Protein AF-A0A8J4SSL8-F1 (afdb_monomer)

Solvent-accessible surface area (backbone atoms only — not comparable to full-atom values): 56035 Å² total; per-residue (Å²): 125,59,69,69,56,49,34,50,54,35,45,64,72,68,52,74,49,101,68,38,89,44,70,61,70,74,55,53,54,52,49,61,52,57,38,53,20,64,42,91,96,33,47,30,43,43,41,56,24,47,51,52,27,51,57,40,41,17,43,75,45,37,30,37,38,39,33,21,56,48,44,41,28,31,65,93,63,59,57,52,58,45,47,57,17,78,85,80,62,37,74,47,48,65,74,83,71,41,92,63,47,64,37,59,80,45,74,38,60,44,91,72,53,44,36,61,48,52,48,48,50,52,53,48,22,55,75,36,36,62,38,39,32,36,39,36,39,67,38,6,41,47,51,62,62,22,35,67,42,44,71,62,43,60,48,35,25,47,82,78,68,68,43,51,33,40,40,30,39,40,33,27,32,15,94,63,37,99,47,73,54,25,48,49,31,51,68,66,63,54,59,75,52,62,54,95,74,40,41,35,32,35,31,58,60,39,15,40,45,52,21,29,45,54,47,52,49,51,69,28,22,79,42,95,78,22,33,28,33,43,34,52,50,43,64,66,56,66,75,36,76,83,26,33,31,49,54,61,49,70,77,74,53,69,62,58,53,58,46,73,43,84,90,42,53,84,46,34,86,48,20,34,45,76,45,39,23,34,22,68,53,43,56,54,51,51,61,48,57,75,71,47,89,71,88,57,56,40,36,31,45,35,35,41,28,29,65,33,70,62,56,60,66,63,49,49,62,60,53,73,62,34,84,47,57,60,83,72,53,63,66,77,47,73,43,84,48,104,86,52,76,45,72,42,50,53,92,66,78,51,46,81,73,41,81,68,61,62,95,91,64,89,82,62,97,86,63,80,54,55,46,71,44,75,61,75,83,83,87,88,84,84,87,85,85,87,88,87,88,88,87,87,83,91,84,89,88,87,86,86,90,92,86,90,88,91,90,89,83,91,81,89,85,91,88,84,90,74,97,70,66,59,53,41,75,64,19,61,46,54,23,63,78,66,75,47,62,67,76,78,47,70,40,90,42,96,85,51,42,31,42,52,65,36,61,68,65,62,76,95,78,84,83,85,87,90,88,86,87,82,91,80,83,86,87,80,88,83,76,85,88,80,82,92,74,91,66,95,58,97,77,84,88,79,79,80,49,72,68,58,52,52,51,51,51,53,56,50,49,38,66,73,70,41,54,70,46,74,50,78,49,75,35,57,40,54,49,48,51,52,51,40,74,77,39,29,66,66,43,23,70,74,64,78,44,69,66,70,64,61,38,58,54,52,48,20,47,45,50,26,37,72,76,41,44,76,50,25,17,32,72,57,91,94,44,76,54,64,51,94,68,48,19,38,18,43,52,40,80,28,91,93,44,80,45,50,39,43,43,71,53,48,61,68,50,51,60,67,52,46,42,47,52,52,53,51,52,47,49,26,39,59,70,72,65,65,52,74,78,39,58,52,86,41,32,34,37,43,37,65,44,22,88,78,63,36,59,78,67,87,56,80,57,66,74,69,24,35,26,28,41,26,38,26,27,71,42,78,38,82,40,71,81,53,98,86,46,70,44,79,40,41,34,25,36,40,24,44,20,34,27,54,84,80,47,50,71,74,54,54,51,53,38,53,48,45,31,36,51,33,42,51,36,60,66,53,49,67,68,75,36,69,66,80,69,76,61,65,69,81,77,55,82,76,82,76,102,79,88,91,83,86,87,91,75,89,82,85,91,88,89,88,89,80,90,84,91,86,84,84,86,91,82,88,83,83,90,86,87,90,85,86,84,86,80,87,84,86,89,77,52,71,48,78,50,90,92,84,49,75,51,72,65,79,92,79,87,86,85,88,45,52,59,84,87,82,85,83,86,91,81,88,83,88,88,86,86,85,88,54,55,58,76,91,88,90,82,92,89,86,93,81,84,90,85,89,89,84,87,84,88,84,89,80,91,83,91,84,86,88,82,82,90,91,87,90,88,92,89,80,88,86,90,82,92,79,93,79,90,84,81,89,91,86,88,87,81,88,82,90,82,64,61,80,78,90,70,102,67,83,93,72,86,70,71,39,78

Mean predicted aligned error: 22.84 Å

Organism: NCBI:txid1284355

Nearest PDB structures (foldseek):
  9dz8-assembly1_A  TM=9.781E-01  e=1.709E-32  Escherichia coli BL21(DE3)
  1c4t-assembly1_A  TM=9.657E-01  e=1.809E-32  Escherichia coli BL21(DE3)
  6kma-assembly2_D  TM=9.110E-01  e=2.299E-33  Vibrio vulnificus CMCP6
  6kma-assembly1_B  TM=9.097E-01  e=2.299E-33  Vibrio vulnificus CMCP6
  3mae-assembly1_A  TM=9.586E-01  e=2.641E-24  Listeria monocytogenes serotype 4b str. F2365

Foldseek 3Di:
DDLVLLLVLLVVVLPDDPQADAADPVVSVVSVLLSCQQPPPHWAFLQNLVVVLLLVLQLVVFEEEEEEQPQCQAAVSLHNQWTAHPPPGGIDGSSVVRPSGNYYYYYDHDPLQLLVVLVVQQVVLLVCLRHAYEYEYNWQCSCVSNVCCVQPPQLCVCPPPVGFGLYEYEHADLVQDDDPRHNRNYLVVVVVSDDPLQAWEFFAQASLLSSQVSNVSNVCSPHPNRHYYYYYDYPCRSPDPRRTHHNCSNVPNHNDQKDWDPPECPPQQQAQDEAEEEHVVSVVVVVVVVVDPDDCNNYIYMYRGIPPVNPVVVVVVVNVSRPNHDFWFDQPDWDDDPPDTDGDTDPADFDFPDQPDDPPDDDDDPDDGGDTDHDDDDDDDDDDDDDDDDDDDDDDDDDDDDDDDDDDDDDDDYDDDDDDAAEDPLLVVLCVVVVHGRVVFADPDPVRYHYNVSSVPDDDDDDDDDDDDDDDDDDDDDDDDDDDDPDPDDDDDDDDDPVRVVVVVQLVVLVVPFPKDKDKDKAFLVVVVVCLVVCQVVCCVVQVFGQDCVLLLLLLLVLLCVVQQQQLWFDDPPDTGRDPAAWEFEWEAEPVGIATFTDGRSLADDSSRRRVVVVVLNVCRHVVNDDVNRRDDHREYEYECQVVQAQDDRDGDDPRHFKYKYKHHFDFDFDDPDPPDTDGTRMIMMMMMGGCVRDDPVSSVVSVVSSSVCSNDVVVSVVSRPHDPPPCCVVPPDDDPPDDPPDDDDDDDDDDDDDDDDDDDDDDDDDDDDDDDDDDDDDWDWDDDPPGDIDIDDPDDDDDFPDDDDDDDDDDDDDDDDDGDDDDDDDDDDDDDDDDDDDDDDDDDDDDDDDDDDDDDDDDDDDDDDDDDDDDDDDDDDDDDWDFDDDPDPDRGHTYD

Sequence (897 aa):
MKNNEVHEYYQRQISEPEAVSVIPTALQRILQRRSTSLNEGEKVDWSLAETLAFATILADGKPIRISGQDAERATFAHRNLVLHDSENGAKFCPLHNLPQARASFAIYNSPLSEESVVGFEYGYNVYSPDTLVIWEAQFGDFANCAQVIFDQFVSAGRAKWSQKSSLVMLLPHANEGQGPEHTSARLERFLQLCAEDNMTVANLSSASQYFHLLRRQASLTETEDARPLVMMSPKSLIRNPRVASPATEFSEGKFEPVLEQAGLGTKPDRVERIILCSGKIAIDLEDAFEKDKADWSWLHIIRVEQLYPFPAEEIKRVLARFSKLKELGDVLLELETDKVNIEISAEESGVLEKIIRQEGETVEIGETIGTLSAGAGGGSGASASQPAASEQKQAAPAPEAPTPPPAPVAAAPESSDSSSKTASPSARKLARERGIELDQVQSKDPIGRVYQDDVKTHSTQAAAPSAPPAKAPAAAPSAPAAGGSTFTKPMERQRMSRRRATIAKRLVEAQQTAAMLTTFNEVDMTAIMDVRKRRKDKFKEKHEINLGFMSFFTKAVVGALKKFPTINAEIDGEDVVLKKYYDIGIAVSAK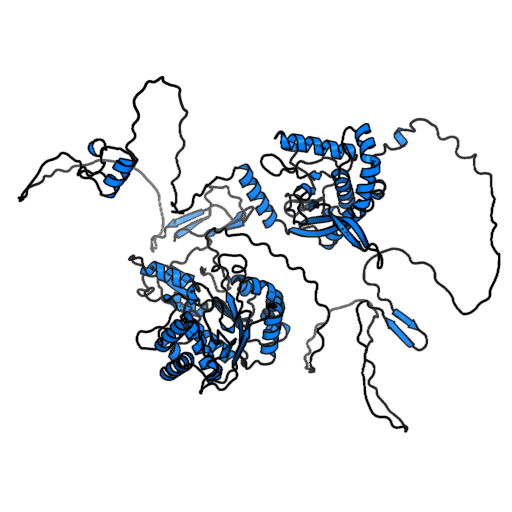EGLVVPVVRDADRLGFAEIEKSIADLASKARSNTLALSDLQGGTFTITNGGTFGSLLSTPILNTPQVGILGMHKIQLRPVAIDAERMENRPMMYIALSYDHRIIDGSEAVRFLVTVKELLEDPESLLIEGHMPFKPLHDMLGYLSPVRLVQHFVASTWIKAVFDIFELKLPILGDQVKHSFTMKSNWILFAREEKEGHIRVFFGGNFAQIHHITRHPAESIGAGITQQIRVFYRFAMSTMIIRVHSVAVRGELLGKFSISGSGFAHAMCNLDYTFNVALRIGKPAVHMNTGTFIANQAKGRFLHLV

pLDDT: mean 70.06, std 28.03, range [19.81, 98.31]

Secondary structure (DSSP, 8-state):
--HHHHHHHHHHHHS--TT-----HHHHHHHHHHHHTTSTT-EE-HHHHHHHHHHHHHHTT--EEEEETTTTT-GGG----SEE-TTT--EE-GGGG-TT--S-EEEEE--S-HHHHHHHHHHHHHH-TTSEEEEE-SSSTHHHHTHHHIIIIITTHHHHH------EEEE--GGGSSSTTTTT--HHHHHTT--TT--EEE--S-HHHHHHHHHHHHHHTTSTT---EEEE--TTGGG-GGG-EEHHHHHT----SEEEPTTSSSSGGG--EEEEE-THHHHHHHHHHTT--S--TTEEEEEESEEES--HHHHHHHHTT-TT------EEEEEE-SS-EEEEE-SSSEEEEEE-S-TT----TT---EEEEE------------------------------------------------B-HHHHHHHHHHT--GGGSPP-STT-PBPHHHHHH---------------PPP-PPPPPP-----SS----PPPPHHHHHHHHHHHHHHHHS-EEEEEEEEE-HHHHHHHHHHHHHHHHHHSS---SHHHHHHHHHHHHHH-GGGS--EETTEE---SS--EEE-EEETTEEE--EETTTTTS-HHHHHHHHHHHHHHHHHT---GGGSS--SEEEEE-GGGT-SS--PPP-TT-SEEEEE---EEEEEESSSS-EEEEEEEEEEEEEETTT--HHHHHHHHHHHHHHHH-TTGGGTTS---PPPGGGT-----S---SS----------------------------------S---EEEEETTTEEEEE-SS-------------------------------------------------------------------------------------------SSSS----B-

InterPro domains:
  IPR000089 Biotin/lipoyl attachment [PF00364] (329-371)
  IPR001078 2-oxoacid dehydrogenase acyltransferase, catalytic domain [PF00198] (491-718)
  IPR004167 Peripheral subunit-binding domain [PF02817] (423-456)
  IPR004167 Peripheral subunit-binding domain [PS51826] (422-459)
  IPR005475 Transketolase-like, pyrimidine-binding domain [PF02779] (43-239)
  IPR005475 Transketolase-like, pyrimidine-binding domain [SM00861] (44-240)
  IPR006255 Dihydrolipoamide succinyltransferase [TIGR01347] (329-720)
  IPR011053 Single hybrid motif [SSF51230] (327-390)
  IPR011603 2-oxoglutarate dehydrogenase E1 component [PTHR23152] (16-327)
  IPR023213 Chloramphenicol acetyltransferase-like domain superfamily [G3DSA:3.30.559.10] (471-724)
  IPR029061 Thiamin diphosphate-binding fold [SSF52518] (27-245)
  IPR031717 2-oxoglutarate dehydrogenase E1 component/KDG, C-terminal [PF16870] (245-328)
  IPR036625 E3-binding domain superfamily [G3DSA:4.10.320.10] (423-459)
  IPR036625 E3-binding domain superfamily [SSF47005] (416-458)
  IPR042179 Multifunctional 2-oxoglutarate metabolism enzyme, C-terminal domain superfamily [G3DSA:3.40.50.11610] (174-328)

Structure (mmCIF, N/CA/C/O backbone):
data_AF-A0A8J4SSL8-F1
#
_entry.id   AF-A0A8J4SSL8-F1
#
loop_
_atom_site.group_PDB
_atom_site.id
_atom_site.type_symbol
_atom_site.label_atom_id
_atom_site.label_alt_id
_atom_site.label_comp_id
_atom_site.label_asym_id
_atom_site.label_entity_id
_atom_site.label_seq_id
_atom_site.pdbx_PDB_ins_code
_atom_site.Cartn_x
_atom_site.Cartn_y
_atom_site.Cartn_z
_atom_site.occupancy
_atom_site.B_iso_or_equiv
_atom_site.auth_seq_id
_atom_site.auth_comp_id
_atom_site.auth_asym_id
_atom_site.auth_atom_id
_atom_site.pdbx_PDB_model_num
ATOM 1 N N . MET A 1 1 ? -2.514 5.071 36.675 1.00 55.75 1 MET A N 1
ATOM 2 C CA . MET A 1 1 ? -2.159 6.340 37.344 1.00 55.75 1 MET A CA 1
ATOM 3 C C . MET A 1 1 ? -3.392 6.870 38.046 1.00 55.75 1 MET A C 1
ATOM 5 O O . MET A 1 1 ? -4.478 6.724 37.493 1.00 55.75 1 MET A O 1
ATOM 9 N N . LYS A 1 2 ? -3.261 7.456 39.236 1.00 56.84 2 LYS A N 1
ATOM 10 C CA . LYS A 1 2 ? -4.329 8.255 39.862 1.00 56.84 2 LYS A CA 1
ATOM 11 C C . LYS A 1 2 ? -4.412 9.634 39.200 1.00 56.84 2 LYS A C 1
ATOM 13 O O . LYS A 1 2 ? -3.432 10.097 38.626 1.00 56.84 2 LYS A O 1
ATOM 18 N N . ASN A 1 3 ? -5.554 10.310 39.331 1.00 59.66 3 ASN A N 1
ATOM 19 C CA . ASN A 1 3 ? -5.808 11.613 38.698 1.00 59.66 3 ASN A CA 1
ATOM 20 C C . ASN A 1 3 ? -4.690 12.643 38.989 1.00 59.66 3 ASN A C 1
ATOM 22 O O . ASN A 1 3 ? -4.109 13.228 38.076 1.00 59.66 3 ASN A O 1
ATOM 26 N N . ASN A 1 4 ? -4.285 12.752 40.259 1.00 60.91 4 ASN A N 1
ATOM 27 C CA . ASN A 1 4 ? -3.214 13.647 40.709 1.00 60.91 4 ASN A CA 1
ATOM 28 C C . ASN A 1 4 ? -1.857 13.385 40.024 1.00 60.91 4 ASN A C 1
ATOM 30 O O . ASN A 1 4 ? -1.110 14.330 39.810 1.00 60.91 4 ASN A O 1
ATOM 34 N N . GLU A 1 5 ? -1.537 12.137 39.661 1.00 65.19 5 GLU A N 1
ATOM 35 C CA . GLU A 1 5 ? -0.272 11.786 38.987 1.00 65.19 5 GLU A CA 1
ATOM 36 C C . GLU A 1 5 ? -0.241 12.292 37.537 1.00 65.19 5 GLU A C 1
ATOM 38 O O . GLU A 1 5 ? 0.823 12.598 37.005 1.00 65.19 5 GLU A O 1
ATOM 43 N N . VAL A 1 6 ? -1.406 12.380 36.888 1.00 64.50 6 VAL A N 1
ATOM 44 C CA . VAL A 1 6 ? -1.539 12.880 35.512 1.00 64.50 6 VAL A CA 1
ATOM 45 C C . VAL A 1 6 ? -1.558 14.406 35.499 1.00 64.50 6 VAL A C 1
ATOM 47 O O . VAL A 1 6 ? -0.919 15.017 34.643 1.00 64.50 6 VAL A O 1
ATOM 50 N N . HIS A 1 7 ? -2.209 15.022 36.493 1.00 65.56 7 HIS A N 1
ATOM 51 C CA . HIS A 1 7 ? -2.031 16.445 36.785 1.00 65.56 7 HIS A CA 1
ATOM 52 C C . HIS A 1 7 ? -0.553 16.767 37.000 1.00 65.56 7 HIS A C 1
ATOM 54 O O . HIS A 1 7 ? -0.031 17.636 36.314 1.00 65.56 7 HIS A O 1
ATOM 60 N N . GLU A 1 8 ? 0.152 16.037 37.868 1.00 68.19 8 GLU A N 1
ATOM 61 C CA . GLU A 1 8 ? 1.586 16.244 38.104 1.00 68.19 8 GLU A CA 1
ATOM 62 C C . GLU A 1 8 ? 2.419 16.046 36.827 1.00 68.19 8 GLU A C 1
ATOM 64 O O . GLU A 1 8 ? 3.279 16.869 36.523 1.00 68.19 8 GLU A O 1
ATOM 69 N N . TYR A 1 9 ? 2.130 15.009 36.035 1.00 73.19 9 TYR A N 1
ATOM 70 C CA . TYR A 1 9 ? 2.781 14.773 34.746 1.00 73.19 9 TYR A CA 1
ATOM 71 C C . TYR A 1 9 ? 2.619 15.954 33.782 1.00 73.19 9 TYR A C 1
ATOM 73 O O . TYR A 1 9 ? 3.619 16.400 33.227 1.00 73.19 9 TYR A O 1
ATOM 81 N N . TYR A 1 10 ? 1.409 16.503 33.605 1.00 70.69 10 TYR A N 1
ATOM 82 C CA . TYR A 1 10 ? 1.214 17.672 32.738 1.00 70.69 10 TYR A CA 1
ATOM 83 C C . TYR A 1 10 ? 1.728 18.972 33.345 1.00 70.69 10 TYR A C 1
ATOM 85 O O . TYR A 1 10 ? 2.254 19.794 32.601 1.00 70.69 10 TYR A O 1
ATOM 93 N N . GLN A 1 11 ? 1.667 19.151 34.668 1.00 67.94 11 GLN A N 1
ATOM 94 C CA . GLN A 1 11 ? 2.338 20.274 35.323 1.00 67.94 11 GLN A CA 1
ATOM 95 C C . GLN A 1 11 ? 3.842 20.230 35.026 1.00 67.94 11 GLN A C 1
ATOM 97 O O . GLN A 1 11 ? 4.362 21.230 34.556 1.00 67.94 11 GLN A O 1
ATOM 102 N N . ARG A 1 12 ? 4.504 19.065 35.102 1.00 69.25 12 ARG A N 1
ATOM 103 C CA . ARG A 1 12 ? 5.912 18.870 34.684 1.00 69.25 12 ARG A CA 1
ATOM 104 C C . ARG A 1 12 ? 6.187 19.102 33.181 1.00 69.25 12 ARG A C 1
ATOM 106 O O . ARG A 1 12 ? 7.350 19.115 32.792 1.00 69.25 12 ARG A O 1
ATOM 113 N N . GLN A 1 13 ? 5.165 19.268 32.330 1.00 68.56 13 GLN A N 1
ATOM 114 C CA . GLN A 1 13 ? 5.325 19.719 30.932 1.00 68.56 13 GLN A CA 1
ATOM 115 C C . GLN A 1 13 ? 5.066 21.222 30.734 1.00 68.56 13 GLN A C 1
ATOM 117 O O . GLN A 1 13 ? 5.371 21.758 29.670 1.00 68.56 13 GLN A O 1
ATOM 122 N N . ILE A 1 14 ? 4.427 21.875 31.709 1.00 63.97 14 ILE A N 1
ATOM 123 C CA . ILE A 1 14 ? 3.969 23.271 31.646 1.00 63.97 14 ILE A CA 1
ATOM 124 C C . ILE A 1 14 ? 4.860 24.168 32.517 1.00 63.97 14 ILE A C 1
ATOM 126 O O . ILE A 1 14 ? 5.146 25.296 32.125 1.00 63.97 14 ILE A O 1
ATOM 130 N N . SER A 1 15 ? 5.324 23.671 33.667 1.00 59.25 15 SER A N 1
ATOM 131 C CA . SER A 1 15 ? 6.434 24.249 34.419 1.00 59.25 15 SER A CA 1
ATOM 132 C C . SER A 1 15 ? 7.725 23.984 33.652 1.00 59.25 15 SER A C 1
ATOM 134 O O . SER A 1 15 ? 8.109 22.824 33.497 1.00 59.25 15 SER A O 1
ATOM 136 N N . GLU A 1 16 ? 8.358 25.051 33.178 1.00 55.84 16 GLU A N 1
ATOM 137 C CA . GLU A 1 16 ? 9.592 25.037 32.387 1.00 55.84 16 GLU A CA 1
ATOM 138 C C . GLU A 1 16 ? 10.664 24.134 33.035 1.00 55.84 16 GLU A C 1
ATOM 140 O O . GLU A 1 16 ? 11.174 24.465 34.110 1.00 55.84 16 GLU A O 1
ATOM 145 N N . PRO A 1 17 ? 11.006 22.975 32.438 1.00 55.34 17 PRO A N 1
ATOM 146 C CA . PRO A 1 17 ? 12.155 22.202 32.884 1.00 55.34 17 PRO A CA 1
ATOM 147 C C . PRO A 1 17 ? 13.431 22.932 32.451 1.00 55.34 17 PRO A C 1
ATOM 149 O O . PRO A 1 17 ? 13.479 23.495 31.360 1.00 55.34 17 PRO A O 1
ATOM 152 N N . GLU A 1 18 ? 14.506 22.837 33.236 1.00 56.16 18 GLU A N 1
ATOM 153 C CA . GLU A 1 18 ? 15.793 23.518 32.972 1.00 56.16 18 GLU A CA 1
ATOM 154 C C . GLU A 1 18 ? 16.413 23.209 31.586 1.00 56.16 18 GLU A C 1
ATOM 156 O O . GLU A 1 18 ? 17.336 23.890 31.148 1.00 56.16 18 GLU A O 1
ATOM 161 N N . ALA A 1 19 ? 15.903 22.186 30.888 1.00 60.09 19 ALA A N 1
ATOM 162 C CA . ALA A 1 19 ? 16.322 21.762 29.555 1.00 60.09 19 ALA A CA 1
ATOM 163 C C . ALA A 1 19 ? 15.471 22.304 28.381 1.00 60.09 19 ALA A C 1
ATOM 165 O O . ALA A 1 19 ? 15.886 22.127 27.240 1.00 60.09 19 ALA A O 1
ATOM 166 N N . VAL A 1 20 ? 14.294 22.908 28.605 1.00 66.75 20 VAL A N 1
ATOM 167 C CA . VAL A 1 20 ? 13.442 23.480 27.535 1.00 66.75 20 VAL A CA 1
ATOM 168 C C . VAL A 1 20 ? 12.819 24.789 28.016 1.00 66.75 20 VAL A C 1
ATOM 170 O O . VAL A 1 20 ? 11.885 24.796 28.816 1.00 66.75 20 VAL A O 1
ATOM 173 N N . SER A 1 21 ? 13.332 25.892 27.476 1.00 66.62 21 SER A N 1
ATOM 174 C CA . SER A 1 21 ? 12.967 27.268 27.819 1.00 66.62 21 SER A CA 1
ATOM 175 C C . SER A 1 21 ? 11.850 27.847 26.950 1.00 66.62 21 SER A C 1
ATOM 177 O O . SER A 1 21 ? 11.036 28.624 27.442 1.00 66.62 21 SER A O 1
ATOM 179 N N . VAL A 1 22 ? 11.766 27.467 25.667 1.00 71.94 22 VAL A N 1
ATOM 180 C CA . VAL A 1 22 ? 10.789 28.052 24.733 1.00 71.94 22 VAL A CA 1
ATOM 181 C C . VAL A 1 22 ? 9.964 26.974 24.031 1.00 71.94 22 VAL A C 1
ATOM 183 O O . VAL A 1 22 ? 10.439 26.265 23.144 1.00 71.94 22 VAL A O 1
ATOM 186 N N . ILE A 1 23 ? 8.684 26.888 24.414 1.00 77.62 23 ILE A N 1
ATOM 187 C CA . ILE A 1 23 ? 7.674 25.996 23.823 1.00 77.62 23 ILE A CA 1
ATOM 188 C C . ILE A 1 23 ? 6.664 26.837 23.021 1.00 77.62 23 ILE A C 1
ATOM 190 O O . ILE A 1 23 ? 6.097 27.786 23.568 1.00 77.62 23 ILE A O 1
ATOM 194 N N . PRO A 1 24 ? 6.337 26.486 21.760 1.00 80.50 24 PRO A N 1
ATOM 195 C CA . PRO A 1 24 ? 5.344 27.216 20.972 1.00 80.50 24 PRO A CA 1
ATOM 196 C C . PRO A 1 24 ? 3.975 27.328 21.663 1.00 80.50 24 PRO A C 1
ATOM 198 O O . PRO A 1 24 ? 3.387 26.329 22.081 1.00 80.50 24 PRO A O 1
ATOM 201 N N . THR A 1 25 ? 3.396 28.533 21.693 1.00 81.06 25 THR A N 1
ATOM 202 C CA . THR A 1 25 ? 2.144 28.844 22.420 1.00 81.06 25 THR A CA 1
ATOM 203 C C . THR A 1 25 ? 0.947 27.977 22.010 1.00 81.06 25 THR A C 1
ATOM 205 O O . THR A 1 25 ? 0.037 27.740 22.803 1.00 81.06 25 THR A O 1
ATOM 208 N N . ALA A 1 26 ? 0.925 27.477 20.771 1.00 81.19 26 ALA A N 1
ATOM 209 C CA . ALA A 1 26 ? -0.104 26.544 20.311 1.00 81.19 26 ALA A CA 1
ATOM 210 C C . ALA A 1 26 ? -0.022 25.179 21.021 1.00 81.19 26 ALA A C 1
ATOM 212 O O . ALA A 1 26 ? -1.061 24.595 21.321 1.00 81.19 26 ALA A O 1
ATOM 213 N N . LEU A 1 27 ? 1.190 24.700 21.323 1.00 84.19 27 LEU A N 1
ATOM 214 C CA . LEU A 1 27 ? 1.420 23.462 22.064 1.00 84.19 27 LEU A CA 1
ATOM 215 C C . LEU A 1 27 ? 1.133 23.664 23.556 1.00 84.19 27 LEU A C 1
ATOM 217 O O . LEU A 1 27 ? 0.378 22.876 24.116 1.00 84.19 27 LEU A O 1
ATOM 221 N N . GLN A 1 28 ? 1.595 24.765 24.164 1.00 83.12 28 GLN A N 1
ATOM 222 C CA . GLN A 1 28 ? 1.291 25.105 25.568 1.00 83.12 28 GLN A CA 1
ATOM 223 C C . GLN A 1 28 ? -0.216 25.010 25.886 1.00 83.12 28 GLN A C 1
ATOM 225 O O . GLN A 1 28 ? -0.600 24.387 26.873 1.00 83.12 28 GLN A O 1
ATOM 230 N N . ARG A 1 29 ? -1.089 25.530 25.005 1.00 85.19 29 ARG A N 1
ATOM 231 C CA . ARG A 1 29 ? -2.558 25.426 25.150 1.00 85.19 29 ARG A CA 1
ATOM 232 C C . ARG A 1 29 ? -3.085 23.987 25.099 1.00 85.19 29 ARG A C 1
ATOM 234 O O . ARG A 1 29 ? -4.066 23.676 25.769 1.00 85.19 29 ARG A O 1
ATOM 241 N N . ILE A 1 30 ? -2.470 23.110 24.301 1.00 85.94 30 ILE A N 1
ATOM 242 C CA . ILE A 1 30 ? -2.840 21.687 24.227 1.00 85.94 30 ILE A CA 1
ATOM 243 C C . ILE A 1 30 ? -2.458 20.985 25.535 1.00 85.94 30 ILE A C 1
ATOM 245 O O . ILE A 1 30 ? -3.268 20.232 26.071 1.00 85.94 30 ILE A O 1
ATOM 249 N N . LEU A 1 31 ? -1.272 21.273 26.079 1.00 84.94 31 LEU A N 1
ATOM 250 C CA . LEU A 1 31 ? -0.812 20.700 27.349 1.00 84.94 31 LEU A CA 1
ATOM 251 C C . LEU A 1 31 ? -1.682 21.177 28.524 1.00 84.94 31 LEU A C 1
ATOM 253 O O . LEU A 1 31 ? -2.142 20.361 29.320 1.00 84.94 31 LEU A O 1
ATOM 257 N N . GLN A 1 32 ? -2.002 22.475 28.567 1.00 84.25 32 GLN A N 1
ATOM 258 C CA . GLN A 1 32 ? -2.921 23.066 29.549 1.00 84.25 32 GLN A CA 1
ATOM 259 C C . GLN A 1 32 ? -4.337 22.477 29.476 1.00 84.25 32 GLN A C 1
ATOM 261 O O . GLN A 1 32 ? -4.949 22.262 30.514 1.00 84.25 32 GLN A O 1
ATOM 266 N N . ARG A 1 33 ? -4.861 22.168 28.280 1.00 85.94 33 ARG A N 1
ATOM 267 C CA . ARG A 1 33 ? -6.149 21.462 28.147 1.00 85.94 33 ARG A CA 1
ATOM 268 C C . ARG A 1 33 ? -6.063 20.021 28.659 1.00 85.94 33 ARG A C 1
ATOM 270 O O . ARG A 1 33 ? -7.005 19.525 29.274 1.00 85.94 33 ARG A O 1
ATOM 277 N N . ARG A 1 34 ? -4.955 19.326 28.381 1.00 86.88 34 ARG A N 1
ATOM 278 C CA . ARG A 1 34 ? -4.775 17.917 28.763 1.00 86.88 34 ARG A CA 1
ATOM 279 C C . ARG A 1 34 ? -4.620 17.718 30.267 1.00 86.88 34 ARG A C 1
ATOM 281 O O . ARG A 1 34 ? -5.119 16.711 30.758 1.00 86.88 34 ARG A O 1
ATOM 288 N N . SER A 1 35 ? -4.036 18.670 31.000 1.00 83.62 35 SER A N 1
ATOM 289 C CA . SER A 1 35 ? -3.932 18.567 32.465 1.00 83.62 35 SER A CA 1
ATOM 290 C C . SER A 1 35 ? -5.303 18.431 33.141 1.00 83.62 35 SER A C 1
ATOM 292 O O . SER A 1 35 ? -5.463 17.588 34.016 1.00 83.62 35 SER A O 1
ATOM 294 N N . THR A 1 36 ? -6.323 19.171 32.691 1.00 85.25 36 THR A N 1
ATOM 295 C CA . THR A 1 36 ? -7.682 19.118 33.260 1.00 85.25 36 THR A CA 1
ATOM 296 C C . THR A 1 36 ? -8.578 18.024 32.674 1.00 85.25 36 THR A C 1
ATOM 298 O O . THR A 1 36 ? -9.677 17.822 33.178 1.00 85.25 36 THR A O 1
ATOM 301 N N . SER A 1 37 ? -8.143 17.290 31.644 1.00 85.56 37 SER A N 1
ATOM 302 C CA . SER A 1 37 ? -8.994 16.346 30.885 1.00 85.56 37 SER A CA 1
ATOM 303 C C . SER A 1 37 ? -9.388 15.058 31.641 1.00 85.56 37 SER A C 1
ATOM 305 O O . SER A 1 37 ? -10.068 14.202 31.080 1.00 85.56 37 SER A O 1
ATOM 307 N N . LEU A 1 38 ? -8.962 14.905 32.901 1.00 82.75 38 LEU A N 1
ATOM 308 C CA . LEU A 1 38 ? -9.393 13.849 33.833 1.00 82.75 38 LEU A CA 1
ATOM 309 C C . LEU A 1 38 ? -10.246 14.385 35.000 1.00 82.75 38 LEU A C 1
ATOM 311 O O . LEU A 1 38 ? -10.539 13.647 35.942 1.00 82.75 38 LEU A O 1
ATOM 315 N N . ASN A 1 39 ? -10.630 15.661 34.979 1.00 85.75 39 ASN A N 1
ATOM 316 C CA . ASN A 1 39 ? -11.555 16.219 35.962 1.00 85.75 39 ASN A CA 1
ATOM 317 C C . ASN A 1 39 ? -12.976 15.654 35.761 1.00 85.75 39 ASN A C 1
ATOM 319 O O . ASN A 1 39 ? -13.315 15.124 34.704 1.00 85.75 39 ASN A O 1
ATOM 323 N N . GLU A 1 40 ? -13.827 15.771 36.780 1.00 81.56 40 GLU A N 1
ATOM 324 C CA . GLU A 1 40 ? -15.222 15.334 36.683 1.00 81.56 40 GLU A CA 1
ATOM 325 C C . GLU A 1 40 ? -15.975 16.122 35.594 1.00 81.56 40 GLU A C 1
ATOM 327 O O . GLU A 1 40 ? -15.881 17.346 35.522 1.00 81.56 40 GLU A O 1
ATOM 332 N N . GLY A 1 41 ? -16.691 15.407 34.719 1.00 83.00 41 GLY A N 1
ATOM 333 C CA . GLY A 1 41 ? -17.378 15.970 33.549 1.00 83.00 41 GLY A CA 1
ATOM 334 C C . GLY A 1 41 ? -16.506 16.162 32.297 1.00 83.00 41 GLY A C 1
ATOM 335 O O . GLY A 1 41 ? -17.059 16.298 31.206 1.00 83.00 41 GLY A O 1
ATOM 336 N N . GLU A 1 42 ? -15.176 16.119 32.417 1.00 90.06 42 GLU A N 1
ATOM 337 C CA . GLU A 1 42 ? -14.249 16.228 31.282 1.00 90.06 42 GLU A CA 1
ATOM 338 C C . GLU A 1 42 ? -14.014 14.882 30.570 1.00 90.06 42 GLU A C 1
ATOM 340 O O . GLU A 1 42 ? -14.382 13.805 31.054 1.00 90.06 42 GLU A O 1
ATOM 345 N N . LYS A 1 43 ? -13.403 14.945 29.379 1.00 92.69 43 LYS A N 1
ATOM 346 C CA . LYS A 1 43 ? -13.116 13.777 28.532 1.00 92.69 43 LYS A CA 1
ATOM 347 C C . LYS A 1 43 ? -11.669 13.742 28.038 1.00 92.69 43 LYS A C 1
ATOM 349 O O . LYS A 1 43 ? -11.106 14.742 27.600 1.00 92.69 43 LYS A O 1
ATOM 354 N N . VAL A 1 44 ? -11.112 12.536 28.009 1.00 92.00 44 VAL A N 1
ATOM 355 C CA . VAL A 1 44 ? -9.767 12.212 27.528 1.00 92.00 44 VAL A CA 1
ATOM 356 C C . VAL A 1 44 ? -9.742 12.129 26.000 1.00 92.00 44 VAL A C 1
ATOM 358 O O . VAL A 1 44 ? -10.459 11.322 25.407 1.00 92.00 44 VAL A O 1
ATOM 361 N N . ASP A 1 45 ? -8.885 12.934 25.358 1.00 91.75 45 ASP A N 1
ATOM 362 C CA . ASP A 1 45 ? -8.635 12.854 23.910 1.00 91.75 45 ASP A CA 1
ATOM 363 C C . ASP A 1 45 ? -7.755 11.648 23.516 1.00 91.75 45 ASP A C 1
ATOM 365 O O . ASP A 1 45 ? -7.037 11.086 24.342 1.00 91.75 45 ASP A O 1
ATOM 369 N N . TRP A 1 46 ? -7.798 11.255 22.238 1.00 91.69 46 TRP A N 1
ATOM 370 C CA . TRP A 1 46 ? -7.098 10.081 21.684 1.00 91.69 46 TRP A CA 1
ATOM 371 C C . TRP A 1 46 ? -5.587 10.051 21.975 1.00 91.69 46 TRP A C 1
ATOM 373 O O . TRP A 1 46 ? -5.006 8.987 22.175 1.00 91.69 46 TRP A O 1
ATOM 383 N N . SER A 1 47 ? -4.937 11.214 22.031 1.00 90.38 47 SER A N 1
ATOM 384 C CA . SER A 1 47 ? -3.505 11.309 22.322 1.00 90.38 47 SER A CA 1
ATOM 385 C C . SER A 1 47 ? -3.219 11.300 23.821 1.00 90.38 47 SER A C 1
ATOM 387 O O . SER A 1 47 ? -2.191 10.760 24.232 1.00 90.38 47 SER A O 1
ATOM 389 N N . LEU A 1 48 ? -4.097 11.876 24.645 1.00 90.94 48 LEU A N 1
ATOM 390 C CA . LEU A 1 48 ? -4.006 11.718 26.094 1.00 90.94 48 LEU A CA 1
ATOM 391 C C . LEU A 1 48 ? -4.205 10.244 26.483 1.00 90.94 48 LEU A C 1
ATOM 393 O O . LEU A 1 48 ? -3.429 9.728 27.279 1.00 90.94 48 LEU A O 1
ATOM 397 N N . ALA A 1 49 ? -5.154 9.542 25.860 1.00 93.69 49 ALA A N 1
ATOM 398 C CA . ALA A 1 49 ? -5.335 8.098 26.015 1.00 93.69 49 ALA A CA 1
ATOM 399 C C . ALA A 1 49 ? -4.061 7.305 25.680 1.00 93.69 49 ALA A C 1
ATOM 401 O O . ALA A 1 49 ? -3.614 6.492 26.484 1.00 93.69 49 ALA A O 1
ATOM 402 N N . GLU A 1 50 ? -3.428 7.587 24.540 1.00 93.75 50 GLU A N 1
ATOM 403 C CA . GLU A 1 50 ? -2.142 6.990 24.160 1.00 93.75 50 GLU A CA 1
ATOM 404 C C . GLU A 1 50 ? -1.035 7.273 25.193 1.00 93.75 50 GLU A C 1
ATOM 406 O O . GLU A 1 50 ? -0.309 6.376 25.621 1.00 93.75 50 GLU A O 1
ATOM 411 N N . THR A 1 51 ? -0.952 8.523 25.655 1.00 93.25 51 THR A N 1
ATOM 412 C CA . THR A 1 51 ? 0.041 8.973 26.642 1.00 93.25 51 THR A CA 1
ATOM 413 C C . THR A 1 51 ? -0.141 8.251 27.978 1.00 93.25 51 THR A C 1
ATOM 415 O O . THR A 1 51 ? 0.831 7.788 28.575 1.00 93.25 51 THR A O 1
ATOM 418 N N . LEU A 1 52 ? -1.391 8.092 28.422 1.00 93.00 52 LEU A N 1
ATOM 419 C CA . LEU A 1 52 ? -1.763 7.332 29.615 1.00 93.00 52 LEU A CA 1
ATOM 420 C C . LEU A 1 52 ? -1.487 5.835 29.451 1.00 93.00 52 LEU A C 1
ATOM 422 O O . LEU A 1 52 ? -1.085 5.185 30.420 1.00 93.00 52 LEU A O 1
ATOM 426 N N . ALA A 1 53 ? -1.662 5.279 28.249 1.00 95.50 53 ALA A N 1
ATOM 427 C CA . ALA A 1 53 ? -1.333 3.887 27.971 1.00 95.50 53 ALA A CA 1
ATOM 428 C C . ALA A 1 53 ? 0.168 3.668 28.166 1.00 95.50 53 ALA A C 1
ATOM 430 O O . ALA A 1 53 ? 0.552 2.868 29.015 1.00 95.50 53 ALA A O 1
ATOM 431 N N . PHE A 1 54 ? 1.022 4.443 27.491 1.00 96.38 54 PHE A N 1
ATOM 432 C CA . PHE A 1 54 ? 2.474 4.321 27.646 1.00 96.38 54 PHE A CA 1
ATOM 433 C C . PHE A 1 54 ? 2.931 4.582 29.088 1.00 96.38 54 PHE A C 1
ATOM 435 O O . PHE A 1 54 ? 3.676 3.781 29.645 1.00 96.38 54 PHE A O 1
ATOM 442 N N . ALA A 1 55 ? 2.438 5.641 29.736 1.00 93.44 55 ALA A N 1
ATOM 443 C CA . ALA A 1 55 ? 2.801 5.967 31.115 1.00 93.44 55 ALA A CA 1
ATOM 444 C C . ALA A 1 55 ? 2.421 4.863 32.123 1.00 93.44 55 ALA A C 1
ATOM 446 O O . ALA A 1 55 ? 3.146 4.633 33.091 1.00 93.44 55 ALA A O 1
ATOM 447 N N . THR A 1 56 ? 1.311 4.150 31.897 1.00 93.50 56 THR A N 1
ATOM 448 C CA . THR A 1 56 ? 0.918 3.009 32.741 1.00 93.50 56 THR A CA 1
ATOM 449 C C . THR A 1 56 ? 1.658 1.720 32.383 1.00 93.50 56 THR A C 1
ATOM 451 O O . THR A 1 56 ? 2.051 1.002 33.292 1.00 93.50 56 THR A O 1
ATOM 454 N N . ILE A 1 57 ? 1.933 1.456 31.103 1.00 96.00 57 ILE A N 1
ATOM 455 C CA . ILE A 1 57 ? 2.745 0.314 30.637 1.00 96.00 57 ILE A CA 1
ATOM 456 C C . ILE A 1 57 ? 4.171 0.386 31.221 1.00 96.00 57 ILE A C 1
ATOM 458 O O . ILE A 1 57 ? 4.676 -0.601 31.757 1.00 96.00 57 ILE A O 1
ATOM 462 N N . LEU A 1 58 ? 4.779 1.579 31.230 1.00 95.88 58 LEU A N 1
ATOM 463 C CA . LEU A 1 58 ? 6.071 1.827 31.881 1.00 95.88 58 LEU A CA 1
ATOM 464 C C . LEU A 1 58 ? 6.010 1.621 33.403 1.00 95.88 58 LEU A C 1
ATOM 466 O O . LEU A 1 58 ? 6.983 1.154 33.995 1.00 95.88 58 LEU A O 1
ATOM 470 N N . ALA A 1 59 ? 4.886 1.948 34.049 1.00 92.88 59 ALA A N 1
ATOM 471 C CA . ALA A 1 59 ? 4.693 1.734 35.486 1.00 92.88 59 ALA A CA 1
ATOM 472 C C . ALA A 1 59 ? 4.474 0.255 35.855 1.00 92.88 59 ALA A C 1
ATOM 474 O O . ALA A 1 59 ? 4.883 -0.189 36.932 1.00 92.88 59 ALA A O 1
ATOM 475 N N . ASP A 1 60 ? 3.905 -0.526 34.938 1.00 93.56 60 ASP A N 1
ATOM 476 C CA . ASP A 1 60 ? 3.805 -1.985 35.038 1.00 93.56 60 ASP A CA 1
ATOM 477 C C . ASP A 1 60 ? 5.158 -2.689 34.793 1.00 93.56 60 ASP A C 1
ATOM 479 O O . ASP A 1 60 ? 5.280 -3.885 35.041 1.00 93.56 60 ASP A O 1
ATOM 483 N N . GLY A 1 61 ? 6.195 -1.954 34.366 1.00 95.44 61 GLY A N 1
ATOM 484 C CA . GLY A 1 61 ? 7.549 -2.477 34.150 1.00 95.44 61 GLY A CA 1
ATOM 485 C C . GLY A 1 61 ? 7.809 -3.039 32.753 1.00 95.44 61 GLY A C 1
ATOM 486 O O . GLY A 1 61 ? 8.815 -3.716 32.558 1.00 95.44 61 GLY A O 1
ATOM 487 N N . LYS A 1 62 ? 6.948 -2.746 31.773 1.00 96.50 62 LYS A N 1
ATOM 488 C CA . LYS A 1 62 ? 7.151 -3.123 30.368 1.00 96.50 62 LYS A CA 1
ATOM 489 C C . LYS A 1 62 ? 7.935 -2.031 29.623 1.00 96.50 62 LYS A C 1
ATOM 491 O O . LYS A 1 62 ? 7.478 -0.884 29.611 1.00 96.50 62 LYS A O 1
ATOM 496 N N . PRO A 1 63 ? 9.079 -2.344 28.985 1.00 97.50 63 PRO A N 1
ATOM 497 C CA . PRO A 1 63 ? 9.774 -1.393 28.122 1.00 97.50 63 PRO A CA 1
ATOM 498 C C . PRO A 1 63 ? 8.931 -1.031 26.897 1.00 97.50 63 PRO A C 1
ATOM 500 O O . PRO A 1 63 ? 8.152 -1.852 26.406 1.00 97.50 63 PRO A O 1
ATOM 503 N N . ILE A 1 64 ? 9.116 0.179 26.367 1.00 98.31 64 ILE A N 1
ATOM 504 C CA . ILE A 1 64 ? 8.457 0.628 25.132 1.00 98.31 64 ILE A CA 1
ATOM 505 C C . ILE A 1 64 ? 9.496 1.206 24.176 1.00 98.31 64 ILE A C 1
ATOM 507 O O . ILE A 1 64 ? 10.297 2.064 24.560 1.00 98.31 64 ILE A O 1
ATOM 511 N N . ARG A 1 65 ? 9.437 0.782 22.913 1.00 97.50 65 ARG A N 1
ATOM 512 C CA . ARG A 1 65 ? 10.233 1.321 21.808 1.00 97.50 65 ARG A CA 1
ATOM 513 C C . ARG A 1 65 ? 9.307 1.778 20.681 1.00 97.50 65 ARG A C 1
ATOM 515 O O . ARG A 1 65 ? 8.462 1.005 20.246 1.00 97.50 65 ARG A O 1
ATOM 522 N N . ILE A 1 66 ? 9.476 3.011 20.203 1.00 97.00 66 ILE A N 1
ATOM 523 C CA . ILE A 1 66 ? 8.667 3.610 19.130 1.00 97.00 66 ILE A CA 1
ATOM 524 C C . ILE A 1 66 ? 9.578 4.191 18.037 1.00 97.00 66 ILE A C 1
ATOM 526 O O . ILE A 1 66 ? 10.519 4.927 18.352 1.00 97.00 66 ILE A O 1
ATOM 530 N N . SER A 1 67 ? 9.296 3.921 16.760 1.00 95.38 67 SER A N 1
ATOM 531 C CA . SER A 1 67 ? 9.991 4.565 15.633 1.00 95.38 67 SER A CA 1
ATOM 532 C C . SER A 1 67 ? 9.102 4.841 14.410 1.00 95.38 67 SER A C 1
ATOM 534 O O . SER A 1 67 ? 7.994 4.325 14.291 1.00 95.38 67 SER A O 1
ATOM 536 N N . GLY A 1 68 ? 9.577 5.723 13.524 1.00 92.69 68 GLY A N 1
ATOM 537 C CA . GLY A 1 68 ? 8.873 6.202 12.321 1.00 92.69 68 GLY A CA 1
ATOM 538 C C . GLY A 1 68 ? 9.205 7.673 12.040 1.00 92.69 68 GLY A C 1
ATOM 539 O O . GLY A 1 68 ? 9.707 8.351 12.933 1.00 92.69 68 GLY A O 1
ATOM 540 N N . GLN A 1 69 ? 8.973 8.195 10.829 1.00 90.31 69 GLN A N 1
ATOM 541 C CA . GLN A 1 69 ? 9.449 9.531 10.389 1.00 90.31 69 GLN A CA 1
ATOM 542 C C . GLN A 1 69 ? 9.289 10.679 11.408 1.00 90.31 69 GLN A C 1
ATOM 544 O O . GLN A 1 69 ? 10.209 11.478 11.574 1.00 90.31 69 GLN A O 1
ATOM 549 N N . ASP A 1 70 ? 8.130 10.799 12.059 1.00 89.50 70 ASP A N 1
ATOM 550 C CA . ASP A 1 70 ? 7.823 11.882 13.010 1.00 89.50 70 ASP A CA 1
ATOM 551 C C . ASP A 1 70 ? 7.223 11.333 14.316 1.00 89.50 70 ASP A C 1
ATOM 553 O O . ASP A 1 70 ? 6.385 11.976 14.949 1.00 89.50 70 ASP A O 1
ATOM 557 N N . ALA A 1 71 ? 7.623 10.119 14.715 1.00 91.94 71 ALA A N 1
ATOM 558 C CA . ALA A 1 71 ? 7.079 9.398 15.868 1.00 91.94 71 ALA A CA 1
ATOM 559 C C . ALA A 1 71 ? 7.063 10.228 17.169 1.00 91.94 71 ALA A C 1
ATOM 561 O O . ALA A 1 71 ? 6.119 10.120 17.951 1.00 91.94 71 ALA A O 1
ATOM 562 N N . GLU A 1 72 ? 8.045 11.110 17.384 1.00 93.50 72 GLU A N 1
ATOM 563 C CA . GLU A 1 72 ? 8.112 12.023 18.537 1.00 93.50 72 GLU A CA 1
ATOM 564 C C . GLU A 1 72 ? 6.866 12.928 18.681 1.00 93.50 72 GLU A C 1
ATOM 566 O O . GLU A 1 72 ? 6.415 13.209 19.800 1.00 93.50 72 GLU A O 1
ATOM 571 N N . ARG A 1 73 ? 6.270 13.346 17.555 1.00 89.56 73 ARG A N 1
ATOM 572 C CA . ARG A 1 73 ? 5.044 14.170 17.492 1.00 89.56 73 ARG A CA 1
ATOM 573 C C . ARG A 1 73 ? 3.815 13.396 17.005 1.00 89.56 73 ARG A C 1
ATOM 575 O O . ARG A 1 73 ? 2.694 13.841 17.265 1.00 89.56 73 ARG A O 1
ATOM 582 N N . ALA A 1 74 ? 4.038 12.235 16.393 1.00 86.56 74 ALA A N 1
ATOM 583 C CA . ALA A 1 74 ? 3.086 11.367 15.706 1.00 86.56 74 ALA A CA 1
ATOM 584 C C . ALA A 1 74 ? 2.378 12.011 14.508 1.00 86.56 74 ALA A C 1
ATOM 586 O O . ALA A 1 74 ? 2.440 13.223 14.269 1.00 86.56 74 ALA A O 1
ATOM 587 N N . THR A 1 75 ? 1.631 11.184 13.780 1.00 72.62 75 THR A N 1
ATOM 588 C CA . THR A 1 75 ? 0.893 11.573 12.579 1.00 72.62 75 THR A CA 1
ATOM 589 C C . THR A 1 75 ? -0.010 12.776 12.858 1.00 72.62 75 THR A C 1
ATOM 591 O O . THR A 1 75 ? -0.784 12.805 13.816 1.00 72.62 75 THR A O 1
ATOM 594 N N . PHE A 1 76 ? 0.110 13.824 12.039 1.00 75.38 76 PHE A N 1
ATOM 595 C CA . PHE A 1 76 ? -0.588 15.110 12.217 1.00 75.38 76 PHE A CA 1
ATOM 596 C C . PHE A 1 76 ? -0.297 15.840 13.548 1.00 75.38 76 PHE A C 1
ATOM 598 O O . PHE A 1 76 ? -1.123 16.648 13.989 1.00 75.38 76 PHE A O 1
ATOM 605 N N . ALA A 1 77 ? 0.869 15.594 14.160 1.00 83.44 77 ALA A N 1
ATOM 606 C CA . ALA A 1 77 ? 1.368 16.227 15.385 1.00 83.44 77 ALA A CA 1
ATOM 607 C C . ALA A 1 77 ? 0.389 16.145 16.573 1.00 83.44 77 ALA A C 1
ATOM 609 O O . ALA A 1 77 ? 0.143 17.136 17.267 1.00 83.44 77 ALA A O 1
ATOM 610 N N . HIS A 1 78 ? -0.239 14.982 16.771 1.00 85.62 78 HIS A N 1
ATOM 611 C CA . HIS A 1 78 ? -1.254 14.795 17.812 1.00 85.62 78 HIS A CA 1
ATOM 612 C C . HIS A 1 78 ? -0.664 14.431 19.183 1.00 85.62 78 HIS A C 1
ATOM 614 O O . HIS A 1 78 ? -1.127 14.966 20.196 1.00 85.62 78 HIS A O 1
ATOM 620 N N . ARG A 1 79 ? 0.372 13.583 19.193 1.00 89.00 79 ARG A N 1
ATOM 621 C CA . ARG A 1 79 ? 1.044 13.013 20.371 1.00 89.00 79 ARG A CA 1
ATOM 622 C C . ARG A 1 79 ? 1.839 14.072 21.133 1.00 89.00 79 ARG A C 1
ATOM 624 O O . ARG A 1 79 ? 1.378 14.548 22.168 1.00 89.00 79 ARG A O 1
ATOM 631 N N . ASN A 1 80 ? 2.969 14.501 20.562 1.00 89.00 80 ASN A N 1
ATOM 632 C CA . ASN A 1 80 ? 3.951 15.417 21.167 1.00 89.00 80 ASN A CA 1
ATOM 633 C C . ASN A 1 80 ? 4.545 14.879 22.490 1.00 89.00 80 ASN A C 1
ATOM 635 O O . ASN A 1 80 ? 4.492 15.546 23.519 1.00 89.00 80 ASN A O 1
ATOM 639 N N . LEU A 1 81 ? 5.103 13.659 22.465 1.00 90.06 81 LEU A N 1
ATOM 640 C CA . LEU A 1 81 ? 5.752 13.035 23.636 1.00 90.06 81 LEU A CA 1
ATOM 641 C C . LEU A 1 81 ? 7.200 13.485 23.847 1.00 90.06 81 LEU A C 1
ATOM 643 O O . LEU A 1 81 ? 7.752 13.265 24.924 1.00 90.06 81 LEU A O 1
ATOM 647 N N . VAL A 1 82 ? 7.810 14.112 22.842 1.00 91.19 82 VAL A N 1
ATOM 648 C CA . VAL A 1 82 ? 9.076 14.830 22.993 1.00 91.19 82 VAL A CA 1
ATOM 649 C C . VAL A 1 82 ? 8.830 16.294 22.664 1.00 91.19 82 VAL A C 1
ATOM 651 O O . VAL A 1 82 ? 8.382 16.632 21.567 1.00 91.19 82 VAL A O 1
ATOM 654 N N . LEU A 1 83 ? 9.109 17.156 23.635 1.00 88.44 83 LEU A N 1
ATOM 655 C CA . LEU A 1 83 ? 9.118 18.603 23.479 1.00 88.44 83 LEU A CA 1
ATOM 656 C C . LEU A 1 83 ? 10.493 19.023 22.954 1.00 88.44 83 LEU A C 1
ATOM 658 O O . LEU A 1 83 ? 11.509 18.454 23.355 1.00 88.44 83 LEU A O 1
ATOM 662 N N . HIS A 1 84 ? 10.512 19.998 22.049 1.00 87.12 84 HIS A N 1
ATOM 663 C CA . HIS A 1 84 ? 11.725 20.567 21.462 1.00 87.12 84 HIS A CA 1
ATOM 664 C C . HIS A 1 84 ? 11.753 22.057 21.794 1.00 87.12 84 HIS A C 1
ATOM 666 O O . HIS A 1 84 ? 10.764 22.747 21.536 1.00 87.12 84 HIS A O 1
ATOM 672 N N . ASP A 1 85 ? 12.862 22.542 22.345 1.00 85.06 85 ASP A N 1
ATOM 673 C CA . ASP A 1 85 ? 13.102 23.973 22.530 1.00 85.06 85 ASP A CA 1
ATOM 674 C C . ASP A 1 85 ? 13.262 24.663 21.165 1.00 85.06 85 ASP A C 1
ATOM 676 O O . ASP A 1 85 ? 14.035 24.208 20.316 1.00 85.06 85 ASP A O 1
ATOM 680 N N . SER A 1 86 ? 12.519 25.747 20.926 1.00 81.38 86 SER A N 1
ATOM 681 C CA . SER A 1 86 ? 12.507 26.406 19.614 1.00 81.38 86 SER A CA 1
ATOM 682 C C . SER A 1 86 ? 13.704 27.320 19.323 1.00 81.38 86 SER A C 1
ATOM 684 O O . SER A 1 86 ? 13.818 27.787 18.191 1.00 81.38 86 SER A O 1
ATOM 686 N N . GLU A 1 87 ? 14.574 27.589 20.300 1.00 85.12 87 GLU A N 1
ATOM 687 C CA . GLU A 1 87 ? 15.771 28.424 20.131 1.00 85.12 87 GLU A CA 1
ATOM 688 C C . GLU A 1 87 ? 17.055 27.590 20.064 1.00 85.12 87 GLU A C 1
ATOM 690 O O . GLU A 1 87 ? 17.897 27.828 19.197 1.00 85.12 87 GLU A O 1
ATOM 695 N N . ASN A 1 88 ? 17.203 26.598 20.948 1.00 86.12 88 ASN A N 1
ATOM 696 C CA . ASN A 1 88 ? 18.427 25.796 21.074 1.00 86.12 88 ASN A CA 1
ATOM 697 C C . ASN A 1 88 ? 18.283 24.326 20.621 1.00 86.12 88 ASN A C 1
ATOM 699 O O . ASN A 1 88 ? 19.293 23.637 20.472 1.00 86.12 88 ASN A O 1
ATOM 703 N N . GLY A 1 89 ? 17.062 23.843 20.359 1.00 84.00 89 GLY A N 1
ATOM 704 C CA . GLY A 1 89 ? 16.809 22.486 19.858 1.00 84.00 89 GLY A CA 1
ATOM 705 C C . GLY A 1 89 ? 16.957 21.359 20.890 1.00 84.00 89 GLY A C 1
ATOM 706 O O . GLY A 1 89 ? 16.938 20.186 20.508 1.00 84.00 89 GLY A O 1
ATOM 707 N N . ALA A 1 90 ? 17.103 21.674 22.180 1.00 87.50 90 ALA A N 1
ATOM 708 C CA . ALA A 1 90 ? 17.120 20.681 23.248 1.00 87.50 90 ALA A CA 1
ATOM 709 C C . ALA A 1 90 ? 15.801 19.894 23.308 1.00 87.50 90 ALA A C 1
ATOM 711 O O . ALA A 1 90 ? 14.718 20.423 23.045 1.00 87.50 90 ALA A O 1
ATOM 712 N N . LYS A 1 91 ? 15.902 18.608 23.661 1.00 89.12 91 LYS A N 1
ATOM 713 C CA . LYS A 1 91 ? 14.770 17.678 23.725 1.00 89.12 91 LYS A CA 1
ATOM 714 C C . LYS A 1 91 ? 14.427 17.320 25.165 1.00 89.12 91 LYS A C 1
ATOM 716 O O . LYS A 1 91 ? 15.306 16.931 25.930 1.00 89.12 91 LYS A O 1
ATOM 721 N N . PHE A 1 92 ? 13.139 17.329 25.493 1.00 87.56 92 PHE A N 1
ATOM 722 C CA . PHE A 1 92 ? 12.615 16.839 26.768 1.00 87.56 92 PHE A CA 1
ATOM 723 C C . PHE A 1 92 ? 11.493 15.829 26.526 1.00 87.56 92 PHE A C 1
ATOM 725 O O . PHE A 1 92 ? 10.484 16.154 25.902 1.00 87.56 92 PHE A O 1
ATOM 732 N N . CYS A 1 93 ? 11.650 14.602 27.030 1.00 89.44 93 CYS A N 1
ATOM 733 C CA . CYS A 1 93 ? 10.579 13.609 27.056 1.00 89.44 93 CYS A CA 1
ATOM 734 C C . CYS A 1 93 ? 10.035 13.475 28.490 1.00 89.44 93 CYS A C 1
ATOM 736 O O . CYS A 1 93 ? 10.723 12.938 29.364 1.00 89.44 93 CYS A O 1
ATOM 738 N N . PRO A 1 94 ? 8.794 13.915 28.761 1.00 84.38 94 PRO A N 1
ATOM 739 C CA . PRO A 1 94 ? 8.203 13.829 30.095 1.00 84.38 94 PRO A CA 1
ATOM 740 C C . PRO A 1 94 ? 8.071 12.390 30.623 1.00 84.38 94 PRO A C 1
ATOM 742 O O . PRO A 1 94 ? 8.097 12.181 31.833 1.00 84.38 94 PRO A O 1
ATOM 745 N N . LEU A 1 95 ? 7.973 11.383 29.739 1.00 88.19 95 LEU A N 1
ATOM 746 C CA . LEU A 1 95 ? 7.904 9.967 30.136 1.00 88.19 95 LEU A CA 1
ATOM 747 C C . LEU A 1 95 ? 9.207 9.449 30.770 1.00 88.19 95 LEU A C 1
ATOM 749 O O . LEU A 1 95 ? 9.147 8.541 31.593 1.00 88.19 95 LEU A O 1
ATOM 753 N N . HIS A 1 96 ? 10.365 10.048 30.460 1.00 89.12 96 HIS A N 1
ATOM 754 C CA . HIS A 1 96 ? 11.641 9.723 31.122 1.00 89.12 96 HIS A CA 1
ATOM 755 C C . HIS A 1 96 ? 11.704 10.197 32.579 1.00 89.12 96 HIS A C 1
ATOM 757 O O . HIS A 1 96 ? 12.555 9.737 33.330 1.00 89.12 96 HIS A O 1
ATOM 763 N N . ASN A 1 97 ? 10.805 11.101 32.980 1.00 83.12 97 ASN A N 1
ATOM 764 C CA . ASN A 1 97 ? 10.791 11.745 34.293 1.00 83.12 97 ASN A CA 1
ATOM 765 C C . ASN A 1 97 ? 9.546 11.368 35.122 1.00 83.12 97 ASN A C 1
ATOM 767 O O . ASN A 1 97 ? 9.178 12.088 36.054 1.00 83.12 97 ASN A O 1
ATOM 771 N N . LEU A 1 98 ? 8.885 10.254 34.785 1.00 82.50 98 LEU A N 1
ATOM 772 C CA . LEU A 1 98 ? 7.767 9.680 35.538 1.00 82.50 98 LEU A CA 1
ATOM 773 C C . LEU A 1 98 ? 8.271 8.931 36.788 1.00 82.50 98 LEU A C 1
ATOM 775 O O . LEU A 1 98 ? 8.920 7.896 36.630 1.00 82.50 98 LEU A O 1
ATOM 779 N N . PRO A 1 99 ? 7.940 9.358 38.026 1.00 83.31 99 PRO A N 1
ATOM 780 C CA . PRO A 1 99 ? 8.415 8.693 39.247 1.00 83.31 99 PRO A CA 1
ATOM 781 C C . PRO A 1 99 ? 7.967 7.233 39.400 1.00 83.31 99 PRO A C 1
ATOM 783 O O . PRO A 1 99 ? 8.577 6.478 40.152 1.00 83.31 99 PRO A O 1
ATOM 786 N N . GLN A 1 100 ? 6.887 6.839 38.719 1.00 84.62 100 GLN A N 1
ATOM 787 C CA . GLN A 1 100 ? 6.364 5.474 38.722 1.00 84.62 100 GLN A CA 1
ATOM 788 C C . GLN A 1 100 ? 6.889 4.598 37.574 1.00 84.62 100 GLN A C 1
ATOM 790 O O . GLN A 1 100 ? 6.587 3.409 37.578 1.00 84.62 100 GLN A O 1
ATOM 795 N N . ALA A 1 101 ? 7.643 5.132 36.604 1.00 89.12 101 ALA A N 1
ATOM 796 C CA . ALA A 1 101 ? 8.175 4.333 35.499 1.00 89.12 101 ALA A CA 1
ATOM 797 C C . ALA A 1 101 ? 9.259 3.357 35.990 1.00 89.12 101 ALA A C 1
ATOM 799 O O . ALA A 1 101 ? 10.208 3.744 36.669 1.00 89.12 101 ALA A O 1
ATOM 800 N N . ARG A 1 102 ? 9.112 2.077 35.637 1.00 93.44 102 ARG A N 1
ATOM 801 C CA . ARG A 1 102 ? 9.996 0.970 36.048 1.00 93.44 102 ARG A CA 1
ATOM 802 C C . ARG A 1 102 ? 10.792 0.360 34.892 1.00 93.44 102 ARG A C 1
ATOM 804 O O . ARG A 1 102 ? 11.577 -0.555 35.115 1.00 93.44 102 ARG A O 1
ATOM 811 N N . ALA A 1 103 ? 10.583 0.853 33.675 1.00 95.56 103 ALA A N 1
ATOM 812 C CA . ALA A 1 103 ? 11.213 0.371 32.453 1.00 95.56 103 ALA A CA 1
ATOM 813 C C . ALA A 1 103 ? 11.595 1.532 31.524 1.00 95.56 103 ALA A C 1
ATOM 815 O O . ALA A 1 103 ? 11.184 2.676 31.729 1.00 95.56 103 ALA A O 1
ATOM 816 N N . SER A 1 104 ? 12.396 1.237 30.502 1.00 95.69 104 SER A N 1
ATOM 817 C CA . SER A 1 104 ? 12.854 2.219 29.522 1.00 95.69 104 SER A CA 1
ATOM 818 C C . SER A 1 104 ? 11.752 2.623 28.537 1.00 95.69 104 SER A C 1
ATOM 820 O O . SER A 1 104 ? 10.981 1.798 28.047 1.00 95.69 104 SER A O 1
ATOM 822 N N . PHE A 1 105 ? 11.729 3.914 28.202 1.00 97.00 105 PHE A N 1
ATOM 823 C CA . PHE A 1 105 ? 10.949 4.467 27.097 1.00 97.00 105 PHE A CA 1
ATOM 824 C C . PHE A 1 105 ? 11.904 4.988 26.024 1.00 97.00 105 PHE A C 1
ATOM 826 O O . PHE A 1 105 ? 12.746 5.842 26.308 1.00 97.00 105 PHE A O 1
ATOM 833 N N . ALA A 1 106 ? 11.784 4.500 24.795 1.00 96.75 106 ALA A N 1
ATOM 834 C CA . ALA A 1 106 ? 12.626 4.899 23.676 1.00 96.75 106 ALA A CA 1
ATOM 835 C C . ALA A 1 106 ? 11.759 5.326 22.487 1.00 96.75 106 ALA A C 1
ATOM 837 O O . ALA A 1 106 ? 10.856 4.598 22.082 1.00 96.75 106 ALA A O 1
ATOM 838 N N . ILE A 1 107 ? 12.030 6.503 21.924 1.00 95.50 107 ILE A N 1
ATOM 839 C CA . ILE A 1 107 ? 11.270 7.076 20.809 1.00 95.50 107 ILE A CA 1
ATOM 840 C C . ILE A 1 107 ? 12.234 7.753 19.833 1.00 95.50 107 ILE A C 1
ATOM 842 O O . ILE A 1 107 ? 13.098 8.518 20.261 1.00 95.50 107 ILE A O 1
ATOM 846 N N . TYR A 1 108 ? 12.121 7.436 18.541 1.00 93.75 108 TYR A N 1
ATOM 847 C CA . TYR A 1 108 ? 13.069 7.889 17.520 1.00 93.75 108 TYR A CA 1
ATOM 848 C C . TYR A 1 108 ? 12.380 8.256 16.204 1.00 93.75 108 TYR A C 1
ATOM 850 O O . TYR A 1 108 ? 11.669 7.438 15.619 1.00 93.75 108 TYR A O 1
ATOM 858 N N . ASN A 1 109 ? 12.670 9.450 15.688 1.00 93.50 109 ASN A N 1
ATOM 859 C CA . ASN A 1 109 ? 12.307 9.810 14.318 1.00 93.50 109 ASN A CA 1
ATOM 860 C C . ASN A 1 109 ? 13.202 9.072 13.297 1.00 93.50 109 ASN A C 1
ATOM 862 O O . ASN A 1 109 ? 14.420 8.999 13.476 1.00 93.50 109 ASN A O 1
ATOM 866 N N . SER A 1 110 ? 12.605 8.515 12.238 1.00 90.12 110 SER A N 1
ATOM 867 C CA . SER A 1 110 ? 13.313 7.715 11.223 1.00 90.12 110 SER A CA 1
ATOM 868 C C . SER A 1 110 ? 14.030 8.569 10.155 1.00 90.12 110 SER A C 1
ATOM 870 O O . SER A 1 110 ? 13.632 9.707 9.895 1.00 90.12 110 SER A O 1
ATOM 872 N N . PRO A 1 111 ? 15.032 8.009 9.445 1.00 82.12 111 PRO A N 1
ATOM 873 C CA . PRO A 1 111 ? 15.633 8.615 8.256 1.00 82.12 111 PRO A CA 1
ATOM 874 C C . PRO A 1 111 ? 14.884 8.249 6.951 1.00 82.12 111 PRO A C 1
ATOM 876 O O . PRO A 1 111 ? 15.506 8.122 5.901 1.00 82.12 111 PRO A O 1
ATOM 879 N N . LEU A 1 112 ? 13.561 8.045 7.003 1.00 76.44 112 LEU A N 1
ATOM 880 C CA . LEU A 1 112 ? 12.661 7.739 5.868 1.00 76.44 112 LEU A CA 1
ATOM 881 C C . LEU A 1 112 ? 12.840 6.375 5.168 1.00 76.44 112 LEU A C 1
ATOM 883 O O . LEU A 1 112 ? 12.042 6.033 4.297 1.00 76.44 112 LEU A O 1
ATOM 887 N N . SER A 1 113 ? 13.836 5.567 5.542 1.00 85.19 113 SER A N 1
ATOM 888 C CA . SER A 1 113 ? 14.029 4.210 4.999 1.00 85.19 113 SER A CA 1
ATOM 889 C C . SER A 1 113 ? 13.108 3.195 5.689 1.00 85.19 113 SER A C 1
ATOM 891 O O . SER A 1 113 ? 13.568 2.310 6.409 1.00 85.19 113 SER A O 1
ATOM 893 N N . GLU A 1 114 ? 11.793 3.357 5.535 1.00 88.50 114 GLU A N 1
ATOM 894 C CA . GLU A 1 114 ? 10.790 2.658 6.358 1.00 88.50 114 GLU A CA 1
ATOM 895 C C . GLU A 1 114 ? 10.808 1.125 6.206 1.00 88.50 114 GLU A C 1
ATOM 897 O O . GLU A 1 114 ? 10.532 0.423 7.174 1.00 88.50 114 GLU A O 1
ATOM 902 N N . GLU A 1 115 ? 11.245 0.578 5.065 1.00 92.88 115 GLU A N 1
ATOM 903 C CA . GLU A 1 115 ? 11.532 -0.863 4.931 1.00 92.88 115 GLU A CA 1
ATOM 904 C C . GLU A 1 115 ? 12.606 -1.319 5.935 1.00 92.88 115 GLU A C 1
ATOM 906 O O . GLU A 1 115 ? 12.433 -2.302 6.658 1.00 92.88 115 GLU A O 1
ATOM 911 N N . SER A 1 116 ? 13.704 -0.562 6.034 1.00 93.62 116 SER A N 1
ATOM 912 C CA . SER A 1 116 ? 14.792 -0.827 6.979 1.00 93.62 116 SER A CA 1
ATOM 913 C C . SER A 1 116 ? 14.354 -0.627 8.429 1.00 93.62 116 SER A C 1
ATOM 915 O O . SER A 1 116 ? 14.822 -1.352 9.304 1.00 93.62 116 SER A O 1
ATOM 917 N N . VAL A 1 117 ? 13.459 0.334 8.687 1.00 95.00 117 VAL A N 1
ATOM 918 C CA . VAL A 1 117 ? 12.891 0.584 10.020 1.00 95.00 117 VAL A CA 1
ATOM 919 C C . VAL A 1 117 ? 12.029 -0.600 10.447 1.00 95.00 117 VAL A C 1
ATOM 921 O O . VAL A 1 117 ? 12.334 -1.218 11.459 1.00 95.00 117 VAL A O 1
ATOM 924 N N . VAL A 1 118 ? 11.018 -0.989 9.662 1.00 96.25 118 VAL A N 1
ATOM 925 C CA . VAL A 1 118 ? 10.137 -2.124 9.996 1.00 96.25 118 VAL A CA 1
ATOM 926 C C . VAL A 1 118 ? 10.928 -3.431 10.093 1.00 96.25 118 VAL A C 1
ATOM 928 O O . VAL A 1 118 ? 10.695 -4.215 11.012 1.00 96.25 118 VAL A O 1
ATOM 931 N N . GLY A 1 119 ? 11.908 -3.653 9.209 1.00 96.25 119 GLY A N 1
ATOM 932 C CA . GLY A 1 119 ? 12.819 -4.798 9.293 1.00 96.25 119 GLY A CA 1
ATOM 933 C C . GLY A 1 119 ? 13.634 -4.821 10.591 1.00 96.25 119 GLY A C 1
ATOM 934 O O . GLY A 1 119 ? 13.767 -5.876 11.217 1.00 96.25 119 GLY A O 1
ATOM 935 N N . PHE A 1 120 ? 14.130 -3.661 11.036 1.00 96.06 120 PHE A N 1
ATOM 936 C CA . PHE A 1 120 ? 14.820 -3.525 12.318 1.00 96.06 120 PHE A CA 1
ATOM 937 C C . PHE A 1 120 ? 13.874 -3.728 13.507 1.00 96.06 120 PHE A C 1
ATOM 939 O O . PHE A 1 120 ? 14.225 -4.471 14.417 1.00 96.06 120 PHE A O 1
ATOM 946 N N . GLU A 1 121 ? 12.685 -3.119 13.513 1.00 96.75 121 GLU A N 1
ATOM 947 C CA . GLU A 1 121 ? 11.737 -3.224 14.631 1.00 96.75 121 GLU A CA 1
ATOM 948 C C . GLU A 1 121 ? 11.167 -4.640 14.787 1.00 96.75 121 GLU A C 1
ATOM 950 O O . GLU A 1 121 ? 11.081 -5.140 15.909 1.00 96.75 121 GLU A O 1
ATOM 955 N N . TYR A 1 122 ? 10.859 -5.330 13.682 1.00 97.12 122 TYR A N 1
ATOM 956 C CA . TYR A 1 122 ? 10.504 -6.753 13.707 1.00 97.12 122 TYR A CA 1
ATOM 957 C C . TYR A 1 122 ? 11.643 -7.590 14.306 1.00 97.12 122 TYR A C 1
ATOM 959 O O . TYR A 1 122 ? 11.422 -8.356 15.244 1.00 97.12 122 TYR A O 1
ATOM 967 N N . GLY A 1 123 ? 12.877 -7.401 13.823 1.00 96.50 123 GLY A N 1
ATOM 968 C CA . GLY A 1 123 ? 14.049 -8.104 14.346 1.00 96.50 123 GLY A CA 1
ATOM 969 C C . GLY A 1 123 ? 14.290 -7.827 15.833 1.00 96.50 123 GLY A C 1
ATOM 970 O O . GLY A 1 123 ? 14.452 -8.763 16.613 1.00 96.50 123 GLY A O 1
ATOM 971 N N . TYR A 1 124 ? 14.257 -6.557 16.243 1.00 96.75 124 TYR A N 1
ATOM 972 C CA . TYR A 1 124 ? 14.413 -6.131 17.635 1.00 96.75 124 TYR A CA 1
ATOM 973 C C . TYR A 1 124 ? 13.363 -6.793 18.530 1.00 96.75 124 TYR A C 1
ATOM 975 O O . TYR A 1 124 ? 13.708 -7.344 19.569 1.00 96.75 124 TYR A O 1
ATOM 983 N N . ASN A 1 125 ? 12.096 -6.791 18.118 1.00 95.75 125 ASN A N 1
ATOM 984 C CA . ASN A 1 125 ? 10.994 -7.362 18.887 1.00 95.75 125 ASN A CA 1
ATOM 985 C C . ASN A 1 125 ? 11.067 -8.896 19.014 1.00 95.75 125 ASN A C 1
ATOM 987 O O . ASN A 1 125 ? 10.718 -9.432 20.060 1.00 95.75 125 ASN A O 1
ATOM 991 N N . VAL A 1 126 ? 11.582 -9.599 17.998 1.00 95.06 126 VAL A N 1
ATOM 992 C CA . VAL A 1 126 ? 11.861 -11.047 18.076 1.00 95.06 126 VAL A CA 1
ATOM 993 C C . VAL A 1 126 ? 13.014 -11.358 19.051 1.00 95.06 126 VAL A C 1
ATOM 995 O O . VAL A 1 126 ? 13.022 -12.428 19.659 1.00 95.06 126 VAL A O 1
ATOM 998 N N . TYR A 1 127 ? 13.973 -10.440 19.236 1.00 95.31 127 TYR A N 1
ATOM 999 C CA . TYR A 1 127 ? 15.084 -10.590 20.193 1.00 95.31 127 TYR A CA 1
ATOM 1000 C C . TYR A 1 127 ? 14.803 -10.028 21.601 1.00 95.31 127 TYR A C 1
ATOM 1002 O O . TYR A 1 127 ? 15.414 -10.493 22.562 1.00 95.31 127 TYR A O 1
ATOM 1010 N N . SER A 1 128 ? 13.884 -9.070 21.736 1.00 95.56 128 SER A N 1
ATOM 1011 C CA . SER A 1 128 ? 13.401 -8.479 22.994 1.00 95.56 128 SER A CA 1
ATOM 1012 C C . SER A 1 128 ? 11.872 -8.631 23.064 1.00 95.56 128 SER A C 1
ATOM 1014 O O . SER A 1 128 ? 11.140 -7.659 22.848 1.00 95.56 128 SER A O 1
ATOM 1016 N N . PRO A 1 129 ? 11.373 -9.857 23.329 1.00 93.81 129 PRO A N 1
ATOM 1017 C CA . PRO A 1 129 ? 9.939 -10.140 23.416 1.00 93.81 129 PRO A CA 1
ATOM 1018 C C . PRO A 1 129 ? 9.289 -9.529 24.666 1.00 93.81 129 PRO A C 1
ATOM 1020 O O . PRO A 1 129 ? 8.073 -9.512 24.780 1.00 93.81 129 PRO A O 1
ATOM 1023 N N . ASP A 1 130 ? 10.070 -9.009 25.608 1.00 95.06 130 ASP A N 1
ATOM 1024 C CA . ASP A 1 130 ? 9.603 -8.217 26.743 1.00 95.06 130 ASP A CA 1
ATOM 1025 C C . ASP A 1 130 ? 9.104 -6.822 26.319 1.00 95.06 130 ASP A C 1
ATOM 1027 O O . ASP A 1 130 ? 8.062 -6.365 26.802 1.00 95.06 130 ASP A O 1
ATOM 1031 N N . THR A 1 131 ? 9.797 -6.180 25.370 1.00 97.06 131 THR A N 1
ATOM 1032 C CA . THR A 1 131 ? 9.527 -4.806 24.916 1.00 97.06 131 THR A CA 1
ATOM 1033 C C . THR A 1 131 ? 8.262 -4.715 24.055 1.00 97.06 131 THR A C 1
ATOM 1035 O O . THR A 1 131 ? 8.111 -5.428 23.060 1.00 97.06 131 THR A O 1
ATOM 1038 N N . LEU A 1 132 ? 7.392 -3.743 24.353 1.00 98.12 132 LEU A N 1
ATOM 1039 C CA . LEU A 1 132 ? 6.368 -3.285 23.411 1.00 98.12 132 LEU A CA 1
ATOM 1040 C C . LEU A 1 132 ? 7.035 -2.449 22.310 1.00 98.12 132 LEU A C 1
ATOM 1042 O O . LEU A 1 132 ? 7.413 -1.298 22.537 1.00 98.12 132 LEU A O 1
ATOM 1046 N N . VAL A 1 133 ? 7.179 -3.028 21.120 1.00 98.19 133 VAL A N 1
ATOM 1047 C CA . VAL A 1 133 ? 7.751 -2.344 19.953 1.00 98.19 133 VAL A CA 1
ATOM 1048 C C . VAL A 1 133 ? 6.637 -1.816 19.054 1.00 98.19 133 VAL A C 1
ATOM 1050 O O . VAL A 1 133 ? 5.697 -2.539 18.722 1.00 98.19 133 VAL A O 1
ATOM 1053 N N . ILE A 1 134 ? 6.748 -0.549 18.663 1.00 97.94 134 ILE A N 1
ATOM 1054 C CA . ILE A 1 134 ? 5.769 0.192 17.871 1.00 97.94 134 ILE A CA 1
ATOM 1055 C C . ILE A 1 134 ? 6.480 0.857 16.692 1.00 97.94 134 ILE A C 1
ATOM 1057 O O . ILE A 1 134 ? 7.454 1.586 16.870 1.00 97.94 134 ILE A O 1
ATOM 1061 N N . TRP A 1 135 ? 5.947 0.666 15.494 1.00 96.31 135 TRP A N 1
ATOM 1062 C CA . TRP A 1 135 ? 6.283 1.448 14.314 1.00 96.31 135 TRP A CA 1
ATOM 1063 C C . TRP A 1 135 ? 5.076 2.292 13.886 1.00 96.31 135 TRP A C 1
ATOM 1065 O O . TRP A 1 135 ? 3.942 1.807 13.893 1.00 96.31 135 TRP A O 1
ATOM 1075 N N . GLU A 1 136 ? 5.309 3.552 13.514 1.00 92.75 136 GLU A N 1
ATOM 1076 C CA . GLU A 1 136 ? 4.279 4.465 13.012 1.00 92.75 136 GLU A CA 1
ATOM 1077 C C . GLU A 1 136 ? 4.627 5.031 11.633 1.00 92.75 136 GLU A C 1
ATOM 1079 O O . GLU A 1 136 ? 5.616 5.745 11.452 1.00 92.75 136 GLU A O 1
ATOM 1084 N N . ALA A 1 137 ? 3.741 4.788 10.671 1.00 90.00 137 ALA A N 1
ATOM 1085 C CA . ALA A 1 137 ? 3.800 5.406 9.359 1.00 90.00 137 ALA A CA 1
ATOM 1086 C C . ALA A 1 137 ? 3.182 6.816 9.388 1.00 90.00 137 ALA A C 1
ATOM 1088 O O . ALA A 1 137 ? 2.002 6.986 9.679 1.00 90.00 137 ALA A O 1
ATOM 1089 N N . GLN A 1 138 ? 3.953 7.838 9.010 1.00 85.25 138 GLN A N 1
ATOM 1090 C CA . GLN A 1 138 ? 3.443 9.213 8.869 1.00 85.25 138 GLN A CA 1
ATOM 1091 C C . GLN A 1 138 ? 2.548 9.382 7.622 1.00 85.25 138 GLN A C 1
ATOM 1093 O O . GLN A 1 138 ? 1.636 10.216 7.592 1.00 85.25 138 GLN A O 1
ATOM 1098 N N . PHE A 1 139 ? 2.819 8.596 6.578 1.00 84.12 139 PHE A N 1
ATOM 1099 C CA . PHE A 1 139 ? 2.119 8.594 5.294 1.00 84.12 139 PHE A CA 1
ATOM 1100 C C . PHE A 1 139 ? 1.757 7.159 4.895 1.00 84.12 139 PHE A C 1
ATOM 1102 O O . PHE A 1 139 ? 2.350 6.198 5.376 1.00 84.12 139 PHE A O 1
ATOM 1109 N N . GLY A 1 140 ? 0.724 6.996 4.069 1.00 81.06 140 GLY A N 1
ATOM 1110 C CA . GLY A 1 140 ? 0.194 5.673 3.736 1.00 81.06 140 GLY A CA 1
ATOM 1111 C C . GLY A 1 140 ? 1.077 4.910 2.751 1.00 81.06 140 GLY A C 1
ATOM 1112 O O . GLY A 1 140 ? 1.055 3.685 2.723 1.00 81.06 140 GLY A O 1
ATOM 1113 N N . ASP A 1 141 ? 1.853 5.622 1.937 1.00 83.75 141 ASP A N 1
ATOM 1114 C CA . ASP A 1 141 ? 2.811 5.055 0.984 1.00 83.75 141 ASP A CA 1
ATOM 1115 C C . ASP A 1 141 ? 4.021 4.403 1.670 1.00 83.75 141 ASP A C 1
ATOM 1117 O O . ASP A 1 141 ? 4.597 3.463 1.125 1.00 83.75 141 ASP A O 1
ATOM 1121 N N . PHE A 1 142 ? 4.337 4.786 2.909 1.00 88.38 142 PHE A N 1
ATOM 1122 C CA . PHE A 1 142 ? 5.371 4.134 3.720 1.00 88.38 142 PHE A CA 1
ATOM 1123 C C . PHE A 1 142 ? 5.051 2.654 3.991 1.00 88.38 142 PHE A C 1
ATOM 1125 O O . PHE A 1 142 ? 5.964 1.833 4.086 1.00 88.38 142 PHE A O 1
ATOM 1132 N N . ALA A 1 143 ? 3.764 2.287 4.038 1.00 88.94 143 ALA A N 1
ATOM 1133 C CA . ALA A 1 143 ? 3.346 0.890 4.124 1.00 88.94 143 ALA A CA 1
ATOM 1134 C C . ALA A 1 143 ? 3.629 0.105 2.826 1.00 88.94 143 ALA A C 1
ATOM 1136 O O . ALA A 1 143 ? 3.903 -1.091 2.891 1.00 88.94 143 ALA A O 1
ATOM 1137 N N . ASN A 1 144 ? 3.633 0.766 1.661 1.00 87.25 144 ASN A N 1
ATOM 1138 C CA . ASN A 1 144 ? 4.064 0.143 0.406 1.00 87.25 144 ASN A CA 1
ATOM 1139 C C . ASN A 1 144 ? 5.584 -0.088 0.425 1.00 87.25 144 ASN A C 1
ATOM 1141 O O . ASN A 1 144 ? 6.047 -1.154 0.030 1.00 87.25 144 ASN A O 1
ATOM 1145 N N . CYS A 1 145 ? 6.361 0.884 0.921 1.00 88.88 145 CYS A N 1
ATOM 1146 C CA . CYS A 1 145 ? 7.816 0.756 1.049 1.00 88.88 145 CYS A CA 1
ATOM 1147 C C . CYS A 1 145 ? 8.207 -0.427 1.949 1.00 88.88 145 CYS A C 1
ATOM 1149 O O . CYS A 1 145 ? 9.074 -1.214 1.589 1.00 88.88 145 CYS A O 1
ATOM 1151 N N . ALA A 1 146 ? 7.535 -0.595 3.091 1.00 92.25 146 ALA A N 1
ATOM 1152 C CA . ALA A 1 146 ? 7.785 -1.700 4.017 1.00 92.25 146 ALA A CA 1
ATOM 1153 C C . ALA A 1 146 ? 7.090 -3.030 3.644 1.00 92.25 146 ALA A C 1
ATOM 1155 O O . ALA A 1 146 ? 7.203 -4.003 4.395 1.00 92.25 146 ALA A O 1
ATOM 1156 N N . GLN A 1 147 ? 6.392 -3.114 2.500 1.00 91.69 147 GLN A N 1
ATOM 1157 C CA . GLN A 1 147 ? 5.517 -4.248 2.170 1.00 91.69 147 GLN A CA 1
ATOM 1158 C C . GLN A 1 147 ? 6.234 -5.607 2.205 1.00 91.69 147 GLN A C 1
ATOM 1160 O O . GLN A 1 147 ? 5.668 -6.578 2.703 1.00 91.69 147 GLN A O 1
ATOM 1165 N N . VAL A 1 148 ? 7.483 -5.693 1.733 1.00 93.50 148 VAL A N 1
ATOM 1166 C CA . VAL A 1 148 ? 8.255 -6.952 1.736 1.00 93.50 148 VAL A CA 1
ATOM 1167 C C . VAL A 1 148 ? 8.420 -7.502 3.158 1.00 93.50 148 VAL A C 1
ATOM 1169 O O . VAL A 1 148 ? 8.354 -8.717 3.362 1.00 93.50 148 VAL A O 1
ATOM 1172 N N . ILE A 1 149 ? 8.560 -6.624 4.156 1.00 96.31 149 ILE A N 1
ATOM 1173 C CA . ILE A 1 149 ? 8.676 -7.021 5.560 1.00 96.31 149 ILE A CA 1
ATOM 1174 C C . ILE A 1 149 ? 7.335 -7.548 6.085 1.00 96.31 149 ILE A C 1
ATOM 1176 O O . ILE A 1 149 ? 7.309 -8.599 6.728 1.00 96.31 149 ILE A O 1
ATOM 1180 N N . PHE A 1 150 ? 6.211 -6.900 5.759 1.00 95.50 150 PHE A N 1
ATOM 1181 C CA . PHE A 1 150 ? 4.881 -7.393 6.143 1.00 95.50 150 PHE A CA 1
ATOM 1182 C C . PHE A 1 150 ? 4.561 -8.752 5.506 1.00 95.50 150 PHE A C 1
ATOM 1184 O O . PHE A 1 150 ? 4.154 -9.685 6.205 1.00 95.50 150 PHE A O 1
ATOM 1191 N N . ASP A 1 151 ? 4.791 -8.876 4.199 1.00 93.19 151 ASP A N 1
ATOM 1192 C CA . ASP A 1 151 ? 4.394 -10.026 3.383 1.00 93.19 151 ASP A CA 1
ATOM 1193 C C . ASP A 1 151 ? 5.278 -11.261 3.624 1.00 93.19 151 ASP A C 1
ATOM 1195 O O . ASP A 1 151 ? 4.793 -12.389 3.551 1.00 93.19 151 ASP A O 1
ATOM 1199 N N . GLN A 1 152 ? 6.575 -11.083 3.909 1.00 92.12 152 GLN A N 1
ATOM 1200 C CA . GLN A 1 152 ? 7.497 -12.213 4.088 1.00 92.12 152 GLN A CA 1
ATOM 1201 C C . GLN A 1 152 ? 7.863 -12.517 5.537 1.00 92.12 152 GLN A C 1
ATOM 1203 O O . GLN A 1 152 ? 8.093 -13.696 5.830 1.00 92.12 152 GLN A O 1
ATOM 1208 N N . PHE A 1 153 ? 7.888 -11.512 6.419 1.00 94.88 153 PHE A N 1
ATOM 1209 C CA . PHE A 1 153 ? 8.384 -11.646 7.792 1.00 94.88 153 PHE A CA 1
ATOM 1210 C C . PHE A 1 153 ? 7.283 -11.502 8.846 1.00 94.88 153 PHE A C 1
ATOM 1212 O O . PHE A 1 153 ? 7.065 -12.445 9.599 1.00 94.88 153 PHE A O 1
ATOM 1219 N N . VAL A 1 154 ? 6.541 -10.391 8.881 1.00 95.56 154 VAL A N 1
ATOM 1220 C CA . VAL A 1 154 ? 5.558 -10.133 9.955 1.00 95.56 154 VAL A CA 1
ATOM 1221 C C . VAL A 1 154 ? 4.374 -11.103 9.890 1.00 95.56 154 VAL A C 1
ATOM 1223 O O . VAL A 1 154 ? 4.058 -11.751 10.883 1.00 95.56 154 VAL A O 1
ATOM 1226 N N . SER A 1 155 ? 3.737 -11.248 8.724 1.00 95.12 155 SER A N 1
ATOM 1227 C CA . SER A 1 155 ? 2.556 -12.116 8.558 1.00 95.12 155 SER A CA 1
ATOM 1228 C C . SER A 1 155 ? 2.879 -13.612 8.614 1.00 95.12 155 SER A C 1
ATOM 1230 O O . SER A 1 155 ? 2.067 -14.407 9.085 1.00 95.12 155 SER A O 1
ATOM 1232 N N . ALA A 1 156 ? 4.068 -14.009 8.157 1.00 92.75 156 ALA A N 1
ATOM 1233 C CA . ALA A 1 156 ? 4.449 -15.413 8.023 1.00 92.75 156 ALA A CA 1
ATOM 1234 C C . ALA A 1 156 ? 5.426 -15.912 9.106 1.00 92.75 156 ALA A C 1
ATOM 1236 O O . ALA A 1 156 ? 5.703 -17.110 9.159 1.00 92.75 156 ALA A O 1
ATOM 1237 N N . GLY A 1 157 ? 5.960 -15.034 9.962 1.00 91.94 157 GLY A N 1
ATOM 1238 C CA . GLY A 1 157 ? 7.083 -15.345 10.855 1.00 91.94 157 GLY A CA 1
ATOM 1239 C C . GLY A 1 157 ? 6.797 -16.447 11.874 1.00 91.94 157 GLY A C 1
ATOM 1240 O O . GLY A 1 157 ? 7.633 -17.329 12.100 1.00 91.94 157 GLY A O 1
ATOM 1241 N N . ARG A 1 158 ? 5.572 -16.459 12.412 1.00 91.50 158 ARG A N 1
ATOM 1242 C CA . ARG A 1 158 ? 5.090 -17.488 13.342 1.00 91.50 158 ARG A CA 1
ATOM 1243 C C . ARG A 1 158 ? 4.980 -18.860 12.668 1.00 91.50 158 ARG A C 1
ATOM 1245 O O . ARG A 1 158 ? 5.456 -19.842 13.227 1.00 91.50 158 ARG A O 1
ATOM 1252 N N . ALA A 1 159 ? 4.431 -18.919 11.453 1.00 92.00 159 ALA A N 1
ATOM 1253 C CA . ALA A 1 159 ? 4.236 -20.166 10.710 1.00 92.00 159 ALA A CA 1
ATOM 1254 C C . ALA A 1 159 ? 5.540 -20.717 10.096 1.00 92.00 159 ALA A C 1
ATOM 1256 O O . ALA A 1 159 ? 5.798 -21.916 10.169 1.00 92.00 159 ALA A O 1
ATOM 1257 N N . LYS A 1 160 ? 6.391 -19.855 9.518 1.00 92.62 160 LYS A N 1
ATOM 1258 C CA . LYS A 1 160 ? 7.639 -20.263 8.840 1.00 92.62 160 LYS A CA 1
ATOM 1259 C C . LYS A 1 160 ? 8.790 -20.579 9.803 1.00 92.62 160 LYS A C 1
ATOM 1261 O O . LYS A 1 160 ? 9.594 -21.458 9.503 1.00 92.62 160 LYS A O 1
ATOM 1266 N N . TRP A 1 161 ? 8.906 -19.850 10.919 1.00 93.38 161 TRP A N 1
ATOM 1267 C CA . TRP A 1 161 ? 10.098 -19.891 11.787 1.00 93.38 161 TRP A CA 1
ATOM 1268 C C . TRP A 1 161 ? 9.792 -19.951 13.290 1.00 93.38 161 TRP A C 1
ATOM 1270 O O . TRP A 1 161 ? 10.711 -19.815 14.097 1.00 93.38 161 TRP A O 1
ATOM 1280 N N . SER A 1 162 ? 8.522 -20.114 13.684 1.00 91.44 162 SER A N 1
ATOM 1281 C CA . SER A 1 162 ? 8.070 -20.028 15.085 1.00 91.44 162 SER A CA 1
ATOM 1282 C C . SER A 1 162 ? 8.451 -18.713 15.785 1.00 91.44 162 SER A C 1
ATOM 1284 O O . SER A 1 162 ? 8.490 -18.646 17.014 1.00 91.44 162 SER A O 1
ATOM 1286 N N . GLN A 1 163 ? 8.716 -17.653 15.013 1.00 92.69 163 GLN A N 1
ATOM 1287 C CA . GLN A 1 163 ? 9.048 -16.336 15.545 1.00 92.69 163 GLN A CA 1
ATOM 1288 C C . GLN A 1 163 ? 7.777 -15.652 16.047 1.00 92.69 163 GLN A C 1
ATOM 1290 O O . GLN A 1 163 ? 6.814 -15.467 15.303 1.00 92.69 163 GLN A O 1
ATOM 1295 N N . LYS A 1 164 ? 7.784 -15.283 17.328 1.00 92.81 164 LYS A N 1
ATOM 1296 C CA . LYS A 1 164 ? 6.749 -14.455 17.947 1.00 92.81 164 LYS A CA 1
ATOM 1297 C C . LYS A 1 164 ? 7.160 -12.999 17.814 1.00 92.81 164 LYS A C 1
ATOM 1299 O O . LYS A 1 164 ? 8.307 -12.656 18.081 1.00 92.81 164 LYS A O 1
ATOM 1304 N N . SER A 1 165 ? 6.212 -12.162 17.424 1.00 94.19 165 SER A N 1
ATOM 1305 C CA . SER A 1 165 ? 6.374 -10.717 17.396 1.00 94.19 165 SER A CA 1
ATOM 1306 C C . SER A 1 165 ? 5.082 -10.089 17.899 1.00 94.19 165 SER A C 1
ATOM 1308 O O . SER A 1 165 ? 4.001 -10.475 17.472 1.00 94.19 165 SER A O 1
ATOM 1310 N N . SER A 1 166 ? 5.203 -9.143 18.820 1.00 95.12 166 SER A N 1
ATOM 1311 C CA . SER A 1 166 ? 4.146 -8.275 19.340 1.00 95.12 166 SER A CA 1
ATOM 1312 C C . SER A 1 166 ? 4.146 -6.889 18.671 1.00 95.12 166 SER A C 1
ATOM 1314 O O . SER A 1 166 ? 3.456 -5.988 19.149 1.00 95.12 166 SER A O 1
ATOM 1316 N N . LEU A 1 167 ? 4.900 -6.721 17.573 1.00 97.62 167 LEU A N 1
ATOM 1317 C CA . LEU A 1 167 ? 5.093 -5.462 16.846 1.00 97.62 167 LEU A CA 1
ATOM 1318 C C . LEU A 1 167 ? 3.760 -4.778 16.520 1.00 97.62 167 LEU A C 1
ATOM 1320 O O . LEU A 1 167 ? 2.898 -5.349 15.846 1.00 97.62 167 LEU A O 1
ATOM 1324 N N . VAL A 1 168 ? 3.621 -3.532 16.962 1.00 98.06 168 VAL A N 1
ATOM 1325 C CA . VAL A 1 168 ? 2.494 -2.661 16.624 1.00 98.06 168 VAL A CA 1
ATOM 1326 C C . VAL A 1 168 ? 2.827 -1.861 15.371 1.00 98.06 168 VAL A C 1
ATOM 1328 O O . VAL A 1 168 ? 3.889 -1.253 15.287 1.00 98.06 168 VAL A O 1
ATOM 1331 N N . MET A 1 169 ? 1.904 -1.833 14.418 1.00 96.25 169 MET A N 1
ATOM 1332 C CA . MET A 1 169 ? 1.967 -1.046 13.191 1.00 96.25 169 MET A CA 1
ATOM 1333 C C . MET A 1 169 ? 0.826 -0.028 13.219 1.00 96.25 169 MET A C 1
ATOM 1335 O O . MET A 1 169 ? -0.337 -0.381 13.014 1.00 96.25 169 MET A O 1
ATOM 1339 N N . LEU A 1 170 ? 1.165 1.231 13.499 1.00 93.50 170 LEU A N 1
ATOM 1340 C CA . LEU A 1 170 ? 0.241 2.363 13.483 1.00 93.50 170 LEU A CA 1
ATOM 1341 C C . LEU A 1 170 ? 0.232 2.971 12.074 1.00 93.50 170 LEU A C 1
ATOM 1343 O O . LEU A 1 170 ? 1.237 3.517 11.617 1.00 93.50 170 LEU A O 1
ATOM 1347 N N . LEU A 1 171 ? -0.897 2.850 11.375 1.00 89.25 171 LEU A N 1
ATOM 1348 C CA . LEU A 1 171 ? -1.025 3.176 9.952 1.00 89.25 171 LEU A CA 1
ATOM 1349 C C . LEU A 1 171 ? -2.010 4.329 9.711 1.00 89.25 171 LEU A C 1
ATOM 1351 O O . LEU A 1 171 ? -3.115 4.303 10.247 1.00 89.25 171 LEU A O 1
ATOM 1355 N N . PRO A 1 172 ? -1.696 5.328 8.871 1.00 80.75 172 PRO A N 1
ATOM 1356 C CA . PRO A 1 172 ? -2.622 6.411 8.576 1.00 80.75 172 PRO A CA 1
ATOM 1357 C C . PRO A 1 172 ? -3.711 5.897 7.629 1.00 80.75 172 PRO A C 1
ATOM 1359 O O . PRO A 1 172 ? -3.420 5.375 6.556 1.00 80.75 172 PRO A O 1
ATOM 1362 N N . HIS A 1 173 ? -4.977 6.049 8.020 1.00 69.50 173 HIS A N 1
ATOM 1363 C CA . HIS A 1 173 ? -6.100 5.457 7.290 1.00 69.50 173 HIS A CA 1
ATOM 1364 C C . HIS A 1 173 ? -6.214 5.991 5.849 1.00 69.50 173 HIS A C 1
ATOM 1366 O O . HIS A 1 173 ? -6.436 7.191 5.647 1.00 69.50 173 HIS A O 1
ATOM 1372 N N . ALA A 1 174 ? -6.112 5.095 4.855 1.00 58.88 174 ALA A N 1
ATOM 1373 C CA . ALA A 1 174 ? -6.042 5.446 3.433 1.00 58.88 174 ALA A CA 1
ATOM 1374 C C . ALA A 1 174 ? -7.103 6.465 2.986 1.00 58.88 174 ALA A C 1
ATOM 1376 O O . ALA A 1 174 ? -6.790 7.470 2.348 1.00 58.88 174 ALA A O 1
ATOM 1377 N N . ASN A 1 175 ? -8.366 6.253 3.354 1.00 59.03 175 ASN A N 1
ATOM 1378 C CA . ASN A 1 175 ? -9.472 7.065 2.845 1.00 59.03 175 ASN A CA 1
ATOM 1379 C C . ASN A 1 175 ? -9.632 8.432 3.553 1.00 59.03 175 ASN A C 1
ATOM 1381 O O . ASN A 1 175 ? -10.560 9.180 3.246 1.00 59.03 175 ASN A O 1
ATOM 1385 N N . GLU A 1 176 ? -8.721 8.801 4.464 1.00 58.59 176 GLU A N 1
ATOM 1386 C CA . GLU A 1 176 ? -8.760 10.053 5.243 1.00 58.59 176 GLU A CA 1
ATOM 1387 C C . GLU A 1 176 ? -7.659 11.070 4.908 1.00 58.59 176 GLU A C 1
ATOM 1389 O O . GLU A 1 176 ? -7.505 12.094 5.585 1.00 58.59 176 GLU A O 1
ATOM 1394 N N . GLY A 1 177 ? -6.932 10.851 3.814 1.00 47.69 177 GLY A N 1
ATOM 1395 C CA . GLY A 1 177 ? -6.073 11.868 3.225 1.00 47.69 177 GLY A CA 1
ATOM 1396 C C . GLY A 1 177 ? -6.369 12.068 1.748 1.00 47.69 177 GLY A C 1
ATOM 1397 O O . GLY A 1 177 ? -6.330 11.152 0.940 1.00 47.69 177 GLY A O 1
ATOM 1398 N N . GLN A 1 178 ? -6.642 13.315 1.377 1.00 52.56 178 GLN A N 1
ATOM 1399 C CA . GLN A 1 178 ? -6.719 13.721 -0.020 1.00 52.56 178 GLN A CA 1
ATOM 1400 C C . GLN A 1 178 ? -5.311 13.671 -0.639 1.00 52.56 178 GLN A C 1
ATOM 1402 O O . GLN A 1 178 ? -4.613 14.678 -0.557 1.00 52.56 178 GLN A O 1
ATOM 1407 N N . GLY A 1 179 ? -4.917 12.564 -1.277 1.00 59.22 179 GLY A N 1
ATOM 1408 C CA . GLY A 1 179 ? -3.683 12.440 -2.076 1.00 59.22 179 GLY A CA 1
ATOM 1409 C C . GLY A 1 179 ? -3.067 11.024 -2.059 1.00 59.22 179 GLY A C 1
ATOM 1410 O O . GLY A 1 179 ? -3.206 10.348 -1.039 1.00 59.22 179 GLY A O 1
ATOM 1411 N N . PRO A 1 180 ? -2.407 10.560 -3.148 1.00 61.56 180 PRO A N 1
ATOM 1412 C CA . PRO A 1 180 ? -1.829 9.208 -3.248 1.00 61.56 180 PRO A CA 1
ATOM 1413 C C . PRO A 1 180 ? -0.917 8.804 -2.080 1.00 61.56 180 PRO A C 1
ATOM 1415 O O . PRO A 1 180 ? -0.931 7.648 -1.651 1.00 61.56 180 PRO A O 1
ATOM 1418 N N . GLU A 1 181 ? -0.181 9.782 -1.548 1.00 62.34 181 GLU A N 1
ATOM 1419 C CA . GLU A 1 181 ? 0.720 9.672 -0.398 1.00 62.34 181 GLU A CA 1
ATOM 1420 C C . GLU A 1 181 ? -0.003 9.221 0.879 1.00 62.34 181 GLU A C 1
ATOM 1422 O O . GLU A 1 181 ? 0.537 8.496 1.709 1.00 62.34 181 GLU A O 1
ATOM 1427 N N . HIS A 1 182 ? -1.272 9.597 1.032 1.00 63.47 182 HIS A N 1
ATOM 1428 C CA . HIS A 1 182 ? -2.096 9.175 2.155 1.00 63.47 182 HIS A CA 1
ATOM 1429 C C . HIS A 1 182 ? -2.936 7.932 1.829 1.00 63.47 182 HIS A C 1
ATOM 1431 O O . HIS A 1 182 ? -3.126 7.101 2.709 1.00 63.47 182 HIS A O 1
ATOM 1437 N N . THR A 1 183 ? -3.398 7.753 0.584 1.00 64.81 183 THR A N 1
ATOM 1438 C CA . THR A 1 183 ? -4.380 6.709 0.202 1.00 64.81 183 THR A CA 1
ATOM 1439 C C . THR A 1 183 ? -3.827 5.288 0.026 1.00 64.81 183 THR A C 1
ATOM 1441 O O . THR A 1 183 ? -4.493 4.439 -0.569 1.00 64.81 183 THR A O 1
ATOM 1444 N N . SER A 1 184 ? -2.604 5.019 0.483 1.00 73.94 184 SER A N 1
ATOM 1445 C CA . SER A 1 184 ? -1.891 3.774 0.166 1.00 73.94 184 SER A CA 1
ATOM 1446 C C . SER A 1 184 ? -1.972 2.689 1.256 1.00 73.94 184 SER A C 1
ATOM 1448 O O . SER A 1 184 ? -2.092 1.514 0.915 1.00 73.94 184 SER A O 1
ATOM 1450 N N . ALA A 1 185 ? -2.025 3.050 2.545 1.00 81.50 185 ALA A N 1
ATOM 1451 C CA . ALA A 1 185 ? -2.136 2.091 3.651 1.00 81.50 185 ALA A CA 1
ATOM 1452 C C . ALA A 1 185 ? -3.576 1.552 3.795 1.00 81.50 185 ALA A C 1
ATOM 1454 O O . ALA A 1 185 ? -4.394 2.068 4.560 1.00 81.50 185 ALA A O 1
ATOM 1455 N N . ARG A 1 186 ? -3.891 0.523 3.005 1.00 84.81 186 ARG A N 1
ATOM 1456 C CA . ARG A 1 186 ? -5.212 -0.122 2.916 1.00 84.81 186 ARG A CA 1
ATOM 1457 C C . ARG A 1 186 ? -5.400 -1.186 3.993 1.00 84.81 186 ARG A C 1
ATOM 1459 O O . ARG A 1 186 ? -4.565 -2.073 4.137 1.00 84.81 186 ARG A O 1
ATOM 1466 N N . LEU A 1 187 ? -6.516 -1.128 4.714 1.00 86.88 187 LEU A N 1
ATOM 1467 C CA . LEU A 1 187 ? -6.859 -2.055 5.800 1.00 86.88 187 LEU A CA 1
ATOM 1468 C C . LEU A 1 187 ? -7.142 -3.469 5.272 1.00 86.88 187 LEU A C 1
ATOM 1470 O O . LEU A 1 187 ? -6.718 -4.471 5.846 1.00 86.88 187 LEU A O 1
ATOM 1474 N N . GLU A 1 188 ? -7.772 -3.525 4.105 1.00 88.25 188 GLU A N 1
ATOM 1475 C CA . GLU A 1 188 ? -8.124 -4.717 3.343 1.00 88.25 188 GLU A CA 1
ATOM 1476 C C . GLU A 1 188 ? -6.878 -5.541 2.973 1.00 88.25 188 GLU A C 1
ATOM 1478 O O . GLU A 1 188 ? -6.916 -6.770 3.003 1.00 88.25 188 GLU A O 1
ATOM 1483 N N . ARG A 1 189 ? -5.737 -4.880 2.706 1.00 87.81 189 ARG A N 1
ATOM 1484 C CA . ARG A 1 189 ? -4.459 -5.547 2.391 1.00 87.81 189 ARG A CA 1
ATOM 1485 C C . ARG A 1 189 ? -3.936 -6.374 3.566 1.00 87.81 189 ARG A C 1
ATOM 1487 O O . ARG A 1 189 ? -3.375 -7.442 3.331 1.00 87.81 189 ARG A O 1
ATOM 1494 N N . PHE A 1 190 ? -4.124 -5.900 4.799 1.00 92.06 190 PHE A N 1
ATOM 1495 C CA . PHE A 1 190 ? -3.715 -6.618 6.010 1.00 92.06 190 PHE A CA 1
ATOM 1496 C C . PHE A 1 190 ? -4.709 -7.722 6.374 1.00 92.06 190 PHE A C 1
ATOM 1498 O O . PHE A 1 190 ? -4.280 -8.800 6.771 1.00 92.06 190 PHE A O 1
ATOM 1505 N N . LEU A 1 191 ? -6.010 -7.525 6.132 1.00 93.38 191 LEU A N 1
ATOM 1506 C CA . LEU A 1 191 ? -6.999 -8.608 6.228 1.00 93.38 191 LEU A CA 1
ATOM 1507 C C . LEU A 1 191 ? -6.700 -9.750 5.233 1.00 93.38 191 LEU A C 1
ATOM 1509 O O . LEU A 1 191 ? -6.849 -10.914 5.583 1.00 93.38 191 LEU A O 1
ATOM 1513 N N . GLN A 1 192 ? -6.162 -9.451 4.045 1.00 93.62 192 GLN A N 1
ATOM 1514 C CA . GLN A 1 192 ? -5.647 -10.459 3.098 1.00 93.62 192 GLN A CA 1
ATOM 1515 C C . GLN A 1 192 ? -4.345 -11.159 3.547 1.00 93.62 192 GLN A C 1
ATOM 1517 O O . GLN A 1 192 ? -3.938 -12.133 2.918 1.00 93.62 192 GLN A O 1
ATOM 1522 N N . LEU A 1 193 ? -3.663 -10.672 4.591 1.00 92.81 193 LEU A N 1
ATOM 1523 C CA . LEU A 1 193 ? -2.511 -11.339 5.221 1.00 92.81 193 LEU A CA 1
ATOM 1524 C C . LEU A 1 193 ? -2.902 -12.153 6.465 1.00 92.81 193 LEU A C 1
ATOM 1526 O O . LEU A 1 193 ? -2.039 -12.792 7.069 1.00 92.81 193 LEU A O 1
ATOM 1530 N N . CYS A 1 194 ? -4.169 -12.111 6.877 1.00 94.44 194 CYS A N 1
ATOM 1531 C CA . CYS A 1 194 ? -4.649 -12.766 8.086 1.00 94.44 194 CYS A CA 1
ATOM 1532 C C . CYS A 1 194 ? -4.935 -14.254 7.836 1.00 94.44 194 CYS A C 1
ATOM 1534 O O . CYS A 1 194 ? -5.805 -14.604 7.041 1.00 94.44 194 CYS A O 1
ATOM 1536 N N . ALA A 1 195 ? -4.213 -15.127 8.538 1.00 89.19 195 ALA A N 1
ATOM 1537 C CA . ALA A 1 195 ? -4.409 -16.577 8.536 1.00 89.19 195 ALA A CA 1
ATOM 1538 C C . ALA A 1 195 ? -3.951 -17.165 9.882 1.00 89.19 195 ALA A C 1
ATOM 1540 O O . ALA A 1 195 ? -3.052 -16.607 10.503 1.00 89.19 195 ALA A O 1
ATOM 1541 N N . GLU A 1 196 ? -4.552 -18.266 10.345 1.00 88.62 196 GLU A N 1
ATOM 1542 C CA . GLU A 1 196 ? -4.094 -19.034 11.527 1.00 88.62 196 GLU A CA 1
ATOM 1543 C C . GLU A 1 196 ? -3.787 -18.173 12.784 1.00 88.62 196 GLU A C 1
ATOM 1545 O O . GLU A 1 196 ? -2.780 -18.369 13.462 1.00 88.62 196 GLU A O 1
ATOM 1550 N N . ASP A 1 197 ? -4.627 -17.163 13.060 1.00 90.12 197 ASP A N 1
ATOM 1551 C CA . ASP A 1 197 ? -4.471 -16.162 14.136 1.00 90.12 197 ASP A CA 1
ATOM 1552 C C . ASP A 1 197 ? -3.088 -15.463 14.197 1.00 90.12 197 ASP A C 1
ATOM 1554 O O . ASP A 1 197 ? -2.654 -14.971 15.243 1.00 90.12 197 ASP A O 1
ATOM 1558 N N . ASN A 1 198 ? -2.395 -15.375 13.053 1.00 94.12 198 ASN A N 1
ATOM 1559 C CA . ASN A 1 198 ? -1.030 -14.854 12.923 1.00 94.12 198 ASN A CA 1
ATOM 1560 C C . ASN A 1 198 ? -0.824 -13.406 13.393 1.00 94.12 198 ASN A C 1
ATOM 1562 O O . ASN A 1 198 ? 0.292 -13.060 13.775 1.00 94.12 198 ASN A O 1
ATOM 1566 N N . MET A 1 199 ? -1.862 -12.568 13.364 1.00 96.56 199 MET A N 1
ATOM 1567 C CA . MET A 1 199 ? -1.838 -11.163 13.778 1.00 96.56 199 MET A CA 1
ATOM 1568 C C . MET A 1 199 ? -3.177 -10.736 14.394 1.00 96.56 199 MET A C 1
ATOM 1570 O O . MET A 1 199 ? -4.118 -11.516 14.501 1.00 96.56 199 MET A O 1
ATOM 1574 N N . THR A 1 200 ? -3.277 -9.483 14.823 1.00 97.31 200 THR A N 1
ATOM 1575 C CA . THR A 1 200 ? -4.532 -8.818 15.193 1.00 97.31 200 THR A CA 1
ATOM 1576 C C . THR A 1 200 ? -4.692 -7.564 14.337 1.00 97.31 200 THR A C 1
ATOM 1578 O O . THR A 1 200 ? -3.736 -6.810 14.170 1.00 97.31 200 THR A O 1
ATOM 1581 N N . VAL A 1 201 ? -5.888 -7.328 13.797 1.00 97.19 201 VAL A N 1
ATOM 1582 C CA . VAL A 1 201 ? -6.221 -6.140 12.993 1.00 97.19 201 VAL A CA 1
ATOM 1583 C C . VAL A 1 201 ? -7.367 -5.395 13.669 1.00 97.19 201 VAL A C 1
ATOM 1585 O O . VAL A 1 201 ? -8.418 -5.985 13.931 1.00 97.19 201 VAL A O 1
ATOM 1588 N N . ALA A 1 202 ? -7.172 -4.108 13.954 1.00 95.69 202 ALA A N 1
ATOM 1589 C CA . ALA A 1 202 ? -8.119 -3.270 14.686 1.00 95.69 202 ALA A CA 1
ATOM 1590 C C . ALA A 1 202 ? -8.315 -1.888 14.036 1.00 95.69 202 ALA A C 1
ATOM 1592 O O . ALA A 1 202 ? -7.415 -1.341 13.394 1.00 95.69 202 ALA A O 1
ATOM 1593 N N . ASN A 1 203 ? -9.503 -1.311 14.210 1.00 93.38 203 ASN A N 1
ATOM 1594 C CA . ASN A 1 203 ? -9.883 -0.015 13.644 1.00 93.38 203 ASN A CA 1
ATOM 1595 C C . ASN A 1 203 ? -10.926 0.649 14.556 1.00 93.38 203 ASN A C 1
ATOM 1597 O O . ASN A 1 203 ? -12.105 0.296 14.542 1.00 93.38 203 ASN A O 1
ATOM 1601 N N . LEU A 1 204 ? -10.455 1.556 15.413 1.00 94.06 204 LEU A N 1
ATOM 1602 C CA . LEU A 1 204 ? -11.143 1.893 16.661 1.00 94.06 204 LEU A CA 1
ATOM 1603 C C . LEU A 1 204 ? -12.020 3.144 16.573 1.00 94.06 204 LEU A C 1
ATOM 1605 O O . LEU A 1 204 ? -11.699 4.091 15.851 1.00 94.06 204 LEU A O 1
ATOM 1609 N N . SER A 1 205 ? -13.093 3.174 17.366 1.00 93.62 205 SER A N 1
ATOM 1610 C CA . SER A 1 205 ? -14.021 4.308 17.453 1.00 93.62 205 SER A CA 1
ATOM 1611 C C . SER A 1 205 ? -13.903 5.143 18.737 1.00 93.62 205 SER A C 1
ATOM 1613 O O . SER A 1 205 ? -14.471 6.234 18.781 1.00 93.62 205 SER A O 1
ATOM 1615 N N . SER A 1 206 ? -13.160 4.704 19.764 1.00 94.81 206 SER A N 1
ATOM 1616 C CA . SER A 1 206 ? -12.960 5.485 21.001 1.00 94.81 206 SER A CA 1
ATOM 1617 C C . SER A 1 206 ? -11.513 5.528 21.505 1.00 94.81 206 SER A C 1
ATOM 1619 O O . SER A 1 206 ? -10.705 4.619 21.301 1.00 94.81 206 SER A O 1
ATOM 1621 N N . ALA A 1 207 ? -11.205 6.595 22.244 1.00 95.06 207 ALA A N 1
ATOM 1622 C CA . ALA A 1 207 ? -9.940 6.778 22.945 1.00 95.06 207 ALA A CA 1
ATOM 1623 C C . ALA A 1 207 ? -9.739 5.741 24.069 1.00 95.06 207 ALA A C 1
ATOM 1625 O O . ALA A 1 207 ? -8.610 5.304 24.300 1.00 95.06 207 ALA A O 1
ATOM 1626 N N . SER A 1 208 ? -10.812 5.299 24.739 1.00 95.62 208 SER A N 1
ATOM 1627 C CA . SER A 1 208 ? -10.739 4.227 25.742 1.00 95.62 208 SER A CA 1
ATOM 1628 C C . SER A 1 208 ? -10.346 2.881 25.133 1.00 95.62 208 SER A C 1
ATOM 1630 O O . SER A 1 208 ? -9.463 2.211 25.672 1.00 95.62 208 SER A O 1
ATOM 1632 N N . GLN A 1 209 ? -10.902 2.513 23.972 1.00 96.56 209 GLN A N 1
ATOM 1633 C CA . GLN A 1 209 ? -10.484 1.302 23.263 1.00 96.56 209 GLN A CA 1
ATOM 1634 C C . GLN A 1 209 ? -9.022 1.388 22.816 1.00 96.56 209 GLN A C 1
ATOM 1636 O O . GLN A 1 209 ? -8.312 0.392 22.933 1.00 96.56 209 GLN A O 1
ATOM 1641 N N . TYR A 1 210 ? -8.524 2.560 22.394 1.00 95.69 210 TYR A N 1
ATOM 1642 C CA . TYR A 1 210 ? -7.109 2.700 22.021 1.00 95.69 210 TYR A CA 1
ATOM 1643 C C . TYR A 1 210 ? -6.167 2.486 23.215 1.00 95.69 210 TYR A C 1
ATOM 1645 O O . TYR A 1 210 ? -5.225 1.695 23.126 1.00 95.69 210 TYR A O 1
ATOM 1653 N N . PHE A 1 211 ? -6.467 3.104 24.363 1.00 96.50 211 PHE A N 1
ATOM 1654 C CA . PHE A 1 211 ? -5.721 2.888 25.608 1.00 96.50 211 PHE A CA 1
ATOM 1655 C C . PHE A 1 211 ? -5.690 1.407 26.011 1.00 96.50 211 PHE A C 1
ATOM 1657 O O . PHE A 1 211 ? -4.621 0.852 26.283 1.00 96.50 211 PHE A O 1
ATOM 1664 N N . HIS A 1 212 ? -6.851 0.746 26.013 1.00 97.81 212 HIS A N 1
ATOM 1665 C CA . HIS A 1 212 ? -6.942 -0.655 26.420 1.00 97.81 212 HIS A CA 1
ATOM 1666 C C . HIS A 1 212 ? -6.329 -1.618 25.408 1.00 97.81 212 HIS A C 1
ATOM 1668 O O . HIS A 1 212 ? -5.758 -2.626 25.818 1.00 97.81 212 HIS A O 1
ATOM 1674 N N . LEU A 1 213 ? -6.387 -1.321 24.107 1.00 97.56 213 LEU A N 1
ATOM 1675 C CA . LEU A 1 213 ? -5.744 -2.133 23.076 1.00 97.56 213 LEU A CA 1
ATOM 1676 C C . LEU A 1 213 ? -4.218 -2.108 23.221 1.00 97.56 213 LEU A C 1
ATOM 1678 O O . LEU A 1 213 ? -3.597 -3.169 23.202 1.00 97.56 213 LEU A O 1
ATOM 1682 N N . LEU A 1 214 ? -3.622 -0.928 23.427 1.00 97.50 214 LEU A N 1
ATOM 1683 C CA . LEU A 1 214 ? -2.183 -0.794 23.676 1.00 97.50 214 LEU A CA 1
ATOM 1684 C C . LEU A 1 214 ? -1.759 -1.527 24.955 1.00 97.50 214 LEU A C 1
ATOM 1686 O O . LEU A 1 214 ? -0.755 -2.240 24.952 1.00 97.50 214 LEU A O 1
ATOM 1690 N N . ARG A 1 215 ? -2.541 -1.417 26.039 1.00 97.38 215 ARG A N 1
ATOM 1691 C CA . ARG A 1 215 ? -2.273 -2.145 27.292 1.00 97.38 215 ARG A CA 1
ATOM 1692 C C . ARG A 1 215 ? -2.440 -3.659 27.149 1.00 97.38 215 ARG A C 1
ATOM 1694 O O . ARG A 1 215 ? -1.617 -4.398 27.683 1.00 97.38 215 ARG A O 1
ATOM 1701 N N . ARG A 1 216 ? -3.441 -4.126 26.393 1.00 96.88 216 ARG A N 1
ATOM 1702 C CA . ARG A 1 216 ? -3.607 -5.543 26.026 1.00 96.88 216 ARG A CA 1
ATOM 1703 C C . ARG A 1 216 ? -2.393 -6.036 25.241 1.00 96.88 216 ARG A C 1
ATOM 1705 O O . ARG A 1 216 ? -1.835 -7.070 25.569 1.00 96.88 216 ARG A O 1
ATOM 1712 N N . GLN A 1 217 ? -1.936 -5.281 24.248 1.00 97.19 217 GLN A N 1
ATOM 1713 C CA . GLN A 1 217 ? -0.763 -5.659 23.463 1.00 97.19 217 GLN A CA 1
ATOM 1714 C C . GLN A 1 217 ? 0.513 -5.721 24.322 1.00 97.19 217 GLN A C 1
ATOM 1716 O O . GLN A 1 217 ? 1.300 -6.655 24.184 1.00 97.19 217 GLN A O 1
ATOM 1721 N N . ALA A 1 218 ? 0.682 -4.783 25.259 1.00 97.38 218 ALA A N 1
ATOM 1722 C CA . ALA A 1 218 ? 1.789 -4.777 26.215 1.00 97.38 218 ALA A CA 1
ATOM 1723 C C . ALA A 1 218 ? 1.772 -5.969 27.190 1.00 97.38 218 ALA A C 1
ATOM 1725 O O . ALA A 1 218 ? 2.833 -6.460 27.575 1.00 97.38 218 ALA A O 1
ATOM 1726 N N . SER A 1 219 ? 0.594 -6.457 27.597 1.00 95.75 219 SER A N 1
ATOM 1727 C CA . SER A 1 219 ? 0.504 -7.651 28.446 1.00 95.75 219 SER A CA 1
ATOM 1728 C C . SER A 1 219 ? 0.800 -8.944 27.679 1.00 95.75 219 SER A C 1
ATOM 1730 O O . SER A 1 219 ? 1.314 -9.889 28.275 1.00 95.75 219 SER A O 1
ATOM 1732 N N . LEU A 1 220 ? 0.556 -8.972 26.364 1.00 95.06 220 LEU A N 1
ATOM 1733 C CA . LEU A 1 220 ? 0.806 -10.135 25.508 1.00 95.06 220 LEU A CA 1
ATOM 1734 C C . LEU A 1 220 ? 2.280 -10.348 25.121 1.00 95.06 220 LEU A C 1
ATOM 1736 O O . LEU A 1 220 ? 2.589 -11.434 24.636 1.00 95.06 220 LEU A O 1
ATOM 1740 N N . THR A 1 221 ? 3.183 -9.375 25.309 1.00 92.69 221 THR A N 1
ATOM 1741 C CA . THR A 1 221 ? 4.524 -9.397 24.677 1.00 92.69 221 THR A CA 1
ATOM 1742 C C . THR A 1 221 ? 5.332 -10.675 24.965 1.00 92.69 221 THR A C 1
ATOM 1744 O O . THR A 1 221 ? 5.836 -11.301 24.036 1.00 92.69 221 THR A O 1
ATOM 1747 N N . GLU A 1 222 ? 5.343 -11.136 26.219 1.00 90.19 222 GLU A N 1
ATOM 1748 C CA . GLU A 1 222 ? 6.078 -12.332 26.677 1.00 90.19 222 GLU A CA 1
ATOM 1749 C C . GLU A 1 222 ? 5.264 -13.643 26.595 1.00 90.19 222 GLU A C 1
ATOM 1751 O O . GLU A 1 222 ? 5.686 -14.675 27.114 1.00 90.19 222 GLU A O 1
ATOM 1756 N N . THR A 1 223 ? 4.070 -13.622 25.995 1.00 93.56 223 THR A N 1
ATOM 1757 C CA . THR A 1 223 ? 3.126 -14.755 26.024 1.00 93.56 223 THR A CA 1
ATOM 1758 C C . THR A 1 223 ? 3.176 -15.613 24.756 1.00 93.56 223 THR A C 1
ATOM 1760 O O . THR A 1 223 ? 3.644 -15.187 23.701 1.00 93.56 223 THR A O 1
ATOM 1763 N N . GLU A 1 224 ? 2.611 -16.825 24.814 1.00 90.81 224 GLU A N 1
ATOM 1764 C CA . GLU A 1 224 ? 2.358 -17.624 23.604 1.00 90.81 224 GLU A CA 1
ATOM 1765 C C . GLU A 1 224 ? 1.415 -16.912 22.617 1.00 90.81 224 GLU A C 1
ATOM 1767 O O . GLU A 1 224 ? 1.522 -17.124 21.409 1.00 90.81 224 GLU A O 1
ATOM 1772 N N . ASP A 1 225 ? 0.544 -16.029 23.109 1.00 92.06 225 ASP A N 1
ATOM 1773 C CA . ASP A 1 225 ? -0.397 -15.218 22.332 1.00 92.06 225 ASP A CA 1
ATOM 1774 C C . ASP A 1 225 ? 0.227 -13.966 21.688 1.00 92.06 225 ASP A C 1
ATOM 1776 O O . ASP A 1 225 ? -0.475 -13.222 21.002 1.00 92.06 225 ASP A O 1
ATOM 1780 N N . ALA A 1 226 ? 1.537 -13.738 21.852 1.00 94.19 226 ALA A N 1
ATOM 1781 C CA . ALA A 1 226 ? 2.259 -12.660 21.179 1.00 94.19 226 ALA A CA 1
ATOM 1782 C C . ALA A 1 226 ? 2.102 -12.753 19.647 1.00 94.19 226 ALA A C 1
ATOM 1784 O O . ALA A 1 226 ? 2.594 -13.688 18.999 1.00 94.19 226 ALA A O 1
ATOM 1785 N N . ARG A 1 227 ? 1.401 -11.766 19.080 1.00 95.19 227 ARG A N 1
ATOM 1786 C CA . ARG A 1 227 ? 1.115 -11.615 17.646 1.00 95.19 227 ARG A CA 1
ATOM 1787 C C . ARG A 1 227 ? 1.127 -10.130 17.245 1.00 95.19 227 ARG A C 1
ATOM 1789 O O . ARG A 1 227 ? 0.788 -9.296 18.092 1.00 95.19 227 ARG A O 1
ATOM 1796 N N . PRO A 1 228 ? 1.501 -9.769 16.002 1.00 97.75 228 PRO A N 1
ATOM 1797 C CA . PRO A 1 228 ? 1.599 -8.373 15.587 1.00 97.75 228 PRO A CA 1
ATOM 1798 C C . PRO A 1 228 ? 0.231 -7.690 15.606 1.00 97.75 228 PRO A C 1
ATOM 1800 O O . PRO A 1 228 ? -0.790 -8.338 15.372 1.00 97.75 228 PRO A O 1
ATOM 1803 N N . LEU A 1 229 ? 0.208 -6.383 15.851 1.00 98.06 229 LEU A N 1
ATOM 1804 C CA . LEU A 1 229 ? -1.013 -5.581 15.879 1.00 98.06 229 LEU A CA 1
ATOM 1805 C C . LEU A 1 229 ? -0.993 -4.545 14.756 1.00 98.06 229 LEU A C 1
ATOM 1807 O O . LEU A 1 229 ? -0.225 -3.590 14.805 1.00 98.06 229 LEU A O 1
ATOM 1811 N N . VAL A 1 230 ? -1.878 -4.695 13.777 1.00 96.62 230 VAL A N 1
ATOM 1812 C CA . VAL A 1 230 ? -2.171 -3.667 12.774 1.00 96.62 230 VAL A CA 1
ATOM 1813 C C . VAL A 1 230 ? -3.293 -2.783 13.309 1.00 96.62 230 VAL A C 1
ATOM 1815 O O . VAL A 1 230 ? -4.376 -3.287 13.620 1.00 96.62 230 VAL A O 1
ATOM 1818 N N . MET A 1 231 ? -3.071 -1.470 13.388 1.00 92.69 231 MET A N 1
ATOM 1819 C CA . MET A 1 231 ? -4.121 -0.519 13.753 1.00 92.69 231 MET A CA 1
ATOM 1820 C C . MET A 1 231 ? -4.123 0.706 12.839 1.00 92.69 231 MET A C 1
ATOM 1822 O O . MET A 1 231 ? -3.079 1.286 12.541 1.00 92.69 231 MET A O 1
ATOM 1826 N N . MET A 1 232 ? -5.318 1.128 12.430 1.00 86.81 232 MET A N 1
ATOM 1827 C CA . MET A 1 232 ? -5.505 2.393 11.724 1.00 86.81 232 MET A CA 1
ATOM 1828 C C . MET A 1 232 ? -5.550 3.574 12.701 1.00 86.81 232 MET A C 1
ATOM 1830 O O . MET A 1 232 ? -6.271 3.542 13.696 1.00 86.81 232 MET A O 1
ATOM 1834 N N . SER A 1 233 ? -4.832 4.642 12.355 1.00 77.19 233 SER A N 1
ATOM 1835 C CA . SER A 1 233 ? -4.757 5.945 13.026 1.00 77.19 233 SER A CA 1
ATOM 1836 C C . SER A 1 233 ? -5.478 7.020 12.183 1.00 77.19 233 SER A C 1
ATOM 1838 O O . SER A 1 233 ? -4.832 7.838 11.517 1.00 77.19 233 SER A O 1
ATOM 1840 N N . PRO A 1 234 ? -6.825 7.006 12.125 1.00 73.06 234 PRO A N 1
ATOM 1841 C CA . PRO A 1 234 ? -7.616 7.890 11.269 1.00 73.06 234 PRO A CA 1
ATOM 1842 C C . PRO A 1 234 ? -7.501 9.378 11.639 1.00 73.06 234 PRO A C 1
ATOM 1844 O O . PRO A 1 234 ? -7.811 9.812 12.753 1.00 73.06 234 PRO A O 1
ATOM 1847 N N . LYS A 1 235 ? -7.099 10.189 10.650 1.00 79.31 235 LYS A N 1
ATOM 1848 C CA . LYS A 1 235 ? -6.857 11.640 10.763 1.00 79.31 235 LYS A CA 1
ATOM 1849 C C . LYS A 1 235 ? -8.021 12.411 11.376 1.00 79.31 235 LYS A C 1
ATOM 1851 O O . LYS A 1 235 ? -7.802 13.372 12.115 1.00 79.31 235 LYS A O 1
ATOM 1856 N N . SER A 1 236 ? -9.244 12.046 11.003 1.00 79.88 236 SER A N 1
ATOM 1857 C CA . SER A 1 236 ? -10.453 12.743 11.430 1.00 79.88 236 SER A CA 1
ATOM 1858 C C . SER A 1 236 ? -10.797 12.441 12.886 1.00 79.88 236 SER A C 1
ATOM 1860 O O . SER A 1 236 ? -11.161 13.365 13.611 1.00 79.88 236 SER A O 1
ATOM 1862 N N . LEU A 1 237 ? -10.611 11.197 13.342 1.00 84.75 237 LEU A N 1
ATOM 1863 C CA . LEU A 1 237 ? -10.945 10.788 14.709 1.00 84.75 237 LEU A CA 1
ATOM 1864 C C . LEU A 1 237 ? -9.968 11.333 15.747 1.00 84.75 237 LEU A C 1
ATOM 1866 O O . LEU A 1 237 ? -10.413 11.797 16.791 1.00 84.75 237 LEU A O 1
ATOM 1870 N N . ILE A 1 238 ? -8.672 11.401 15.424 1.00 84.75 238 ILE A N 1
ATOM 1871 C CA . ILE A 1 238 ? -7.609 11.958 16.287 1.00 84.75 238 ILE A CA 1
ATOM 1872 C C . ILE A 1 238 ? -7.956 13.350 16.868 1.00 84.75 238 ILE A C 1
ATOM 1874 O O . ILE A 1 238 ? -7.417 13.747 17.902 1.00 84.75 238 ILE A O 1
ATOM 1878 N N . ARG A 1 239 ? -8.850 14.112 16.217 1.00 79.50 239 ARG A N 1
ATOM 1879 C CA . ARG A 1 239 ? -9.314 15.439 16.665 1.00 79.50 239 ARG A CA 1
ATOM 1880 C C . ARG A 1 239 ? -10.840 15.559 16.820 1.00 79.50 239 ARG A C 1
ATOM 1882 O O . ARG A 1 239 ? -11.330 16.672 17.005 1.00 79.50 239 ARG A O 1
ATOM 1889 N N . ASN A 1 240 ? -11.592 14.461 16.736 1.00 88.25 240 ASN A N 1
ATOM 1890 C CA . ASN A 1 240 ? -13.052 14.468 16.850 1.00 88.25 240 ASN A CA 1
ATOM 1891 C C . ASN A 1 240 ? -13.476 14.374 18.331 1.00 88.25 240 ASN A C 1
ATOM 1893 O O . ASN A 1 240 ? -13.099 13.412 18.996 1.00 88.25 240 ASN A O 1
ATOM 1897 N N . PRO A 1 241 ? -14.283 15.305 18.877 1.00 89.81 241 PRO A N 1
ATOM 1898 C CA . PRO A 1 241 ? -14.724 15.228 20.272 1.00 89.81 241 PRO A CA 1
ATOM 1899 C C . PRO A 1 241 ? -15.592 13.996 20.589 1.00 89.81 241 PRO A C 1
ATOM 1901 O O . PRO A 1 241 ? -15.679 13.616 21.755 1.00 89.81 241 PRO A O 1
ATOM 1904 N N . ARG A 1 242 ? -16.206 13.342 19.588 1.00 90.81 242 ARG A N 1
ATOM 1905 C CA . ARG A 1 242 ? -17.019 12.128 19.793 1.00 90.81 242 ARG A CA 1
ATOM 1906 C C . ARG A 1 242 ? -16.205 10.921 20.261 1.00 90.81 242 ARG A C 1
ATOM 1908 O O . ARG A 1 242 ? -16.713 10.145 21.059 1.00 90.81 242 ARG A O 1
ATOM 1915 N N . VAL A 1 243 ? -14.941 10.790 19.841 1.00 92.88 243 VAL A N 1
ATOM 1916 C CA . VAL A 1 243 ? -14.092 9.651 20.255 1.00 92.88 243 VAL A CA 1
ATOM 1917 C C . VAL A 1 243 ? -13.471 9.833 21.641 1.00 92.88 243 VAL A C 1
ATOM 1919 O O . VAL A 1 243 ? -12.805 8.926 22.133 1.00 92.88 243 VAL A O 1
ATOM 1922 N N . ALA A 1 244 ? -13.651 10.999 22.270 1.00 94.31 244 ALA A N 1
ATOM 1923 C CA . ALA A 1 244 ? -13.122 11.273 23.598 1.00 94.31 244 ALA A CA 1
ATOM 1924 C C . ALA A 1 244 ? -13.977 10.588 24.679 1.00 94.31 244 ALA A C 1
ATOM 1926 O O . ALA A 1 244 ? -15.205 10.730 24.702 1.00 94.31 244 ALA A O 1
ATOM 1927 N N . SER A 1 245 ? -13.322 9.879 25.597 1.00 94.19 245 SER A N 1
ATOM 1928 C CA . SER A 1 245 ? -13.970 9.051 26.624 1.00 94.19 245 SER A CA 1
ATOM 1929 C C . SER A 1 245 ? -13.874 9.687 28.020 1.00 94.19 245 SER A C 1
ATOM 1931 O O . SER A 1 245 ? -12.892 10.375 28.302 1.00 94.19 245 SER A O 1
ATOM 1933 N N . PRO A 1 246 ? -14.857 9.482 28.915 1.00 92.38 246 PRO A N 1
ATOM 1934 C CA . PRO A 1 246 ? -14.756 9.873 30.322 1.00 92.38 246 PRO A CA 1
ATOM 1935 C C . PRO A 1 246 ? -13.651 9.086 31.044 1.00 92.38 246 PRO A C 1
ATOM 1937 O O . PRO A 1 246 ? -13.337 7.954 30.677 1.00 92.38 246 PRO A O 1
ATOM 1940 N N . ALA A 1 247 ? -13.094 9.664 32.111 1.00 89.31 247 ALA A N 1
ATOM 1941 C CA . ALA A 1 247 ? -11.986 9.078 32.876 1.00 89.31 247 ALA A CA 1
ATOM 1942 C C . ALA A 1 247 ? -12.257 7.646 33.395 1.00 89.31 247 ALA A C 1
ATOM 1944 O O . ALA A 1 247 ? -11.341 6.823 33.428 1.00 89.31 247 ALA A O 1
ATOM 1945 N N . THR A 1 248 ? -13.507 7.331 33.751 1.00 89.44 248 THR A N 1
ATOM 1946 C CA . THR A 1 248 ? -13.930 6.021 34.280 1.00 89.44 248 THR A CA 1
ATOM 1947 C C . THR A 1 248 ? -13.714 4.869 33.298 1.00 89.44 248 THR A C 1
ATOM 1949 O O . THR A 1 248 ? -13.312 3.781 33.710 1.00 89.44 248 THR A O 1
ATOM 1952 N N . GLU A 1 249 ? -13.882 5.097 31.990 1.00 92.00 249 GLU A N 1
ATOM 1953 C CA . GLU A 1 249 ? -13.631 4.067 30.972 1.00 92.00 249 GLU A CA 1
ATOM 1954 C C . GLU A 1 249 ? -12.165 3.604 30.958 1.00 92.00 249 GLU A C 1
ATOM 1956 O O . GLU A 1 249 ? -11.895 2.469 30.575 1.00 92.00 249 GLU A O 1
ATOM 1961 N N . PHE A 1 250 ? -11.218 4.434 31.408 1.00 91.69 250 PHE A N 1
ATOM 1962 C CA . PHE A 1 250 ? -9.790 4.098 31.472 1.00 91.69 250 PHE A CA 1
ATOM 1963 C C . PHE A 1 250 ? -9.404 3.362 32.760 1.00 91.69 250 PHE A C 1
ATOM 1965 O O . PHE A 1 250 ? -8.452 2.583 32.751 1.00 91.69 250 PHE A O 1
ATOM 1972 N N . SER A 1 251 ? -10.114 3.604 33.867 1.00 86.56 251 SER A N 1
ATOM 1973 C CA . SER A 1 251 ? -9.833 2.984 35.169 1.00 86.56 251 SER A CA 1
ATOM 1974 C C . SER A 1 251 ? -10.579 1.671 35.406 1.00 86.56 251 SER A C 1
ATOM 1976 O O . SER A 1 251 ? -10.050 0.802 36.093 1.00 86.56 251 SER A O 1
ATOM 1978 N N . GLU A 1 252 ? -11.789 1.533 34.861 1.00 88.56 252 GLU A N 1
ATOM 1979 C CA . GLU A 1 252 ? -12.699 0.404 35.126 1.00 88.56 252 GLU A CA 1
ATOM 1980 C C . GLU A 1 252 ? -13.039 -0.408 33.866 1.00 88.56 252 GLU A C 1
ATOM 1982 O O . GLU A 1 252 ? -13.502 -1.544 33.964 1.00 88.56 252 GLU A O 1
ATOM 1987 N N . GLY A 1 253 ? -12.805 0.158 32.678 1.00 91.69 253 GLY A N 1
ATOM 1988 C CA . GLY A 1 253 ? -13.036 -0.516 31.404 1.00 91.69 253 GLY A CA 1
ATOM 1989 C C . GLY A 1 253 ? -11.951 -1.528 31.020 1.00 91.69 253 GLY A C 1
ATOM 1990 O O . GLY A 1 253 ? -10.964 -1.748 31.722 1.00 91.69 253 GLY A O 1
ATOM 1991 N N . LYS A 1 254 ? -12.138 -2.123 29.841 1.00 95.25 254 LYS A N 1
ATOM 1992 C CA . LYS A 1 254 ? -11.207 -3.039 29.167 1.00 95.25 254 LYS A CA 1
ATOM 1993 C C . LYS A 1 254 ? -11.351 -2.896 27.650 1.00 95.25 254 LYS A C 1
ATOM 1995 O O . LYS A 1 254 ? -12.272 -2.232 27.172 1.00 95.25 254 LYS A O 1
ATOM 2000 N N . PHE A 1 255 ? -10.479 -3.565 26.897 1.00 97.44 255 PHE A N 1
ATOM 2001 C CA . PHE A 1 255 ? -10.666 -3.695 25.455 1.00 97.44 255 PHE A CA 1
ATOM 2002 C C . PHE A 1 255 ? -11.848 -4.628 25.179 1.00 97.44 255 PHE A C 1
ATOM 2004 O O . PHE A 1 255 ? -11.862 -5.757 25.676 1.00 97.44 255 PHE A O 1
ATOM 2011 N N . GLU A 1 256 ? -12.799 -4.175 24.369 1.00 97.19 256 GLU A N 1
ATOM 2012 C CA . GLU A 1 256 ? -13.919 -4.977 23.882 1.00 97.19 256 GLU A CA 1
ATOM 2013 C C . GLU A 1 256 ? -13.798 -5.092 22.354 1.00 97.19 256 GLU A C 1
ATOM 2015 O O . GLU A 1 256 ? -13.799 -4.068 21.673 1.00 97.19 256 GLU A O 1
ATOM 2020 N N . PRO A 1 257 ? -13.723 -6.308 21.773 1.00 96.69 257 PRO A N 1
ATOM 2021 C CA . PRO A 1 257 ? -13.661 -6.492 20.316 1.00 96.69 257 PRO A CA 1
ATOM 2022 C C . PRO A 1 257 ? -14.846 -5.881 19.551 1.00 96.69 257 PRO A C 1
ATOM 2024 O O . PRO A 1 257 ? -14.756 -5.645 18.345 1.00 96.69 257 PRO A O 1
ATOM 2027 N N . VAL A 1 258 ? -15.958 -5.668 20.259 1.00 96.62 258 VAL A N 1
ATOM 2028 C CA . VAL A 1 258 ? -17.247 -5.198 19.759 1.00 96.62 258 VAL A CA 1
ATOM 2029 C C . VAL A 1 258 ? -17.856 -4.248 20.789 1.00 96.62 258 VAL A C 1
ATOM 2031 O O . VAL A 1 258 ? -17.949 -4.604 21.963 1.00 96.62 258 VAL A O 1
ATOM 2034 N N . LEU A 1 259 ? -18.327 -3.081 20.349 1.00 95.44 259 LEU A N 1
ATOM 2035 C CA . LEU A 1 259 ? -19.128 -2.156 21.153 1.00 95.44 259 LEU A CA 1
ATOM 2036 C C . LEU A 1 259 ? -20.534 -1.997 20.569 1.00 95.44 259 LEU A C 1
ATOM 2038 O O . LEU A 1 259 ? -20.757 -2.138 19.367 1.00 95.44 259 LEU A O 1
ATOM 2042 N N . GLU A 1 260 ? -21.492 -1.659 21.425 1.00 93.94 260 GLU A N 1
ATOM 2043 C CA . GLU A 1 260 ? -22.860 -1.334 21.019 1.00 93.94 260 GLU A CA 1
ATOM 2044 C C . GLU A 1 260 ? -23.061 0.180 20.970 1.00 93.94 260 GLU A C 1
ATOM 2046 O O . GLU A 1 260 ? -22.560 0.910 21.827 1.00 93.94 260 GLU A O 1
ATOM 2051 N N . GLN A 1 261 ? -23.821 0.665 19.991 1.00 92.06 261 GLN A N 1
ATOM 2052 C CA . GLN A 1 261 ? -24.130 2.085 19.899 1.00 92.06 261 GLN A CA 1
ATOM 2053 C C . GLN A 1 261 ? -25.085 2.525 21.015 1.00 92.06 261 GLN A C 1
ATOM 2055 O O . GLN A 1 261 ? -26.235 2.085 21.081 1.00 92.06 261 GLN A O 1
ATOM 2060 N N . ALA A 1 262 ? -24.628 3.456 21.854 1.00 88.62 262 ALA A N 1
ATOM 2061 C CA . ALA A 1 262 ? -25.457 4.084 22.874 1.00 88.62 262 ALA A CA 1
ATOM 2062 C C . ALA A 1 262 ? -26.680 4.784 22.246 1.00 88.62 262 ALA A C 1
ATOM 2064 O O . ALA A 1 262 ? -26.576 5.420 21.195 1.00 88.62 262 ALA A O 1
ATOM 2065 N N . GLY A 1 263 ? -27.839 4.656 22.900 1.00 87.19 263 GLY A N 1
ATOM 2066 C CA . GLY A 1 263 ? -29.125 5.220 22.466 1.00 87.19 263 GLY A CA 1
ATOM 2067 C C . GLY A 1 263 ? -29.963 4.305 21.560 1.00 87.19 263 GLY A C 1
ATOM 2068 O O . GLY A 1 263 ? -31.193 4.331 21.648 1.00 87.19 263 GLY A O 1
ATOM 2069 N N . LEU A 1 264 ? -29.326 3.452 20.752 1.00 89.94 264 LEU A N 1
ATOM 2070 C CA . LEU A 1 264 ? -30.003 2.469 19.897 1.00 89.94 264 LEU A CA 1
ATOM 2071 C C . LEU A 1 264 ? -30.204 1.122 20.618 1.00 89.94 264 LEU A C 1
ATOM 2073 O O . LEU A 1 264 ? -29.793 0.947 21.764 1.00 89.94 264 LEU A O 1
ATOM 2077 N N . GLY A 1 265 ? -30.938 0.191 19.998 1.00 85.81 265 GLY A N 1
ATOM 2078 C CA . GLY A 1 265 ? -31.168 -1.161 20.537 1.00 85.81 265 GLY A CA 1
ATOM 2079 C C . GLY A 1 265 ? -32.057 -1.258 21.792 1.00 85.81 265 GLY A C 1
ATOM 2080 O O . GLY A 1 265 ? -32.456 -2.354 22.176 1.00 85.81 265 GLY A O 1
ATOM 2081 N N . THR A 1 266 ? -32.436 -0.130 22.403 1.00 88.56 266 THR A N 1
ATOM 2082 C CA . THR A 1 266 ? -33.160 -0.034 23.693 1.00 88.56 266 THR A CA 1
ATOM 2083 C C . THR A 1 266 ? -34.547 -0.690 23.740 1.00 88.56 266 THR A C 1
ATOM 2085 O O . THR A 1 266 ? -35.121 -0.833 24.819 1.00 88.56 266 THR A O 1
ATOM 2088 N N . LYS A 1 267 ? -35.103 -1.099 22.593 1.00 90.06 267 LYS A N 1
ATOM 2089 C CA . LYS A 1 267 ? -36.378 -1.824 22.469 1.00 90.06 267 LYS A CA 1
ATOM 2090 C C . LYS A 1 267 ? -36.157 -3.072 21.601 1.00 90.06 267 LYS A C 1
ATOM 2092 O O . LYS A 1 267 ? -36.409 -3.000 20.399 1.00 90.06 267 LYS A O 1
ATOM 2097 N N . PRO A 1 268 ? -35.679 -4.201 22.158 1.00 88.50 268 PRO A N 1
ATOM 2098 C CA . PRO A 1 268 ? -35.218 -5.323 21.340 1.00 88.50 268 PRO A CA 1
ATOM 2099 C C . PRO A 1 268 ? -36.284 -5.895 20.395 1.00 88.50 268 PRO A C 1
ATOM 2101 O O . PRO A 1 268 ? -35.990 -6.141 19.229 1.00 88.50 268 PRO A O 1
ATOM 2104 N N . ASP A 1 269 ? -37.546 -5.964 20.835 1.00 90.12 269 ASP A N 1
ATOM 2105 C CA . ASP A 1 269 ? -38.702 -6.394 20.023 1.00 90.12 269 ASP A CA 1
ATOM 2106 C C . ASP A 1 269 ? -39.185 -5.361 18.986 1.00 90.12 269 ASP A C 1
ATOM 2108 O O . ASP A 1 269 ? -40.299 -5.468 18.456 1.00 90.12 269 ASP A O 1
ATOM 2112 N N . ARG A 1 270 ? -38.384 -4.332 18.705 1.00 91.12 270 ARG A N 1
ATOM 2113 C CA . ARG A 1 270 ? -38.559 -3.432 17.561 1.00 91.12 270 ARG A CA 1
ATOM 2114 C C . ARG A 1 270 ? -37.405 -3.481 16.567 1.00 91.12 270 ARG A C 1
ATOM 2116 O O . ARG A 1 270 ? -37.636 -3.093 15.431 1.00 91.12 270 ARG A O 1
ATOM 2123 N N . VAL A 1 271 ? -36.213 -3.938 16.956 1.00 90.94 271 VAL A N 1
ATOM 2124 C CA . VAL A 1 271 ? -35.037 -3.907 16.076 1.00 90.94 271 VAL A CA 1
ATOM 2125 C C . VAL A 1 271 ? -35.216 -4.913 14.942 1.00 90.94 271 VAL A C 1
ATOM 2127 O O . VAL A 1 271 ? -35.225 -6.123 15.161 1.00 90.94 271 VAL A O 1
ATOM 2130 N N . GLU A 1 272 ? -35.345 -4.389 13.727 1.00 89.75 272 GLU A N 1
ATOM 2131 C CA . GLU A 1 272 ? -35.487 -5.159 12.492 1.00 89.75 272 GLU A CA 1
ATOM 2132 C C . GLU A 1 272 ? -34.169 -5.261 11.719 1.00 89.75 272 GLU A C 1
ATOM 2134 O O . GLU A 1 272 ? -33.980 -6.201 10.949 1.00 89.75 272 GLU A O 1
ATOM 2139 N N . ARG A 1 273 ? -33.254 -4.298 11.909 1.00 87.06 273 ARG A N 1
ATOM 2140 C CA . ARG A 1 273 ? -31.969 -4.224 11.204 1.00 87.06 273 ARG A CA 1
ATOM 2141 C C . ARG A 1 273 ? -30.820 -3.905 12.153 1.00 87.06 273 ARG A C 1
ATOM 2143 O O . ARG A 1 273 ? -30.944 -3.065 13.042 1.00 87.06 273 ARG A O 1
ATOM 2150 N N . ILE A 1 274 ? -29.676 -4.525 11.882 1.00 86.69 274 ILE A N 1
ATOM 2151 C CA . ILE A 1 274 ? -28.389 -4.212 12.498 1.00 86.69 274 ILE A CA 1
ATOM 2152 C C . ILE A 1 274 ? -27.386 -3.803 11.419 1.00 86.69 274 ILE A C 1
ATOM 2154 O O . ILE A 1 274 ? -27.358 -4.396 10.343 1.00 86.69 274 ILE A O 1
ATOM 2158 N N . ILE A 1 275 ? -26.573 -2.790 11.715 1.00 88.69 275 ILE A N 1
ATOM 2159 C CA . ILE A 1 275 ? -25.404 -2.401 10.915 1.00 88.69 275 ILE A CA 1
ATOM 2160 C C . ILE A 1 275 ? -24.146 -2.779 11.698 1.00 88.69 275 ILE A C 1
ATOM 2162 O O . ILE A 1 275 ? -24.027 -2.415 12.871 1.00 88.69 275 ILE A O 1
ATOM 2166 N N . LEU A 1 276 ? -23.205 -3.471 11.048 1.00 90.69 276 LEU A N 1
ATOM 2167 C CA . LEU A 1 276 ? -21.829 -3.576 11.530 1.00 90.69 276 LEU A CA 1
ATOM 2168 C C . LEU A 1 276 ? -20.998 -2.476 10.870 1.00 90.69 276 LEU A C 1
ATOM 2170 O O . LEU A 1 276 ? -20.980 -2.371 9.644 1.00 90.69 276 LEU A O 1
ATOM 2174 N N . CYS A 1 277 ? -20.294 -1.680 11.667 1.00 91.31 277 CYS A N 1
ATOM 2175 C CA . CYS A 1 277 ? -19.417 -0.622 11.168 1.00 91.31 277 CYS A CA 1
ATOM 2176 C C . CYS A 1 277 ? -18.125 -0.523 11.978 1.00 91.31 277 CYS A C 1
ATOM 2178 O O . CYS A 1 277 ? -18.088 -0.950 13.132 1.00 91.31 277 CYS A O 1
ATOM 2180 N N . SER A 1 278 ? -17.076 0.074 11.415 1.00 91.06 278 SER A N 1
ATOM 2181 C CA . SER A 1 278 ? -15.769 0.182 12.081 1.00 91.06 278 SER A CA 1
ATOM 2182 C C . SER A 1 278 ? -15.157 1.589 11.979 1.00 91.06 278 SER A C 1
ATOM 2184 O O . SER A 1 278 ? -15.481 2.361 11.071 1.00 91.06 278 SER A O 1
ATOM 2186 N N . GLY A 1 279 ? -14.280 1.944 12.926 1.00 90.00 279 GLY A N 1
ATOM 2187 C CA . GLY A 1 279 ? -13.569 3.226 12.966 1.00 90.00 279 GLY A CA 1
ATOM 2188 C C . GLY A 1 279 ? -14.462 4.453 12.733 1.00 90.00 279 GLY A C 1
ATOM 2189 O O . GLY A 1 279 ? -15.419 4.703 13.468 1.00 90.00 279 GLY A O 1
ATOM 2190 N N . LYS A 1 280 ? -14.148 5.235 11.689 1.00 87.75 280 LYS A N 1
ATOM 2191 C CA . LYS A 1 280 ? -14.838 6.498 11.374 1.00 87.75 280 LYS A CA 1
ATOM 2192 C C . LYS A 1 280 ? -16.328 6.327 11.066 1.00 87.75 280 LYS A C 1
ATOM 2194 O O . LYS A 1 280 ? -17.112 7.192 11.450 1.00 87.75 280 LYS A O 1
ATOM 2199 N N . ILE A 1 281 ? -16.730 5.231 10.417 1.00 88.44 281 ILE A N 1
ATOM 2200 C CA . ILE A 1 281 ? -18.123 5.022 9.988 1.00 88.44 281 ILE A CA 1
ATOM 2201 C C . ILE A 1 281 ? -19.068 4.999 11.196 1.00 88.44 281 ILE A C 1
ATOM 2203 O O . ILE A 1 281 ? -20.139 5.597 11.143 1.00 88.44 281 ILE A O 1
ATOM 2207 N N . ALA A 1 282 ? -18.641 4.415 12.319 1.00 89.81 282 ALA A N 1
ATOM 2208 C CA . ALA A 1 282 ? -19.412 4.421 13.561 1.00 89.81 282 ALA A CA 1
ATOM 2209 C C . ALA A 1 282 ? -19.712 5.843 14.075 1.00 89.81 282 ALA A C 1
ATOM 2211 O O . ALA A 1 282 ? -20.813 6.120 14.546 1.00 89.81 282 ALA A O 1
ATOM 2212 N N . ILE A 1 283 ? -18.743 6.752 13.946 1.00 91.31 283 ILE A N 1
ATOM 2213 C CA . ILE A 1 283 ? -18.838 8.141 14.413 1.00 91.31 283 ILE A CA 1
ATOM 2214 C C . ILE A 1 283 ? -19.639 9.016 13.439 1.00 91.31 283 ILE A C 1
ATOM 2216 O O . ILE A 1 283 ? -20.354 9.918 13.872 1.00 91.31 283 ILE A O 1
ATOM 2220 N N . ASP A 1 284 ? -19.562 8.735 12.136 1.00 89.56 284 ASP A N 1
ATOM 2221 C CA . ASP A 1 284 ? -20.399 9.390 11.124 1.00 89.56 284 ASP A CA 1
ATOM 2222 C C . ASP A 1 284 ? -21.875 8.980 11.257 1.00 89.56 284 ASP A C 1
ATOM 2224 O O . ASP A 1 284 ? -22.760 9.824 11.125 1.00 89.56 284 ASP A O 1
ATOM 2228 N N . LEU A 1 285 ? -22.149 7.703 11.553 1.00 89.88 285 LEU A N 1
ATOM 2229 C CA . LEU A 1 285 ? -23.505 7.207 11.811 1.00 89.88 285 LEU A CA 1
ATOM 2230 C C . LEU A 1 285 ? -24.085 7.788 13.108 1.00 89.88 285 LEU A C 1
ATOM 2232 O O . LEU A 1 285 ? -25.235 8.223 13.109 1.00 89.88 285 LEU A O 1
ATOM 2236 N N . GLU A 1 286 ? -23.291 7.852 14.182 1.00 90.12 286 GLU A N 1
ATOM 2237 C CA . GLU A 1 286 ? -23.661 8.513 15.443 1.00 90.12 286 GLU A CA 1
ATOM 2238 C C . GLU A 1 286 ? -24.012 9.992 15.240 1.00 90.12 286 GLU A C 1
ATOM 2240 O O . GLU A 1 286 ? -25.069 10.457 15.667 1.00 90.12 286 GLU A O 1
ATOM 2245 N N . ASP A 1 287 ? -23.172 10.724 14.507 1.00 89.88 287 ASP A N 1
ATOM 2246 C CA . ASP A 1 287 ? -23.418 12.127 14.185 1.00 89.88 287 ASP A CA 1
ATOM 2247 C C . ASP A 1 287 ? -24.628 12.339 13.255 1.00 89.88 287 ASP A C 1
ATOM 2249 O O . ASP A 1 287 ? -25.248 13.403 13.297 1.00 89.88 287 ASP A O 1
ATOM 2253 N N . ALA A 1 288 ? -24.984 11.341 12.439 1.00 87.88 288 ALA A N 1
ATOM 2254 C CA . ALA A 1 288 ? -26.163 11.375 11.581 1.00 87.88 288 ALA A CA 1
ATOM 2255 C C . ALA A 1 288 ? -27.466 11.149 12.365 1.00 87.88 288 ALA A C 1
ATOM 2257 O O . ALA A 1 288 ? -28.381 11.970 12.254 1.00 87.88 288 ALA A O 1
ATOM 2258 N N . PHE A 1 289 ? -27.567 10.086 13.177 1.00 85.00 289 PHE A N 1
ATOM 2259 C CA . PHE A 1 289 ? -28.823 9.789 13.881 1.00 85.00 289 PHE A CA 1
ATOM 2260 C C . PHE A 1 289 ? -29.085 10.719 15.074 1.00 85.00 289 PHE A C 1
ATOM 2262 O O . PHE A 1 289 ? -30.246 10.944 15.390 1.00 85.00 289 PHE A O 1
ATOM 2269 N N . GLU A 1 290 ? -28.065 11.318 15.706 1.00 84.94 290 GLU A N 1
ATOM 2270 C CA . GLU A 1 290 ? -28.283 12.361 16.728 1.00 84.94 290 GLU A CA 1
ATOM 2271 C C . GLU A 1 290 ? -28.905 13.648 16.157 1.00 84.94 290 GLU A C 1
ATOM 2273 O O . GLU A 1 290 ? -29.550 14.410 16.882 1.00 84.94 290 GLU A O 1
ATOM 2278 N N . LYS A 1 291 ? -28.682 13.927 14.866 1.00 87.00 291 LYS A N 1
ATOM 2279 C CA . LYS A 1 291 ? -29.195 15.130 14.190 1.00 87.00 291 LYS A CA 1
ATOM 2280 C C . LYS A 1 291 ? -30.599 14.940 13.630 1.00 87.00 291 LYS A C 1
ATOM 2282 O O . LYS A 1 291 ? -31.321 15.929 13.483 1.00 87.00 291 LYS A O 1
ATOM 2287 N N . ASP A 1 292 ? -30.985 13.704 13.333 1.00 83.25 292 ASP A N 1
ATOM 2288 C CA . ASP A 1 292 ? -32.341 13.355 12.922 1.00 83.25 292 ASP A CA 1
ATOM 2289 C C . ASP A 1 292 ? -33.230 13.070 14.147 1.00 83.25 292 ASP A C 1
ATOM 2291 O O . ASP A 1 292 ? -32.806 12.476 15.132 1.00 83.25 292 ASP A O 1
ATOM 2295 N N . LYS A 1 293 ? -34.494 13.493 14.088 1.00 81.19 293 LYS A N 1
ATOM 2296 C CA . LYS A 1 293 ? -35.501 13.267 15.138 1.00 81.19 293 LYS A CA 1
ATOM 2297 C C . LYS A 1 293 ? -36.470 12.123 14.806 1.00 81.19 293 LYS A C 1
ATOM 2299 O O . LYS A 1 293 ? -37.499 11.993 15.468 1.00 81.19 293 LYS A O 1
ATOM 2304 N N . ALA A 1 294 ? -36.167 11.321 13.785 1.00 86.12 294 ALA A N 1
ATOM 2305 C CA . ALA A 1 294 ? -36.897 10.106 13.433 1.00 86.12 294 ALA A CA 1
ATOM 2306 C C . ALA A 1 294 ? -36.889 9.032 14.550 1.00 86.12 294 ALA A C 1
ATOM 2308 O O . ALA A 1 294 ? -35.998 8.991 15.400 1.00 86.12 294 ALA A O 1
ATOM 2309 N N . ASP A 1 295 ? -37.876 8.124 14.536 1.00 87.44 295 ASP A N 1
ATOM 2310 C CA . ASP A 1 295 ? -37.881 6.941 15.413 1.00 87.44 295 ASP A CA 1
ATOM 2311 C C . ASP A 1 295 ? -36.933 5.869 14.848 1.00 87.44 295 ASP A C 1
ATOM 2313 O O . ASP A 1 295 ? -37.305 5.070 13.989 1.00 87.44 295 ASP A O 1
ATOM 2317 N N . TRP A 1 296 ? -35.701 5.846 15.355 1.00 89.62 296 TRP A N 1
ATOM 2318 C CA . TRP A 1 296 ? -34.683 4.848 15.015 1.00 89.62 296 TRP A CA 1
ATOM 2319 C C . TRP A 1 296 ? -34.823 3.521 15.782 1.00 89.62 296 TRP A C 1
ATOM 2321 O O . TRP A 1 296 ? -33.933 2.683 15.693 1.00 89.62 296 TRP A O 1
ATOM 2331 N N . SER A 1 297 ? -35.915 3.263 16.521 1.00 90.44 297 SER A N 1
ATOM 2332 C CA . SER A 1 297 ? -36.041 2.028 17.327 1.00 90.44 297 SER A CA 1
ATOM 2333 C C . SER A 1 297 ? -36.172 0.722 16.526 1.00 90.44 297 SER A C 1
ATOM 2335 O O . SER A 1 297 ? -36.189 -0.350 17.127 1.00 90.44 297 SER A O 1
ATOM 2337 N N . TRP A 1 298 ? -36.215 0.798 15.192 1.00 90.12 298 TRP A N 1
ATOM 2338 C CA . TRP A 1 298 ? -36.080 -0.340 14.274 1.00 90.12 298 TRP A CA 1
ATOM 2339 C C . TRP A 1 298 ? -34.621 -0.700 13.937 1.00 90.12 298 TRP A C 1
ATOM 2341 O O . TRP A 1 298 ? -34.368 -1.761 13.364 1.00 90.12 298 TRP A O 1
ATOM 2351 N N . LEU A 1 299 ? -33.666 0.165 14.286 1.00 90.19 299 LEU A N 1
ATOM 2352 C CA . LEU A 1 299 ? -32.250 0.047 13.959 1.00 90.19 299 LEU A CA 1
ATOM 2353 C C . LEU A 1 299 ? -31.411 -0.160 15.226 1.00 90.19 299 LEU A C 1
ATOM 2355 O O . LEU A 1 299 ? -31.652 0.444 16.273 1.00 90.19 299 LEU A O 1
ATOM 2359 N N . HIS A 1 300 ? -30.363 -0.969 15.104 1.00 92.06 300 HIS A N 1
ATOM 2360 C CA . HIS A 1 300 ? -29.247 -0.969 16.044 1.00 92.06 300 HIS A CA 1
ATOM 2361 C C . HIS A 1 300 ? -27.903 -0.974 15.309 1.00 92.06 300 HIS A C 1
ATOM 2363 O O . HIS A 1 300 ? -27.814 -1.381 14.149 1.00 92.06 300 HIS A O 1
ATOM 2369 N N . ILE A 1 301 ? -26.857 -0.475 15.964 1.00 91.75 301 ILE A N 1
ATOM 2370 C CA . ILE A 1 301 ? -25.520 -0.335 15.380 1.00 91.75 301 ILE A CA 1
ATOM 2371 C C . ILE A 1 301 ? -24.504 -1.010 16.298 1.00 91.75 301 ILE A C 1
ATOM 2373 O O . ILE A 1 301 ? -24.481 -0.787 17.510 1.00 91.75 301 ILE A O 1
ATOM 2377 N N . ILE A 1 302 ? -23.655 -1.829 15.686 1.00 93.75 302 ILE A N 1
ATOM 2378 C CA . ILE A 1 302 ? -22.572 -2.559 16.330 1.00 93.75 302 ILE A CA 1
ATOM 2379 C C . ILE A 1 302 ? -21.255 -2.023 15.770 1.00 93.75 302 ILE A C 1
ATOM 2381 O O . ILE A 1 302 ? -21.006 -2.083 14.563 1.00 93.75 302 ILE A O 1
ATOM 2385 N N . ARG A 1 303 ? -20.400 -1.512 16.653 1.00 95.75 303 ARG A N 1
ATOM 2386 C CA . ARG A 1 303 ? -19.057 -1.053 16.309 1.00 95.75 303 ARG A CA 1
ATOM 2387 C C . ARG A 1 303 ? -18.092 -2.229 16.432 1.00 95.75 303 ARG A C 1
ATOM 2389 O O . ARG A 1 303 ? -17.946 -2.796 17.513 1.00 95.75 303 ARG A O 1
ATOM 2396 N N . VAL A 1 304 ? -17.464 -2.623 15.331 1.00 96.12 304 VAL A N 1
ATOM 2397 C CA . VAL A 1 304 ? -16.492 -3.723 15.293 1.00 96.12 304 VAL A CA 1
ATOM 2398 C C . VAL A 1 304 ? -15.092 -3.121 15.408 1.00 96.12 304 VAL A C 1
ATOM 2400 O O . VAL A 1 304 ? -14.532 -2.615 14.434 1.00 96.12 304 VAL A O 1
ATOM 2403 N N . GLU A 1 305 ? -14.558 -3.136 16.628 1.00 95.88 305 GLU A N 1
ATOM 2404 C CA . GLU A 1 305 ? -13.269 -2.529 16.988 1.00 95.88 305 GLU A CA 1
ATOM 2405 C C . GLU A 1 305 ? -12.094 -3.444 16.584 1.00 95.88 305 GLU A C 1
ATOM 2407 O O . GLU A 1 305 ? -11.055 -2.969 16.121 1.00 95.88 305 GLU A O 1
ATOM 2412 N N . GLN A 1 306 ? -12.271 -4.768 16.702 1.00 96.62 306 GLN A N 1
ATOM 2413 C CA . GLN A 1 306 ? -11.329 -5.789 16.227 1.00 96.62 306 GLN A CA 1
ATOM 2414 C C . GLN A 1 306 ? -11.892 -6.488 14.982 1.00 96.62 306 GLN A C 1
ATOM 2416 O O . GLN A 1 306 ? -12.908 -7.172 15.058 1.00 96.62 306 GLN A O 1
ATOM 2421 N N . LEU A 1 307 ? -11.212 -6.351 13.844 1.00 95.69 307 LEU A N 1
ATOM 2422 C CA . LEU A 1 307 ? -11.607 -6.967 12.572 1.00 95.69 307 LEU A CA 1
ATOM 2423 C C . LEU A 1 307 ? -11.013 -8.369 12.390 1.00 95.69 307 LEU A C 1
ATOM 2425 O O . LEU A 1 307 ? -11.651 -9.231 11.791 1.00 95.69 307 LEU A O 1
ATOM 2429 N N . TYR A 1 308 ? -9.817 -8.611 12.936 1.00 96.69 308 TYR A N 1
ATOM 2430 C CA . TYR A 1 308 ? -9.192 -9.933 12.970 1.00 96.69 308 TYR A CA 1
ATOM 2431 C C . TYR A 1 308 ? -8.450 -10.173 14.300 1.00 96.69 308 TYR A C 1
ATOM 2433 O O . TYR A 1 308 ? -7.760 -9.259 14.759 1.00 96.69 308 TYR A O 1
ATOM 2441 N N . PRO A 1 309 ? -8.544 -11.367 14.917 1.00 95.69 309 PRO A N 1
ATOM 2442 C CA . PRO A 1 309 ? -9.517 -12.425 14.628 1.00 95.69 309 PRO A CA 1
ATOM 2443 C C . PRO A 1 309 ? -10.960 -11.915 14.777 1.00 95.69 309 PRO A C 1
ATOM 2445 O O . PRO A 1 309 ? -11.239 -11.095 15.657 1.00 95.69 309 PRO A O 1
ATOM 2448 N N . PHE A 1 310 ? -11.858 -12.330 13.879 1.00 95.06 310 PHE A N 1
ATOM 2449 C CA . PHE A 1 310 ? -13.196 -11.737 13.775 1.00 95.06 310 PHE A CA 1
ATOM 2450 C C . PHE A 1 310 ? -14.095 -12.174 14.953 1.00 95.06 310 PHE A C 1
ATOM 2452 O O . PHE A 1 310 ? -14.265 -13.380 15.157 1.00 95.06 310 PHE A O 1
ATOM 2459 N N . PRO A 1 311 ? -14.698 -11.242 15.721 1.00 94.31 311 PRO A N 1
ATOM 2460 C CA . PRO A 1 311 ? -15.392 -11.532 16.982 1.00 94.31 311 PRO A CA 1
ATOM 2461 C C . PRO A 1 311 ? -16.819 -12.072 16.762 1.00 94.31 311 PRO A C 1
ATOM 2463 O O . PRO A 1 311 ? -17.827 -11.467 17.135 1.00 94.31 311 PRO A O 1
ATOM 2466 N N . ALA A 1 312 ? -16.911 -13.228 16.103 1.00 90.38 312 ALA A N 1
ATOM 2467 C CA . ALA A 1 312 ? -18.170 -13.833 15.681 1.00 90.38 312 ALA A CA 1
ATOM 2468 C C . ALA A 1 312 ? -19.090 -14.191 16.860 1.00 90.38 312 ALA A C 1
ATOM 2470 O O . ALA A 1 312 ? -20.305 -14.035 16.748 1.00 90.38 312 ALA A O 1
ATOM 2471 N N . GLU A 1 313 ? -18.543 -14.649 17.989 1.00 92.19 313 GLU A N 1
ATOM 2472 C CA . GLU A 1 313 ? -19.348 -15.036 19.155 1.00 92.19 313 GLU A CA 1
ATOM 2473 C C . GLU A 1 313 ? -19.873 -13.818 19.922 1.00 92.19 313 GLU A C 1
ATOM 2475 O O . GLU A 1 313 ? -21.005 -13.832 20.400 1.00 92.19 313 GLU A O 1
ATOM 2480 N N . GLU A 1 314 ? -19.103 -12.734 19.994 1.00 93.12 314 GLU A N 1
ATOM 2481 C CA . GLU A 1 314 ? -19.530 -11.449 20.559 1.00 93.12 314 GLU A CA 1
ATOM 2482 C C . GLU A 1 314 ? -20.718 -10.906 19.760 1.00 93.12 314 GLU A C 1
ATOM 2484 O O . GLU A 1 314 ? -21.760 -10.588 20.338 1.00 93.12 314 GLU A O 1
ATOM 2489 N N . ILE A 1 315 ? -20.600 -10.891 18.427 1.00 89.62 315 ILE A N 1
ATOM 2490 C CA . ILE A 1 315 ? -21.673 -10.442 17.535 1.00 89.62 315 ILE A CA 1
ATOM 2491 C C . ILE A 1 315 ? -22.890 -11.371 17.657 1.00 89.62 315 ILE A C 1
ATOM 2493 O O . ILE A 1 315 ? -23.996 -10.877 17.852 1.00 89.62 315 ILE A O 1
ATOM 2497 N N . LYS A 1 316 ? -22.728 -12.704 17.649 1.00 88.12 316 LYS A N 1
ATOM 2498 C CA . LYS A 1 316 ? -23.845 -13.652 17.860 1.00 88.12 316 LYS A CA 1
ATOM 2499 C C . LYS A 1 316 ? -24.581 -13.409 19.182 1.00 88.12 316 LYS A C 1
ATOM 2501 O O . LYS A 1 316 ? -25.812 -13.410 19.182 1.00 88.12 316 LYS A O 1
ATOM 2506 N N . ARG A 1 317 ? -23.866 -13.157 20.289 1.00 91.06 317 ARG A N 1
ATOM 2507 C CA . ARG A 1 317 ? -24.477 -12.817 21.592 1.00 91.06 317 ARG A CA 1
ATOM 2508 C C . ARG A 1 317 ? -25.256 -11.499 21.539 1.00 91.06 317 ARG A C 1
ATOM 2510 O O . ARG A 1 317 ? -26.317 -11.404 22.154 1.00 91.06 317 ARG A O 1
ATOM 2517 N N . VAL A 1 318 ? -24.777 -10.509 20.782 1.00 89.44 318 VAL A N 1
ATOM 2518 C CA . VAL A 1 318 ? -25.504 -9.252 20.542 1.00 89.44 318 VAL A CA 1
ATOM 2519 C C . VAL A 1 318 ? -26.773 -9.499 19.719 1.00 89.44 318 VAL A C 1
ATOM 2521 O O . VAL A 1 318 ? -27.849 -9.107 20.174 1.00 89.44 318 VAL A O 1
ATOM 2524 N N . LEU A 1 319 ? -26.659 -10.183 18.570 1.00 86.56 319 LEU A N 1
ATOM 2525 C CA . LEU A 1 319 ? -27.762 -10.509 17.651 1.00 86.56 319 LEU A CA 1
ATOM 2526 C C . LEU A 1 319 ? -28.887 -11.294 18.347 1.00 86.56 319 LEU A C 1
ATOM 2528 O O . LEU A 1 319 ? -30.060 -10.990 18.150 1.00 86.56 319 LEU A O 1
ATOM 2532 N N . ALA A 1 320 ? -28.541 -12.265 19.198 1.00 88.25 320 ALA A N 1
ATOM 2533 C CA . ALA A 1 320 ? -29.489 -13.173 19.851 1.00 88.25 320 ALA A CA 1
ATOM 2534 C C . ALA A 1 320 ? -30.510 -12.501 20.796 1.00 88.25 320 ALA A C 1
ATOM 2536 O O . ALA A 1 320 ? -31.468 -13.152 21.207 1.00 88.25 320 ALA A O 1
ATOM 2537 N N . ARG A 1 321 ? -30.338 -11.217 21.142 1.00 90.69 321 ARG A N 1
ATOM 2538 C CA . ARG A 1 321 ? -31.319 -10.450 21.938 1.00 90.69 321 ARG A CA 1
ATOM 2539 C C . ARG A 1 321 ? -32.448 -9.845 21.099 1.00 90.69 321 ARG A C 1
ATOM 2541 O O . ARG A 1 321 ? -33.439 -9.401 21.670 1.00 90.69 321 ARG A O 1
ATOM 2548 N N . PHE A 1 322 ? -32.309 -9.792 19.775 1.00 87.69 322 PHE A N 1
ATOM 2549 C CA . PHE A 1 322 ? -33.215 -9.059 18.892 1.00 87.69 322 PHE A CA 1
ATOM 2550 C C . PHE A 1 322 ? -34.153 -10.022 18.155 1.00 87.69 322 PHE A C 1
ATOM 2552 O O . PHE A 1 322 ? -33.796 -10.642 17.156 1.00 87.69 322 PHE A O 1
ATOM 2559 N N . SER A 1 323 ? -35.375 -10.146 18.673 1.00 81.94 323 SER A N 1
ATOM 2560 C CA . SER A 1 323 ? -36.380 -11.140 18.264 1.00 81.94 323 SER A CA 1
ATOM 2561 C C . SER A 1 323 ? -36.962 -10.942 16.857 1.00 81.94 323 SER A C 1
ATOM 2563 O O . SER A 1 323 ? -37.612 -11.850 16.342 1.00 81.94 323 SER A O 1
ATOM 2565 N N . LYS A 1 324 ? -36.752 -9.771 16.238 1.00 85.75 324 LYS A N 1
ATOM 2566 C CA . LYS A 1 324 ? -37.348 -9.375 14.948 1.00 85.75 324 LYS A CA 1
ATOM 2567 C C . LYS A 1 324 ? -36.337 -8.983 13.871 1.00 85.75 324 LYS A C 1
ATOM 2569 O O . LYS A 1 324 ? -36.727 -8.347 12.893 1.00 85.75 324 LYS A O 1
ATOM 2574 N N . LEU A 1 325 ? -35.065 -9.359 14.023 1.00 80.81 325 LEU A N 1
ATOM 2575 C CA . LEU A 1 325 ? -34.081 -9.158 12.960 1.00 80.81 325 LEU A CA 1
ATOM 2576 C C . LEU A 1 325 ? -34.572 -9.823 11.674 1.00 80.81 325 LEU A C 1
ATOM 2578 O O . LEU A 1 325 ? -34.799 -11.032 11.638 1.00 80.81 325 LEU A O 1
ATOM 2582 N N . LYS A 1 326 ? -34.733 -9.020 10.624 1.00 74.38 326 LYS A N 1
ATOM 2583 C CA . LYS A 1 326 ? -35.077 -9.508 9.293 1.00 74.38 326 LYS A CA 1
ATOM 2584 C C . LYS A 1 326 ? -33.796 -10.029 8.661 1.00 74.38 326 LYS A C 1
ATOM 2586 O O . LYS A 1 326 ? -32.881 -9.251 8.387 1.00 74.38 326 LYS A O 1
ATOM 2591 N N . GLU A 1 327 ? -33.718 -11.344 8.482 1.00 51.47 327 GLU A N 1
ATOM 2592 C CA . GLU A 1 327 ? -32.640 -11.963 7.714 1.00 51.47 327 GLU A CA 1
ATOM 2593 C C . GLU A 1 327 ? -32.706 -11.438 6.275 1.00 51.47 327 GLU A C 1
ATOM 2595 O O . GLU A 1 327 ? -33.788 -11.270 5.707 1.00 51.47 327 GLU A O 1
ATOM 2600 N N . LEU A 1 328 ? -31.548 -11.058 5.736 1.00 43.16 328 LEU A N 1
ATOM 2601 C CA . LEU A 1 328 ? -31.452 -10.265 4.517 1.00 43.16 328 LEU A CA 1
ATOM 2602 C C . LEU A 1 328 ? -30.820 -11.114 3.420 1.00 43.16 328 LEU A C 1
ATOM 2604 O O . LEU A 1 328 ? -29.639 -11.436 3.504 1.00 43.16 328 LEU A O 1
ATOM 2608 N N . GLY A 1 329 ? -31.626 -11.442 2.409 1.00 46.75 329 GLY A N 1
ATOM 2609 C CA . GLY A 1 329 ? -31.189 -12.113 1.190 1.00 46.75 329 GLY A CA 1
ATOM 2610 C C . GLY A 1 329 ? -30.746 -13.564 1.375 1.00 46.75 329 GLY A C 1
ATOM 2611 O O . GLY A 1 329 ? -29.552 -13.850 1.353 1.00 46.75 329 GLY A O 1
ATOM 2612 N N . ASP A 1 330 ? -31.705 -14.493 1.407 1.00 41.66 330 ASP A N 1
ATOM 2613 C CA . ASP A 1 330 ? -31.443 -15.786 0.770 1.00 41.66 330 ASP A CA 1
ATOM 2614 C C . ASP A 1 330 ? -31.201 -15.527 -0.726 1.00 41.66 330 ASP A C 1
ATOM 2616 O O . ASP A 1 330 ? -31.985 -14.824 -1.380 1.00 41.66 330 ASP A O 1
ATOM 2620 N N . VAL A 1 331 ? -30.108 -16.073 -1.261 1.00 52.56 331 VAL A N 1
ATOM 2621 C CA . VAL A 1 331 ? -29.848 -16.109 -2.704 1.00 52.56 331 VAL A CA 1
ATOM 2622 C C . VAL A 1 331 ? -30.791 -17.150 -3.299 1.00 52.56 331 VAL A C 1
ATOM 2624 O O . VAL A 1 331 ? -30.667 -18.339 -3.015 1.00 52.56 331 VAL A O 1
ATOM 2627 N N . LEU A 1 332 ? -31.763 -16.700 -4.093 1.00 56.97 332 LEU A N 1
ATOM 2628 C CA . LEU A 1 332 ? -32.766 -17.574 -4.707 1.00 56.97 332 LEU A CA 1
ATOM 2629 C C . LEU A 1 332 ? -32.165 -18.402 -5.847 1.00 56.97 332 LEU A C 1
ATOM 2631 O O . LEU A 1 332 ? -32.600 -19.527 -6.082 1.00 56.97 332 LEU A O 1
ATOM 2635 N N . LEU A 1 333 ? -31.202 -17.816 -6.562 1.00 59.72 333 LEU A N 1
ATOM 2636 C CA . LEU A 1 333 ? -30.436 -18.417 -7.651 1.00 59.72 333 LEU A CA 1
ATOM 2637 C C . LEU A 1 333 ? -29.242 -17.526 -8.023 1.00 59.72 333 LEU A C 1
ATOM 2639 O O . LEU A 1 333 ? -29.252 -16.314 -7.792 1.00 59.72 333 LEU A O 1
ATOM 2643 N N . GLU A 1 334 ? -28.235 -18.137 -8.634 1.00 54.28 334 GLU A N 1
ATOM 2644 C CA . GLU A 1 334 ? -27.074 -17.473 -9.224 1.00 54.28 334 GLU A CA 1
ATOM 2645 C C . GLU A 1 334 ? -27.251 -17.447 -10.749 1.00 54.28 334 GLU A C 1
ATOM 2647 O O . GLU A 1 334 ? -27.444 -18.491 -11.371 1.00 54.28 334 GLU A O 1
ATOM 2652 N N . LEU A 1 335 ? -27.226 -16.261 -11.365 1.00 62.44 335 LEU A N 1
ATOM 2653 C CA . LEU A 1 335 ? -27.182 -16.128 -12.822 1.00 62.44 335 LEU A CA 1
ATOM 2654 C C . LEU A 1 335 ? -25.732 -15.996 -13.283 1.00 62.44 335 LEU A C 1
ATOM 2656 O O . LEU A 1 335 ? -25.122 -14.934 -13.147 1.00 62.44 335 LEU A O 1
ATOM 2660 N N . GLU A 1 336 ? -25.198 -17.056 -13.881 1.00 58.91 336 GLU A N 1
ATOM 2661 C CA . GLU A 1 336 ? -23.965 -16.987 -14.661 1.00 58.91 336 GLU A CA 1
ATOM 2662 C C . GLU A 1 336 ? -24.211 -16.122 -15.912 1.00 58.91 336 GLU A C 1
ATOM 2664 O O . GLU A 1 336 ? -25.060 -16.432 -16.751 1.00 58.91 336 GLU A O 1
ATOM 2669 N N . THR A 1 337 ? -23.499 -14.997 -16.029 1.00 64.38 337 THR A N 1
ATOM 2670 C CA . THR A 1 337 ? -23.555 -14.117 -17.210 1.00 64.38 337 THR A CA 1
ATOM 2671 C C . THR A 1 337 ? -22.158 -13.904 -17.779 1.00 64.38 337 THR A C 1
ATOM 2673 O O . THR A 1 337 ? -21.163 -14.086 -17.083 1.00 64.38 337 THR A O 1
ATOM 2676 N N . ASP A 1 338 ? -22.063 -13.439 -19.028 1.00 49.78 338 ASP A N 1
ATOM 2677 C CA . ASP A 1 338 ? -20.814 -13.319 -19.799 1.00 49.78 338 ASP A CA 1
ATOM 2678 C C . ASP A 1 338 ? -19.746 -12.363 -19.214 1.00 49.78 338 ASP A C 1
ATOM 2680 O O . ASP A 1 338 ? -18.725 -12.112 -19.864 1.00 49.78 338 ASP A O 1
ATOM 2684 N N . LYS A 1 339 ? -19.991 -11.765 -18.035 1.00 43.94 339 LYS A N 1
ATOM 2685 C CA . LYS A 1 339 ? -19.118 -10.773 -17.376 1.00 43.94 339 LYS A CA 1
ATOM 2686 C C . LYS A 1 339 ? -19.059 -10.865 -15.849 1.00 43.94 339 LYS A C 1
ATOM 2688 O O . LYS A 1 339 ? -18.047 -10.444 -15.293 1.00 43.94 339 LYS A O 1
ATOM 2693 N N . VAL A 1 340 ? -20.113 -11.336 -15.177 1.00 36.41 340 VAL A N 1
ATOM 2694 C CA . VAL A 1 340 ? -20.173 -11.509 -13.710 1.00 36.41 340 VAL A CA 1
ATOM 2695 C C . VAL A 1 340 ? -21.222 -12.574 -13.371 1.00 36.41 340 VAL A C 1
ATOM 2697 O O . VAL A 1 340 ? -22.274 -12.603 -14.009 1.00 36.41 340 VAL A O 1
ATOM 2700 N N . ASN A 1 341 ? -21.003 -13.369 -12.326 1.00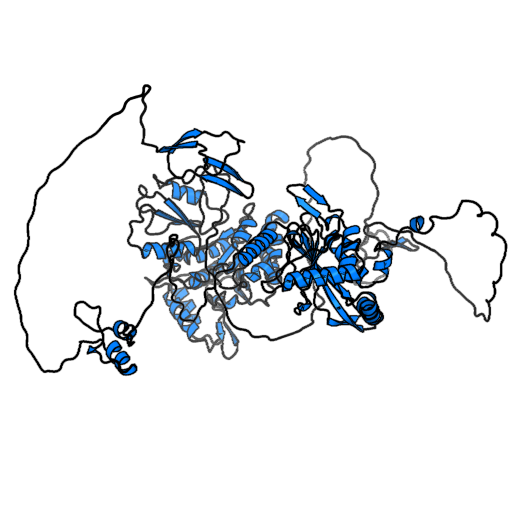 53.88 341 ASN A N 1
ATOM 2701 C CA . ASN A 1 341 ? -22.087 -14.128 -11.704 1.00 53.88 341 ASN A CA 1
ATOM 2702 C C . ASN A 1 341 ? -22.942 -13.167 -10.866 1.00 53.88 341 ASN A C 1
ATOM 2704 O O . ASN A 1 341 ? -22.413 -12.391 -10.068 1.00 53.88 341 ASN A O 1
ATOM 2708 N N . ILE A 1 342 ? -24.255 -13.172 -11.085 1.00 64.00 342 ILE A N 1
ATOM 2709 C CA . ILE A 1 342 ? -25.201 -12.266 -10.429 1.00 64.00 342 ILE A CA 1
ATOM 2710 C C . ILE A 1 342 ? -26.109 -13.090 -9.518 1.00 64.00 342 ILE A C 1
ATOM 2712 O O . ILE A 1 342 ? -27.050 -13.737 -9.974 1.00 64.00 342 ILE A O 1
ATOM 2716 N N . GLU A 1 343 ? -25.831 -13.044 -8.218 1.00 60.72 343 GLU A N 1
ATOM 2717 C CA . GLU A 1 343 ? -26.725 -13.561 -7.181 1.00 60.72 343 GLU A CA 1
ATOM 2718 C C . GLU A 1 343 ? -28.036 -12.755 -7.173 1.00 60.72 343 GLU A C 1
ATOM 2720 O O . GLU A 1 343 ? -28.026 -11.538 -6.968 1.00 60.72 343 GLU A O 1
ATOM 2725 N N . ILE A 1 344 ? -29.176 -13.421 -7.377 1.00 63.00 344 ILE A N 1
ATOM 2726 C CA . ILE A 1 344 ? -30.501 -12.813 -7.206 1.00 63.00 344 ILE A CA 1
ATOM 2727 C C . ILE A 1 344 ? -31.019 -13.165 -5.812 1.00 63.00 344 ILE A C 1
ATOM 2729 O O . ILE A 1 344 ? -31.489 -14.274 -5.558 1.00 63.00 344 ILE A O 1
ATOM 2733 N N . SER A 1 345 ? -30.927 -12.203 -4.895 1.00 65.50 345 SER A N 1
ATOM 2734 C CA . SER A 1 345 ? -31.524 -12.289 -3.558 1.00 65.50 345 SER A CA 1
ATOM 2735 C C . SER A 1 345 ? -33.038 -12.046 -3.589 1.00 65.50 345 SER A C 1
ATOM 2737 O O . SER A 1 345 ? -33.544 -11.324 -4.448 1.00 65.50 345 SER A O 1
ATOM 2739 N N . ALA A 1 346 ? -33.769 -12.583 -2.610 1.00 54.09 346 ALA A N 1
ATOM 2740 C CA . ALA A 1 346 ? -35.183 -12.252 -2.419 1.00 54.09 346 ALA A CA 1
ATOM 2741 C C . ALA A 1 346 ? -35.386 -10.775 -2.006 1.00 54.09 346 ALA A C 1
ATOM 2743 O O . ALA A 1 346 ? -34.830 -10.330 -1.000 1.00 54.09 346 ALA A O 1
ATOM 2744 N N . GLU A 1 347 ? -36.212 -10.028 -2.750 1.00 47.72 347 GLU A N 1
ATOM 2745 C CA . GLU A 1 347 ? -36.540 -8.620 -2.442 1.00 47.72 347 GLU A CA 1
ATOM 2746 C C . GLU A 1 347 ? -37.548 -8.471 -1.282 1.00 47.72 347 GLU A C 1
ATOM 2748 O O . GLU A 1 347 ? -37.508 -7.484 -0.546 1.00 47.72 347 GLU A O 1
ATOM 2753 N N . GLU A 1 348 ? -38.425 -9.463 -1.083 1.00 48.88 348 GLU A N 1
ATOM 2754 C CA . GLU A 1 348 ? -39.433 -9.507 -0.015 1.00 48.88 348 GLU A CA 1
ATOM 2755 C C . GLU A 1 348 ? -39.479 -10.885 0.670 1.00 48.88 348 GLU A C 1
ATOM 2757 O O . GLU A 1 348 ? -39.044 -11.896 0.120 1.00 48.88 348 GLU A O 1
ATOM 2762 N N . SER A 1 349 ? -40.041 -10.945 1.883 1.00 45.72 349 SER A N 1
ATOM 2763 C CA . SER A 1 349 ? -40.239 -12.203 2.615 1.00 45.72 349 SER A CA 1
ATOM 2764 C C . SER A 1 349 ? -41.444 -12.982 2.074 1.00 45.72 349 SER A C 1
ATOM 2766 O O . SER A 1 349 ? -42.599 -12.596 2.275 1.00 45.72 349 SER A O 1
ATOM 2768 N N . GLY A 1 350 ? -41.187 -14.123 1.438 1.00 58.91 350 GLY A N 1
ATOM 2769 C CA . GLY A 1 350 ? -42.223 -14.983 0.870 1.00 58.91 350 GLY A CA 1
ATOM 2770 C C . GLY A 1 350 ? -41.779 -16.434 0.723 1.00 58.91 350 GLY A C 1
ATOM 2771 O O . GLY A 1 350 ? -40.647 -16.789 1.039 1.00 58.91 350 GLY A O 1
ATOM 2772 N N . VAL A 1 351 ? -42.689 -17.277 0.238 1.00 53.38 351 VAL A N 1
ATOM 2773 C CA . VAL A 1 351 ? -42.391 -18.670 -0.132 1.00 53.38 351 VAL A CA 1
ATOM 2774 C C . VAL A 1 351 ? -42.233 -18.748 -1.648 1.00 53.38 351 VAL A C 1
ATOM 2776 O O . VAL A 1 351 ? -43.013 -18.145 -2.387 1.00 53.38 351 VAL A O 1
ATOM 2779 N N . LEU A 1 352 ? -41.224 -19.484 -2.117 1.00 52.47 352 LEU A N 1
ATOM 2780 C CA . LEU A 1 352 ? -41.023 -19.757 -3.539 1.00 52.47 352 LEU A CA 1
ATOM 2781 C C . LEU A 1 352 ? -42.095 -20.748 -4.014 1.00 52.47 352 LEU A C 1
ATOM 2783 O O . LEU A 1 352 ? -41.997 -21.950 -3.781 1.00 52.47 352 LEU A O 1
ATOM 2787 N N . GLU A 1 353 ? -43.151 -20.226 -4.634 1.00 50.69 353 GLU A N 1
ATOM 2788 C CA . GLU A 1 353 ? -44.346 -20.993 -5.001 1.00 50.69 353 GLU A CA 1
ATOM 2789 C C . GLU A 1 353 ? -44.105 -21.855 -6.246 1.00 50.69 353 GLU A C 1
ATOM 2791 O O . GLU A 1 353 ? -44.616 -22.972 -6.351 1.00 50.69 353 GLU A O 1
ATOM 2796 N N . LYS A 1 354 ? -43.305 -21.349 -7.195 1.00 54.22 354 LYS A N 1
ATOM 2797 C CA . LYS A 1 354 ? -42.970 -22.069 -8.424 1.00 54.22 354 LYS A CA 1
ATOM 2798 C C . LYS A 1 354 ? -41.628 -21.637 -9.011 1.00 54.22 354 LYS A C 1
ATOM 2800 O O . LYS A 1 354 ? -41.423 -20.467 -9.326 1.00 54.22 354 LYS A O 1
ATOM 2805 N N . ILE A 1 355 ? -40.765 -22.619 -9.256 1.00 70.56 355 ILE A N 1
ATOM 2806 C CA . ILE A 1 355 ? -39.604 -22.507 -10.148 1.00 70.56 355 ILE A CA 1
ATOM 2807 C C . ILE A 1 355 ? -40.102 -22.728 -11.585 1.00 70.56 355 ILE A C 1
ATOM 2809 O O . ILE A 1 355 ? -40.804 -23.708 -11.849 1.00 70.56 355 ILE A O 1
ATOM 2813 N N . ILE A 1 356 ? -39.792 -21.807 -12.503 1.00 69.12 356 ILE A N 1
ATOM 2814 C CA . ILE A 1 356 ? -40.233 -21.875 -13.911 1.00 69.12 356 ILE A CA 1
ATOM 2815 C C . ILE A 1 356 ? -39.106 -22.390 -14.818 1.00 69.12 356 ILE A C 1
ATOM 2817 O O . ILE A 1 356 ? -39.394 -23.075 -15.797 1.00 69.12 356 ILE A O 1
ATOM 2821 N N . ARG A 1 357 ? -37.846 -22.114 -14.464 1.00 66.94 357 ARG A N 1
ATOM 2822 C CA . ARG A 1 357 ? -36.634 -22.521 -15.190 1.00 66.94 357 ARG A CA 1
ATOM 2823 C C . ARG A 1 357 ? -35.743 -23.394 -14.309 1.00 66.94 357 ARG A C 1
ATOM 2825 O O . ARG A 1 357 ? -35.574 -23.086 -13.134 1.00 66.94 357 ARG A O 1
ATOM 2832 N N . GLN A 1 358 ? -35.233 -24.497 -14.854 1.00 65.12 358 GLN A N 1
ATOM 2833 C CA . GLN A 1 358 ? -34.385 -25.447 -14.122 1.00 65.12 358 GLN A CA 1
ATOM 2834 C C . GLN A 1 358 ? -32.895 -25.089 -14.226 1.00 65.12 358 GLN A C 1
ATOM 2836 O O . GLN A 1 358 ? -32.487 -24.295 -15.074 1.00 65.12 358 GLN A O 1
ATOM 2841 N N . GLU A 1 359 ? -32.085 -25.692 -13.355 1.00 64.12 359 GLU A N 1
ATOM 2842 C CA . GLU A 1 359 ? -30.626 -25.547 -13.338 1.00 64.12 359 GLU A CA 1
ATOM 2843 C C . GLU A 1 359 ? -30.018 -25.880 -14.716 1.00 64.12 359 GLU A C 1
ATOM 2845 O O . GLU A 1 359 ? -30.272 -26.947 -15.280 1.00 64.12 359 GLU A O 1
ATOM 2850 N N . GLY A 1 360 ? -29.239 -24.947 -15.274 1.00 64.88 360 GLY A N 1
ATOM 2851 C CA . GLY A 1 360 ? -28.616 -25.070 -16.599 1.00 64.88 360 GLY A CA 1
ATOM 2852 C C . GLY A 1 360 ? -29.445 -24.573 -17.797 1.00 64.88 360 GLY A C 1
ATOM 2853 O O . GLY A 1 360 ? -28.954 -24.643 -18.924 1.00 64.88 360 GLY A O 1
ATOM 2854 N N . GLU A 1 361 ? -30.665 -24.054 -17.612 1.00 66.25 361 GLU A N 1
ATOM 2855 C CA . GLU A 1 361 ? -31.431 -23.433 -18.707 1.00 66.25 361 GLU A CA 1
ATOM 2856 C C . GLU A 1 361 ? -31.037 -21.963 -18.957 1.00 66.25 361 GLU A C 1
ATOM 2858 O O . GLU A 1 361 ? -30.977 -21.148 -18.039 1.00 66.25 361 GLU A O 1
ATOM 2863 N N . THR A 1 362 ? -30.827 -21.594 -20.226 1.00 69.31 362 THR A N 1
ATOM 2864 C CA . THR A 1 362 ? -30.594 -20.198 -20.642 1.00 69.31 362 THR A CA 1
ATOM 2865 C C . THR A 1 362 ? -31.893 -19.383 -20.614 1.00 69.31 362 THR A C 1
ATOM 2867 O O . THR A 1 362 ? -32.930 -19.861 -21.077 1.00 69.31 362 THR A O 1
ATOM 2870 N N . VAL A 1 363 ? -31.825 -18.140 -20.124 1.00 73.06 363 VAL A N 1
ATOM 2871 C CA . VAL A 1 363 ? -32.974 -17.229 -19.949 1.00 73.06 363 VAL A CA 1
ATOM 2872 C C . VAL A 1 363 ? -32.735 -15.873 -20.620 1.00 73.06 363 VAL A C 1
ATOM 2874 O O . VAL A 1 363 ? -31.602 -15.389 -20.654 1.00 73.06 363 VAL A O 1
ATOM 2877 N N . GLU A 1 364 ? -33.785 -15.242 -21.155 1.00 67.88 364 GLU A N 1
ATOM 2878 C CA . GLU A 1 364 ? -33.674 -13.926 -21.809 1.00 67.88 364 GLU A CA 1
ATOM 2879 C C . GLU A 1 364 ? -33.939 -12.736 -20.863 1.00 67.88 364 GLU A C 1
ATOM 2881 O O . GLU A 1 364 ? -34.602 -12.838 -19.828 1.00 67.88 364 GLU A O 1
ATOM 2886 N N . ILE A 1 365 ? -33.416 -11.556 -21.224 1.00 66.56 365 ILE A N 1
ATOM 2887 C CA . ILE A 1 365 ? -33.521 -10.336 -20.409 1.00 66.56 365 ILE A CA 1
ATOM 2888 C C . ILE A 1 365 ? -34.984 -9.869 -20.337 1.00 66.56 365 ILE A C 1
ATOM 2890 O O . ILE A 1 365 ? -35.519 -9.311 -21.295 1.00 66.56 365 ILE A O 1
ATOM 2894 N N . GLY A 1 366 ? -35.599 -10.046 -19.165 1.00 65.88 366 GLY A N 1
ATOM 2895 C CA . GLY A 1 366 ? -37.008 -9.734 -18.898 1.00 65.88 366 GLY A CA 1
ATOM 2896 C C . GLY A 1 366 ? -37.915 -10.964 -18.765 1.00 65.88 366 GLY A C 1
ATOM 2897 O O . GLY A 1 366 ? -39.115 -10.806 -18.547 1.00 65.88 366 GLY A O 1
ATOM 2898 N N . GLU A 1 367 ? -37.370 -12.176 -18.877 1.00 64.56 367 GLU A N 1
ATOM 2899 C CA . GLU A 1 367 ? -38.104 -13.425 -18.672 1.00 64.56 367 GLU A CA 1
ATOM 2900 C C . GLU A 1 367 ? -38.383 -13.705 -17.178 1.00 64.56 367 GLU A C 1
ATOM 2902 O O . GLU A 1 367 ? -37.587 -13.375 -16.300 1.00 64.56 367 GLU A O 1
ATOM 2907 N N . THR A 1 368 ? -39.531 -14.318 -16.862 1.00 73.31 368 THR A N 1
ATOM 2908 C CA . THR A 1 368 ? -39.916 -14.656 -15.478 1.00 73.31 368 THR A CA 1
ATOM 2909 C C . THR A 1 368 ? -39.434 -16.057 -15.094 1.00 73.31 368 THR A C 1
ATOM 2911 O O . THR A 1 368 ? -40.011 -17.058 -15.512 1.00 73.31 368 THR A O 1
ATOM 2914 N N . ILE A 1 369 ? -38.394 -16.120 -14.263 1.00 71.75 369 ILE A N 1
ATOM 2915 C CA . ILE A 1 369 ? -37.696 -17.362 -13.877 1.00 71.75 369 ILE A CA 1
ATOM 2916 C C . ILE A 1 369 ? -38.341 -18.124 -12.699 1.00 71.75 369 ILE A C 1
ATOM 2918 O O . ILE A 1 369 ? -38.144 -19.332 -12.551 1.00 71.75 369 ILE A O 1
ATOM 2922 N N . GLY A 1 370 ? -39.180 -17.456 -11.902 1.00 68.44 370 GLY A N 1
ATOM 2923 C CA . GLY A 1 370 ? -39.950 -18.050 -10.805 1.00 68.44 370 GLY A CA 1
ATOM 2924 C C . GLY A 1 370 ? -40.972 -17.074 -10.214 1.00 68.44 370 GLY A C 1
ATOM 2925 O O . GLY A 1 370 ? -40.984 -15.898 -10.579 1.00 68.44 370 GLY A O 1
ATOM 2926 N N . THR A 1 371 ? -41.831 -17.550 -9.309 1.00 65.50 371 THR A N 1
ATOM 2927 C CA . THR A 1 371 ? -42.822 -16.721 -8.594 1.00 65.50 371 THR A CA 1
ATOM 2928 C C . THR A 1 371 ? -42.732 -16.896 -7.079 1.00 65.50 371 THR A C 1
ATOM 2930 O O . THR A 1 371 ? -42.699 -18.018 -6.568 1.00 65.50 371 THR A O 1
ATOM 2933 N N . LEU A 1 372 ? -42.725 -15.770 -6.362 1.00 56.81 372 LEU A N 1
ATOM 2934 C CA . LEU A 1 372 ? -42.704 -15.691 -4.902 1.00 56.81 372 LEU A CA 1
ATOM 2935 C C . LEU A 1 372 ? -44.091 -15.270 -4.389 1.00 56.81 372 LEU A C 1
ATOM 2937 O O . LEU A 1 372 ? -44.635 -14.267 -4.852 1.00 56.81 372 LEU A O 1
ATOM 2941 N N . SER A 1 373 ? -44.656 -15.997 -3.425 1.00 53.50 373 SER A N 1
ATOM 2942 C CA . SER A 1 373 ? -45.917 -15.622 -2.776 1.00 53.50 373 SER A CA 1
ATOM 2943 C C . SER A 1 373 ? -45.648 -14.855 -1.477 1.00 53.50 373 SER A C 1
ATOM 2945 O O . SER A 1 373 ? -44.977 -15.387 -0.584 1.00 53.50 373 SER A O 1
ATOM 2947 N N . ALA A 1 374 ? -46.200 -13.646 -1.337 1.00 42.88 374 ALA A N 1
ATOM 2948 C CA . ALA A 1 374 ? -46.085 -12.841 -0.119 1.00 42.88 374 ALA A CA 1
ATOM 2949 C C . ALA A 1 374 ? -46.698 -13.574 1.093 1.00 42.88 374 ALA A C 1
ATOM 2951 O O . ALA A 1 374 ? -47.880 -13.931 1.095 1.00 42.88 374 ALA A O 1
ATOM 2952 N N . GLY A 1 375 ? -45.884 -13.823 2.122 1.00 40.38 375 GLY A N 1
ATOM 2953 C CA . GLY A 1 375 ? -46.222 -14.733 3.218 1.00 40.38 375 GLY A CA 1
ATOM 2954 C C . GLY A 1 375 ? -47.210 -14.163 4.238 1.00 40.38 375 GLY A C 1
ATOM 2955 O O . GLY A 1 375 ? -46.802 -13.681 5.294 1.00 40.38 375 GLY A O 1
ATOM 2956 N N . ALA A 1 376 ? -48.515 -14.278 3.979 1.00 28.52 376 ALA A N 1
ATOM 2957 C CA . ALA A 1 376 ? -49.532 -14.088 5.014 1.00 28.52 376 ALA A CA 1
ATOM 2958 C C . ALA A 1 376 ? -49.396 -15.169 6.109 1.00 28.52 376 ALA A C 1
ATOM 2960 O O . ALA A 1 376 ? -49.267 -16.360 5.823 1.00 28.52 376 ALA A O 1
ATOM 2961 N N . GLY A 1 377 ? -49.397 -14.756 7.379 1.00 28.77 377 GLY A N 1
ATOM 2962 C CA . GLY A 1 377 ? -48.991 -15.622 8.487 1.00 28.77 377 GLY A CA 1
ATOM 2963 C C . GLY A 1 377 ? -49.998 -16.713 8.873 1.00 28.77 377 GLY A C 1
ATOM 2964 O O . GLY A 1 377 ? -51.015 -16.414 9.487 1.00 28.77 377 GLY A O 1
ATOM 2965 N N . GLY A 1 378 ? -49.625 -17.976 8.634 1.00 28.89 378 GLY A N 1
ATOM 2966 C CA . GLY A 1 378 ? -49.998 -19.144 9.448 1.00 28.89 378 GLY A CA 1
ATOM 2967 C C . GLY A 1 378 ? -51.449 -19.646 9.383 1.00 28.89 378 GLY A C 1
ATOM 2968 O O . GLY A 1 378 ? -52.326 -19.153 10.086 1.00 28.89 378 GLY A O 1
ATOM 2969 N N . GLY A 1 379 ? -51.678 -20.752 8.669 1.00 26.00 379 GLY A N 1
ATOM 2970 C CA . GLY A 1 379 ? -52.935 -21.506 8.737 1.00 26.00 379 GLY A CA 1
ATOM 2971 C C . GLY A 1 379 ? -52.888 -22.811 7.938 1.00 26.00 379 GLY A C 1
ATOM 2972 O O . GLY A 1 379 ? -52.362 -22.843 6.832 1.00 26.00 379 GLY A O 1
ATOM 2973 N N . SER A 1 380 ? -53.432 -23.894 8.497 1.00 25.98 380 SER A N 1
ATOM 2974 C CA . SER A 1 380 ? -53.553 -25.196 7.818 1.00 25.98 380 SER A CA 1
ATOM 2975 C C . SER A 1 380 ? -54.963 -25.380 7.246 1.00 25.98 380 SER A C 1
ATOM 2977 O O . SER A 1 380 ? -55.933 -25.030 7.916 1.00 25.98 380 SER A O 1
ATOM 2979 N N . GLY A 1 381 ? -55.108 -25.948 6.043 1.00 26.02 381 GLY A N 1
ATOM 2980 C CA . GLY A 1 381 ? -56.438 -26.269 5.503 1.00 26.02 381 GLY A CA 1
ATOM 2981 C C . GLY A 1 381 ? -56.459 -26.669 4.026 1.00 26.02 381 GLY A C 1
ATOM 2982 O O . GLY A 1 381 ? -56.005 -25.930 3.165 1.00 26.02 381 GLY A O 1
ATOM 2983 N N . ALA A 1 382 ? -56.994 -27.852 3.737 1.00 26.16 382 ALA A N 1
ATOM 2984 C CA . ALA A 1 382 ? -56.997 -28.487 2.423 1.00 26.16 382 ALA A CA 1
ATOM 2985 C C . ALA A 1 382 ? -57.976 -27.892 1.377 1.00 26.16 382 ALA A C 1
ATOM 2987 O O . ALA A 1 382 ? -59.137 -27.662 1.684 1.00 26.16 382 ALA A O 1
ATOM 2988 N N . SER A 1 383 ? -57.524 -27.895 0.114 1.00 24.92 383 SER A N 1
ATOM 2989 C CA . SER A 1 383 ? -58.262 -28.302 -1.106 1.00 24.92 383 SER A CA 1
ATOM 2990 C C . SER A 1 383 ? -59.432 -27.472 -1.699 1.00 24.92 383 SER A C 1
ATOM 2992 O O . SER A 1 383 ? -60.411 -27.154 -1.036 1.00 24.92 383 SER A O 1
ATOM 2994 N N . ALA A 1 384 ? -59.375 -27.373 -3.040 1.00 25.25 384 ALA A N 1
ATOM 2995 C CA . ALA A 1 384 ? -60.472 -27.345 -4.031 1.00 25.25 384 ALA A CA 1
ATOM 2996 C C . ALA A 1 384 ? -61.046 -26.013 -4.599 1.00 25.25 384 ALA A C 1
ATOM 2998 O O . ALA A 1 384 ? -61.577 -25.159 -3.901 1.00 25.25 384 ALA A O 1
ATOM 2999 N N . SER A 1 385 ? -61.111 -26.003 -5.945 1.00 25.17 385 SER A N 1
ATOM 3000 C CA . SER A 1 385 ? -62.057 -25.309 -6.858 1.00 25.17 385 SER A CA 1
ATOM 3001 C C . SER A 1 385 ? -62.051 -23.773 -7.055 1.00 25.17 385 SER A C 1
ATOM 3003 O O . SER A 1 385 ? -62.486 -22.991 -6.219 1.00 25.17 385 SER A O 1
ATOM 3005 N N . GLN A 1 3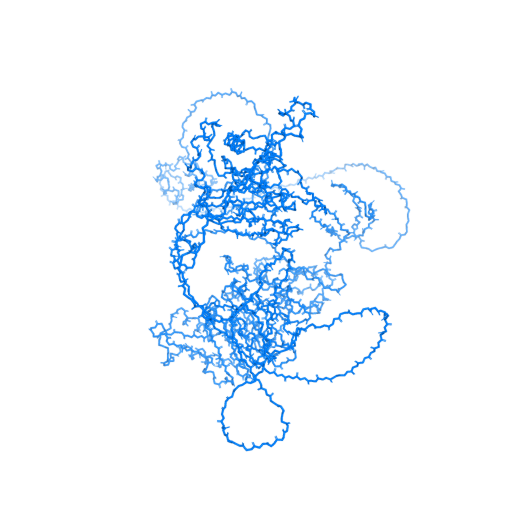86 ? -61.708 -23.388 -8.293 1.00 22.48 386 GLN A N 1
ATOM 3006 C CA . GLN A 1 386 ? -62.202 -22.230 -9.072 1.00 22.48 386 GLN A CA 1
ATOM 3007 C C . GLN A 1 386 ? -63.659 -22.453 -9.575 1.00 22.48 386 GLN A C 1
ATOM 3009 O O . GLN A 1 386 ? -64.132 -23.587 -9.456 1.00 22.48 386 GLN A O 1
ATOM 3014 N N . PRO A 1 387 ? -64.321 -21.511 -10.305 1.00 43.28 387 PRO A N 1
ATOM 3015 C CA . PRO A 1 387 ? -64.154 -20.040 -10.427 1.00 43.28 387 PRO A CA 1
ATOM 3016 C C . PRO A 1 387 ? -65.504 -19.256 -10.325 1.00 43.28 387 PRO A C 1
ATOM 3018 O O . PRO A 1 387 ? -66.556 -19.874 -10.209 1.00 43.28 387 PRO A O 1
ATOM 3021 N N . ALA A 1 388 ? -65.497 -17.912 -10.467 1.00 24.31 388 ALA A N 1
ATOM 3022 C CA . ALA A 1 388 ? -66.324 -17.135 -11.439 1.00 24.31 388 ALA A CA 1
ATOM 3023 C C . ALA A 1 388 ? -66.530 -15.637 -11.079 1.00 24.31 388 ALA A C 1
ATOM 3025 O O . ALA A 1 388 ? -66.624 -15.251 -9.921 1.00 24.31 388 ALA A O 1
ATOM 3026 N N . ALA A 1 389 ? -66.602 -14.807 -12.124 1.00 25.53 389 ALA A N 1
ATOM 3027 C CA . ALA A 1 389 ? -66.661 -13.339 -12.155 1.00 25.53 389 ALA A CA 1
ATOM 3028 C C . ALA A 1 389 ? -67.998 -12.672 -11.731 1.00 25.53 389 ALA A C 1
ATOM 3030 O O . ALA A 1 389 ? -69.025 -13.335 -11.746 1.00 25.53 389 ALA A O 1
ATOM 3031 N N . SER A 1 390 ? -67.982 -11.339 -11.494 1.00 24.83 390 SER A N 1
ATOM 3032 C CA . SER A 1 390 ? -68.676 -10.298 -12.313 1.00 24.83 390 SER A CA 1
ATOM 3033 C C . SER A 1 390 ? -69.249 -9.060 -11.564 1.00 24.83 390 SER A C 1
ATOM 3035 O O . SER A 1 390 ? -70.105 -9.192 -10.698 1.00 24.83 390 SER A O 1
ATOM 3037 N N . GLU A 1 391 ? -68.874 -7.871 -12.069 1.00 24.83 391 GLU A N 1
ATOM 3038 C CA . GLU A 1 391 ? -69.674 -6.626 -12.235 1.00 24.83 391 GLU A CA 1
ATOM 3039 C C . GLU A 1 391 ? -69.953 -5.582 -11.110 1.00 24.83 391 GLU A C 1
ATOM 3041 O O . GLU A 1 391 ? -69.656 -5.741 -9.933 1.00 24.83 391 GLU A O 1
ATOM 3046 N N . GLN A 1 392 ? -70.379 -4.400 -11.595 1.00 24.66 392 GLN A N 1
ATOM 3047 C CA . GLN A 1 392 ? -70.403 -3.038 -11.010 1.00 24.66 392 GLN A CA 1
ATOM 3048 C C . GLN A 1 392 ? -71.677 -2.802 -10.132 1.00 24.66 392 GLN A C 1
ATOM 3050 O O . GLN A 1 392 ? -72.560 -3.649 -10.134 1.00 24.66 392 GLN A O 1
ATOM 3055 N N . LYS A 1 393 ? -71.939 -1.685 -9.410 1.00 24.72 393 LYS A N 1
ATOM 3056 C CA . LYS A 1 393 ? -71.990 -0.265 -9.862 1.00 24.72 393 LYS A CA 1
ATOM 3057 C C . LYS A 1 393 ? -72.528 0.703 -8.756 1.00 24.72 393 LYS A C 1
ATOM 3059 O O . LYS A 1 393 ? -73.304 0.266 -7.920 1.00 24.72 393 LYS A O 1
ATOM 3064 N N . GLN A 1 394 ? -72.259 2.021 -8.881 1.00 25.66 394 GLN A N 1
ATOM 3065 C CA . GLN A 1 394 ? -72.969 3.189 -8.259 1.00 25.66 394 GLN A CA 1
ATOM 3066 C C . GLN A 1 394 ? -72.951 3.390 -6.706 1.00 25.66 394 GLN A C 1
ATOM 3068 O O . GLN A 1 394 ? -72.600 2.484 -5.968 1.00 25.66 394 GLN A O 1
ATOM 3073 N N . ALA A 1 395 ? -73.407 4.535 -6.144 1.00 24.91 395 ALA A N 1
ATOM 3074 C CA . ALA A 1 395 ? -72.825 5.908 -6.186 1.00 24.91 395 ALA A CA 1
ATOM 3075 C C . ALA A 1 395 ? -73.595 6.956 -5.311 1.00 24.91 395 ALA A C 1
ATOM 3077 O O . ALA A 1 395 ? -74.803 7.086 -5.483 1.00 24.91 395 ALA A O 1
ATOM 3078 N N . ALA A 1 396 ? -72.867 7.809 -4.551 1.00 26.61 396 ALA A N 1
ATOM 3079 C CA . ALA A 1 396 ? -73.288 9.129 -3.984 1.00 26.61 396 ALA A CA 1
ATOM 3080 C C . ALA A 1 396 ? -74.442 9.131 -2.921 1.00 26.61 396 ALA A C 1
ATOM 3082 O O . ALA A 1 396 ? -75.026 8.069 -2.713 1.00 26.61 396 ALA A O 1
ATOM 3083 N N . PRO A 1 397 ? -74.803 10.257 -2.227 1.00 36.09 397 PRO A N 1
ATOM 3084 C CA . PRO A 1 397 ? -74.322 11.659 -2.295 1.00 36.09 397 PRO A CA 1
ATOM 3085 C C . PRO A 1 397 ? -73.940 12.335 -0.932 1.00 36.09 397 PRO A C 1
ATOM 3087 O O . PRO A 1 397 ? -73.873 11.679 0.101 1.00 36.09 397 PRO A O 1
ATOM 3090 N N . ALA A 1 398 ? -73.691 13.661 -0.944 1.00 29.80 398 ALA A N 1
ATOM 3091 C CA . ALA A 1 398 ? -73.397 14.551 0.209 1.00 29.80 398 ALA A CA 1
ATOM 3092 C C . ALA A 1 398 ? -74.479 15.656 0.395 1.00 29.80 398 ALA A C 1
ATOM 3094 O O . ALA A 1 398 ? -75.405 15.688 -0.422 1.00 29.80 398 ALA A O 1
ATOM 3095 N N . PRO A 1 399 ? -74.410 16.537 1.432 1.00 38.03 399 PRO A N 1
ATOM 3096 C CA . PRO A 1 399 ? -74.108 17.970 1.154 1.00 38.03 399 PRO A CA 1
ATOM 3097 C C . PRO A 1 399 ? -73.431 18.837 2.277 1.00 38.03 399 PRO A C 1
ATOM 3099 O O . PRO A 1 399 ? -73.543 18.536 3.458 1.00 38.03 399 PRO A O 1
ATOM 3102 N N . GLU A 1 400 ? -72.757 19.925 1.842 1.00 28.56 400 GLU A N 1
ATOM 3103 C CA . GLU A 1 400 ? -72.669 21.350 2.332 1.00 28.56 400 GLU A CA 1
ATOM 3104 C C . GLU A 1 400 ? -72.593 21.712 3.856 1.00 28.56 400 GLU A C 1
ATOM 3106 O O . GLU A 1 400 ? -73.369 21.207 4.654 1.00 28.56 400 GLU A O 1
ATOM 3111 N N . ALA A 1 401 ? -71.608 22.492 4.377 1.00 34.16 401 ALA A N 1
ATOM 3112 C CA . ALA A 1 401 ? -71.265 23.956 4.275 1.00 34.16 401 ALA A CA 1
ATOM 3113 C C . ALA A 1 401 ? -72.059 24.869 5.276 1.00 34.16 401 ALA A C 1
ATOM 3115 O O . ALA A 1 401 ? -73.194 24.493 5.557 1.00 34.16 401 ALA A O 1
ATOM 3116 N N . PRO A 1 402 ? -71.555 26.011 5.863 1.00 38.09 402 PRO A N 1
ATOM 3117 C CA . PRO A 1 402 ? -70.776 27.128 5.257 1.00 38.09 402 PRO A CA 1
ATOM 3118 C C . PRO A 1 402 ? -69.718 27.849 6.187 1.00 38.09 402 PRO A C 1
ATOM 3120 O O . PRO A 1 402 ? -69.192 27.241 7.112 1.00 38.09 402 PRO A O 1
ATOM 3123 N N . THR A 1 403 ? -69.377 29.140 5.935 1.00 31.33 403 THR A N 1
ATOM 3124 C CA . THR A 1 403 ? -68.381 30.033 6.636 1.00 31.33 403 THR A CA 1
ATOM 3125 C C . THR A 1 403 ? -68.786 31.549 6.519 1.00 31.33 403 THR A C 1
ATOM 3127 O O . THR A 1 403 ? -69.839 31.768 5.913 1.00 31.33 403 THR A O 1
ATOM 3130 N N . PRO A 1 404 ? -68.018 32.628 6.912 1.00 57.50 404 PRO A N 1
ATOM 3131 C CA . PRO A 1 404 ? -66.845 32.721 7.843 1.00 57.50 404 PRO A CA 1
ATOM 3132 C C . PRO A 1 404 ? -66.688 33.695 9.090 1.00 57.50 404 PRO A C 1
ATOM 3134 O O . PRO A 1 404 ? -65.977 33.250 9.988 1.00 57.50 404 PRO A O 1
ATOM 3137 N N . PRO A 1 405 ? -67.099 34.996 9.193 1.00 56.50 405 PRO A N 1
ATOM 3138 C CA . PRO A 1 405 ? -66.230 36.075 9.779 1.00 56.50 405 PRO A CA 1
ATOM 3139 C C . PRO A 1 405 ? -66.765 36.730 11.104 1.00 56.50 405 PRO A C 1
ATOM 3141 O O . PRO A 1 405 ? -67.781 36.218 11.577 1.00 56.50 405 PRO A O 1
ATOM 3144 N N . PRO A 1 406 ? -66.219 37.837 11.726 1.00 46.84 406 PRO A N 1
ATOM 3145 C CA . PRO A 1 406 ? -65.170 38.830 11.348 1.00 46.84 406 PRO A CA 1
ATOM 3146 C C . PRO A 1 406 ? -64.171 39.240 12.502 1.00 46.84 406 PRO A C 1
ATOM 3148 O O . PRO A 1 406 ? -63.887 38.421 13.370 1.00 46.84 406 PRO A O 1
ATOM 3151 N N . ALA A 1 407 ? -63.624 40.484 12.533 1.00 36.56 407 ALA A N 1
ATOM 3152 C CA . ALA A 1 407 ? -62.690 41.027 13.563 1.00 36.56 407 ALA A CA 1
ATOM 3153 C C . ALA A 1 407 ? -62.703 42.593 13.728 1.00 36.56 407 ALA A C 1
ATOM 3155 O O . ALA A 1 407 ? -63.278 43.269 12.874 1.00 36.56 407 ALA A O 1
ATOM 3156 N N . PRO A 1 408 ? -62.049 43.179 14.772 1.00 43.31 408 PRO A N 1
ATOM 3157 C CA . PRO A 1 408 ? -61.709 44.628 14.921 1.00 43.31 408 PRO A CA 1
ATOM 3158 C C . PRO A 1 408 ? -60.236 44.918 15.400 1.00 43.31 408 PRO A C 1
ATOM 3160 O O . PRO A 1 408 ? -59.525 43.971 15.713 1.00 43.31 408 PRO A O 1
ATOM 3163 N N . VAL A 1 409 ? -59.718 46.149 15.645 1.00 30.27 409 VAL A N 1
ATOM 3164 C CA . VAL A 1 409 ? -59.602 47.408 14.839 1.00 30.27 409 VAL A CA 1
ATOM 3165 C C . VAL A 1 409 ? -58.575 48.413 15.477 1.00 30.27 409 VAL A C 1
ATOM 3167 O O . VAL A 1 409 ? -58.710 48.722 16.654 1.00 30.27 409 VAL A O 1
ATOM 3170 N N . ALA A 1 410 ? -57.628 48.962 14.679 1.00 29.09 410 ALA A N 1
ATOM 3171 C CA . ALA A 1 410 ? -56.824 50.225 14.830 1.00 29.09 410 ALA A CA 1
ATOM 3172 C C . ALA A 1 410 ? -55.940 50.485 16.105 1.00 29.09 410 ALA A C 1
ATOM 3174 O O . ALA A 1 410 ? -55.980 49.702 17.044 1.00 29.09 410 ALA A O 1
ATOM 3175 N N . ALA A 1 411 ? -55.056 51.510 16.221 1.00 28.44 411 ALA A N 1
ATOM 3176 C CA . ALA A 1 411 ? -54.656 52.703 15.412 1.00 28.44 411 ALA A CA 1
ATOM 3177 C C . ALA A 1 411 ? -53.130 53.029 15.631 1.00 28.44 411 ALA A C 1
ATOM 3179 O O . ALA A 1 411 ? -52.597 52.591 16.646 1.00 28.44 411 ALA A O 1
ATOM 3180 N N . ALA A 1 412 ? -52.305 53.576 14.704 1.00 30.22 412 ALA A N 1
ATOM 3181 C CA . ALA A 1 412 ? -52.169 54.954 14.127 1.00 30.22 412 ALA A CA 1
ATOM 3182 C C . ALA A 1 412 ? -51.645 56.035 15.132 1.00 30.22 412 ALA A C 1
ATOM 3184 O O . ALA A 1 412 ? -51.911 55.832 16.317 1.00 30.22 412 ALA A O 1
ATOM 3185 N N . PRO A 1 413 ? -50.924 57.141 14.756 1.00 41.59 413 PRO A N 1
ATOM 3186 C CA . PRO A 1 413 ? -50.885 57.872 13.455 1.00 41.59 413 PRO A CA 1
ATOM 3187 C C . PRO A 1 413 ? -49.450 58.263 12.911 1.00 41.59 413 PRO A C 1
ATOM 3189 O O . PRO A 1 413 ? -48.466 58.118 13.626 1.00 41.59 413 PRO A O 1
ATOM 3192 N N . GLU A 1 414 ? -49.237 58.491 11.595 1.00 28.11 414 GLU A N 1
ATOM 3193 C CA . GLU A 1 414 ? -49.043 59.785 10.843 1.00 28.11 414 GLU A CA 1
ATOM 3194 C C . GLU A 1 414 ? -47.679 60.532 10.960 1.00 28.11 414 GLU A C 1
ATOM 3196 O O . GLU A 1 414 ? -47.024 60.453 11.990 1.00 28.11 414 GLU A O 1
ATOM 3201 N N . SER A 1 415 ? -47.199 61.341 9.987 1.00 27.31 415 SER A N 1
ATOM 3202 C CA . SER A 1 415 ? -47.399 61.427 8.511 1.00 27.31 415 SER A CA 1
ATOM 3203 C C . SER A 1 415 ? -46.350 62.376 7.857 1.00 27.31 415 SER A C 1
ATOM 3205 O O . SER A 1 415 ? -45.794 63.244 8.529 1.00 27.31 415 SER A O 1
ATOM 3207 N N . SER A 1 416 ? -46.037 62.211 6.558 1.00 25.66 416 SER A N 1
ATOM 3208 C CA . SER A 1 416 ? -45.547 63.263 5.622 1.00 25.66 416 SER A CA 1
ATOM 3209 C C . SER A 1 416 ? -45.276 62.697 4.213 1.00 25.66 416 SER A C 1
ATOM 3211 O O . SER A 1 416 ? -44.976 61.513 4.060 1.00 25.66 416 SER A O 1
ATOM 3213 N N . ASP A 1 417 ? -45.416 63.536 3.180 1.00 25.84 417 ASP A N 1
ATOM 3214 C CA . ASP A 1 417 ? -45.445 63.119 1.769 1.00 25.84 417 ASP A CA 1
ATOM 3215 C C . ASP A 1 417 ? -44.079 62.922 1.094 1.00 25.84 417 ASP A C 1
ATOM 3217 O O . ASP A 1 417 ? -43.207 63.792 1.106 1.00 25.84 417 ASP A O 1
ATOM 3221 N N . SER A 1 418 ? -43.954 61.821 0.350 1.00 26.30 418 SER A N 1
ATOM 3222 C CA . SER A 1 418 ? -43.680 61.849 -1.101 1.00 26.30 418 SER A CA 1
ATOM 3223 C C . SER A 1 418 ? -43.698 60.428 -1.680 1.00 26.30 418 SER A C 1
ATOM 3225 O O . SER A 1 418 ? -43.315 59.457 -1.023 1.00 26.30 418 SER A O 1
ATOM 3227 N N . SER A 1 419 ? -44.169 60.285 -2.922 1.00 41.22 419 SER A N 1
ATOM 3228 C CA . SER A 1 419 ? -44.326 58.984 -3.578 1.00 41.22 419 SER A CA 1
ATOM 3229 C C . SER A 1 419 ? -42.978 58.288 -3.781 1.00 41.22 419 SER A C 1
ATOM 3231 O O . SER A 1 419 ? -42.182 58.715 -4.612 1.00 41.22 419 SER A O 1
ATOM 3233 N N . SER A 1 420 ? -42.734 57.204 -3.043 1.00 44.47 420 SER A N 1
ATOM 3234 C CA . SER A 1 420 ? -41.623 56.287 -3.307 1.00 44.47 420 SER A CA 1
ATOM 3235 C C . SER A 1 420 ? -41.987 54.864 -2.885 1.00 44.47 420 SER A C 1
ATOM 3237 O O . SER A 1 420 ? -42.440 54.626 -1.761 1.00 44.47 420 SER A O 1
ATOM 3239 N N . LYS A 1 421 ? -41.794 53.881 -3.773 1.00 59.59 421 LYS A N 1
ATOM 3240 C CA . LYS A 1 421 ? -41.980 52.465 -3.426 1.00 59.59 421 LYS A CA 1
ATOM 3241 C C . LYS A 1 421 ? -41.061 52.061 -2.274 1.00 59.59 421 LYS A C 1
ATOM 3243 O O . LYS A 1 421 ? -39.853 52.311 -2.284 1.00 59.59 421 LYS A O 1
ATOM 3248 N N . THR A 1 422 ? -41.617 51.346 -1.296 1.00 70.12 422 THR A N 1
ATOM 3249 C CA . THR A 1 422 ? -40.832 50.838 -0.165 1.00 70.12 422 THR A CA 1
ATOM 3250 C C . THR A 1 422 ? -39.822 49.806 -0.667 1.00 70.12 422 THR A C 1
ATOM 3252 O O . THR A 1 422 ? -40.176 48.685 -1.013 1.00 70.12 422 THR A O 1
ATOM 3255 N N . ALA A 1 423 ? -38.541 50.169 -0.700 1.00 76.31 423 ALA A N 1
ATOM 3256 C CA . ALA A 1 423 ? -37.465 49.316 -1.208 1.00 76.31 423 ALA A CA 1
ATOM 3257 C C . ALA A 1 423 ? -36.491 48.885 -0.098 1.00 76.31 423 ALA A C 1
ATOM 3259 O O . ALA A 1 423 ? -36.264 49.630 0.869 1.00 76.31 423 ALA A O 1
ATOM 3260 N N . SER A 1 424 ? -35.878 47.704 -0.228 1.00 75.94 424 SER A N 1
ATOM 3261 C CA . SER A 1 424 ? -34.814 47.257 0.686 1.00 75.94 424 SER A CA 1
ATOM 3262 C C . SER A 1 424 ? -33.546 48.128 0.553 1.00 75.94 424 SER A C 1
ATOM 3264 O O . SER A 1 424 ? -33.315 48.711 -0.511 1.00 75.94 424 SER A O 1
ATOM 3266 N N . PRO A 1 425 ? -32.679 48.231 1.581 1.00 65.25 425 PRO A N 1
ATOM 3267 C CA . PRO A 1 425 ? -31.449 49.026 1.481 1.00 65.25 425 PRO A CA 1
ATOM 3268 C C . PRO A 1 425 ? -30.520 48.578 0.339 1.00 65.25 425 PRO A C 1
ATOM 3270 O O . PRO A 1 425 ? -29.936 49.417 -0.345 1.00 65.25 425 PRO A O 1
ATOM 3273 N N . SER A 1 426 ? -30.435 47.267 0.077 1.00 69.81 426 SER A N 1
ATOM 3274 C CA . SER A 1 426 ? -29.659 46.712 -1.039 1.00 69.81 426 SER A CA 1
ATOM 3275 C C . SER A 1 426 ? -30.289 47.002 -2.405 1.00 69.81 426 SER A C 1
ATOM 3277 O O . SER A 1 426 ? -29.558 47.296 -3.351 1.00 69.81 426 SER A O 1
ATOM 3279 N N . ALA A 1 427 ? -31.624 47.013 -2.511 1.00 82.19 427 ALA A N 1
ATOM 3280 C CA . ALA A 1 427 ? -32.328 47.446 -3.718 1.00 82.19 427 ALA A CA 1
ATOM 3281 C C . ALA A 1 427 ? -32.073 48.936 -4.014 1.00 82.19 427 ALA A C 1
ATOM 3283 O O . ALA A 1 427 ? -31.681 49.274 -5.127 1.00 82.19 427 ALA A O 1
ATOM 3284 N N . ARG A 1 428 ? -32.177 49.824 -3.010 1.00 79.81 428 ARG A N 1
ATOM 3285 C CA . ARG A 1 428 ? -31.896 51.274 -3.159 1.00 79.81 428 ARG A CA 1
ATOM 3286 C C . ARG A 1 428 ? -30.429 51.604 -3.458 1.00 79.81 428 ARG A C 1
ATOM 3288 O O . ARG A 1 428 ? -30.138 52.706 -3.930 1.00 79.81 428 ARG A O 1
ATOM 3295 N N . LYS A 1 429 ? -29.496 50.698 -3.141 1.00 74.25 429 LYS A N 1
ATOM 3296 C CA . LYS A 1 429 ? -28.090 50.810 -3.557 1.00 74.25 429 LYS A CA 1
ATOM 3297 C C . LYS A 1 429 ? -27.944 50.408 -5.025 1.00 74.25 429 LYS A C 1
ATOM 3299 O O . LYS A 1 429 ? -27.521 51.236 -5.823 1.00 74.25 429 LYS A O 1
ATOM 3304 N N . LEU A 1 430 ? -28.401 49.206 -5.388 1.00 78.81 430 LEU A N 1
ATOM 3305 C CA . LEU A 1 430 ? -28.277 48.681 -6.752 1.00 78.81 430 LEU A CA 1
ATOM 3306 C C . LEU A 1 430 ? -29.041 49.517 -7.796 1.00 78.81 430 LEU A C 1
ATOM 3308 O O . LEU A 1 430 ? -28.574 49.656 -8.921 1.00 78.81 430 LEU A O 1
ATOM 3312 N N . ALA A 1 431 ? -30.189 50.090 -7.426 1.00 79.81 431 ALA A N 1
ATOM 3313 C CA . ALA A 1 431 ? -30.975 50.967 -8.292 1.00 79.81 431 ALA A CA 1
ATOM 3314 C C . ALA A 1 431 ? -30.197 52.243 -8.657 1.00 79.81 431 ALA A C 1
ATOM 3316 O O . ALA A 1 431 ? -30.038 52.547 -9.837 1.00 79.81 431 ALA A O 1
ATOM 3317 N N . ARG A 1 432 ? -29.595 52.919 -7.663 1.00 80.25 432 ARG A N 1
ATOM 3318 C CA . ARG A 1 432 ? -28.709 54.077 -7.894 1.00 80.25 432 ARG A CA 1
ATOM 3319 C C . ARG A 1 432 ? -27.442 53.713 -8.663 1.00 80.25 432 ARG A C 1
ATOM 3321 O O . ARG A 1 432 ? -27.060 54.452 -9.559 1.00 80.25 432 ARG A O 1
ATOM 3328 N N . GLU A 1 433 ? -26.830 52.566 -8.374 1.00 75.94 433 GLU A N 1
ATOM 3329 C CA . GLU A 1 433 ? -25.661 52.058 -9.117 1.00 75.94 433 GLU A CA 1
ATOM 3330 C C . GLU A 1 433 ? -25.960 51.745 -10.594 1.00 75.94 433 GLU A C 1
ATOM 3332 O O . GLU A 1 433 ? -25.030 51.604 -11.384 1.00 75.94 433 GLU A O 1
ATOM 3337 N N . ARG A 1 434 ? -27.241 51.635 -10.973 1.00 80.25 434 ARG A N 1
ATOM 3338 C CA . ARG A 1 434 ? -27.697 51.364 -12.345 1.00 80.25 434 ARG A CA 1
ATOM 3339 C C . ARG A 1 434 ? -28.491 52.508 -12.986 1.00 80.25 434 ARG A C 1
ATOM 3341 O O . ARG A 1 434 ? -28.899 52.360 -14.132 1.00 80.25 434 ARG A O 1
ATOM 3348 N N . GLY A 1 435 ? -28.726 53.615 -12.276 1.00 76.19 435 GLY A N 1
ATOM 3349 C CA . GLY A 1 435 ? -29.578 54.713 -12.754 1.00 76.19 435 GLY A CA 1
ATOM 3350 C C . GLY A 1 435 ? -31.044 54.319 -12.988 1.00 76.19 435 GLY A C 1
ATOM 3351 O O . GLY A 1 435 ? -31.693 54.894 -13.855 1.00 76.19 435 GLY A O 1
ATOM 3352 N N . ILE A 1 436 ? -31.555 53.315 -12.264 1.00 81.50 436 ILE A N 1
ATOM 3353 C CA . ILE A 1 436 ? -32.938 52.831 -12.389 1.00 81.50 436 ILE A CA 1
ATOM 3354 C C . ILE A 1 436 ? -33.794 53.493 -11.309 1.00 81.50 436 ILE A C 1
ATOM 3356 O O . ILE A 1 436 ? -33.524 53.319 -10.120 1.00 81.50 436 ILE A O 1
ATOM 3360 N N . GLU A 1 437 ? -34.858 54.189 -11.710 1.00 79.38 437 GLU A N 1
ATOM 3361 C CA . GLU A 1 437 ? -35.826 54.735 -10.758 1.00 79.38 437 GLU A CA 1
ATOM 3362 C C . GLU A 1 437 ? -36.682 53.628 -10.135 1.00 79.38 437 GLU A C 1
ATOM 3364 O O . GLU A 1 437 ? -37.266 52.790 -10.826 1.00 79.38 437 GLU A O 1
ATOM 3369 N N . LEU A 1 438 ? -36.767 53.626 -8.802 1.00 76.12 438 LEU A N 1
ATOM 3370 C CA . LEU A 1 438 ? -37.389 52.542 -8.029 1.00 76.12 438 LEU A CA 1
ATOM 3371 C C . LEU A 1 438 ? -38.873 52.354 -8.363 1.00 76.12 438 LEU A C 1
ATOM 3373 O O . LEU A 1 438 ? -39.370 51.229 -8.342 1.00 76.12 438 LEU A O 1
ATOM 3377 N N . ASP A 1 439 ? -39.564 53.432 -8.729 1.00 77.44 439 ASP A N 1
ATOM 3378 C CA . ASP A 1 439 ? -40.983 53.391 -9.075 1.00 77.44 439 ASP A CA 1
ATOM 3379 C C . ASP A 1 439 ? -41.251 52.741 -10.443 1.00 77.44 439 ASP A C 1
ATOM 3381 O O . ASP A 1 439 ? -42.355 52.241 -10.667 1.00 77.44 439 ASP A O 1
ATOM 3385 N N . GLN A 1 440 ? -40.242 52.618 -11.314 1.00 77.00 440 GLN A N 1
ATOM 3386 C CA . GLN A 1 440 ? -40.341 51.873 -12.579 1.00 77.00 440 GLN A CA 1
ATOM 3387 C C . GLN A 1 440 ? -40.189 50.353 -12.379 1.00 77.00 440 GLN A C 1
ATOM 3389 O O . GLN A 1 440 ? -40.671 49.561 -13.190 1.00 77.00 440 GLN A O 1
ATOM 3394 N N . VAL A 1 441 ? -39.582 49.919 -11.268 1.00 76.25 441 VAL A N 1
ATOM 3395 C CA . VAL A 1 441 ? -39.387 48.498 -10.951 1.00 76.25 441 VAL A CA 1
ATOM 3396 C C . VAL A 1 441 ? -40.701 47.878 -10.461 1.00 76.25 441 VAL A C 1
ATOM 3398 O O . VAL A 1 441 ? -41.329 48.367 -9.518 1.00 76.25 441 VAL A O 1
ATOM 3401 N N . GLN A 1 442 ? -41.129 46.781 -11.091 1.00 79.94 442 GLN A N 1
ATOM 3402 C CA . GLN A 1 442 ? -42.214 45.940 -10.579 1.00 79.94 442 GLN A CA 1
ATOM 3403 C C . GLN A 1 442 ? -41.657 44.953 -9.550 1.00 79.94 442 GLN A C 1
ATOM 3405 O O . GLN A 1 442 ? -40.795 44.138 -9.870 1.00 79.94 442 GLN A O 1
ATOM 3410 N N . SER A 1 443 ? -42.161 45.038 -8.324 1.00 74.62 443 SER A N 1
ATOM 3411 C CA . SER A 1 443 ? -41.915 44.091 -7.239 1.00 74.62 443 SER A CA 1
ATOM 3412 C C . SER A 1 443 ? -42.800 42.850 -7.380 1.00 74.62 443 SER A C 1
ATOM 3414 O O . SER A 1 443 ? -43.951 42.944 -7.807 1.00 74.62 443 SER A O 1
ATOM 3416 N N . LYS A 1 444 ? -42.273 41.682 -6.996 1.00 73.19 444 LYS A N 1
ATOM 3417 C CA . LYS A 1 444 ? -43.037 40.415 -6.926 1.00 73.19 444 LYS A CA 1
ATOM 3418 C C . LYS A 1 444 ? -43.617 40.112 -5.539 1.00 73.19 444 LYS A C 1
ATOM 3420 O O . LYS A 1 444 ? -44.327 39.126 -5.374 1.00 73.19 444 LYS A O 1
ATOM 3425 N N . ASP A 1 445 ? -43.298 40.943 -4.552 1.00 65.62 445 ASP A N 1
ATOM 3426 C CA . ASP A 1 445 ? -43.842 40.875 -3.196 1.00 65.62 445 ASP A CA 1
ATOM 3427 C C . ASP A 1 445 ? -45.321 41.323 -3.167 1.00 65.62 445 ASP A C 1
ATOM 3429 O O . ASP A 1 445 ? -45.612 42.420 -3.649 1.00 65.62 445 ASP A O 1
ATOM 3433 N N . PRO A 1 446 ? -46.257 40.552 -2.574 1.00 61.91 446 PRO A N 1
ATOM 3434 C CA . PRO A 1 446 ? -47.665 40.948 -2.444 1.00 61.91 446 PRO A CA 1
ATOM 3435 C C . PRO A 1 446 ? -47.907 42.260 -1.683 1.00 61.91 446 PRO A C 1
ATOM 3437 O O . PRO A 1 446 ? -48.951 42.879 -1.869 1.00 61.91 446 PRO A O 1
ATOM 3440 N N . ILE A 1 447 ? -46.957 42.703 -0.849 1.00 60.09 447 ILE A N 1
ATOM 3441 C CA . ILE A 1 447 ? -47.006 43.990 -0.125 1.00 60.09 447 ILE A CA 1
ATOM 3442 C C . ILE A 1 447 ? -46.303 45.115 -0.926 1.00 60.09 447 ILE A C 1
ATOM 3444 O O . ILE A 1 447 ? -46.094 46.227 -0.443 1.00 60.09 447 ILE A O 1
ATOM 3448 N N . GLY A 1 448 ? -45.935 44.845 -2.183 1.00 68.56 448 GLY A N 1
ATOM 3449 C CA . GLY A 1 448 ? -45.366 45.804 -3.128 1.00 68.56 448 GLY A CA 1
ATOM 3450 C C . GLY A 1 448 ? -43.905 46.184 -2.872 1.00 68.56 448 GLY A C 1
ATOM 3451 O O . GLY A 1 448 ? -43.381 47.056 -3.573 1.00 68.56 448 GLY A O 1
ATOM 3452 N N . ARG A 1 449 ? -43.211 45.561 -1.912 1.00 77.25 449 ARG A N 1
ATOM 3453 C CA . ARG A 1 449 ? -41.848 45.948 -1.534 1.00 77.25 449 ARG A CA 1
ATOM 3454 C C . ARG A 1 449 ? -40.829 45.559 -2.608 1.00 77.25 449 ARG A C 1
ATOM 3456 O O . ARG A 1 449 ? -40.800 44.421 -3.062 1.00 77.25 449 ARG A O 1
ATOM 3463 N N . VAL A 1 450 ? -39.952 46.488 -2.993 1.00 77.62 450 VAL A N 1
ATOM 3464 C CA . VAL A 1 450 ? -38.920 46.242 -4.021 1.00 77.62 450 VAL A CA 1
ATOM 3465 C C . VAL A 1 450 ? -37.668 45.618 -3.398 1.00 77.62 450 VAL A C 1
ATOM 3467 O O . VAL A 1 450 ? -37.026 46.210 -2.518 1.00 77.62 450 VAL A O 1
ATOM 3470 N N . TYR A 1 451 ? -37.302 44.433 -3.884 1.00 82.44 451 TYR A N 1
ATOM 3471 C CA . TYR A 1 451 ? -36.112 43.678 -3.497 1.00 82.44 451 TYR A CA 1
ATOM 3472 C C . TYR A 1 451 ? -35.006 43.780 -4.557 1.00 82.44 451 TYR A C 1
ATOM 3474 O O . TYR A 1 451 ? -35.194 44.273 -5.669 1.00 82.44 451 TYR A O 1
ATOM 3482 N N . GLN A 1 452 ? -33.795 43.344 -4.200 1.00 79.94 452 GLN A N 1
ATOM 3483 C CA . GLN A 1 452 ? -32.617 43.538 -5.052 1.00 79.94 452 GLN A CA 1
ATOM 3484 C C . GLN A 1 452 ? -32.712 42.765 -6.380 1.00 79.94 452 GLN A C 1
ATOM 3486 O O . GLN A 1 452 ? -32.164 43.219 -7.381 1.00 79.94 452 GLN A O 1
ATOM 3491 N N . ASP A 1 453 ? -33.406 41.625 -6.410 1.00 79.19 453 ASP A N 1
ATOM 3492 C CA . ASP A 1 453 ? -33.561 40.803 -7.616 1.00 79.19 453 ASP A CA 1
ATOM 3493 C C . ASP A 1 453 ? -34.623 41.342 -8.590 1.00 79.19 453 ASP A C 1
ATOM 3495 O O . ASP A 1 453 ? -34.479 41.161 -9.801 1.00 79.19 453 ASP A O 1
ATOM 3499 N N . ASP A 1 454 ? -35.608 42.107 -8.106 1.00 81.88 454 ASP A N 1
ATOM 3500 C CA . ASP A 1 454 ? -36.521 42.871 -8.969 1.00 81.88 454 ASP A CA 1
ATOM 3501 C C . ASP A 1 454 ? -35.717 43.917 -9.771 1.00 81.88 454 ASP A C 1
ATOM 3503 O O . ASP A 1 454 ? -35.801 43.992 -10.996 1.00 81.88 454 ASP A O 1
ATOM 3507 N N . VAL A 1 455 ? -34.811 44.642 -9.097 1.00 79.38 455 VAL A N 1
ATOM 3508 C CA . VAL A 1 455 ? -33.890 45.618 -9.722 1.00 79.38 455 VAL A CA 1
ATOM 3509 C C . VAL A 1 455 ? -32.871 44.948 -10.664 1.00 79.38 455 VAL A C 1
ATOM 3511 O O . VAL A 1 455 ? -32.410 45.567 -11.624 1.00 79.38 455 VAL A O 1
ATOM 3514 N N . LYS A 1 456 ? -32.502 43.677 -10.433 1.00 78.56 456 LYS A N 1
ATOM 3515 C CA . LYS A 1 456 ? -31.640 42.919 -11.364 1.00 78.56 456 LYS A CA 1
ATOM 3516 C C . LYS A 1 456 ? -32.371 42.480 -12.631 1.00 78.56 456 LYS A C 1
ATOM 3518 O O . LYS A 1 456 ? -31.714 42.362 -13.662 1.00 78.56 456 LYS A O 1
ATOM 3523 N N . THR A 1 457 ? -33.669 42.187 -12.532 1.00 70.81 457 THR A N 1
ATOM 3524 C CA . THR A 1 457 ? -34.478 41.607 -13.619 1.00 70.81 457 THR A CA 1
ATOM 3525 C C . THR A 1 457 ? -35.255 42.643 -14.431 1.00 70.81 457 THR A C 1
ATOM 3527 O O . THR A 1 457 ? -35.697 42.331 -15.534 1.00 70.81 457 THR A O 1
ATOM 3530 N N . HIS A 1 458 ? -35.360 43.884 -13.949 1.00 69.00 458 HIS A N 1
ATOM 3531 C CA . HIS A 1 458 ? -35.849 45.011 -14.738 1.00 69.00 458 HIS A CA 1
ATOM 3532 C C . HIS A 1 458 ? -34.912 45.290 -15.931 1.00 69.00 458 HIS A C 1
ATOM 3534 O O . HIS A 1 458 ? -33.741 45.628 -15.748 1.00 69.00 458 HIS A O 1
ATOM 3540 N N . SER A 1 459 ? -35.423 45.122 -17.154 1.00 59.78 459 SER A N 1
ATOM 3541 C CA . SER A 1 459 ? -34.665 45.251 -18.404 1.00 59.78 459 SER A CA 1
ATOM 3542 C C . SER A 1 459 ? -35.316 46.282 -19.323 1.00 59.78 459 SER A C 1
ATOM 3544 O O . SER A 1 459 ? -36.482 46.152 -19.693 1.00 59.78 459 SER A O 1
ATOM 3546 N N . THR A 1 460 ? -34.561 47.316 -19.684 1.00 43.47 460 THR A N 1
ATOM 3547 C CA . THR A 1 460 ? -34.995 48.408 -20.560 1.00 43.47 460 THR A CA 1
ATOM 3548 C C . THR A 1 460 ? -34.697 48.088 -22.026 1.00 43.47 460 THR A C 1
ATOM 3550 O O . THR A 1 460 ? -33.592 48.323 -22.510 1.00 43.47 460 THR A O 1
ATOM 3553 N N . GLN A 1 461 ? -35.696 47.594 -22.764 1.00 37.03 461 GLN A N 1
ATOM 3554 C CA . GLN A 1 461 ? -35.636 47.483 -24.227 1.00 37.03 461 GLN A CA 1
ATOM 3555 C C . GLN A 1 461 ? -36.980 47.818 -24.887 1.00 37.03 461 GLN A C 1
ATOM 3557 O O . GLN A 1 461 ? -38.040 47.410 -24.418 1.00 37.03 461 GLN A O 1
ATOM 3562 N N . ALA A 1 462 ? -36.915 48.593 -25.974 1.00 30.95 462 ALA A N 1
ATOM 3563 C CA . ALA A 1 462 ? -38.066 49.059 -26.747 1.00 30.95 462 ALA A CA 1
ATOM 3564 C C . ALA A 1 462 ? -38.385 48.132 -27.941 1.00 30.95 462 ALA A C 1
ATOM 3566 O O . ALA A 1 462 ? -37.625 47.222 -28.267 1.00 30.95 462 ALA A O 1
ATOM 3567 N N . ALA A 1 463 ? -39.550 48.336 -28.556 1.00 29.61 463 ALA A N 1
ATOM 3568 C CA . ALA A 1 463 ? -40.274 47.300 -29.289 1.00 29.61 463 ALA A CA 1
ATOM 3569 C C . ALA A 1 463 ? -39.906 47.089 -30.778 1.00 29.61 463 ALA A C 1
ATOM 3571 O O . ALA A 1 463 ? -39.758 48.058 -31.516 1.00 29.61 463 ALA A O 1
ATOM 3572 N N . ALA A 1 464 ? -40.025 45.815 -31.202 1.00 28.31 464 ALA A N 1
ATOM 3573 C CA . ALA A 1 464 ? -40.652 45.349 -32.463 1.00 28.31 464 ALA A CA 1
ATOM 3574 C C . ALA A 1 464 ? -39.957 45.676 -33.821 1.00 28.31 464 ALA A C 1
ATOM 3576 O O . ALA A 1 464 ? -39.047 46.501 -33.855 1.00 28.31 464 ALA A O 1
ATOM 3577 N N . PRO A 1 465 ? -40.360 45.055 -34.968 1.00 40.12 465 PRO A N 1
ATOM 3578 C CA . PRO A 1 465 ? -41.446 44.083 -35.201 1.00 40.12 465 PRO A CA 1
ATOM 3579 C C . PRO A 1 465 ? -40.985 42.714 -35.781 1.00 40.12 465 PRO A C 1
ATOM 3581 O O . PRO A 1 465 ? -39.862 42.282 -35.542 1.00 40.12 465 PRO A O 1
ATOM 3584 N N . SER A 1 466 ? -41.889 41.970 -36.441 1.00 33.88 466 SER A N 1
ATOM 3585 C CA . SER A 1 466 ? -41.892 40.494 -36.518 1.00 33.88 466 SER A CA 1
ATOM 3586 C C . SER A 1 466 ? -42.108 39.880 -37.919 1.00 33.88 466 SER A C 1
ATOM 3588 O O . SER A 1 466 ? -42.598 40.540 -38.832 1.00 33.88 466 SER A O 1
ATOM 3590 N N . ALA A 1 467 ? -41.815 38.574 -38.056 1.00 25.17 467 ALA A N 1
ATOM 3591 C CA . ALA A 1 467 ? -42.277 37.705 -39.151 1.00 25.17 467 ALA A CA 1
ATOM 3592 C C . ALA A 1 467 ? -42.379 36.214 -38.699 1.00 25.17 467 ALA A C 1
ATOM 3594 O O . ALA A 1 467 ? -41.425 35.713 -38.101 1.00 25.17 467 ALA A O 1
ATOM 3595 N N . PRO A 1 468 ? -43.496 35.494 -38.954 1.00 34.34 468 PRO A N 1
ATOM 3596 C CA . PRO A 1 468 ? -43.686 34.063 -38.626 1.00 34.34 468 PRO A CA 1
ATOM 3597 C C . PRO A 1 468 ? -43.844 33.166 -39.890 1.00 34.34 468 PRO A C 1
ATOM 3599 O O . PRO A 1 468 ? -43.909 33.697 -40.996 1.00 34.34 468 PRO A O 1
ATOM 3602 N N . PRO A 1 469 ? -44.104 31.841 -39.779 1.00 50.00 469 PRO A N 1
ATOM 3603 C CA . PRO A 1 469 ? -43.453 30.819 -38.944 1.00 50.00 469 PRO A CA 1
ATOM 3604 C C . PRO A 1 469 ? -43.047 29.549 -39.751 1.00 50.00 469 PRO A C 1
ATOM 3606 O O . PRO A 1 469 ? -43.520 29.322 -40.863 1.00 50.00 469 PRO A O 1
ATOM 3609 N N . ALA A 1 470 ? -42.265 28.634 -39.157 1.00 27.70 470 ALA A N 1
ATOM 3610 C CA . ALA A 1 470 ? -42.038 27.279 -39.693 1.00 27.70 470 ALA A CA 1
ATOM 3611 C C . ALA A 1 470 ? -42.057 26.207 -38.580 1.00 27.70 470 ALA A C 1
ATOM 3613 O O . ALA A 1 470 ? -41.795 26.507 -37.418 1.00 27.70 470 ALA A O 1
ATOM 3614 N N . LYS A 1 471 ? -42.433 24.965 -38.925 1.00 30.95 471 LYS A N 1
ATOM 3615 C CA . LYS A 1 471 ? -42.804 23.900 -37.967 1.00 30.95 471 LYS A CA 1
ATOM 3616 C C . LYS A 1 471 ? -41.601 23.206 -37.309 1.00 30.95 471 LYS A C 1
ATOM 3618 O O . LYS A 1 471 ? -40.601 22.943 -37.969 1.00 30.95 471 LYS A O 1
ATOM 3623 N N . ALA A 1 472 ? -41.775 22.795 -36.052 1.00 32.81 472 ALA A N 1
ATOM 3624 C CA . ALA A 1 472 ? -40.868 21.902 -35.325 1.00 32.81 472 ALA A CA 1
ATOM 3625 C C . ALA A 1 472 ? -41.456 20.477 -35.184 1.00 32.81 472 ALA A C 1
ATOM 3627 O O . ALA A 1 472 ? -42.676 20.342 -35.053 1.00 32.81 472 ALA A O 1
ATOM 3628 N N . PRO A 1 473 ? -40.623 19.419 -35.158 1.00 33.47 473 PRO A N 1
ATOM 3629 C CA . PRO A 1 473 ? -40.972 18.116 -34.583 1.00 33.47 473 PRO A CA 1
ATOM 3630 C C . PRO A 1 473 ? -41.007 18.157 -33.042 1.00 33.47 473 PRO A C 1
ATOM 3632 O O . PRO A 1 473 ? -40.468 19.074 -32.424 1.00 33.47 473 PRO A O 1
ATOM 3635 N N . ALA A 1 474 ? -41.649 17.163 -32.423 1.00 32.22 474 ALA A N 1
ATOM 3636 C CA . ALA A 1 474 ? -41.932 17.141 -30.984 1.00 32.22 474 ALA A CA 1
ATOM 3637 C C . ALA A 1 474 ? -40.708 16.864 -30.082 1.00 32.22 474 ALA A C 1
ATOM 3639 O O . ALA A 1 474 ? -39.698 16.305 -30.510 1.00 32.22 474 ALA A O 1
ATOM 3640 N N . ALA A 1 475 ? -40.832 17.243 -28.806 1.00 37.50 475 ALA A N 1
ATOM 3641 C CA . ALA A 1 475 ? -39.823 17.032 -27.769 1.00 37.50 475 ALA A CA 1
ATOM 3642 C C . ALA A 1 475 ? -39.849 15.608 -27.176 1.00 37.50 475 ALA A C 1
ATOM 3644 O O . ALA A 1 475 ? -40.867 14.921 -27.220 1.00 37.50 475 ALA A O 1
ATOM 3645 N N . ALA A 1 476 ? -38.741 15.216 -26.538 1.00 30.75 476 ALA A N 1
ATOM 3646 C CA . ALA A 1 476 ? -38.660 14.069 -25.630 1.00 30.75 476 ALA A CA 1
ATOM 3647 C C . ALA A 1 476 ? -38.404 14.555 -24.180 1.00 30.75 476 ALA A C 1
ATOM 3649 O O . ALA A 1 476 ? -37.843 15.644 -24.016 1.00 30.75 476 ALA A O 1
ATOM 3650 N N . PRO A 1 477 ? -38.808 13.809 -23.130 1.00 39.12 477 PRO A N 1
ATOM 3651 C CA . PRO A 1 477 ? -38.870 14.348 -21.766 1.00 39.12 477 PRO A CA 1
ATOM 3652 C C . PRO A 1 477 ? -37.511 14.633 -21.109 1.00 39.12 477 PRO A C 1
ATOM 3654 O O . PRO A 1 477 ? -36.525 13.926 -21.319 1.00 39.12 477 PRO A O 1
ATOM 3657 N N . SER A 1 478 ? -37.483 15.646 -20.242 1.00 36.41 478 SER A N 1
ATOM 3658 C CA . SER A 1 478 ? -36.335 15.996 -19.401 1.00 36.41 478 SER A CA 1
ATOM 3659 C C . SER A 1 478 ? -36.262 15.134 -18.136 1.00 36.41 478 SER A C 1
ATOM 3661 O O . SER A 1 478 ? -37.200 15.134 -17.340 1.00 36.41 478 SER A O 1
ATOM 3663 N N . ALA A 1 479 ? -35.126 14.471 -17.903 1.00 31.25 479 ALA A N 1
ATOM 3664 C CA . ALA A 1 479 ? -34.834 13.817 -16.625 1.00 31.25 479 ALA A CA 1
ATOM 3665 C C . ALA A 1 479 ? -34.523 14.848 -15.505 1.00 31.25 479 ALA A C 1
ATOM 3667 O O . ALA A 1 479 ? -34.084 15.959 -15.824 1.00 31.25 479 ALA A O 1
ATOM 3668 N N . PRO A 1 480 ? -34.721 14.516 -14.211 1.00 40.03 480 PRO A N 1
ATOM 3669 C CA . PRO A 1 480 ? -34.592 15.479 -13.110 1.00 40.03 480 PRO A CA 1
ATOM 3670 C C . PRO A 1 480 ? -33.173 16.031 -12.902 1.00 40.03 480 PRO A C 1
ATOM 3672 O O . PRO A 1 480 ? -32.174 15.340 -13.104 1.00 40.03 480 PRO A O 1
ATOM 3675 N N . ALA A 1 481 ? -33.084 17.279 -12.435 1.00 36.19 481 ALA A N 1
ATOM 3676 C CA . ALA A 1 481 ? -31.817 17.931 -12.112 1.00 36.19 481 ALA A CA 1
ATOM 3677 C C . ALA A 1 481 ? -31.335 17.563 -10.697 1.00 36.19 481 ALA A C 1
ATOM 3679 O O . ALA A 1 481 ? -32.011 17.849 -9.711 1.00 36.19 481 ALA A O 1
ATOM 3680 N N . ALA A 1 482 ? -30.139 16.979 -10.591 1.00 34.47 482 ALA A N 1
ATOM 3681 C CA . ALA A 1 482 ? -29.525 16.620 -9.314 1.00 34.47 482 ALA A CA 1
ATOM 3682 C C . ALA A 1 482 ? -28.545 17.698 -8.808 1.00 34.47 482 ALA A C 1
ATOM 3684 O O . ALA A 1 482 ? -27.627 18.087 -9.528 1.00 34.47 482 ALA A O 1
ATOM 3685 N N . GLY A 1 483 ? -28.715 18.108 -7.545 1.00 35.22 483 GLY A N 1
ATOM 3686 C CA . GLY A 1 483 ? -27.672 18.662 -6.666 1.00 35.22 483 GLY A CA 1
ATOM 3687 C C . GLY A 1 483 ? -26.843 19.844 -7.188 1.00 35.22 483 GLY A C 1
ATOM 3688 O O . GLY A 1 483 ? -25.736 19.663 -7.697 1.00 35.22 483 GLY A O 1
ATOM 3689 N N . GLY A 1 484 ? -27.309 21.074 -6.956 1.00 36.78 484 GLY A N 1
ATOM 3690 C CA . GLY A 1 484 ? -26.470 22.265 -7.120 1.00 36.78 484 GLY A CA 1
ATOM 3691 C C . GLY A 1 484 ? -25.363 22.331 -6.059 1.00 36.78 484 GLY A C 1
ATOM 3692 O O . GLY A 1 484 ? -25.653 22.285 -4.869 1.00 36.78 484 GLY A O 1
ATOM 3693 N N . SER A 1 485 ? -24.103 22.483 -6.483 1.00 39.03 485 SER A N 1
ATOM 3694 C CA . SER A 1 485 ? -22.960 22.722 -5.589 1.00 39.03 485 SER A CA 1
ATOM 3695 C C . SER A 1 485 ? -22.434 24.147 -5.763 1.00 39.03 485 SER A C 1
ATOM 3697 O O . SER A 1 485 ? -22.020 24.536 -6.858 1.00 39.03 485 SER A O 1
ATOM 3699 N N . THR A 1 486 ? -22.440 24.934 -4.687 1.00 44.06 486 THR A N 1
ATOM 3700 C CA . THR A 1 486 ? -22.015 26.343 -4.661 1.00 44.06 486 THR A CA 1
ATOM 3701 C C . THR A 1 486 ? -20.493 26.498 -4.621 1.00 44.06 486 THR A C 1
ATOM 3703 O O . THR A 1 486 ? -19.916 26.972 -3.642 1.00 44.06 486 THR A O 1
ATOM 3706 N N . PHE A 1 487 ? -19.824 26.132 -5.714 1.00 44.62 487 PHE A N 1
ATOM 3707 C CA . PHE A 1 487 ? -18.416 26.467 -5.917 1.00 44.62 487 PHE A CA 1
ATOM 3708 C C . PHE A 1 487 ? -18.256 27.960 -6.243 1.00 44.62 487 PHE A C 1
ATOM 3710 O O . PHE A 1 487 ? -18.671 28.434 -7.296 1.00 44.62 487 PHE A O 1
ATOM 3717 N N . THR A 1 488 ? -17.594 28.710 -5.360 1.00 52.62 488 THR A N 1
ATOM 3718 C CA . THR A 1 488 ? -17.341 30.162 -5.484 1.00 52.62 488 THR A CA 1
ATOM 3719 C C . THR A 1 488 ? -16.195 30.525 -6.444 1.00 52.62 488 THR A C 1
ATOM 3721 O O . THR A 1 488 ? -15.592 31.591 -6.341 1.00 52.62 488 THR A O 1
ATOM 3724 N N . LYS A 1 489 ? -15.879 29.640 -7.396 1.00 66.69 489 LYS A N 1
ATOM 3725 C CA . LYS A 1 489 ? -14.894 29.846 -8.467 1.00 66.69 489 LYS A CA 1
ATOM 3726 C C . LYS A 1 489 ? -15.542 29.482 -9.806 1.00 66.69 489 LYS A C 1
ATOM 3728 O O . LYS A 1 489 ? -16.324 28.532 -9.827 1.00 66.69 489 LYS A O 1
ATOM 3733 N N . PRO A 1 490 ? -15.220 30.175 -10.913 1.00 70.19 490 PRO A N 1
ATOM 3734 C CA . PRO A 1 490 ? -15.742 29.808 -12.224 1.00 70.19 490 PRO A CA 1
ATOM 3735 C C . PRO A 1 490 ? -15.324 28.373 -12.575 1.00 70.19 490 PRO A C 1
ATOM 3737 O O . PRO A 1 490 ? -14.144 28.028 -12.519 1.00 70.19 490 PRO A O 1
ATOM 3740 N N . MET A 1 491 ? -16.307 27.543 -12.920 1.00 64.50 491 MET A N 1
ATOM 3741 C CA . MET A 1 491 ? -16.130 26.156 -13.345 1.00 64.50 491 MET A CA 1
ATOM 3742 C C . MET A 1 491 ? -16.932 25.917 -14.620 1.00 64.50 491 MET A C 1
ATOM 3744 O O . MET A 1 491 ? -18.119 26.232 -14.670 1.00 64.50 491 MET A O 1
ATOM 3748 N N . GLU A 1 492 ? -16.308 25.305 -15.623 1.00 80.75 492 GLU A N 1
ATOM 3749 C CA . GLU A 1 492 ? -16.981 24.897 -16.854 1.00 80.75 492 GLU A CA 1
ATOM 3750 C C . GLU A 1 492 ? -17.156 23.372 -16.869 1.00 80.75 492 GLU A C 1
ATOM 3752 O O . GLU A 1 492 ? -16.183 22.619 -16.922 1.00 80.75 492 GLU A O 1
ATOM 3757 N N . ARG A 1 493 ? -18.405 22.892 -16.805 1.00 79.75 493 ARG A N 1
ATOM 3758 C CA . ARG A 1 493 ? -18.717 21.456 -16.881 1.00 79.75 493 ARG A CA 1
ATOM 3759 C C . ARG A 1 493 ? -19.021 21.057 -18.326 1.00 79.75 493 ARG A C 1
ATOM 3761 O O . ARG A 1 493 ? -20.172 21.091 -18.753 1.00 79.75 493 ARG A O 1
ATOM 3768 N N . GLN A 1 494 ? -18.002 20.614 -19.055 1.00 82.75 494 GLN A N 1
ATOM 3769 C CA . GLN A 1 494 ? -18.182 19.998 -20.373 1.00 82.75 494 GLN A CA 1
ATOM 3770 C C . GLN A 1 494 ? -18.554 18.509 -20.249 1.00 82.75 494 GLN A C 1
ATOM 3772 O O . GLN A 1 494 ? -17.995 17.776 -19.432 1.00 82.75 494 GLN A O 1
ATOM 3777 N N . ARG A 1 495 ? -19.495 18.033 -21.077 1.00 86.19 495 ARG A N 1
ATOM 3778 C CA . ARG A 1 495 ? -19.850 16.605 -21.173 1.00 86.19 495 ARG A CA 1
ATOM 3779 C C . ARG A 1 495 ? -18.886 15.896 -22.128 1.00 86.19 495 ARG A C 1
ATOM 3781 O O . ARG A 1 495 ? -18.669 16.372 -23.238 1.00 86.19 495 ARG A O 1
ATOM 3788 N N . MET A 1 496 ? -18.364 14.728 -21.741 1.00 81.69 496 MET A N 1
ATOM 3789 C CA . MET A 1 496 ? -17.557 13.898 -22.649 1.00 81.69 496 MET A CA 1
ATOM 3790 C C . MET A 1 496 ? -18.331 13.542 -23.927 1.00 81.69 496 MET A C 1
ATOM 3792 O O . MET A 1 496 ? -19.501 13.157 -23.870 1.00 81.69 496 MET A O 1
ATOM 3796 N N . SER A 1 497 ? -17.658 13.607 -25.080 1.00 84.94 497 SER A N 1
ATOM 3797 C CA . SER A 1 497 ? -18.215 13.111 -26.342 1.00 84.94 497 SER A CA 1
ATOM 3798 C C . SER A 1 497 ? -18.415 11.591 -26.290 1.00 84.94 497 SER A C 1
ATOM 3800 O O . SER A 1 497 ? -17.670 10.882 -25.608 1.00 84.94 497 SER A O 1
ATOM 3802 N N . ARG A 1 498 ? -19.385 11.060 -27.055 1.00 80.62 498 ARG A N 1
ATOM 3803 C CA . ARG A 1 498 ? -19.618 9.602 -27.154 1.00 80.62 498 ARG A CA 1
ATOM 3804 C C . ARG A 1 498 ? -18.336 8.846 -27.545 1.00 80.62 498 ARG A C 1
ATOM 3806 O O . ARG A 1 498 ? -18.043 7.802 -26.968 1.00 80.62 498 ARG A O 1
ATOM 3813 N N . ARG A 1 499 ? -17.530 9.421 -28.450 1.00 72.31 499 ARG A N 1
ATOM 3814 C CA . ARG A 1 499 ? -16.213 8.900 -28.862 1.00 72.31 499 ARG A CA 1
ATOM 3815 C C . ARG A 1 499 ? -15.233 8.830 -27.683 1.00 72.31 499 ARG A C 1
ATOM 3817 O O . ARG A 1 499 ? -14.666 7.769 -27.443 1.00 72.31 499 ARG A O 1
ATOM 3824 N N . ARG A 1 500 ? -15.082 9.909 -26.898 1.00 79.62 500 ARG A N 1
ATOM 3825 C CA . ARG A 1 500 ? -14.202 9.929 -25.711 1.00 79.62 500 ARG A CA 1
ATOM 3826 C C . ARG A 1 500 ? -14.655 8.930 -24.644 1.00 79.62 500 ARG A C 1
ATOM 3828 O O . ARG A 1 500 ? -13.806 8.230 -24.108 1.00 79.62 500 ARG A O 1
ATOM 3835 N N . ALA A 1 501 ? -15.957 8.832 -24.374 1.00 81.75 501 ALA A N 1
ATOM 3836 C CA . ALA A 1 501 ? -16.503 7.872 -23.411 1.00 81.75 501 ALA A CA 1
ATOM 3837 C C . ALA A 1 501 ? -16.273 6.410 -23.846 1.00 81.75 501 ALA A C 1
ATOM 3839 O O . ALA A 1 501 ? -15.900 5.577 -23.026 1.00 81.75 501 ALA A O 1
ATOM 3840 N N . THR A 1 502 ? -16.414 6.112 -25.143 1.00 80.44 502 THR A N 1
ATOM 3841 C CA . THR A 1 502 ? -16.144 4.771 -25.700 1.00 80.44 502 THR A CA 1
ATOM 3842 C C . THR A 1 502 ? -14.661 4.403 -25.599 1.00 80.44 502 THR A C 1
ATOM 3844 O O . THR A 1 502 ? -14.329 3.290 -25.203 1.00 80.44 502 THR A O 1
ATOM 3847 N N . ILE A 1 503 ? -13.762 5.351 -25.899 1.00 80.12 503 ILE A N 1
ATOM 3848 C CA . ILE A 1 503 ? -12.310 5.173 -25.725 1.00 80.12 503 ILE A CA 1
ATOM 3849 C C . ILE A 1 503 ? -11.968 4.951 -24.245 1.00 80.12 503 ILE A C 1
ATOM 3851 O O . ILE A 1 503 ? -11.200 4.049 -23.933 1.00 80.12 503 ILE A O 1
ATOM 3855 N N . ALA A 1 504 ? -12.561 5.728 -23.332 1.00 81.38 504 ALA A N 1
ATOM 3856 C CA . ALA A 1 504 ? -12.344 5.566 -21.896 1.00 81.38 504 ALA A CA 1
ATOM 3857 C C . ALA A 1 504 ? -12.790 4.181 -21.396 1.00 81.38 504 ALA A C 1
ATOM 3859 O O . ALA A 1 504 ? -12.022 3.540 -20.686 1.00 81.38 504 ALA A O 1
ATOM 3860 N N . LYS A 1 505 ? -13.966 3.685 -21.825 1.00 84.44 505 LYS A N 1
ATOM 3861 C CA . LYS A 1 505 ? -14.403 2.317 -21.501 1.00 84.44 505 LYS A CA 1
ATOM 3862 C C . LYS A 1 505 ? -13.376 1.285 -21.977 1.00 84.44 505 LYS A C 1
ATOM 3864 O O . LYS A 1 505 ? -12.922 0.500 -21.159 1.00 84.44 505 LYS A O 1
ATOM 3869 N N . ARG A 1 506 ? -12.961 1.331 -23.250 1.00 81.25 506 ARG A N 1
ATOM 3870 C CA . ARG A 1 506 ? -12.002 0.359 -23.814 1.00 81.25 506 ARG A CA 1
ATOM 3871 C C . ARG A 1 506 ? -10.626 0.378 -23.145 1.00 81.25 506 ARG A C 1
ATOM 3873 O O . ARG A 1 506 ? -10.017 -0.672 -23.001 1.00 81.25 506 ARG A O 1
ATOM 3880 N N . LEU A 1 507 ? -10.129 1.548 -22.736 1.00 81.69 507 LEU A N 1
ATOM 3881 C CA . LEU A 1 507 ? -8.842 1.650 -22.034 1.00 81.69 507 LEU A CA 1
ATOM 3882 C C . LEU A 1 507 ? -8.903 1.043 -20.625 1.00 81.69 507 LEU A C 1
ATOM 3884 O O . LEU A 1 507 ? -7.955 0.381 -20.215 1.00 81.69 507 LEU A O 1
ATOM 3888 N N . VAL A 1 508 ? -10.017 1.231 -19.910 1.00 83.44 508 VAL A N 1
ATOM 3889 C CA . VAL A 1 508 ? -10.249 0.599 -18.600 1.00 83.44 508 VAL A CA 1
ATOM 3890 C C . VAL A 1 508 ? -10.465 -0.911 -18.757 1.00 83.44 508 VAL A C 1
ATOM 3892 O O . VAL A 1 508 ? -9.843 -1.690 -18.049 1.00 83.44 508 VAL A O 1
ATOM 3895 N N . GLU A 1 509 ? -11.258 -1.327 -19.743 1.00 83.31 509 GLU A N 1
ATOM 3896 C CA . GLU A 1 509 ? -11.506 -2.728 -20.114 1.00 83.31 509 GLU A CA 1
ATOM 3897 C C . GLU A 1 509 ? -10.195 -3.467 -20.449 1.00 83.31 509 GLU A C 1
ATOM 3899 O O . GLU A 1 509 ? -9.961 -4.558 -19.937 1.00 83.31 509 GLU A O 1
ATOM 3904 N N . ALA A 1 510 ? -9.279 -2.844 -21.202 1.00 82.19 510 ALA A N 1
ATOM 3905 C CA . ALA A 1 510 ? -7.941 -3.386 -21.461 1.00 82.19 510 ALA A CA 1
ATOM 3906 C C . ALA A 1 510 ? -7.085 -3.522 -20.185 1.00 82.19 510 ALA A C 1
ATOM 3908 O O . ALA A 1 510 ? -6.402 -4.528 -20.018 1.00 82.19 510 ALA A O 1
ATOM 3909 N N . GLN A 1 511 ? -7.142 -2.548 -19.268 1.00 78.88 511 GLN A N 1
ATOM 3910 C CA . GLN A 1 511 ? -6.423 -2.600 -17.984 1.00 78.88 511 GLN A CA 1
ATOM 3911 C C . GLN A 1 511 ? -7.021 -3.591 -16.973 1.00 78.88 511 GLN A C 1
ATOM 3913 O O . GLN A 1 511 ? -6.310 -4.036 -16.079 1.00 78.88 511 GLN A O 1
ATOM 3918 N N . GLN A 1 512 ? -8.311 -3.915 -17.088 1.00 83.31 512 GLN A N 1
ATOM 3919 C CA . GLN A 1 512 ? -9.003 -4.867 -16.214 1.00 83.31 512 GLN A CA 1
ATOM 3920 C C . GLN A 1 512 ? -8.919 -6.316 -16.710 1.00 83.31 512 GLN A C 1
ATOM 3922 O O . GLN A 1 512 ? -9.031 -7.230 -15.901 1.00 83.31 512 GLN A O 1
ATOM 3927 N N . THR A 1 513 ? -8.742 -6.532 -18.018 1.00 83.50 513 THR A N 1
ATOM 3928 C CA . THR A 1 513 ? -8.741 -7.877 -18.622 1.00 83.50 513 THR A CA 1
ATOM 3929 C C . THR A 1 513 ? -7.346 -8.435 -18.892 1.00 83.50 513 THR A C 1
ATOM 3931 O O . THR A 1 513 ? -7.146 -9.634 -18.716 1.00 83.50 513 THR A O 1
ATOM 3934 N N . ALA A 1 514 ? -6.381 -7.611 -19.311 1.00 86.06 514 ALA A N 1
ATOM 3935 C CA . ALA A 1 514 ? -5.026 -8.064 -19.625 1.00 86.06 514 ALA A CA 1
ATOM 3936 C C . ALA A 1 514 ? -4.108 -8.029 -18.394 1.00 86.06 514 ALA A C 1
ATOM 3938 O O . ALA A 1 514 ? -4.087 -7.042 -17.656 1.00 86.06 514 ALA A O 1
ATOM 3939 N N . ALA A 1 515 ? -3.253 -9.045 -18.229 1.00 89.31 515 ALA A N 1
ATOM 3940 C CA . ALA A 1 515 ? -2.176 -9.033 -17.236 1.00 89.31 515 ALA A CA 1
ATOM 3941 C C . ALA A 1 515 ? -1.002 -8.188 -17.764 1.00 89.31 515 ALA A C 1
ATOM 3943 O O . ALA A 1 515 ? 0.070 -8.699 -18.089 1.00 89.31 515 ALA A O 1
ATOM 3944 N N . MET A 1 516 ? -1.245 -6.889 -17.956 1.00 92.75 516 MET A N 1
ATOM 3945 C CA . MET A 1 516 ? -0.377 -6.020 -18.746 1.00 92.75 516 MET A CA 1
ATOM 3946 C C . MET A 1 516 ? 0.907 -5.642 -17.996 1.00 92.75 516 MET A C 1
ATOM 3948 O O . MET A 1 516 ? 0.900 -4.767 -17.128 1.00 92.75 516 MET A O 1
ATOM 3952 N N . LEU A 1 517 ? 2.032 -6.241 -18.389 1.00 94.25 517 LEU A N 1
ATOM 3953 C CA . LEU A 1 517 ? 3.371 -5.840 -17.949 1.00 94.25 517 LEU A CA 1
ATOM 3954 C C . LEU A 1 517 ? 4.080 -5.032 -19.043 1.00 94.25 517 LEU A C 1
ATOM 3956 O O . LEU A 1 517 ? 3.683 -5.040 -20.206 1.00 94.25 517 LEU A O 1
ATOM 3960 N N . THR A 1 518 ? 5.125 -4.287 -18.667 1.00 96.94 518 THR A N 1
ATOM 3961 C CA . THR A 1 518 ? 5.968 -3.530 -19.609 1.00 96.94 518 THR A CA 1
ATOM 3962 C C . THR A 1 518 ? 7.444 -3.799 -19.346 1.00 96.94 518 THR A C 1
ATOM 3964 O O . THR A 1 518 ? 7.878 -3.771 -18.198 1.00 96.94 518 THR A O 1
ATOM 3967 N N . THR A 1 519 ? 8.217 -4.025 -20.408 1.00 96.06 519 THR A N 1
ATOM 3968 C CA . THR A 1 519 ? 9.684 -4.117 -20.371 1.00 96.06 519 THR A CA 1
ATOM 3969 C C . THR A 1 519 ? 10.317 -3.047 -21.266 1.00 96.06 519 THR A C 1
ATOM 3971 O O . THR A 1 519 ? 9.680 -2.569 -22.208 1.00 96.06 519 THR A O 1
ATOM 3974 N N . PHE A 1 520 ? 11.547 -2.632 -20.950 1.00 97.19 520 PHE A N 1
ATOM 3975 C CA . PHE A 1 520 ? 12.206 -1.462 -21.537 1.00 97.19 520 PHE A CA 1
ATOM 3976 C C . PHE A 1 520 ? 13.647 -1.766 -21.960 1.00 97.19 520 PHE A C 1
ATOM 3978 O O . PHE A 1 520 ? 14.427 -2.295 -21.172 1.00 97.19 520 PHE A O 1
ATOM 3985 N N . ASN A 1 521 ? 14.021 -1.315 -23.158 1.00 96.19 521 ASN A N 1
ATOM 3986 C CA . ASN A 1 521 ? 15.399 -1.307 -23.654 1.00 96.19 521 ASN A CA 1
ATOM 3987 C C . ASN A 1 521 ? 15.773 0.103 -24.145 1.00 96.19 521 ASN A C 1
ATOM 3989 O O . ASN A 1 521 ? 14.903 0.911 -24.476 1.00 96.19 521 ASN A O 1
ATOM 3993 N N . GLU A 1 522 ? 17.071 0.380 -24.271 1.00 94.56 522 GLU A N 1
ATOM 3994 C CA . GLU A 1 522 ? 17.581 1.509 -25.058 1.00 94.56 522 GLU A CA 1
ATOM 3995 C C . GLU A 1 522 ? 18.284 1.041 -26.340 1.00 94.56 522 GLU A C 1
ATOM 3997 O O . GLU A 1 522 ? 18.853 -0.054 -26.394 1.00 94.56 522 GLU A O 1
ATOM 4002 N N . VAL A 1 523 ? 18.212 1.877 -27.377 1.00 96.88 523 VAL A N 1
ATOM 4003 C CA . VAL A 1 523 ? 18.690 1.624 -28.744 1.00 96.88 523 VAL A CA 1
ATOM 4004 C C . VAL A 1 523 ? 19.583 2.782 -29.185 1.00 96.88 523 VAL A C 1
ATOM 4006 O O . VAL A 1 523 ? 19.169 3.942 -29.084 1.00 96.88 523 VAL A O 1
ATOM 4009 N N . ASP A 1 524 ? 20.774 2.489 -29.702 1.00 96.81 524 ASP A N 1
ATOM 4010 C CA . ASP A 1 524 ? 21.610 3.452 -30.417 1.00 96.81 524 ASP A CA 1
ATOM 4011 C C . ASP A 1 524 ? 21.092 3.634 -31.852 1.00 96.81 524 ASP A C 1
ATOM 4013 O O . ASP A 1 524 ? 21.187 2.754 -32.706 1.00 96.81 524 ASP A O 1
ATOM 4017 N N . MET A 1 525 ? 20.557 4.818 -32.145 1.00 97.38 525 MET A N 1
ATOM 4018 C CA . MET A 1 525 ? 20.000 5.130 -33.460 1.00 97.38 525 MET A CA 1
ATOM 4019 C C . MET A 1 525 ? 21.068 5.483 -34.511 1.00 97.38 525 MET A C 1
ATOM 4021 O O . MET A 1 525 ? 20.694 5.812 -35.641 1.00 97.38 525 MET A O 1
ATOM 4025 N N . THR A 1 526 ? 22.370 5.444 -34.183 1.00 96.31 526 THR A N 1
ATOM 4026 C CA . THR A 1 526 ? 23.477 5.874 -35.064 1.00 96.31 526 THR A CA 1
ATOM 4027 C C . THR A 1 526 ? 23.414 5.211 -36.435 1.00 96.31 526 THR A C 1
ATOM 4029 O O . THR A 1 526 ? 23.377 5.915 -37.445 1.00 96.31 526 THR A O 1
ATOM 4032 N N . ALA A 1 527 ? 23.322 3.879 -36.493 1.00 95.38 527 ALA A N 1
ATOM 4033 C CA . ALA A 1 527 ? 23.337 3.142 -37.757 1.00 95.38 527 ALA A CA 1
ATOM 4034 C C . ALA A 1 527 ? 22.167 3.545 -38.676 1.00 95.38 527 ALA A C 1
ATOM 4036 O O . ALA A 1 527 ? 22.369 3.865 -39.852 1.00 95.38 527 ALA A O 1
ATOM 4037 N N . ILE A 1 528 ? 20.947 3.642 -38.132 1.00 95.88 528 ILE A N 1
ATOM 4038 C CA . ILE A 1 528 ? 19.767 4.117 -38.873 1.00 95.88 528 ILE A CA 1
ATOM 4039 C C . ILE A 1 528 ? 19.934 5.581 -39.288 1.00 95.88 528 ILE A C 1
ATOM 4041 O O . ILE A 1 528 ? 19.602 5.940 -40.420 1.00 95.88 528 ILE A O 1
ATOM 4045 N N . MET A 1 529 ? 20.459 6.443 -38.416 1.00 95.38 529 MET A N 1
ATOM 4046 C CA . MET A 1 529 ? 20.693 7.849 -38.745 1.00 95.38 529 MET A CA 1
ATOM 4047 C C . MET A 1 529 ? 21.716 8.010 -39.875 1.00 95.38 529 MET A C 1
ATOM 4049 O O . MET A 1 529 ? 21.468 8.811 -40.777 1.00 95.38 529 MET A O 1
ATOM 4053 N N . ASP A 1 530 ? 22.783 7.211 -39.919 1.00 95.56 530 ASP A N 1
ATOM 4054 C CA . ASP A 1 530 ? 23.754 7.228 -41.017 1.00 95.56 530 ASP A CA 1
ATOM 4055 C C . ASP A 1 530 ? 23.240 6.553 -42.299 1.00 95.56 530 ASP A C 1
ATOM 4057 O O . ASP A 1 530 ? 23.562 7.011 -43.398 1.00 95.56 530 ASP A O 1
ATOM 4061 N N . VAL A 1 531 ? 22.398 5.513 -42.227 1.00 94.38 531 VAL A N 1
ATOM 4062 C CA . VAL A 1 531 ? 21.662 5.012 -43.408 1.00 94.38 531 VAL A CA 1
ATOM 4063 C C . VAL A 1 531 ? 20.773 6.121 -43.975 1.00 94.38 531 VAL A C 1
ATOM 4065 O O . VAL A 1 531 ? 20.853 6.428 -45.167 1.00 94.38 531 VAL A O 1
ATOM 4068 N N . ARG A 1 532 ? 19.976 6.790 -43.132 1.00 94.56 532 ARG A N 1
ATOM 4069 C CA . ARG A 1 532 ? 19.092 7.887 -43.553 1.00 94.56 532 ARG A CA 1
ATOM 4070 C C . ARG A 1 532 ? 19.891 9.064 -44.119 1.00 94.56 532 ARG A C 1
ATOM 4072 O O . ARG A 1 532 ? 19.584 9.515 -45.217 1.00 94.56 532 ARG A O 1
ATOM 4079 N N . LYS A 1 533 ? 20.964 9.501 -43.459 1.00 95.12 533 LYS A N 1
ATOM 4080 C CA . LYS A 1 533 ? 21.876 10.564 -43.929 1.00 95.12 533 LYS A CA 1
ATOM 4081 C C . LYS A 1 533 ? 22.491 10.260 -45.300 1.00 95.12 533 LYS A C 1
ATOM 4083 O O . LYS A 1 533 ? 22.566 11.164 -46.124 1.00 95.12 533 LYS A O 1
ATOM 4088 N N . ARG A 1 534 ? 22.875 9.003 -45.570 1.00 95.44 534 ARG A N 1
ATOM 4089 C CA . ARG A 1 534 ? 23.463 8.568 -46.856 1.00 95.44 534 ARG A CA 1
ATOM 4090 C C . ARG A 1 534 ? 22.441 8.313 -47.973 1.00 95.44 534 ARG A C 1
ATOM 4092 O O . ARG A 1 534 ? 22.822 8.337 -49.142 1.00 95.44 534 ARG A O 1
ATOM 4099 N N . ARG A 1 535 ? 21.183 7.980 -47.648 1.00 93.62 535 ARG A N 1
ATOM 4100 C CA . ARG A 1 535 ? 20.210 7.438 -48.626 1.00 93.62 535 ARG A CA 1
ATOM 4101 C C . ARG A 1 535 ? 18.918 8.247 -48.799 1.00 93.62 535 ARG A C 1
ATOM 4103 O O . ARG A 1 535 ? 18.287 8.089 -49.841 1.00 93.62 535 ARG A O 1
ATOM 4110 N N . LYS A 1 536 ? 18.524 9.103 -47.844 1.00 92.69 536 LYS A N 1
ATOM 4111 C CA . LYS A 1 536 ? 17.211 9.792 -47.820 1.00 92.69 536 LYS A CA 1
ATOM 4112 C C . LYS A 1 536 ? 16.858 10.512 -49.125 1.00 92.69 536 LYS A C 1
ATOM 4114 O O . LYS A 1 536 ? 15.719 10.409 -49.564 1.00 92.69 536 LYS A O 1
ATOM 4119 N N . ASP A 1 537 ? 17.810 11.215 -49.738 1.00 94.38 537 ASP A N 1
ATOM 4120 C CA . ASP A 1 537 ? 17.508 12.129 -50.842 1.00 94.38 537 ASP A CA 1
ATOM 4121 C C . ASP A 1 537 ? 17.282 11.337 -52.143 1.00 94.38 537 ASP A C 1
ATOM 4123 O O . ASP A 1 537 ? 16.245 11.502 -52.776 1.00 94.38 537 ASP A O 1
ATOM 4127 N N . LYS A 1 538 ? 18.147 10.353 -52.445 1.00 95.19 538 LYS A N 1
ATOM 4128 C CA . LYS A 1 538 ? 17.952 9.391 -53.553 1.00 95.19 538 LYS A CA 1
ATOM 4129 C C . LYS A 1 538 ? 16.732 8.483 -53.360 1.00 95.19 538 LYS A C 1
ATOM 4131 O O . LYS A 1 538 ? 16.095 8.077 -54.327 1.00 95.19 538 LYS A O 1
ATOM 4136 N N . PHE A 1 539 ? 16.396 8.144 -52.113 1.00 93.75 539 PHE A N 1
ATOM 4137 C CA . PHE A 1 539 ? 15.179 7.391 -51.801 1.00 93.75 539 PHE A CA 1
ATOM 4138 C C . PHE A 1 539 ? 13.927 8.229 -52.092 1.00 93.75 539 PHE A C 1
ATOM 4140 O O . PHE A 1 539 ? 13.009 7.739 -52.746 1.00 93.75 539 PHE A O 1
ATOM 4147 N N . LYS A 1 540 ? 13.922 9.504 -51.683 1.00 93.94 540 LYS A N 1
ATOM 4148 C CA . LYS A 1 540 ? 12.838 10.452 -51.964 1.00 93.94 540 LYS A CA 1
ATOM 4149 C C . LYS A 1 540 ? 12.692 10.740 -53.459 1.00 93.94 540 LYS A C 1
ATOM 4151 O O . LYS A 1 540 ? 11.574 10.780 -53.949 1.00 93.94 540 LYS A O 1
ATOM 4156 N N . GLU A 1 541 ? 13.801 10.899 -54.173 1.00 95.06 541 GLU A N 1
ATOM 4157 C CA . GLU A 1 541 ? 13.842 11.060 -55.632 1.00 95.06 541 GLU A CA 1
ATOM 4158 C C . GLU A 1 541 ? 13.224 9.852 -56.357 1.00 95.06 541 GLU A C 1
ATOM 4160 O O . GLU A 1 541 ? 12.371 10.023 -57.220 1.00 95.06 541 GLU A O 1
ATOM 4165 N N . LYS A 1 542 ? 13.595 8.624 -55.966 1.00 95.50 542 LYS A N 1
ATOM 4166 C CA . LYS A 1 542 ? 13.108 7.393 -56.609 1.00 95.50 542 LYS A CA 1
ATOM 4167 C C . LYS A 1 542 ? 11.670 7.008 -56.232 1.00 95.50 542 LYS A C 1
ATOM 4169 O O . LYS A 1 542 ? 10.989 6.371 -57.032 1.00 95.50 542 LYS A O 1
ATOM 4174 N N . HIS A 1 543 ? 11.237 7.299 -55.006 1.00 93.38 543 HIS A N 1
ATOM 4175 C CA . HIS A 1 543 ? 9.982 6.776 -54.450 1.00 93.38 543 HIS A CA 1
ATOM 4176 C C . HIS A 1 543 ? 8.953 7.853 -54.074 1.00 93.38 543 HIS A C 1
ATOM 4178 O O . HIS A 1 543 ? 7.865 7.499 -53.628 1.00 93.38 543 HIS A O 1
ATOM 4184 N N . GLU A 1 544 ? 9.272 9.140 -54.231 1.00 93.88 544 GLU A N 1
ATOM 4185 C CA . GLU A 1 544 ? 8.419 10.307 -53.918 1.00 93.88 544 GLU A CA 1
ATOM 4186 C C . GLU A 1 544 ? 8.004 10.440 -52.438 1.00 93.88 544 GLU A C 1
ATOM 4188 O O . GLU A 1 544 ? 7.218 11.312 -52.072 1.00 93.88 544 GLU A O 1
ATOM 4193 N N . ILE A 1 545 ? 8.568 9.611 -51.557 1.00 95.19 545 ILE A N 1
ATOM 4194 C CA . ILE A 1 545 ? 8.295 9.587 -50.118 1.00 95.19 545 ILE A CA 1
ATOM 4195 C C . ILE A 1 545 ? 9.605 9.708 -49.334 1.00 95.19 545 ILE A C 1
ATOM 4197 O O . ILE A 1 545 ? 10.649 9.202 -49.747 1.00 95.19 545 ILE A O 1
ATOM 4201 N N . ASN A 1 546 ? 9.583 10.407 -48.19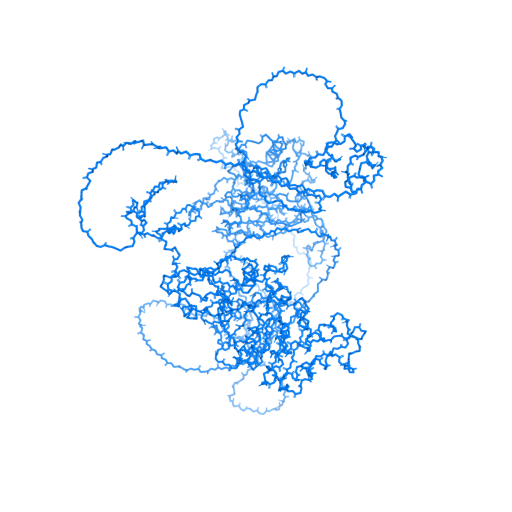9 1.00 93.69 546 ASN A N 1
ATOM 4202 C CA . ASN A 1 546 ? 10.772 10.530 -47.356 1.00 93.69 546 ASN A CA 1
ATOM 4203 C C . ASN A 1 546 ? 11.096 9.177 -46.703 1.00 93.69 546 ASN A C 1
ATOM 4205 O O . ASN A 1 546 ? 10.196 8.501 -46.215 1.00 93.69 546 ASN A O 1
ATOM 4209 N N . LEU A 1 547 ? 12.381 8.821 -46.603 1.00 93.00 547 LEU A N 1
ATOM 4210 C CA . LEU A 1 547 ? 12.809 7.684 -45.784 1.00 93.00 547 LEU A CA 1
ATOM 4211 C C . LEU A 1 547 ? 12.606 8.030 -44.300 1.00 93.00 547 LEU A C 1
ATOM 4213 O O . LEU A 1 547 ? 13.401 8.781 -43.721 1.00 93.00 547 LEU A O 1
ATOM 4217 N N . GLY A 1 548 ? 11.523 7.543 -43.699 1.00 91.94 548 GLY A N 1
ATOM 4218 C CA . GLY A 1 548 ? 11.180 7.771 -42.297 1.00 91.94 548 GLY A CA 1
ATOM 4219 C C . GLY A 1 548 ? 11.998 6.917 -41.327 1.00 91.94 548 GLY A C 1
ATOM 4220 O O . GLY A 1 548 ? 13.050 6.375 -41.669 1.00 91.94 548 GLY A O 1
ATOM 4221 N N . PHE A 1 549 ? 11.532 6.858 -40.080 1.00 93.50 549 PHE A N 1
ATOM 4222 C CA . PHE A 1 549 ? 11.965 5.846 -39.112 1.00 93.50 549 PHE A CA 1
ATOM 4223 C C . PHE A 1 549 ? 10.978 4.668 -39.057 1.00 93.50 549 PHE A C 1
ATOM 4225 O O . PHE A 1 549 ? 11.376 3.566 -38.687 1.00 93.50 549 PHE A O 1
ATOM 4232 N N . MET A 1 550 ? 9.707 4.875 -39.421 1.00 93.69 550 MET A N 1
ATOM 4233 C CA . MET A 1 550 ? 8.647 3.896 -39.171 1.00 93.69 550 MET A CA 1
ATOM 4234 C C . MET A 1 550 ? 8.837 2.620 -39.988 1.00 93.69 550 MET A C 1
ATOM 4236 O O . MET A 1 550 ? 8.558 1.543 -39.472 1.00 93.69 550 MET A O 1
ATOM 4240 N N . SER A 1 551 ? 9.384 2.696 -41.203 1.00 94.38 551 SER A N 1
ATOM 4241 C CA . SER A 1 551 ? 9.738 1.515 -41.997 1.00 94.38 551 SER A CA 1
ATOM 4242 C C . SER A 1 551 ? 10.779 0.616 -41.322 1.00 94.38 551 SER A C 1
ATOM 4244 O O . SER A 1 551 ? 10.627 -0.603 -41.361 1.00 94.38 551 SER A O 1
ATOM 4246 N N . PHE A 1 552 ? 11.793 1.192 -40.660 1.00 96.00 552 PHE A N 1
ATOM 4247 C CA . PHE A 1 552 ? 12.798 0.426 -39.908 1.00 96.00 552 PHE A CA 1
ATOM 4248 C C . PHE A 1 552 ? 12.148 -0.296 -38.723 1.00 96.00 552 PHE A C 1
ATOM 4250 O O . PHE A 1 552 ? 12.269 -1.510 -38.604 1.00 96.00 552 PHE A O 1
ATOM 4257 N N . PHE A 1 553 ? 11.388 0.433 -37.898 1.00 96.81 553 PHE A N 1
ATOM 4258 C CA . PHE A 1 553 ? 10.701 -0.138 -36.734 1.00 96.81 553 PHE A CA 1
ATOM 4259 C C . PHE A 1 553 ? 9.654 -1.184 -37.128 1.00 96.81 553 PHE A C 1
ATOM 4261 O O . PHE A 1 553 ? 9.588 -2.235 -36.502 1.00 96.81 553 PHE A O 1
ATOM 4268 N N . THR A 1 554 ? 8.893 -0.950 -38.200 1.00 96.88 554 THR A N 1
ATOM 4269 C CA . THR A 1 554 ? 7.907 -1.916 -38.711 1.00 96.88 554 THR A CA 1
ATOM 4270 C C . THR A 1 554 ? 8.592 -3.203 -39.174 1.00 96.88 554 THR A C 1
ATOM 4272 O O . THR A 1 554 ? 8.129 -4.287 -38.832 1.00 96.88 554 THR A O 1
ATOM 4275 N N . LYS A 1 555 ? 9.727 -3.123 -39.888 1.00 95.38 555 LYS A N 1
ATOM 4276 C CA . LYS A 1 555 ? 10.473 -4.325 -40.300 1.00 95.38 555 LYS A CA 1
ATOM 4277 C C . LYS A 1 555 ? 11.183 -5.034 -39.145 1.00 95.38 555 LYS A C 1
ATOM 4279 O O . LYS A 1 555 ? 11.131 -6.260 -39.111 1.00 95.38 555 LYS A O 1
ATOM 4284 N N . ALA A 1 556 ? 11.759 -4.310 -38.186 1.00 96.75 556 ALA A N 1
ATOM 4285 C CA . ALA A 1 556 ? 12.349 -4.902 -36.982 1.00 96.75 556 ALA A CA 1
ATOM 4286 C C . ALA A 1 556 ? 11.293 -5.639 -36.135 1.00 96.75 556 ALA A C 1
ATOM 4288 O O . ALA A 1 556 ? 11.497 -6.790 -35.751 1.00 96.75 556 ALA A O 1
ATOM 4289 N N . VAL A 1 557 ? 10.125 -5.018 -35.924 1.00 97.69 557 VAL A N 1
ATOM 4290 C CA . VAL A 1 557 ? 8.969 -5.636 -35.252 1.00 97.69 557 VAL A CA 1
ATOM 4291 C C . VAL A 1 557 ? 8.498 -6.878 -36.001 1.00 97.69 557 VAL A C 1
ATOM 4293 O O . VAL A 1 557 ? 8.359 -7.925 -35.385 1.00 97.69 557 VAL A O 1
ATOM 4296 N N . VAL A 1 558 ? 8.313 -6.818 -37.322 1.00 96.00 558 VAL A N 1
ATOM 4297 C CA . VAL A 1 558 ? 7.913 -7.993 -38.116 1.00 96.00 558 VAL A CA 1
ATOM 4298 C C . VAL A 1 558 ? 8.946 -9.126 -38.046 1.00 96.00 558 VAL A C 1
ATOM 4300 O O . VAL A 1 558 ? 8.554 -10.287 -37.940 1.00 96.00 558 VAL A O 1
ATOM 4303 N N . GLY A 1 559 ? 10.247 -8.818 -38.081 1.00 93.62 559 GLY A N 1
ATOM 4304 C CA . GLY A 1 559 ? 11.311 -9.812 -37.897 1.00 93.62 559 GLY A CA 1
ATOM 4305 C C . GLY A 1 559 ? 11.203 -10.511 -36.540 1.00 93.62 559 GLY A C 1
ATOM 4306 O O . GLY A 1 559 ? 11.170 -11.739 -36.467 1.00 93.62 559 GLY A O 1
ATOM 4307 N N . ALA A 1 560 ? 11.018 -9.736 -35.469 1.00 96.06 560 ALA A N 1
ATOM 4308 C CA . ALA A 1 560 ? 10.808 -10.275 -34.130 1.00 96.06 560 ALA A CA 1
ATOM 4309 C C . ALA A 1 560 ? 9.482 -11.061 -33.996 1.00 96.06 560 ALA A C 1
ATOM 4311 O O . ALA A 1 560 ? 9.486 -12.146 -33.423 1.00 96.06 560 ALA A O 1
ATOM 4312 N N . LEU A 1 561 ? 8.367 -10.609 -34.587 1.00 96.44 561 LEU A N 1
ATOM 4313 C CA . LEU A 1 561 ? 7.076 -11.328 -34.583 1.00 96.44 561 LEU A CA 1
ATOM 4314 C C . LEU A 1 561 ? 7.123 -12.650 -35.379 1.00 96.44 561 LEU A C 1
ATOM 4316 O O . LEU A 1 561 ? 6.329 -13.554 -35.123 1.00 96.44 561 LEU A O 1
ATOM 4320 N N . LYS A 1 562 ? 8.049 -12.795 -36.338 1.00 94.12 562 LYS A N 1
ATOM 4321 C CA . LYS A 1 562 ? 8.329 -14.076 -37.019 1.00 94.12 562 LYS A CA 1
ATOM 4322 C C . LYS A 1 562 ? 9.133 -15.050 -36.146 1.00 94.12 562 LYS A C 1
ATOM 4324 O O . LYS A 1 562 ? 9.014 -16.258 -36.330 1.00 94.12 562 LYS A O 1
ATOM 4329 N N . LYS A 1 563 ? 9.908 -14.532 -35.187 1.00 94.00 563 LYS A N 1
ATOM 4330 C CA . LYS A 1 563 ? 10.746 -15.280 -34.229 1.00 94.00 563 LYS A CA 1
ATOM 4331 C C . LYS A 1 563 ? 9.990 -15.649 -32.939 1.00 94.00 563 LYS A C 1
ATOM 4333 O O . LYS A 1 563 ? 10.259 -16.702 -32.372 1.00 94.00 563 LYS A O 1
ATOM 4338 N N . PHE A 1 564 ? 9.027 -14.819 -32.526 1.00 96.44 564 PHE A N 1
ATOM 4339 C CA . PHE A 1 564 ? 8.208 -14.955 -31.311 1.00 96.44 564 PHE A CA 1
ATOM 4340 C C . PHE A 1 564 ? 6.705 -14.847 -31.661 1.00 96.44 564 PHE A C 1
ATOM 4342 O O . PHE A 1 564 ? 6.101 -13.778 -31.530 1.00 96.44 564 PHE A O 1
ATOM 4349 N N . PRO A 1 565 ? 6.085 -15.923 -32.188 1.00 95.00 565 PRO A N 1
ATOM 4350 C CA . PRO A 1 565 ? 4.748 -15.868 -32.790 1.00 95.00 565 PRO A CA 1
ATOM 4351 C C . PRO A 1 565 ? 3.599 -15.692 -31.784 1.00 95.00 565 PRO A C 1
ATOM 4353 O O . PRO A 1 565 ? 2.504 -15.307 -32.185 1.00 95.00 565 PRO A O 1
ATOM 4356 N N . THR A 1 566 ? 3.837 -15.956 -30.499 1.00 95.50 566 THR A N 1
ATOM 4357 C CA . THR A 1 566 ? 2.936 -15.695 -29.356 1.00 95.50 566 THR A CA 1
ATOM 4358 C C . THR A 1 566 ? 2.638 -14.209 -29.166 1.00 95.50 566 THR A C 1
ATOM 4360 O O . THR A 1 566 ? 1.541 -13.849 -28.755 1.00 95.50 566 THR A O 1
ATOM 4363 N N . ILE A 1 567 ? 3.581 -13.332 -29.523 1.00 96.62 567 ILE A N 1
ATOM 4364 C CA . ILE A 1 567 ? 3.427 -11.870 -29.456 1.00 96.62 567 ILE A CA 1
ATOM 4365 C C . ILE A 1 567 ? 2.563 -11.350 -30.627 1.00 96.62 567 ILE A C 1
ATOM 4367 O O . ILE A 1 567 ? 2.028 -10.245 -30.569 1.00 96.62 567 ILE A O 1
ATOM 4371 N N . ASN A 1 568 ? 2.355 -12.170 -31.666 1.00 97.00 568 ASN A N 1
ATOM 4372 C CA . ASN A 1 568 ? 1.450 -11.913 -32.789 1.00 97.00 568 ASN A CA 1
ATOM 4373 C C . ASN A 1 568 ? 0.134 -12.706 -32.632 1.00 97.00 568 ASN A C 1
ATOM 4375 O O . ASN A 1 568 ? -0.266 -13.437 -33.540 1.00 97.00 568 ASN A O 1
ATOM 4379 N N . ALA A 1 569 ? -0.509 -12.620 -31.466 1.00 95.88 569 ALA A N 1
ATOM 4380 C CA . ALA A 1 569 ? -1.691 -13.410 -31.110 1.00 95.88 569 ALA A CA 1
ATOM 4381 C C . ALA A 1 569 ? -2.829 -12.560 -30.511 1.00 95.88 569 ALA A C 1
ATOM 4383 O O . ALA A 1 569 ? -2.700 -11.352 -30.318 1.00 95.88 569 ALA A O 1
ATOM 4384 N N . GLU A 1 570 ? -3.940 -13.219 -30.199 1.00 94.56 570 GLU A N 1
ATOM 4385 C CA . GLU A 1 570 ? -4.998 -12.722 -29.316 1.00 94.56 570 GLU A CA 1
ATOM 4386 C C . GLU A 1 570 ? -5.570 -13.877 -28.481 1.00 94.56 570 GLU A C 1
ATOM 4388 O O . GLU A 1 570 ? -5.338 -15.045 -28.804 1.00 94.56 570 GLU A O 1
ATOM 4393 N N . ILE A 1 571 ? -6.283 -13.540 -27.405 1.00 92.69 571 ILE A N 1
ATOM 4394 C CA . ILE A 1 571 ? -7.059 -14.487 -26.591 1.00 92.69 571 ILE A CA 1
ATOM 4395 C C . ILE A 1 571 ? -8.504 -14.430 -27.082 1.00 92.69 571 ILE A C 1
ATOM 4397 O O . ILE A 1 571 ? -9.067 -13.335 -27.159 1.00 92.69 571 ILE A O 1
ATOM 4401 N N . ASP A 1 572 ? -9.091 -15.585 -27.382 1.00 91.44 572 ASP A N 1
ATOM 4402 C CA . ASP A 1 572 ? -10.495 -15.728 -27.775 1.00 91.44 572 ASP A CA 1
ATOM 4403 C C . ASP A 1 572 ? -11.142 -16.816 -26.904 1.00 91.44 572 ASP A C 1
ATOM 4405 O O . ASP A 1 572 ? -10.916 -18.009 -27.095 1.00 91.44 572 ASP A O 1
ATOM 4409 N N . GLY A 1 573 ? -11.859 -16.400 -25.855 1.00 88.94 573 GLY A N 1
ATOM 4410 C CA . GLY A 1 573 ? -12.298 -17.305 -24.788 1.00 88.94 573 GLY A CA 1
ATOM 4411 C C . GLY A 1 573 ? -11.110 -17.954 -24.066 1.00 88.94 573 GLY A C 1
ATOM 4412 O O . GLY A 1 573 ? -10.308 -17.257 -23.443 1.00 88.94 573 GLY A O 1
ATOM 4413 N N . GLU A 1 574 ? -11.009 -19.281 -24.157 1.00 88.19 574 GLU A N 1
ATOM 4414 C CA . GLU A 1 574 ? -9.889 -20.078 -23.631 1.00 88.19 574 GLU A CA 1
ATOM 4415 C C . GLU A 1 574 ? -8.764 -20.303 -24.668 1.00 88.19 574 GLU A C 1
ATOM 4417 O O . GLU A 1 574 ? -7.672 -20.746 -24.309 1.00 88.19 574 GLU A O 1
ATOM 4422 N N . ASP A 1 575 ? -8.998 -19.986 -25.948 1.00 92.50 575 ASP A N 1
ATOM 4423 C CA . ASP A 1 575 ? -8.073 -20.253 -27.054 1.00 92.50 575 ASP A CA 1
ATOM 4424 C C . ASP A 1 575 ? -7.050 -19.123 -27.285 1.00 92.50 575 ASP A C 1
ATOM 4426 O O . ASP A 1 575 ? -7.323 -17.930 -27.116 1.00 92.50 575 ASP A O 1
ATOM 4430 N N . VAL A 1 576 ? -5.856 -19.502 -27.762 1.00 94.50 576 VAL A N 1
ATOM 4431 C CA . VAL A 1 576 ? -4.776 -18.572 -28.148 1.00 94.50 576 VAL A CA 1
ATOM 4432 C C . VAL A 1 576 ? -4.625 -18.534 -29.670 1.00 94.50 576 VAL A C 1
ATOM 4434 O O . VAL A 1 576 ? -3.999 -19.398 -30.295 1.00 94.50 576 VAL A O 1
ATOM 4437 N N . VAL A 1 577 ? -5.168 -17.490 -30.295 1.00 95.69 577 VAL A N 1
ATOM 4438 C CA . VAL A 1 577 ? -5.295 -17.384 -31.755 1.00 95.69 577 VAL A CA 1
ATOM 4439 C C . VAL A 1 577 ? -4.034 -16.767 -32.377 1.00 95.69 577 VAL A C 1
ATOM 4441 O O . VAL A 1 577 ? -3.958 -15.568 -32.659 1.00 95.69 577 VAL A O 1
ATOM 4444 N N . LEU A 1 578 ? -3.022 -17.607 -32.622 1.00 94.88 578 LEU A N 1
ATOM 4445 C CA . LEU A 1 578 ? -1.746 -17.219 -33.246 1.00 94.88 578 LEU A CA 1
ATOM 4446 C C . LEU A 1 578 ? -1.924 -16.721 -34.696 1.00 94.88 578 LEU A C 1
ATOM 4448 O O . LEU A 1 578 ? -2.124 -17.517 -35.621 1.00 94.88 578 LEU A O 1
ATOM 4452 N N . LYS A 1 579 ? -1.748 -15.420 -34.940 1.00 94.88 579 LYS A N 1
ATOM 4453 C CA . LYS A 1 579 ? -1.909 -14.812 -36.269 1.00 94.88 579 LYS A CA 1
ATOM 4454 C C . LYS A 1 579 ? -0.699 -15.112 -37.160 1.00 94.88 579 LYS A C 1
ATOM 4456 O O . LYS A 1 579 ? 0.455 -14.977 -36.751 1.00 94.88 579 LYS A O 1
ATOM 4461 N N . LYS A 1 580 ? -0.961 -15.525 -38.406 1.00 91.88 580 LYS A N 1
ATOM 4462 C CA . LYS A 1 580 ? 0.061 -15.879 -39.422 1.00 91.88 580 LYS A CA 1
ATOM 4463 C C . LYS A 1 580 ? 0.228 -14.816 -40.520 1.00 91.88 580 LYS A C 1
ATOM 4465 O O . LYS A 1 580 ? 0.811 -15.083 -41.566 1.00 91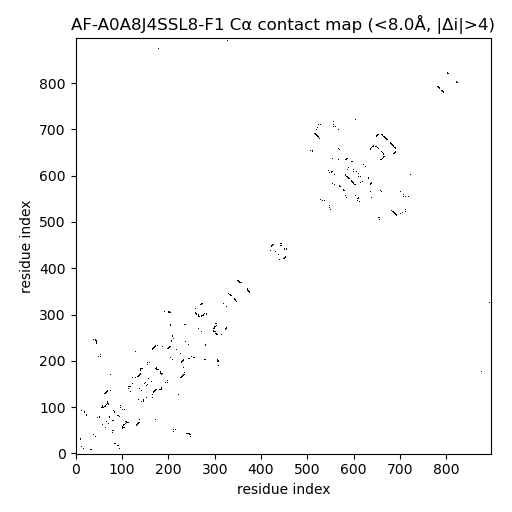.88 580 LYS A O 1
ATOM 4470 N N . TYR A 1 581 ? -0.292 -13.622 -40.260 1.00 94.75 581 TYR A N 1
ATOM 4471 C CA . TYR A 1 581 ? -0.162 -12.407 -41.059 1.00 94.75 581 TYR A CA 1
ATOM 4472 C C . TYR A 1 581 ? 0.281 -11.260 -40.136 1.00 94.75 581 TYR A C 1
ATOM 4474 O O . TYR A 1 581 ? 0.201 -11.384 -38.910 1.00 94.75 581 TYR A O 1
ATOM 4482 N N . TYR A 1 582 ? 0.787 -10.172 -40.716 1.00 96.94 582 TYR A N 1
ATOM 4483 C CA . TYR A 1 582 ? 1.511 -9.125 -39.989 1.00 96.94 582 TYR A CA 1
ATOM 4484 C C . TYR A 1 582 ? 0.903 -7.750 -40.270 1.00 96.94 582 TYR A C 1
ATOM 4486 O O . TYR A 1 582 ? 1.463 -6.940 -41.009 1.00 96.94 582 TYR A O 1
ATOM 4494 N N . ASP A 1 583 ? -0.266 -7.510 -39.681 1.00 97.31 583 ASP A N 1
ATOM 4495 C CA . ASP A 1 583 ? -1.029 -6.277 -39.857 1.00 97.31 583 ASP A CA 1
ATOM 4496 C C . ASP A 1 583 ? -0.731 -5.319 -38.699 1.00 97.31 583 ASP A C 1
ATOM 4498 O O . ASP A 1 583 ? -1.224 -5.489 -37.583 1.00 97.31 583 ASP A O 1
ATOM 4502 N N . ILE A 1 584 ? 0.101 -4.309 -38.945 1.00 98.06 584 ILE A N 1
ATOM 4503 C CA . ILE A 1 584 ? 0.667 -3.472 -37.883 1.00 98.06 584 ILE A CA 1
ATOM 4504 C C . ILE A 1 584 ? -0.166 -2.199 -37.707 1.00 98.06 584 ILE A C 1
ATOM 4506 O O . ILE A 1 584 ? -0.243 -1.353 -38.599 1.00 98.06 584 ILE A O 1
ATOM 4510 N N . GLY A 1 585 ? -0.776 -2.042 -36.533 1.00 97.25 585 GLY A N 1
ATOM 4511 C CA . GLY A 1 585 ? -1.423 -0.803 -36.112 1.00 97.25 585 GLY A CA 1
ATOM 4512 C C . GLY A 1 585 ? -0.388 0.296 -35.878 1.00 97.25 585 GLY A C 1
ATOM 4513 O O . GLY A 1 585 ? 0.568 0.095 -35.135 1.00 97.25 585 GLY A O 1
ATOM 4514 N N . ILE A 1 586 ? -0.563 1.468 -36.483 1.00 96.12 586 ILE A N 1
ATOM 4515 C CA . ILE A 1 586 ? 0.334 2.618 -36.324 1.00 96.12 586 ILE A CA 1
ATOM 4516 C C . ILE A 1 586 ? -0.450 3.756 -35.679 1.00 96.12 586 ILE A C 1
ATOM 4518 O O . ILE A 1 586 ? -1.352 4.323 -36.292 1.00 96.12 586 ILE A O 1
ATOM 4522 N N . ALA A 1 587 ? -0.123 4.105 -34.436 1.00 92.81 587 ALA A N 1
ATOM 4523 C CA . ALA A 1 587 ? -0.840 5.154 -33.718 1.00 92.81 587 ALA A CA 1
ATOM 4524 C C . ALA A 1 587 ? -0.532 6.548 -34.299 1.00 92.81 587 ALA A C 1
ATOM 4526 O O . ALA A 1 587 ? 0.618 6.990 -34.314 1.00 92.81 587 ALA A O 1
ATOM 4527 N N . VAL A 1 588 ? -1.567 7.265 -34.750 1.00 88.94 588 VAL A N 1
ATOM 4528 C CA . VAL A 1 588 ? -1.459 8.610 -35.335 1.00 88.94 588 VAL A CA 1
ATOM 4529 C C . VAL A 1 588 ? -2.384 9.608 -34.638 1.00 88.94 588 VAL A C 1
ATOM 4531 O O . VAL A 1 588 ? -3.492 9.286 -34.205 1.00 88.94 588 VAL A O 1
ATOM 4534 N N . SER A 1 589 ? -1.923 10.855 -34.538 1.00 82.75 589 SER A N 1
ATOM 4535 C CA . SER A 1 589 ? -2.698 11.950 -33.950 1.00 82.75 589 SER A CA 1
ATOM 4536 C C . SER A 1 589 ? -3.669 12.547 -34.972 1.00 82.75 589 SER A C 1
ATOM 4538 O O . SER A 1 589 ? -3.257 12.981 -36.052 1.00 82.75 589 SER A O 1
ATOM 4540 N N . ALA A 1 590 ? -4.954 12.585 -34.623 1.00 83.88 590 ALA A N 1
ATOM 4541 C CA . ALA A 1 590 ? -6.027 13.216 -35.383 1.00 83.88 590 ALA A CA 1
ATOM 4542 C C . ALA A 1 590 ? -6.686 14.344 -34.566 1.00 83.88 590 ALA A C 1
ATOM 4544 O O . ALA A 1 590 ? -6.502 14.457 -33.354 1.00 83.88 590 ALA A O 1
ATOM 4545 N N . LYS A 1 591 ? -7.501 15.178 -35.225 1.00 76.88 591 LYS A N 1
ATOM 4546 C CA . LYS A 1 591 ? -8.126 16.372 -34.617 1.00 76.88 591 LYS A CA 1
ATOM 4547 C C . LYS A 1 591 ? -8.993 16.068 -33.380 1.00 76.88 591 LYS A C 1
ATOM 4549 O O . LYS A 1 591 ? -9.132 16.922 -32.513 1.00 76.88 591 LYS A O 1
ATOM 4554 N N . GLU A 1 592 ? -9.557 14.863 -33.292 1.00 69.69 592 GLU A N 1
ATOM 4555 C CA . GLU A 1 592 ? -10.396 14.413 -32.167 1.00 69.69 592 GLU A CA 1
ATOM 4556 C C . GLU A 1 592 ? -9.649 13.539 -31.136 1.00 69.69 592 GLU A C 1
ATOM 4558 O O . GLU A 1 592 ? -10.251 13.077 -30.164 1.00 69.69 592 GLU A O 1
ATOM 4563 N N . GLY A 1 593 ? -8.344 13.307 -31.322 1.00 79.06 593 GLY A N 1
ATOM 4564 C CA . GLY A 1 593 ? -7.510 12.463 -30.464 1.00 79.06 593 GLY A CA 1
ATOM 4565 C C . GLY A 1 593 ? -6.706 11.414 -31.237 1.00 79.06 593 GLY A C 1
ATOM 4566 O O . GLY A 1 593 ? -6.556 11.489 -32.454 1.00 79.06 593 GLY A O 1
ATOM 4567 N N . LEU A 1 594 ? -6.175 10.430 -30.511 1.00 84.38 594 LEU A N 1
ATOM 4568 C CA . LEU A 1 594 ? -5.397 9.331 -31.082 1.00 84.38 594 LEU A CA 1
ATOM 4569 C C . LEU A 1 594 ? -6.303 8.338 -31.830 1.00 84.38 594 LEU A C 1
ATOM 4571 O O . LEU A 1 594 ? -7.392 8.006 -31.355 1.00 84.38 594 LEU A O 1
ATOM 4575 N N . VAL A 1 595 ? -5.830 7.836 -32.969 1.00 89.19 595 VAL A N 1
ATOM 4576 C CA . VAL A 1 595 ? -6.412 6.702 -33.705 1.00 89.19 595 VAL A CA 1
ATOM 4577 C C . VAL A 1 595 ? -5.301 5.742 -34.132 1.00 89.19 595 VAL A C 1
ATOM 4579 O O . VAL A 1 595 ? -4.165 6.169 -34.323 1.00 89.19 595 VAL A O 1
ATOM 4582 N N . VAL A 1 596 ? -5.620 4.455 -34.281 1.00 94.12 596 VAL A N 1
ATOM 4583 C CA . VAL A 1 596 ? -4.655 3.404 -34.654 1.00 94.12 596 VAL A CA 1
ATOM 4584 C C . VAL A 1 596 ? -5.102 2.745 -35.966 1.00 94.12 596 VAL A C 1
ATOM 4586 O O . VAL A 1 596 ? -5.755 1.703 -35.941 1.00 94.12 596 VAL A O 1
ATOM 4589 N N . PRO A 1 597 ? -4.842 3.379 -37.125 1.00 95.19 597 PRO A N 1
ATOM 4590 C CA . PRO A 1 597 ? -5.009 2.740 -38.422 1.00 95.19 597 PRO A CA 1
ATOM 4591 C C . PRO A 1 597 ? -3.991 1.613 -38.653 1.00 95.19 597 PRO A C 1
ATOM 4593 O O . PRO A 1 597 ? -2.898 1.623 -38.088 1.00 95.19 597 PRO A O 1
ATOM 4596 N N . VAL A 1 598 ? -4.343 0.653 -39.507 1.00 96.81 598 VAL A N 1
ATOM 4597 C CA . VAL A 1 598 ? -3.610 -0.605 -39.714 1.00 96.81 598 VAL A CA 1
ATOM 4598 C C . VAL A 1 598 ? -2.901 -0.630 -41.072 1.00 96.81 598 VAL A C 1
ATOM 4600 O O . VAL A 1 598 ? -3.538 -0.491 -42.116 1.00 96.81 598 VAL A O 1
ATOM 4603 N N . VAL A 1 599 ? -1.587 -0.866 -41.064 1.00 97.06 599 VAL A N 1
ATOM 4604 C CA . VAL A 1 599 ? -0.791 -1.197 -42.256 1.00 97.06 599 VAL A CA 1
ATOM 4605 C C . VAL A 1 599 ? -0.909 -2.701 -42.507 1.00 97.06 599 VAL A C 1
ATOM 4607 O O . VAL A 1 599 ? -0.415 -3.499 -41.710 1.00 97.06 599 VAL A O 1
ATOM 4610 N N . ARG A 1 600 ? -1.585 -3.081 -43.596 1.00 95.56 600 ARG A N 1
ATOM 4611 C CA . ARG A 1 600 ? -1.807 -4.482 -43.999 1.00 95.56 600 ARG A CA 1
ATOM 4612 C C . ARG A 1 600 ? -0.538 -5.130 -44.549 1.00 95.56 600 ARG A C 1
ATOM 4614 O O . ARG A 1 600 ? 0.266 -4.437 -45.172 1.00 95.56 600 ARG A O 1
ATOM 4621 N N . ASP A 1 601 ? -0.401 -6.447 -44.378 1.00 94.94 601 ASP A N 1
ATOM 4622 C CA . ASP A 1 601 ? 0.640 -7.270 -45.019 1.00 94.94 601 ASP A CA 1
ATOM 4623 C C . ASP A 1 601 ? 2.065 -6.688 -44.845 1.00 94.94 601 ASP A C 1
ATOM 4625 O O . ASP A 1 601 ? 2.906 -6.735 -45.750 1.00 94.94 601 ASP A O 1
ATOM 4629 N N . ALA A 1 602 ? 2.361 -6.096 -43.681 1.00 94.81 602 ALA A N 1
ATOM 4630 C CA . ALA A 1 602 ? 3.552 -5.267 -43.483 1.00 94.81 602 ALA A CA 1
ATOM 4631 C C . ALA A 1 602 ? 4.875 -6.048 -43.613 1.00 94.81 602 ALA A C 1
ATOM 4633 O O . ALA A 1 602 ? 5.948 -5.454 -43.769 1.00 94.81 602 ALA A O 1
ATOM 4634 N N . ASP A 1 603 ? 4.828 -7.383 -43.594 1.00 93.19 603 ASP A N 1
ATOM 4635 C CA . ASP A 1 603 ? 5.973 -8.234 -43.892 1.00 93.19 603 ASP A CA 1
ATOM 4636 C C . ASP A 1 603 ? 6.306 -8.317 -45.387 1.00 93.19 603 ASP A C 1
ATOM 4638 O O . ASP A 1 603 ? 7.490 -8.381 -45.720 1.00 93.19 603 ASP A O 1
ATOM 4642 N N . ARG A 1 604 ? 5.309 -8.193 -46.270 1.00 93.75 604 ARG A N 1
ATOM 4643 C CA . ARG A 1 604 ? 5.461 -8.199 -47.735 1.00 93.75 604 ARG A CA 1
ATOM 4644 C C . ARG A 1 604 ? 5.913 -6.845 -48.286 1.00 93.75 604 ARG A C 1
ATOM 4646 O O . ARG A 1 604 ? 6.736 -6.808 -49.195 1.00 93.75 604 ARG A O 1
ATOM 4653 N N . LEU A 1 605 ? 5.418 -5.747 -47.708 1.00 93.81 605 LEU A N 1
ATOM 4654 C CA . LEU A 1 605 ? 5.673 -4.377 -48.183 1.00 93.81 605 LEU A CA 1
ATOM 4655 C C . LEU A 1 605 ? 7.151 -3.960 -48.087 1.00 93.81 605 LEU A C 1
ATOM 4657 O O . LEU A 1 605 ? 7.810 -4.187 -47.072 1.00 93.81 605 LEU A O 1
ATOM 4661 N N . GLY A 1 606 ? 7.677 -3.273 -49.096 1.00 92.75 606 GLY A N 1
ATOM 4662 C CA . GLY A 1 606 ? 8.976 -2.603 -49.048 1.00 92.75 606 GLY A CA 1
ATOM 4663 C C . GLY A 1 606 ? 8.966 -1.330 -48.188 1.00 92.75 606 GLY A C 1
ATOM 4664 O O . GLY A 1 606 ? 7.918 -0.776 -47.859 1.00 92.75 606 GLY A O 1
ATOM 4665 N N . PHE A 1 607 ? 10.152 -0.802 -47.863 1.00 94.06 607 PHE A N 1
ATOM 4666 C CA . PHE A 1 607 ? 10.303 0.419 -47.048 1.00 94.06 607 PHE A CA 1
ATOM 4667 C C . PHE A 1 607 ? 9.484 1.611 -47.581 1.00 94.06 607 PHE A C 1
ATOM 4669 O O . PHE A 1 607 ? 8.852 2.324 -46.806 1.00 94.06 607 PHE A O 1
ATOM 4676 N N . ALA A 1 608 ? 9.475 1.815 -48.902 1.00 94.75 608 ALA A N 1
ATOM 4677 C CA . ALA A 1 608 ? 8.728 2.901 -49.538 1.00 94.75 608 ALA A CA 1
ATOM 4678 C C . ALA A 1 608 ? 7.205 2.705 -49.464 1.00 94.75 608 ALA A C 1
ATOM 4680 O O . ALA A 1 608 ? 6.468 3.682 -49.371 1.00 94.75 608 ALA A O 1
ATOM 4681 N N . GLU A 1 609 ? 6.735 1.459 -49.486 1.00 95.94 609 GLU A N 1
ATOM 4682 C CA . GLU A 1 609 ? 5.311 1.117 -49.433 1.00 95.94 609 GLU A CA 1
ATOM 4683 C C . GLU A 1 609 ? 4.774 1.257 -48.004 1.00 95.94 609 GLU A C 1
ATOM 4685 O O . GLU A 1 609 ? 3.686 1.795 -47.816 1.00 95.94 609 GLU A O 1
ATOM 4690 N N . ILE A 1 610 ? 5.577 0.899 -46.993 1.00 96.25 610 ILE A N 1
ATOM 4691 C CA . ILE A 1 610 ? 5.267 1.159 -45.578 1.00 96.25 610 ILE A CA 1
ATOM 4692 C C . ILE A 1 610 ? 5.167 2.671 -45.313 1.00 96.25 610 ILE A C 1
ATOM 4694 O O . ILE A 1 610 ? 4.161 3.127 -44.776 1.00 96.25 610 ILE A O 1
ATOM 4698 N N . GLU A 1 611 ? 6.160 3.475 -45.721 1.00 95.56 611 GLU A N 1
ATOM 4699 C CA . GLU A 1 611 ? 6.111 4.934 -45.506 1.00 95.56 611 GLU A CA 1
ATOM 4700 C C . GLU A 1 611 ? 4.962 5.603 -46.294 1.00 95.56 611 GLU A C 1
ATOM 4702 O O . GLU A 1 611 ? 4.331 6.519 -45.765 1.00 95.56 611 GLU A O 1
ATOM 4707 N N . LYS A 1 612 ? 4.621 5.129 -47.509 1.00 96.25 612 LYS A N 1
ATOM 4708 C CA . LYS A 1 612 ? 3.428 5.601 -48.246 1.00 96.25 612 LYS A CA 1
ATOM 4709 C C . LYS A 1 612 ? 2.131 5.226 -47.526 1.00 96.25 612 LYS A C 1
ATOM 4711 O O . LYS A 1 612 ? 1.344 6.117 -47.220 1.00 96.25 612 LYS A O 1
ATOM 4716 N N . SER A 1 613 ? 1.950 3.957 -47.150 1.00 95.75 613 SER A N 1
ATOM 4717 C CA . SER A 1 613 ? 0.761 3.503 -46.416 1.00 95.75 613 SER A CA 1
ATOM 4718 C C . SER A 1 613 ? 0.559 4.281 -45.112 1.00 95.75 613 SER A C 1
ATOM 4720 O O . SER A 1 613 ? -0.568 4.648 -44.789 1.00 95.75 613 SER A O 1
ATOM 4722 N N . ILE A 1 614 ? 1.631 4.574 -44.369 1.00 94.94 614 ILE A N 1
ATOM 4723 C CA . ILE A 1 614 ? 1.559 5.378 -43.141 1.00 94.94 614 ILE A CA 1
ATOM 4724 C C . ILE A 1 614 ? 1.215 6.841 -43.456 1.00 94.94 614 ILE A C 1
ATOM 4726 O O . ILE A 1 614 ? 0.392 7.434 -42.755 1.00 94.94 614 ILE A O 1
ATOM 4730 N N . ALA A 1 615 ? 1.789 7.431 -44.509 1.00 94.25 615 ALA A N 1
ATOM 4731 C CA . ALA A 1 615 ? 1.471 8.796 -44.926 1.00 94.25 615 ALA A CA 1
ATOM 4732 C C . ALA A 1 615 ? -0.005 8.951 -45.338 1.00 94.25 615 ALA A C 1
ATOM 4734 O O . ALA A 1 615 ? -0.657 9.906 -44.899 1.00 94.25 615 ALA A O 1
ATOM 4735 N N . ASP A 1 616 ? -0.538 7.994 -46.100 1.00 94.69 616 ASP A N 1
ATOM 4736 C CA . ASP A 1 616 ? -1.924 7.968 -46.575 1.00 94.69 616 ASP A CA 1
ATOM 4737 C C . ASP A 1 616 ? -2.913 7.752 -45.426 1.00 94.69 616 ASP A C 1
ATOM 4739 O O . ASP A 1 616 ? -3.852 8.536 -45.262 1.00 94.69 616 ASP A O 1
ATOM 4743 N N . LEU A 1 617 ? -2.672 6.763 -44.557 1.00 94.00 617 LEU A N 1
ATOM 4744 C CA . LEU A 1 617 ? -3.491 6.518 -43.364 1.00 94.00 617 LEU A CA 1
ATOM 4745 C C . LEU A 1 617 ? -3.462 7.717 -42.402 1.00 94.00 617 LEU A C 1
ATOM 4747 O O . LEU A 1 617 ? -4.501 8.108 -41.869 1.00 94.00 617 LEU A O 1
ATOM 4751 N N . ALA A 1 618 ? -2.313 8.377 -42.233 1.00 91.38 618 ALA A N 1
ATOM 4752 C CA . ALA A 1 618 ? -2.222 9.613 -41.458 1.00 91.38 618 ALA A CA 1
ATOM 4753 C C . ALA A 1 618 ? -2.924 10.802 -42.150 1.00 91.38 618 ALA A C 1
ATOM 4755 O O . ALA A 1 618 ? -3.418 11.706 -41.472 1.00 91.38 618 ALA A O 1
ATOM 4756 N N . SER A 1 619 ? -3.005 10.820 -43.484 1.00 93.25 619 SER A N 1
ATOM 4757 C CA . SER A 1 619 ? -3.765 11.821 -44.245 1.00 93.25 619 SER A CA 1
ATOM 4758 C C . SER A 1 619 ? -5.275 11.620 -44.084 1.00 93.25 619 SER A C 1
ATOM 4760 O O . SER A 1 619 ? -5.992 12.569 -43.744 1.00 93.25 619 SER A O 1
ATOM 4762 N N . LYS A 1 620 ? -5.749 10.370 -44.190 1.00 92.94 620 LYS A N 1
ATOM 4763 C CA . LYS A 1 620 ? -7.122 9.976 -43.841 1.00 92.94 620 LYS A CA 1
ATOM 4764 C C . LYS A 1 620 ? -7.460 10.340 -42.391 1.00 92.94 620 LYS A C 1
ATOM 4766 O O . LYS A 1 620 ? -8.520 10.900 -42.126 1.00 92.94 620 LYS A O 1
ATOM 4771 N N . ALA A 1 621 ? -6.546 10.094 -41.448 1.00 90.44 621 ALA A N 1
ATOM 4772 C CA . ALA A 1 621 ? -6.736 10.421 -40.033 1.00 90.44 621 ALA A CA 1
ATOM 4773 C C . ALA A 1 621 ? -6.905 11.931 -39.793 1.00 90.44 621 ALA A C 1
ATOM 4775 O O . ALA A 1 621 ? -7.835 12.349 -39.103 1.00 90.44 621 ALA A O 1
ATOM 4776 N N . ARG A 1 622 ? -6.047 12.768 -40.396 1.00 88.50 622 ARG A N 1
ATOM 4777 C CA . ARG A 1 622 ? -6.127 14.238 -40.279 1.00 88.50 622 ARG A CA 1
ATOM 4778 C C . ARG A 1 622 ? -7.373 14.828 -40.944 1.00 88.50 622 ARG A C 1
ATOM 4780 O O . ARG A 1 622 ? -7.912 15.805 -40.432 1.00 88.50 622 ARG A O 1
ATOM 4787 N N . SER A 1 623 ? -7.831 14.238 -42.048 1.00 90.75 623 SER A N 1
ATOM 4788 C CA . SER A 1 623 ? -9.062 14.635 -42.752 1.00 90.75 623 SER A CA 1
ATOM 4789 C C . SER A 1 623 ? -10.342 14.002 -42.185 1.00 90.75 623 SER A C 1
ATOM 4791 O O . SER A 1 623 ? -11.431 14.363 -42.618 1.00 90.75 623 SER A O 1
ATOM 4793 N N . ASN A 1 624 ? -10.227 13.102 -41.198 1.00 87.94 624 ASN A N 1
ATOM 4794 C CA . ASN A 1 624 ? -11.325 12.318 -40.615 1.00 87.94 624 ASN A CA 1
ATOM 4795 C C . ASN A 1 624 ? -12.084 11.450 -41.650 1.00 87.94 624 ASN A C 1
ATOM 4797 O O . ASN A 1 624 ? -13.296 11.283 -41.555 1.00 87.94 624 ASN A O 1
ATOM 4801 N N . THR A 1 625 ? -11.358 10.894 -42.629 1.00 91.62 625 THR A N 1
ATOM 4802 C CA . THR A 1 625 ? -11.873 10.049 -43.732 1.00 91.62 625 THR A CA 1
ATOM 4803 C C . THR A 1 625 ? -11.436 8.576 -43.642 1.00 91.62 625 THR A C 1
ATOM 4805 O O . THR A 1 625 ? -11.534 7.834 -44.617 1.00 91.62 625 THR A O 1
ATOM 4808 N N . LEU A 1 626 ? -10.951 8.128 -42.476 1.00 90.19 626 LEU A N 1
ATOM 4809 C CA . LEU A 1 626 ? -10.654 6.710 -42.225 1.00 90.19 626 LEU A CA 1
ATOM 4810 C C . LEU A 1 626 ? -11.931 5.861 -42.291 1.00 90.19 626 LEU A C 1
ATOM 4812 O O . LEU A 1 626 ? -12.922 6.169 -41.627 1.00 90.19 626 LEU A O 1
ATOM 4816 N N . ALA A 1 627 ? -11.878 4.759 -43.035 1.00 91.94 627 ALA A N 1
ATOM 4817 C CA . ALA A 1 627 ? -12.911 3.733 -43.021 1.00 91.94 627 ALA A CA 1
ATOM 4818 C C . ALA A 1 627 ? -12.795 2.860 -41.758 1.00 91.94 627 ALA A C 1
ATOM 4820 O O . ALA A 1 627 ? -11.724 2.741 -41.163 1.00 91.94 627 ALA A O 1
ATOM 4821 N N . LEU A 1 628 ? -13.876 2.175 -41.372 1.00 86.94 628 LEU A N 1
ATOM 4822 C CA . LEU A 1 628 ? -13.833 1.221 -40.255 1.00 86.94 628 LEU A CA 1
ATOM 4823 C C . LEU A 1 628 ? -12.830 0.076 -40.518 1.00 86.94 628 LEU A C 1
ATOM 4825 O O . LEU A 1 628 ? -12.109 -0.336 -39.613 1.00 86.94 628 LEU A O 1
ATOM 4829 N N . SER A 1 629 ? -12.704 -0.348 -41.779 1.00 90.00 629 SER A N 1
ATOM 4830 C CA . SER A 1 629 ? -11.711 -1.319 -42.255 1.00 90.00 629 SER A CA 1
ATOM 4831 C C . SER A 1 629 ? -10.258 -0.842 -42.154 1.00 90.00 629 SER A C 1
ATOM 4833 O O . SER A 1 629 ? -9.354 -1.677 -42.133 1.00 90.00 629 SER A O 1
ATOM 4835 N N . ASP A 1 630 ? -10.012 0.471 -42.075 1.00 91.31 630 ASP A N 1
ATOM 4836 C CA . ASP A 1 630 ? -8.672 1.012 -41.813 1.00 91.31 630 ASP A CA 1
ATOM 4837 C C . ASP A 1 630 ? -8.289 0.865 -40.324 1.00 91.31 630 ASP A C 1
ATOM 4839 O O . ASP A 1 630 ? -7.117 0.992 -39.994 1.00 91.31 630 ASP A O 1
ATOM 4843 N N . LEU A 1 631 ? -9.254 0.612 -39.423 1.00 89.31 631 LEU A N 1
ATOM 4844 C CA . LEU A 1 631 ? -9.122 0.667 -37.954 1.00 89.31 631 LEU A CA 1
ATOM 4845 C C . LEU A 1 631 ? -9.301 -0.693 -37.240 1.00 89.31 631 LEU A C 1
ATOM 4847 O O . LEU A 1 631 ? -9.368 -0.733 -36.012 1.00 89.31 631 LEU A O 1
ATOM 4851 N N . GLN A 1 632 ? -9.425 -1.802 -37.975 1.00 88.44 632 GLN A N 1
ATOM 4852 C CA . GLN A 1 632 ? -9.741 -3.132 -37.424 1.00 88.44 632 GLN A CA 1
ATOM 4853 C C . GLN A 1 632 ? -8.756 -4.217 -37.877 1.00 88.44 632 GLN A C 1
ATOM 4855 O O . GLN A 1 632 ? -8.215 -4.153 -38.976 1.00 88.44 632 GLN A O 1
ATOM 4860 N N . GLY A 1 633 ? -8.575 -5.263 -37.066 1.00 86.88 633 GLY A N 1
ATOM 4861 C CA . GLY A 1 633 ? -7.862 -6.486 -37.464 1.00 86.88 633 GLY A CA 1
ATOM 4862 C C . GLY A 1 633 ? -6.335 -6.381 -37.557 1.00 86.88 633 GLY A C 1
ATOM 4863 O O . GLY A 1 633 ? -5.720 -7.270 -38.137 1.00 86.88 633 GLY A O 1
ATOM 4864 N N . GLY A 1 634 ? -5.727 -5.323 -37.013 1.00 93.94 634 GLY A N 1
ATOM 4865 C CA . GLY A 1 634 ? -4.282 -5.307 -36.766 1.00 93.94 634 GLY A CA 1
ATOM 4866 C C . GLY A 1 634 ? -3.911 -6.281 -35.645 1.00 93.94 634 GLY A C 1
ATOM 4867 O O . GLY A 1 634 ? -4.682 -6.422 -34.696 1.00 93.94 634 GLY A O 1
ATOM 4868 N N . THR A 1 635 ? -2.746 -6.918 -35.737 1.00 96.25 635 THR A N 1
ATOM 4869 C CA . THR A 1 635 ? -2.280 -7.992 -34.839 1.00 96.25 635 THR A CA 1
ATOM 4870 C C . THR A 1 635 ? -1.297 -7.506 -33.770 1.00 96.25 635 THR A C 1
ATOM 4872 O O . THR A 1 635 ? -1.198 -8.105 -32.706 1.00 96.25 635 THR A O 1
ATOM 4875 N N . PHE A 1 636 ? -0.608 -6.393 -34.026 1.00 97.94 636 PHE A N 1
ATOM 4876 C CA . PHE A 1 636 ? 0.341 -5.745 -33.115 1.00 97.94 636 PHE A CA 1
ATOM 4877 C C . PHE A 1 636 ? 0.321 -4.228 -33.358 1.00 97.94 636 PHE A C 1
ATOM 4879 O O . PHE A 1 636 ? 0.051 -3.799 -34.483 1.00 97.94 636 PHE A O 1
ATOM 4886 N N . THR A 1 637 ? 0.622 -3.398 -32.352 1.00 97.94 637 THR A N 1
ATOM 4887 C CA . THR A 1 637 ? 0.645 -1.925 -32.504 1.00 97.94 637 THR A CA 1
ATOM 4888 C C . THR A 1 637 ? 2.035 -1.327 -32.273 1.00 97.94 637 THR A C 1
ATOM 4890 O O . THR A 1 637 ? 2.759 -1.723 -31.364 1.00 97.94 637 THR A O 1
ATOM 4893 N N . ILE A 1 638 ? 2.392 -0.305 -33.053 1.00 97.75 638 ILE A N 1
ATOM 4894 C CA . ILE A 1 638 ? 3.512 0.604 -32.787 1.00 97.75 638 ILE A CA 1
ATOM 4895 C C . ILE A 1 638 ? 2.948 2.004 -32.511 1.00 97.75 638 ILE A C 1
ATOM 4897 O O . ILE A 1 638 ? 2.155 2.544 -33.287 1.00 97.75 638 ILE A O 1
ATOM 4901 N N . THR A 1 639 ? 3.374 2.617 -31.409 1.00 95.25 639 THR A N 1
ATOM 4902 C CA . THR A 1 639 ? 3.003 3.983 -31.014 1.00 95.25 639 THR A CA 1
ATOM 4903 C C . THR A 1 639 ? 4.244 4.837 -30.772 1.00 95.25 639 THR A C 1
ATOM 4905 O O . THR A 1 639 ? 5.261 4.342 -30.294 1.00 95.25 639 THR A O 1
ATOM 4908 N N . ASN A 1 640 ? 4.191 6.124 -31.121 1.00 92.12 640 ASN A N 1
ATOM 4909 C CA . ASN A 1 640 ? 5.339 7.028 -31.047 1.00 92.12 640 ASN A CA 1
ATOM 4910 C C . ASN A 1 640 ? 5.037 8.221 -30.129 1.00 92.12 640 ASN A C 1
ATOM 4912 O O . ASN A 1 640 ? 4.428 9.209 -30.537 1.00 92.12 640 ASN A O 1
ATOM 4916 N N . GLY A 1 641 ? 5.478 8.122 -28.873 1.00 86.06 641 GLY A N 1
ATOM 4917 C CA . GLY A 1 641 ? 5.442 9.221 -27.905 1.00 86.06 641 GLY A CA 1
ATOM 4918 C C . GLY A 1 641 ? 6.574 10.237 -28.111 1.00 86.06 641 GLY A C 1
ATOM 4919 O O . GLY A 1 641 ? 6.483 11.375 -27.645 1.00 86.06 641 GLY A O 1
ATOM 4920 N N . GLY A 1 642 ? 7.630 9.856 -28.836 1.00 84.06 642 GLY A N 1
ATOM 4921 C CA . GLY A 1 642 ? 8.810 10.685 -29.073 1.00 84.06 642 GLY A CA 1
ATOM 4922 C C . GLY A 1 642 ? 8.535 11.980 -29.834 1.00 84.06 642 GLY A C 1
ATOM 4923 O O . GLY A 1 642 ? 9.183 12.989 -29.560 1.00 84.06 642 GLY A O 1
ATOM 4924 N N . THR A 1 643 ? 7.527 12.005 -30.711 1.00 83.94 643 THR A N 1
ATOM 4925 C CA . THR A 1 643 ? 7.083 13.234 -31.402 1.00 83.94 643 THR A CA 1
ATOM 4926 C C . THR A 1 643 ? 6.497 14.288 -30.461 1.00 83.94 643 THR A C 1
ATOM 4928 O O . THR A 1 643 ? 6.451 15.459 -30.822 1.00 83.94 643 THR A O 1
ATOM 4931 N N . PHE A 1 644 ? 6.075 13.891 -29.257 1.00 84.06 644 PHE A N 1
ATOM 4932 C CA . PHE A 1 644 ? 5.590 14.783 -28.197 1.00 84.06 644 PHE A CA 1
ATOM 4933 C C . PHE A 1 644 ? 6.660 15.062 -27.129 1.00 84.06 644 PHE A C 1
ATOM 4935 O O . PHE A 1 644 ? 6.372 15.677 -26.108 1.00 84.06 644 PHE A O 1
ATOM 4942 N N . GLY A 1 645 ? 7.896 14.597 -27.347 1.00 83.25 645 GLY A N 1
ATOM 4943 C CA . GLY A 1 645 ? 9.006 14.742 -26.408 1.00 83.25 645 GLY A CA 1
ATOM 4944 C C . GLY A 1 645 ? 9.045 13.709 -25.277 1.00 83.25 645 GLY A C 1
ATOM 4945 O O . GLY A 1 645 ? 9.930 13.816 -24.431 1.00 83.25 645 GLY A O 1
ATOM 49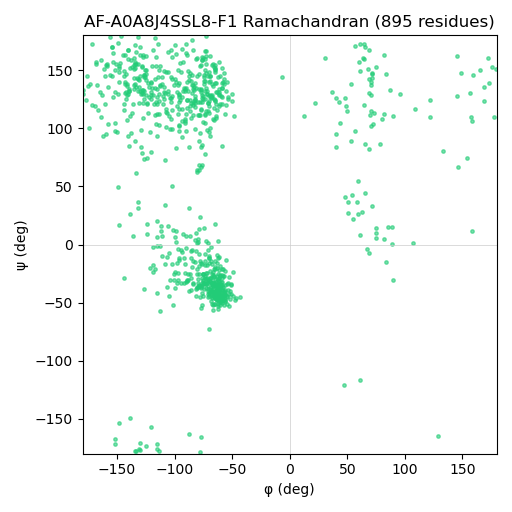46 N N . SER A 1 646 ? 8.149 12.709 -25.262 1.00 87.44 646 SER A N 1
ATOM 4947 C CA . SER A 1 646 ? 8.155 11.651 -24.239 1.00 87.44 646 SER A CA 1
ATOM 4948 C C . SER A 1 646 ? 9.479 10.885 -24.256 1.00 87.44 646 SER A C 1
ATOM 4950 O O . SER A 1 646 ? 9.907 10.409 -25.310 1.00 87.44 646 SER A O 1
ATOM 4952 N N . LEU A 1 647 ? 10.123 10.772 -23.091 1.00 86.12 647 LEU A N 1
ATOM 4953 C CA . LEU A 1 647 ? 11.384 10.045 -22.914 1.00 86.12 647 LEU A CA 1
ATOM 4954 C C . LEU A 1 647 ? 11.167 8.562 -22.616 1.00 86.12 647 LEU A C 1
ATOM 4956 O O . LEU A 1 647 ? 11.911 7.737 -23.130 1.00 86.12 647 LEU A O 1
ATOM 4960 N N . LEU A 1 648 ? 10.165 8.239 -21.801 1.00 88.12 648 LEU A N 1
ATOM 4961 C CA . LEU A 1 648 ? 9.798 6.884 -21.408 1.00 88.12 648 LEU A CA 1
ATOM 4962 C C . LEU A 1 648 ? 8.333 6.900 -20.955 1.00 88.12 648 LEU A C 1
ATOM 4964 O O . LEU A 1 648 ? 7.912 7.810 -20.243 1.00 88.12 648 LEU A O 1
ATOM 4968 N N . SER A 1 649 ? 7.552 5.917 -21.394 1.00 90.69 649 SER A N 1
ATOM 4969 C CA . SER A 1 649 ? 6.142 5.746 -21.037 1.00 90.69 649 SER A CA 1
ATOM 4970 C C . SER A 1 649 ? 5.694 4.300 -21.260 1.00 90.69 649 SER A C 1
ATOM 4972 O O . SER A 1 649 ? 6.263 3.597 -22.095 1.00 90.69 649 SER A O 1
ATOM 4974 N N . THR A 1 650 ? 4.679 3.863 -20.514 1.00 94.06 650 THR A N 1
ATOM 4975 C CA . THR A 1 650 ? 4.038 2.546 -20.628 1.00 94.06 650 THR A CA 1
ATOM 4976 C C . THR A 1 650 ? 2.853 2.619 -21.608 1.00 94.06 650 THR A C 1
ATOM 4978 O O . THR A 1 650 ? 1.819 3.205 -21.274 1.00 94.06 650 THR A O 1
ATOM 4981 N N . PRO A 1 651 ? 2.966 2.100 -22.846 1.00 92.31 651 PRO A N 1
ATOM 4982 C CA . PRO A 1 651 ? 1.832 2.061 -23.767 1.00 92.31 651 PRO A CA 1
ATOM 4983 C C . PRO A 1 651 ? 0.734 1.098 -23.276 1.00 92.31 651 PRO A C 1
ATOM 4985 O O . PRO A 1 651 ? 1.016 -0.003 -22.823 1.00 92.31 651 PRO A O 1
ATOM 4988 N N . ILE A 1 652 ? -0.537 1.494 -23.383 1.00 92.31 652 ILE A N 1
ATOM 4989 C CA . ILE A 1 652 ? -1.675 0.611 -23.064 1.00 92.31 652 ILE A CA 1
ATOM 4990 C C . ILE A 1 652 ? -2.002 -0.248 -24.293 1.00 92.31 652 ILE A C 1
ATOM 4992 O O . ILE A 1 652 ? -2.022 0.268 -25.413 1.00 92.31 652 ILE A O 1
ATOM 4996 N N . LEU A 1 653 ? -2.266 -1.540 -24.083 1.00 93.44 653 LEU A N 1
ATOM 4997 C CA . LEU A 1 653 ? -2.637 -2.494 -25.133 1.00 93.44 653 LEU A CA 1
ATOM 4998 C C . LEU A 1 653 ? -3.889 -2.058 -25.916 1.00 93.44 653 LEU A C 1
ATOM 5000 O O . LEU A 1 653 ? -4.854 -1.537 -25.358 1.00 93.44 653 LEU A O 1
ATOM 5004 N N . ASN A 1 654 ? -3.881 -2.315 -27.226 1.00 90.31 654 ASN A N 1
ATOM 5005 C CA . ASN A 1 654 ? -5.009 -2.070 -28.123 1.00 90.31 654 ASN A CA 1
ATOM 5006 C C . ASN A 1 654 ? -5.772 -3.385 -28.352 1.00 90.31 654 ASN A C 1
ATOM 5008 O O . ASN A 1 654 ? -5.525 -4.090 -29.331 1.00 90.31 654 ASN A O 1
ATOM 5012 N N . THR A 1 655 ? -6.661 -3.733 -27.419 1.00 87.12 655 THR A N 1
ATOM 5013 C CA . THR A 1 655 ? -7.384 -5.016 -27.416 1.00 87.12 655 THR A CA 1
ATOM 5014 C C . THR A 1 655 ? -8.127 -5.281 -28.741 1.00 87.12 655 THR A C 1
ATOM 5016 O O . THR A 1 655 ? -8.706 -4.355 -29.322 1.00 87.12 655 THR A O 1
ATOM 5019 N N . PRO A 1 656 ? -8.112 -6.530 -29.253 1.00 90.81 656 PRO A N 1
ATOM 5020 C CA . PRO A 1 656 ? -7.673 -7.770 -28.591 1.00 90.81 656 PRO A CA 1
ATOM 5021 C C . PRO A 1 656 ? -6.161 -8.086 -28.695 1.00 90.81 656 PRO A C 1
ATOM 5023 O O . PRO A 1 656 ? -5.740 -9.160 -28.277 1.00 90.81 656 PRO A O 1
ATOM 5026 N N . GLN A 1 657 ? -5.329 -7.177 -29.222 1.00 94.69 657 GLN A N 1
ATOM 5027 C CA . GLN A 1 657 ? -3.890 -7.421 -29.405 1.00 94.69 657 GLN A CA 1
ATOM 5028 C C . GLN A 1 657 ? -3.145 -7.605 -28.076 1.00 94.69 657 GLN A C 1
ATOM 5030 O O . GLN A 1 657 ? -3.328 -6.824 -27.140 1.00 94.69 657 GLN A O 1
ATOM 5035 N N . VAL A 1 658 ? -2.222 -8.570 -28.047 1.00 95.81 658 VAL A N 1
ATOM 5036 C CA . VAL A 1 658 ? -1.420 -8.940 -26.862 1.00 95.81 658 VAL A CA 1
ATOM 5037 C C . VAL A 1 658 ? -0.095 -8.184 -26.727 1.00 95.81 658 VAL A C 1
ATOM 5039 O O . VAL A 1 658 ? 0.613 -8.390 -25.744 1.00 95.81 658 VAL A O 1
ATOM 5042 N N . GLY A 1 659 ? 0.265 -7.323 -27.687 1.00 96.69 659 GLY A N 1
ATOM 5043 C CA . GLY A 1 659 ? 1.545 -6.608 -27.698 1.00 96.69 659 GLY A CA 1
ATOM 5044 C C . GLY A 1 659 ? 1.494 -5.220 -28.346 1.00 96.69 659 GLY A C 1
ATOM 5045 O O . GLY A 1 659 ? 0.849 -5.011 -29.378 1.00 96.69 659 GLY A O 1
ATOM 5046 N N . ILE A 1 660 ? 2.206 -4.261 -27.744 1.00 97.94 660 ILE A N 1
ATOM 5047 C CA . ILE A 1 660 ? 2.377 -2.898 -28.265 1.00 97.94 660 ILE A CA 1
ATOM 5048 C C . ILE A 1 660 ? 3.791 -2.354 -27.998 1.00 97.94 660 ILE A C 1
ATOM 5050 O O . ILE A 1 660 ? 4.285 -2.386 -26.870 1.00 97.94 660 ILE A O 1
ATOM 5054 N N . LEU A 1 661 ? 4.436 -1.812 -29.038 1.00 98.31 661 LEU A N 1
ATOM 5055 C CA . LEU A 1 661 ? 5.750 -1.163 -28.957 1.00 98.31 661 LEU A CA 1
ATOM 5056 C C . LEU A 1 661 ? 5.615 0.367 -28.868 1.00 98.31 661 LEU A C 1
ATOM 5058 O O . LEU A 1 661 ? 5.130 1.017 -29.795 1.00 98.31 661 LEU A O 1
ATOM 5062 N N . GLY A 1 662 ? 6.102 0.951 -27.776 1.00 97.19 662 GLY A N 1
ATOM 5063 C CA . GLY A 1 662 ? 6.242 2.391 -27.568 1.00 97.19 662 GLY A CA 1
ATOM 5064 C C . GLY A 1 662 ? 7.626 2.908 -27.966 1.00 97.19 662 GLY A C 1
ATOM 5065 O O . GLY A 1 662 ? 8.629 2.559 -27.342 1.00 97.19 662 GLY A O 1
ATOM 5066 N N . MET A 1 663 ? 7.673 3.777 -28.976 1.00 96.19 663 MET A N 1
ATOM 5067 C CA . MET A 1 663 ? 8.855 4.528 -29.410 1.00 96.19 663 MET A CA 1
ATOM 5068 C C . MET A 1 663 ? 8.917 5.894 -28.714 1.00 96.19 663 MET A C 1
ATOM 5070 O O . MET A 1 663 ? 7.923 6.629 -28.687 1.00 96.19 663 MET A O 1
ATOM 5074 N N . HIS A 1 664 ? 10.093 6.271 -28.216 1.00 95.62 664 HIS A N 1
ATOM 5075 C CA . HIS A 1 664 ? 10.297 7.517 -27.472 1.00 95.62 664 HIS A CA 1
ATOM 5076 C C . HIS A 1 664 ? 11.198 8.515 -28.213 1.00 95.62 664 HIS A C 1
ATOM 5078 O O . HIS A 1 664 ? 11.592 8.320 -29.364 1.00 95.62 664 HIS A O 1
ATOM 5084 N N . LYS A 1 665 ? 11.467 9.658 -27.580 1.00 95.69 665 LYS A N 1
ATOM 5085 C CA . LYS A 1 665 ? 12.288 10.739 -28.131 1.00 95.69 665 LYS A CA 1
ATOM 5086 C C . LYS A 1 665 ? 13.732 10.258 -28.307 1.00 95.69 665 LYS A C 1
ATOM 5088 O O . LYS A 1 665 ? 14.384 9.892 -27.332 1.00 95.69 665 LYS A O 1
ATOM 5093 N N . ILE A 1 666 ? 14.250 10.352 -29.533 1.00 95.69 666 ILE A N 1
ATOM 5094 C CA . ILE A 1 666 ? 15.692 10.238 -29.791 1.00 95.69 666 ILE A CA 1
ATOM 5095 C C . ILE A 1 666 ? 16.381 11.452 -29.164 1.00 95.69 666 ILE A C 1
ATOM 5097 O O . ILE A 1 666 ? 16.001 12.593 -29.447 1.00 95.69 666 ILE A O 1
ATOM 5101 N N . GLN A 1 667 ? 17.398 11.230 -28.337 1.00 94.69 667 GLN A N 1
ATOM 5102 C CA . GLN A 1 667 ? 18.221 12.307 -27.798 1.00 94.69 667 GLN A CA 1
ATOM 5103 C C . GLN A 1 667 ? 19.692 11.919 -27.691 1.00 94.69 667 GLN A C 1
ATOM 5105 O O . GLN A 1 667 ? 20.036 10.769 -27.433 1.00 94.69 667 GLN A O 1
ATOM 5110 N N . LEU A 1 668 ? 20.560 12.910 -27.882 1.00 96.25 668 LEU A N 1
ATOM 5111 C CA . LEU A 1 668 ? 21.999 12.745 -27.738 1.00 96.25 668 LEU A CA 1
ATOM 5112 C C . LEU A 1 668 ? 22.341 12.497 -26.260 1.00 96.25 668 LEU A C 1
ATOM 5114 O O . LEU A 1 668 ? 21.949 13.289 -25.401 1.00 96.25 668 LEU A O 1
ATOM 5118 N N . ARG A 1 669 ? 23.053 11.408 -25.968 1.00 95.81 669 ARG A N 1
ATOM 5119 C CA . ARG A 1 669 ? 23.548 11.047 -24.632 1.00 95.81 669 ARG A CA 1
ATOM 5120 C C . ARG A 1 669 ? 25.023 10.645 -24.720 1.00 95.81 669 ARG A C 1
ATOM 5122 O O . ARG A 1 669 ? 25.381 9.965 -25.680 1.00 95.81 669 ARG A O 1
ATOM 5129 N N . PRO A 1 670 ? 25.857 10.985 -23.725 1.00 95.88 670 PRO A N 1
ATOM 5130 C CA . PRO A 1 670 ? 27.128 10.303 -23.521 1.00 95.88 670 PRO A CA 1
ATOM 5131 C C . PRO A 1 670 ? 26.864 8.822 -23.223 1.00 95.88 670 PRO A C 1
ATOM 5133 O O . PRO A 1 670 ? 26.044 8.501 -22.360 1.00 95.88 670 PRO A O 1
ATOM 5136 N N . VAL A 1 671 ? 27.535 7.932 -23.948 1.00 94.75 671 VAL A N 1
ATOM 5137 C CA . VAL A 1 671 ? 27.449 6.474 -23.808 1.00 94.75 671 VAL A CA 1
ATOM 5138 C C . VAL A 1 671 ? 28.864 5.905 -23.849 1.00 94.75 671 VAL A C 1
ATOM 5140 O O . VAL A 1 671 ? 29.662 6.290 -24.703 1.00 94.75 671 VAL A O 1
ATOM 5143 N N . ALA A 1 672 ? 29.181 4.998 -22.925 1.00 92.56 672 ALA A N 1
ATOM 5144 C CA . ALA A 1 672 ? 30.427 4.239 -22.960 1.00 92.56 672 ALA A CA 1
ATOM 5145 C C . ALA A 1 672 ? 30.373 3.216 -24.106 1.00 92.56 672 ALA A C 1
ATOM 5147 O O . ALA A 1 672 ? 29.466 2.388 -24.159 1.00 92.56 672 ALA A O 1
ATOM 5148 N N . ILE A 1 673 ? 31.327 3.302 -25.033 1.00 89.25 673 ILE A N 1
ATOM 5149 C CA . ILE A 1 673 ? 31.471 2.375 -26.167 1.00 89.25 673 ILE A CA 1
ATOM 5150 C C . ILE A 1 673 ? 32.339 1.174 -25.764 1.00 89.25 673 ILE A C 1
ATOM 5152 O O . ILE A 1 673 ? 32.141 0.062 -26.248 1.00 89.25 673 ILE A O 1
ATOM 5156 N N . ASP A 1 674 ? 33.270 1.401 -24.840 1.00 90.12 674 ASP A N 1
ATOM 5157 C CA . ASP A 1 674 ? 34.047 0.399 -24.116 1.00 90.12 674 ASP A CA 1
ATOM 5158 C C . ASP A 1 674 ? 34.436 0.961 -22.732 1.00 90.12 674 ASP A C 1
ATOM 5160 O O . ASP A 1 674 ? 33.880 1.967 -22.286 1.00 90.12 674 ASP A O 1
ATOM 5164 N N . ALA A 1 675 ? 35.360 0.303 -22.027 1.00 90.06 675 ALA A N 1
ATOM 5165 C CA . ALA A 1 675 ? 35.778 0.689 -20.679 1.00 90.06 675 ALA A CA 1
ATOM 5166 C C . ALA A 1 675 ? 36.551 2.024 -20.600 1.00 90.06 675 ALA A C 1
ATOM 5168 O O . ALA A 1 675 ? 36.671 2.579 -19.509 1.00 90.06 675 ALA A O 1
ATOM 5169 N N . GLU A 1 676 ? 37.074 2.537 -21.719 1.00 92.81 676 GLU A N 1
ATOM 5170 C CA . GLU A 1 676 ? 37.946 3.722 -21.757 1.00 92.81 676 GLU A CA 1
ATOM 5171 C C . GLU A 1 676 ? 37.355 4.874 -22.588 1.00 92.81 676 GLU A C 1
ATOM 5173 O O . GLU A 1 676 ? 37.699 6.037 -22.369 1.00 92.81 676 GLU A O 1
ATOM 5178 N N . ARG A 1 677 ? 36.452 4.584 -23.536 1.00 92.81 677 ARG A N 1
ATOM 5179 C CA . ARG A 1 677 ? 35.916 5.564 -24.494 1.00 92.81 677 ARG A CA 1
ATOM 5180 C C . ARG A 1 677 ? 34.422 5.816 -24.312 1.00 92.81 677 ARG A C 1
ATOM 5182 O O . ARG A 1 677 ? 33.600 4.905 -24.401 1.00 92.81 677 ARG A O 1
ATOM 5189 N N . MET A 1 678 ? 34.064 7.092 -24.168 1.00 94.62 678 MET A N 1
ATOM 5190 C CA . MET A 1 678 ? 32.682 7.575 -24.214 1.00 94.62 678 MET A CA 1
ATOM 5191 C C . MET A 1 678 ? 32.438 8.417 -25.468 1.00 94.62 678 MET A C 1
ATOM 5193 O O . MET A 1 678 ? 33.254 9.268 -25.821 1.00 94.62 678 MET A O 1
ATOM 5197 N N . GLU A 1 679 ? 31.288 8.227 -26.109 1.00 95.12 679 GLU A N 1
ATOM 5198 C CA . GLU A 1 679 ? 30.849 9.000 -27.272 1.00 95.12 679 GLU A CA 1
ATOM 5199 C C . GLU A 1 679 ? 29.432 9.548 -27.075 1.00 95.12 679 GLU A C 1
ATOM 5201 O O . GLU A 1 679 ? 28.609 8.973 -26.367 1.00 95.12 679 GLU A O 1
ATOM 5206 N N . ASN A 1 680 ? 29.121 10.661 -27.739 1.00 96.38 680 ASN A N 1
ATOM 5207 C CA . ASN A 1 680 ? 27.770 11.215 -27.765 1.00 96.38 680 ASN A CA 1
ATOM 5208 C C . ASN A 1 680 ? 26.926 10.491 -28.828 1.00 96.38 680 ASN A C 1
ATOM 5210 O O . ASN A 1 680 ? 27.012 10.818 -30.014 1.00 96.38 680 ASN A O 1
ATOM 5214 N N . ARG A 1 681 ? 26.101 9.526 -28.406 1.00 96.75 681 ARG A N 1
ATOM 5215 C CA . ARG A 1 681 ? 25.248 8.701 -29.279 1.00 96.75 681 ARG A CA 1
ATOM 5216 C C . ARG A 1 681 ? 23.772 9.146 -29.242 1.00 96.75 681 ARG A C 1
ATOM 5218 O O . ARG A 1 681 ? 23.286 9.590 -28.198 1.00 96.75 681 ARG A O 1
ATOM 5225 N N . PRO A 1 682 ? 23.036 9.087 -30.368 1.00 96.81 682 PRO A N 1
ATOM 5226 C CA . PRO A 1 682 ? 21.611 9.402 -30.444 1.00 96.81 682 PRO A CA 1
ATOM 5227 C C . PRO A 1 682 ? 20.769 8.221 -29.932 1.00 96.81 682 PRO A C 1
ATOM 5229 O O . PRO A 1 682 ? 20.343 7.362 -30.700 1.00 96.81 682 PRO A O 1
ATOM 5232 N N . MET A 1 683 ? 20.498 8.185 -28.631 1.00 96.88 683 MET A N 1
ATOM 5233 C CA . MET A 1 683 ? 19.787 7.074 -27.992 1.00 96.88 683 MET A CA 1
ATOM 5234 C C . MET A 1 683 ? 18.263 7.252 -28.033 1.00 96.88 683 MET A C 1
ATOM 5236 O O . MET A 1 683 ? 17.756 8.366 -27.871 1.00 96.88 683 MET A O 1
ATOM 5240 N N . MET A 1 684 ? 17.526 6.148 -28.171 1.00 97.25 684 MET A N 1
ATOM 5241 C CA . MET A 1 684 ? 16.070 6.064 -27.987 1.00 97.25 684 MET A CA 1
ATOM 5242 C C . MET A 1 684 ? 15.727 5.006 -26.929 1.00 97.25 684 MET A C 1
ATOM 5244 O O . MET A 1 684 ? 16.287 3.915 -26.960 1.00 97.25 684 MET A O 1
ATOM 5248 N N . TYR A 1 685 ? 14.763 5.280 -26.046 1.00 97.06 685 TYR A N 1
ATOM 5249 C CA . TYR A 1 685 ? 14.108 4.227 -25.260 1.00 97.06 685 TYR A CA 1
ATOM 5250 C C . TYR A 1 685 ? 12.973 3.567 -26.053 1.00 97.06 685 TYR A C 1
ATOM 5252 O O . TYR A 1 685 ? 12.149 4.249 -26.671 1.00 97.06 685 TYR A O 1
ATOM 5260 N N . ILE A 1 686 ? 12.878 2.245 -25.978 1.00 97.62 686 ILE A N 1
ATOM 5261 C CA . ILE A 1 686 ? 11.758 1.462 -26.502 1.00 97.62 686 ILE A CA 1
ATOM 5262 C C . ILE A 1 686 ? 11.098 0.683 -25.363 1.00 97.62 686 ILE A C 1
ATOM 5264 O O . ILE A 1 686 ? 11.784 0.150 -24.492 1.00 97.62 686 ILE A O 1
ATOM 5268 N N . ALA A 1 687 ? 9.768 0.639 -25.361 1.00 97.88 687 ALA A N 1
ATOM 5269 C CA . ALA A 1 687 ? 8.972 -0.069 -24.362 1.00 97.88 687 ALA A CA 1
ATOM 5270 C C . ALA A 1 687 ? 8.076 -1.100 -25.052 1.00 97.88 687 ALA A C 1
ATOM 5272 O O . ALA A 1 687 ? 7.332 -0.730 -25.958 1.00 97.88 687 ALA A O 1
ATOM 5273 N N . LEU A 1 688 ? 8.113 -2.361 -24.629 1.00 98.25 688 LEU A N 1
ATOM 5274 C CA . LEU A 1 688 ? 7.118 -3.363 -25.014 1.00 98.25 688 LEU A CA 1
ATOM 5275 C C . LEU A 1 688 ? 6.157 -3.549 -23.847 1.00 98.25 688 LEU A C 1
ATOM 5277 O O . LEU A 1 688 ? 6.576 -4.049 -22.802 1.00 98.25 688 LEU A O 1
ATOM 5281 N N . SER A 1 689 ? 4.887 -3.203 -24.040 1.00 97.75 689 SER A N 1
ATOM 5282 C CA . SER A 1 689 ? 3.813 -3.645 -23.147 1.00 97.75 689 SER A CA 1
ATOM 5283 C C . SER A 1 689 ? 3.123 -4.864 -23.748 1.00 97.75 689 SER A C 1
ATOM 5285 O O . SER A 1 689 ? 2.905 -4.918 -24.962 1.00 97.75 689 SER A O 1
ATOM 5287 N N . TYR A 1 690 ? 2.834 -5.855 -22.910 1.00 96.81 690 TYR A N 1
ATOM 5288 C CA . TYR A 1 690 ? 2.395 -7.184 -23.330 1.00 96.81 690 TYR A CA 1
ATOM 5289 C C . TYR A 1 690 ? 1.444 -7.820 -22.311 1.00 96.81 690 TYR A C 1
ATOM 5291 O O . TYR A 1 690 ? 1.497 -7.491 -21.125 1.00 96.81 690 TYR A O 1
ATOM 5299 N N . ASP A 1 691 ? 0.576 -8.726 -22.766 1.00 96.06 691 ASP A N 1
ATOM 5300 C CA . ASP A 1 691 ? -0.319 -9.494 -21.892 1.00 96.06 691 ASP A CA 1
ATOM 5301 C C . ASP A 1 691 ? 0.385 -10.755 -21.361 1.00 96.06 691 ASP A C 1
ATOM 5303 O O . ASP A 1 691 ? 0.621 -11.722 -22.095 1.00 96.06 691 ASP A O 1
ATOM 5307 N N . HIS A 1 692 ? 0.709 -10.755 -20.066 1.00 94.25 692 HIS A N 1
ATOM 5308 C CA . HIS A 1 692 ? 1.416 -11.850 -19.397 1.00 94.25 692 HIS A CA 1
ATOM 5309 C C . HIS A 1 692 ? 0.538 -13.109 -19.193 1.00 94.25 692 HIS A C 1
ATOM 5311 O O . HIS A 1 692 ? 0.997 -14.100 -18.627 1.00 94.25 692 HIS A O 1
ATOM 5317 N N . ARG A 1 693 ? -0.713 -13.119 -19.683 1.00 93.38 693 ARG A N 1
ATOM 5318 C CA . ARG A 1 693 ? -1.528 -14.345 -19.803 1.00 93.38 693 ARG A CA 1
ATOM 5319 C C . ARG A 1 693 ? -1.049 -15.289 -20.915 1.00 93.38 693 ARG A C 1
ATOM 5321 O O . ARG A 1 693 ? -1.306 -16.483 -20.826 1.00 93.38 693 ARG A O 1
ATOM 5328 N N . ILE A 1 694 ? -0.358 -14.772 -21.938 1.00 92.94 694 ILE A N 1
ATOM 5329 C CA . ILE A 1 694 ? 0.281 -15.579 -23.001 1.00 92.94 694 ILE A CA 1
ATOM 5330 C C . ILE A 1 694 ? 1.805 -15.431 -22.974 1.00 92.94 694 ILE A C 1
ATOM 5332 O O . ILE A 1 694 ? 2.523 -16.400 -23.207 1.00 92.94 694 ILE A O 1
ATOM 5336 N N . ILE A 1 695 ? 2.305 -14.210 -22.767 1.00 95.44 695 ILE A N 1
ATOM 5337 C CA . ILE A 1 695 ? 3.701 -13.871 -23.056 1.00 95.44 695 ILE A CA 1
ATOM 5338 C C . ILE A 1 695 ? 4.494 -13.815 -21.753 1.00 95.44 695 ILE A C 1
ATOM 5340 O O . ILE A 1 695 ? 4.378 -12.859 -20.988 1.00 95.44 695 ILE A O 1
ATOM 5344 N N . ASP A 1 696 ? 5.356 -14.805 -21.534 1.00 93.25 696 ASP A N 1
ATOM 5345 C CA . ASP A 1 696 ? 6.318 -14.780 -20.433 1.00 93.25 696 ASP A CA 1
ATOM 5346 C C . ASP A 1 696 ? 7.307 -13.616 -20.573 1.00 93.25 696 ASP A C 1
ATOM 5348 O O . ASP A 1 696 ? 7.825 -13.334 -21.661 1.00 93.25 696 ASP A O 1
ATOM 5352 N N . GLY A 1 697 ? 7.706 -13.023 -19.444 1.00 88.56 697 GLY A N 1
ATOM 5353 C CA . GLY A 1 697 ? 8.737 -11.980 -19.410 1.00 88.56 697 GLY A CA 1
ATOM 5354 C C . GLY A 1 697 ? 10.058 -12.365 -20.103 1.00 88.56 697 GLY A C 1
ATOM 5355 O O . GLY A 1 697 ? 10.737 -11.498 -20.654 1.00 88.56 697 GLY A O 1
ATOM 5356 N N . SER A 1 698 ? 10.411 -13.658 -20.157 1.00 92.44 698 SER A N 1
ATOM 5357 C CA . SER A 1 698 ? 11.607 -14.124 -20.881 1.00 92.44 698 SER A CA 1
ATOM 5358 C C . SER A 1 698 ? 11.471 -14.051 -22.410 1.00 92.44 698 SER A C 1
ATOM 5360 O O . SER A 1 698 ? 12.469 -13.837 -23.103 1.00 92.44 698 SER A O 1
ATOM 5362 N N . GLU A 1 699 ? 10.253 -14.175 -22.942 1.00 93.69 699 GLU A N 1
ATOM 5363 C CA . GLU A 1 699 ? 9.957 -14.008 -24.365 1.00 93.69 699 GLU A CA 1
ATOM 5364 C C . GLU A 1 699 ? 9.811 -12.523 -24.715 1.00 93.69 699 GLU A C 1
ATOM 5366 O O . GLU A 1 699 ? 10.457 -12.057 -25.654 1.00 93.69 699 GLU A O 1
ATOM 5371 N N . ALA A 1 700 ? 9.092 -11.749 -23.893 1.00 96.06 700 ALA A N 1
ATOM 5372 C CA . ALA A 1 700 ? 8.973 -10.297 -24.037 1.00 96.06 700 ALA A CA 1
ATOM 5373 C C . ALA A 1 700 ? 10.343 -9.588 -24.088 1.00 96.06 700 ALA A C 1
ATOM 5375 O O . ALA A 1 700 ? 10.585 -8.747 -24.958 1.00 96.06 700 ALA A O 1
ATOM 5376 N N . VAL A 1 701 ? 11.277 -9.960 -23.202 1.00 95.25 701 VAL A N 1
ATOM 5377 C CA . VAL A 1 701 ? 12.651 -9.425 -23.209 1.00 95.25 701 VAL A CA 1
ATOM 5378 C C . VAL A 1 701 ? 13.412 -9.847 -24.469 1.00 95.25 701 VAL A C 1
ATOM 5380 O O . VAL A 1 701 ? 14.059 -9.008 -25.091 1.00 95.25 701 VAL A O 1
ATOM 5383 N N . ARG A 1 702 ? 13.326 -11.112 -24.902 1.00 96.69 702 ARG A N 1
ATOM 5384 C CA . ARG A 1 702 ? 14.032 -11.592 -26.110 1.00 96.69 702 ARG A CA 1
ATOM 5385 C C . ARG A 1 702 ? 13.488 -10.983 -27.403 1.00 96.69 702 ARG A C 1
ATOM 5387 O O . ARG A 1 702 ? 14.271 -10.721 -28.319 1.00 96.69 702 ARG A O 1
ATOM 5394 N N . PHE A 1 703 ? 12.187 -10.709 -27.463 1.00 97.94 703 PHE A N 1
ATOM 5395 C CA . PHE A 1 703 ? 11.570 -9.925 -28.528 1.00 97.94 703 PHE A CA 1
ATOM 5396 C C . PHE A 1 703 ? 12.127 -8.505 -28.548 1.00 97.94 703 PHE A C 1
ATOM 5398 O O . PHE A 1 703 ? 12.621 -8.067 -29.584 1.00 97.94 703 PHE A O 1
ATOM 5405 N N . LEU A 1 704 ? 12.111 -7.799 -27.411 1.00 97.69 704 LEU A N 1
ATOM 5406 C CA . LEU A 1 704 ? 12.549 -6.403 -27.363 1.00 97.69 704 LEU A CA 1
ATOM 5407 C C . LEU A 1 704 ? 14.058 -6.251 -27.624 1.00 97.69 704 LEU A C 1
ATOM 5409 O O . LEU A 1 704 ? 14.472 -5.302 -28.289 1.00 97.69 704 LEU A O 1
ATOM 5413 N N . VAL A 1 705 ? 14.864 -7.225 -27.190 1.00 97.12 705 VAL A N 1
ATOM 5414 C CA . VAL A 1 705 ? 16.283 -7.349 -27.560 1.00 97.12 705 VAL A CA 1
ATOM 5415 C C . VAL A 1 705 ? 16.445 -7.609 -29.061 1.00 97.12 705 VAL A C 1
ATOM 5417 O O . VAL A 1 705 ? 17.208 -6.892 -29.690 1.00 97.12 705 VAL A O 1
ATOM 5420 N N . THR A 1 706 ? 15.676 -8.519 -29.671 1.00 96.19 706 THR A N 1
ATOM 5421 C CA . THR A 1 706 ? 15.740 -8.740 -31.134 1.00 96.19 706 THR A CA 1
ATOM 5422 C C . THR A 1 706 ? 15.340 -7.482 -31.919 1.00 96.19 706 THR A C 1
ATOM 5424 O O . THR A 1 706 ? 15.962 -7.160 -32.928 1.00 96.19 706 THR A O 1
ATOM 5427 N N . VAL A 1 707 ? 14.336 -6.727 -31.456 1.00 97.19 707 VAL A N 1
ATOM 5428 C CA . VAL A 1 707 ? 13.963 -5.437 -32.065 1.00 97.19 707 VAL A CA 1
ATOM 5429 C C . VAL A 1 707 ? 15.096 -4.414 -31.928 1.00 97.19 707 VAL A C 1
ATOM 5431 O O . VAL A 1 707 ? 15.375 -3.712 -32.893 1.00 97.19 707 VAL A O 1
ATOM 5434 N N . LYS A 1 708 ? 15.781 -4.343 -30.777 1.00 96.81 708 LYS A N 1
ATOM 5435 C CA . LYS A 1 708 ? 16.985 -3.512 -30.585 1.00 96.81 708 LYS A CA 1
ATOM 5436 C C . LYS A 1 708 ? 18.107 -3.921 -31.550 1.00 96.81 708 LYS A C 1
ATOM 5438 O O . LYS A 1 708 ? 18.602 -3.066 -32.275 1.00 96.81 708 LYS A O 1
ATOM 5443 N N . GLU A 1 709 ? 18.459 -5.205 -31.601 1.00 95.69 709 GLU A N 1
ATOM 5444 C CA . GLU A 1 709 ? 19.522 -5.755 -32.459 1.00 95.69 709 GLU A CA 1
ATOM 5445 C C . GLU A 1 709 ? 19.281 -5.413 -33.941 1.00 95.69 709 GLU A C 1
ATOM 5447 O O . GLU A 1 709 ? 20.163 -4.868 -34.600 1.00 95.69 709 GLU A O 1
ATOM 5452 N N . LEU A 1 710 ? 18.055 -5.613 -34.439 1.00 95.19 710 LEU A N 1
ATOM 5453 C CA . LEU A 1 710 ? 17.651 -5.283 -35.815 1.00 95.19 710 LEU A CA 1
ATOM 5454 C C . LEU A 1 710 ? 17.554 -3.772 -36.116 1.00 95.19 710 LEU A C 1
ATOM 5456 O O . LEU A 1 710 ? 17.401 -3.383 -37.274 1.00 95.19 710 LEU A O 1
ATOM 5460 N N . LEU A 1 711 ? 17.600 -2.905 -35.102 1.00 96.00 711 LEU A N 1
ATOM 5461 C CA . LEU A 1 711 ? 17.666 -1.449 -35.275 1.00 96.00 711 LEU A CA 1
ATOM 5462 C C . LEU A 1 711 ? 19.107 -0.924 -35.172 1.00 96.00 711 LEU A C 1
ATOM 5464 O O . LEU A 1 711 ? 19.442 0.064 -35.827 1.00 96.00 711 LEU A O 1
ATOM 5468 N N . GLU A 1 712 ? 19.955 -1.586 -34.385 1.00 95.56 712 GLU A N 1
ATOM 5469 C CA . GLU A 1 712 ? 21.380 -1.265 -34.237 1.00 95.56 712 GLU A CA 1
ATOM 5470 C C . GLU A 1 712 ? 22.216 -1.816 -35.402 1.00 95.56 712 GLU A C 1
ATOM 5472 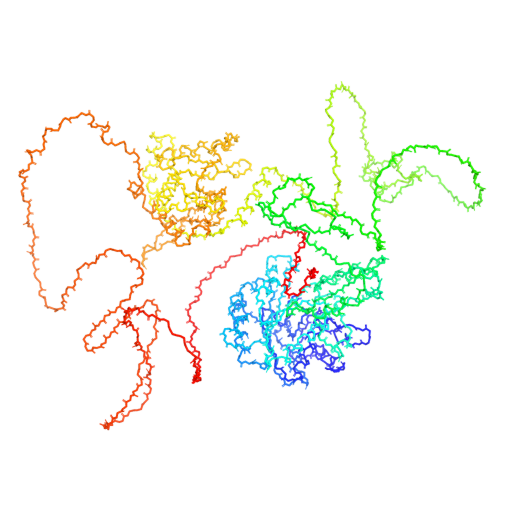O O . GLU A 1 712 ? 23.167 -1.152 -35.819 1.00 95.56 712 GLU A O 1
ATOM 5477 N N . ASP A 1 713 ? 21.794 -2.927 -36.021 1.00 93.44 713 ASP A N 1
ATOM 5478 C CA . ASP A 1 713 ? 22.242 -3.364 -37.349 1.00 93.44 713 ASP A CA 1
ATOM 5479 C C . ASP A 1 713 ? 21.099 -3.374 -38.397 1.00 93.44 713 ASP A C 1
ATOM 5481 O O . ASP A 1 713 ? 20.410 -4.382 -38.597 1.00 93.44 713 ASP A O 1
ATOM 5485 N N . PRO A 1 714 ? 20.926 -2.272 -39.154 1.00 86.50 714 PRO A N 1
ATOM 5486 C CA . PRO A 1 714 ? 19.988 -2.205 -40.270 1.00 86.50 714 PRO A CA 1
ATOM 5487 C C . PRO A 1 714 ? 20.380 -3.024 -41.509 1.00 86.50 714 PRO A C 1
ATOM 5489 O O . PRO A 1 714 ? 19.600 -3.044 -42.463 1.00 86.50 714 PRO A O 1
ATOM 5492 N N . GLU A 1 715 ? 21.559 -3.653 -41.556 1.00 87.00 715 GLU A N 1
ATOM 5493 C CA . GLU A 1 715 ? 21.940 -4.554 -42.651 1.00 87.00 715 GLU A CA 1
ATOM 5494 C C . GLU A 1 715 ? 21.393 -5.972 -42.399 1.00 87.00 715 GLU A C 1
ATOM 5496 O O . GLU A 1 715 ? 20.890 -6.593 -43.337 1.00 87.00 715 GLU A O 1
ATOM 5501 N N . SER A 1 716 ? 21.291 -6.422 -41.141 1.00 81.75 716 SER A N 1
ATOM 5502 C CA . SER A 1 716 ? 20.538 -7.637 -40.768 1.00 81.75 716 SER A CA 1
ATOM 5503 C C . SER A 1 716 ? 19.047 -7.586 -41.145 1.00 81.75 716 SER A C 1
ATOM 5505 O O . SER A 1 716 ? 18.473 -8.617 -41.505 1.00 81.75 716 SER A O 1
ATOM 5507 N N . LEU A 1 717 ? 18.423 -6.398 -41.206 1.00 79.75 717 LEU A N 1
ATOM 5508 C CA . LEU A 1 717 ? 17.064 -6.222 -41.762 1.00 79.75 717 LEU A CA 1
ATOM 5509 C C . LEU A 1 717 ? 16.939 -6.635 -43.242 1.00 79.75 717 LEU A C 1
ATOM 5511 O O . LEU A 1 717 ? 15.822 -6.848 -43.715 1.00 79.75 717 LEU A O 1
ATOM 5515 N N . LEU A 1 718 ? 18.051 -6.733 -43.978 1.00 71.38 718 LEU A N 1
ATOM 5516 C CA . LEU A 1 718 ? 18.104 -7.202 -45.368 1.00 71.38 718 LEU A CA 1
ATOM 5517 C C . LEU A 1 718 ? 18.343 -8.720 -45.469 1.00 71.38 718 LEU A C 1
ATOM 5519 O O . LEU A 1 718 ? 18.138 -9.288 -46.539 1.00 71.38 718 LEU A O 1
ATOM 5523 N N . ILE A 1 719 ? 18.810 -9.349 -44.384 1.00 68.56 719 ILE A N 1
ATOM 5524 C CA . ILE A 1 719 ? 19.238 -10.755 -44.327 1.00 68.56 719 ILE A CA 1
ATOM 5525 C C . ILE A 1 719 ? 18.146 -11.620 -43.684 1.00 68.56 719 ILE A C 1
ATOM 5527 O O . ILE A 1 719 ? 17.711 -12.602 -44.280 1.00 68.56 719 ILE A O 1
ATOM 5531 N N . GLU A 1 720 ? 17.657 -11.246 -42.496 1.00 58.91 720 GLU A N 1
ATOM 5532 C CA . GLU A 1 720 ? 16.519 -11.927 -41.856 1.00 58.91 720 GLU A CA 1
ATOM 5533 C C . GLU A 1 720 ? 15.186 -11.502 -42.495 1.00 58.91 720 GLU A C 1
ATOM 5535 O O . GLU A 1 720 ? 14.267 -12.308 -42.692 1.00 58.91 720 GLU A O 1
ATOM 5540 N N . GLY A 1 721 ? 15.091 -10.224 -42.871 1.00 49.09 721 GLY A N 1
ATOM 5541 C CA . GLY A 1 721 ? 13.941 -9.665 -43.565 1.00 49.09 721 GLY A CA 1
ATOM 5542 C C . GLY A 1 721 ? 13.842 -10.181 -44.997 1.00 49.09 721 GLY A C 1
ATOM 5543 O O . GLY A 1 721 ? 14.440 -9.612 -45.906 1.00 49.09 721 GLY A O 1
ATOM 5544 N N . HIS A 1 722 ? 13.014 -11.209 -45.207 1.00 43.56 722 HIS A N 1
ATOM 5545 C CA . HIS A 1 722 ? 12.597 -11.676 -46.533 1.00 43.56 722 HIS A CA 1
ATOM 5546 C C . HIS A 1 722 ? 11.884 -10.554 -47.314 1.00 43.56 722 HIS A C 1
ATOM 5548 O O . HIS A 1 722 ? 10.655 -10.474 -47.335 1.00 43.56 722 HIS A O 1
ATOM 5554 N N . MET A 1 723 ? 12.646 -9.687 -47.983 1.00 38.56 723 MET A N 1
ATOM 5555 C CA . MET A 1 723 ? 12.111 -8.873 -49.069 1.00 38.56 723 MET A CA 1
ATOM 5556 C C . MET A 1 723 ? 11.736 -9.798 -50.235 1.00 38.56 723 MET A C 1
ATOM 5558 O O . MET A 1 723 ? 12.524 -10.685 -50.574 1.00 38.56 723 MET A O 1
ATOM 5562 N N . PRO A 1 724 ? 10.575 -9.596 -50.883 1.00 34.34 724 PRO A N 1
ATOM 5563 C CA . PRO A 1 724 ? 10.160 -10.400 -52.023 1.00 34.34 724 PRO A CA 1
ATOM 5564 C C . PRO A 1 724 ? 10.977 -10.039 -53.272 1.00 34.34 724 PRO A C 1
ATOM 5566 O O . PRO A 1 724 ? 10.503 -9.366 -54.190 1.00 34.34 724 PRO A O 1
ATOM 5569 N N . PHE A 1 725 ? 12.213 -10.535 -53.346 1.00 37.09 725 PHE A N 1
ATOM 5570 C CA . PHE A 1 725 ? 12.819 -10.806 -54.643 1.00 37.09 725 PHE A CA 1
ATOM 5571 C C . PHE A 1 725 ? 11.916 -11.805 -55.367 1.00 37.09 725 PHE A C 1
ATOM 5573 O O . PHE A 1 725 ? 11.679 -12.906 -54.865 1.00 37.09 725 PHE A O 1
ATOM 5580 N N . LYS A 1 726 ? 11.411 -11.422 -56.547 1.00 31.72 726 LYS A N 1
ATOM 5581 C CA . LYS A 1 726 ? 10.749 -12.370 -57.450 1.00 31.72 726 LYS A CA 1
ATOM 5582 C C . LYS A 1 726 ? 11.667 -13.588 -57.622 1.00 31.72 726 LYS A C 1
ATOM 5584 O O . LYS A 1 726 ? 12.852 -13.384 -57.904 1.00 31.72 726 LYS A O 1
ATOM 5589 N N . PRO A 1 727 ? 11.167 -14.824 -57.444 1.00 33.25 727 PRO A N 1
ATOM 5590 C CA . PRO A 1 727 ? 12.010 -16.004 -57.526 1.00 33.25 727 PRO A CA 1
ATOM 5591 C C . PRO A 1 727 ? 12.664 -16.071 -58.907 1.00 33.25 727 PRO A C 1
ATOM 5593 O O . PRO A 1 727 ? 12.002 -15.886 -59.926 1.00 33.25 727 PRO A O 1
ATOM 5596 N N . LEU A 1 728 ? 13.970 -16.353 -58.939 1.00 35.47 728 LEU A N 1
ATOM 5597 C CA . LEU A 1 728 ? 14.788 -16.336 -60.161 1.00 35.47 728 LEU A CA 1
ATOM 5598 C C . LEU A 1 728 ? 14.238 -17.263 -61.268 1.00 35.47 728 LEU A C 1
ATOM 5600 O O . LEU A 1 728 ? 14.468 -17.023 -62.450 1.00 35.47 728 LEU A O 1
ATOM 5604 N N . HIS A 1 729 ? 13.452 -18.268 -60.873 1.00 42.47 729 HIS A N 1
ATOM 5605 C CA . HIS A 1 729 ? 12.626 -19.119 -61.730 1.00 42.47 729 HIS A CA 1
ATOM 5606 C C . HIS A 1 729 ? 11.802 -18.327 -62.767 1.00 42.47 729 HIS A C 1
ATOM 5608 O O . HIS A 1 729 ? 11.839 -18.650 -63.952 1.00 42.47 729 HIS A O 1
ATOM 5614 N N . ASP A 1 730 ? 11.139 -17.239 -62.361 1.00 39.59 730 ASP A N 1
ATOM 5615 C CA . ASP A 1 730 ? 10.303 -16.407 -63.246 1.00 39.59 730 ASP A CA 1
ATOM 5616 C C . ASP A 1 730 ? 11.129 -15.537 -64.210 1.00 39.59 730 ASP A C 1
ATOM 5618 O O . ASP A 1 730 ? 10.591 -14.971 -65.162 1.00 39.59 730 ASP A O 1
ATOM 5622 N N . MET A 1 731 ? 12.434 -15.401 -63.959 1.00 36.97 731 MET A N 1
ATOM 5623 C CA . MET A 1 731 ? 13.365 -14.609 -64.768 1.00 36.97 731 MET A CA 1
ATOM 5624 C C . MET A 1 731 ? 14.234 -15.480 -65.692 1.00 36.97 731 MET A C 1
ATOM 5626 O O . MET A 1 731 ? 14.798 -14.972 -66.658 1.00 36.97 731 MET A O 1
ATOM 5630 N N . LEU A 1 732 ? 14.307 -16.791 -65.434 1.00 35.59 732 LEU A N 1
ATOM 5631 C CA . LEU A 1 732 ? 15.040 -17.784 -66.227 1.00 35.59 732 LEU A CA 1
ATOM 5632 C C . LEU A 1 732 ? 14.103 -18.722 -67.011 1.00 35.59 732 LEU A C 1
ATOM 5634 O O . LEU A 1 732 ? 14.433 -19.879 -67.260 1.00 35.59 732 LEU A O 1
ATOM 5638 N N . GLY A 1 733 ? 12.963 -18.201 -67.476 1.00 35.16 733 GLY A N 1
ATOM 5639 C CA . GLY A 1 733 ? 11.990 -18.905 -68.326 1.00 35.16 733 GLY A CA 1
ATOM 5640 C C . GLY A 1 733 ? 12.478 -19.309 -69.731 1.00 35.16 733 GLY A C 1
ATOM 5641 O O . GLY A 1 733 ? 11.653 -19.583 -70.596 1.00 35.16 733 GLY A O 1
ATOM 5642 N N . TYR A 1 734 ? 13.793 -19.335 -69.973 1.00 41.44 734 TYR A N 1
ATOM 5643 C CA . TYR A 1 734 ? 14.444 -19.851 -71.179 1.00 41.44 734 TYR A CA 1
ATOM 5644 C C . TYR A 1 734 ? 15.856 -20.363 -70.852 1.00 41.44 734 TYR A C 1
ATOM 5646 O O . TYR A 1 734 ? 16.771 -19.556 -70.704 1.00 41.44 734 TYR A O 1
ATOM 5654 N N . LEU A 1 735 ? 16.036 -21.691 -70.792 1.00 30.56 735 LEU A N 1
ATOM 5655 C CA . LEU A 1 735 ? 17.130 -22.468 -71.419 1.00 30.56 735 LEU A CA 1
ATOM 5656 C C . LEU A 1 735 ? 17.080 -23.946 -70.974 1.00 30.56 735 LEU A C 1
ATOM 5658 O O . LEU A 1 735 ? 16.829 -24.262 -69.816 1.00 30.56 735 LEU A O 1
ATOM 5662 N N . SER A 1 736 ? 17.316 -24.865 -71.913 1.00 31.50 736 SER A N 1
ATOM 5663 C CA . SER A 1 736 ? 17.246 -26.321 -71.703 1.00 31.50 736 SER A CA 1
ATOM 5664 C C . SER A 1 736 ? 18.479 -26.899 -70.981 1.00 31.50 736 SER A C 1
ATOM 5666 O O . SER A 1 736 ? 19.577 -26.365 -71.156 1.00 31.50 736 SER A O 1
ATOM 5668 N N . PRO A 1 737 ? 18.362 -28.037 -70.262 1.00 34.00 737 PRO A N 1
ATOM 5669 C CA . PRO 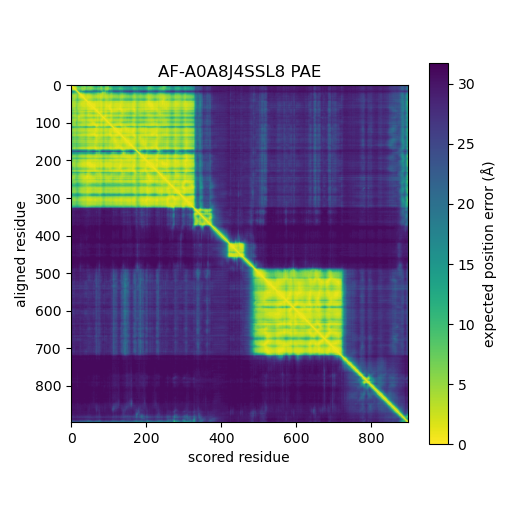A 1 737 ? 19.438 -28.607 -69.442 1.00 34.00 737 PRO A CA 1
ATOM 5670 C C . PRO A 1 737 ? 20.542 -29.320 -70.256 1.00 34.00 737 PRO A C 1
ATOM 5672 O O . PRO A 1 737 ? 20.712 -30.533 -70.174 1.00 34.00 737 PRO A O 1
ATOM 5675 N N . VAL A 1 738 ? 21.332 -28.567 -71.032 1.00 35.34 738 VAL A N 1
ATOM 5676 C CA . VAL A 1 738 ? 22.524 -29.071 -71.744 1.00 35.34 738 VAL A CA 1
ATOM 5677 C C . VAL A 1 738 ? 23.661 -28.039 -71.698 1.00 35.34 738 VAL A C 1
ATOM 5679 O O . VAL A 1 738 ? 23.717 -27.168 -72.563 1.00 35.34 738 VAL A O 1
ATOM 5682 N N . ARG A 1 739 ? 24.560 -28.161 -70.697 1.00 30.47 739 ARG A N 1
ATOM 5683 C CA . ARG A 1 739 ? 25.989 -27.718 -70.635 1.00 30.47 739 ARG A CA 1
ATOM 5684 C C . ARG A 1 739 ? 26.451 -27.463 -69.182 1.00 30.47 739 ARG A C 1
ATOM 5686 O O . ARG A 1 739 ? 26.649 -26.323 -68.779 1.00 30.47 739 ARG A O 1
ATOM 5693 N N . LEU A 1 740 ? 26.688 -28.526 -68.405 1.00 28.55 740 LEU A N 1
ATOM 5694 C CA . LEU A 1 740 ? 27.312 -28.431 -67.067 1.00 28.55 740 LEU A CA 1
ATOM 5695 C C . LEU A 1 740 ? 28.457 -29.450 -66.869 1.00 28.55 740 LEU A C 1
ATOM 5697 O O . LEU A 1 740 ? 28.609 -30.031 -65.803 1.00 28.55 740 LEU A O 1
ATOM 5701 N N . VAL A 1 741 ? 29.241 -29.716 -67.924 1.00 29.89 741 VAL A N 1
ATOM 5702 C CA . VAL A 1 741 ? 30.271 -30.783 -67.931 1.00 29.89 741 VAL A CA 1
ATOM 5703 C C . VAL A 1 741 ? 31.573 -30.345 -68.632 1.00 29.89 741 VAL A C 1
ATOM 5705 O O . VAL A 1 741 ? 32.270 -31.170 -69.211 1.00 29.89 741 VAL A O 1
ATOM 5708 N N . GLN A 1 742 ? 31.895 -29.040 -68.682 1.00 30.64 742 GLN A N 1
ATOM 5709 C CA . GLN A 1 742 ? 32.994 -28.585 -69.559 1.00 30.64 742 GLN A CA 1
ATOM 5710 C C . GLN A 1 742 ? 33.834 -27.371 -69.122 1.00 30.64 742 GLN A C 1
ATOM 5712 O O . GLN A 1 742 ? 34.546 -26.827 -69.957 1.00 30.64 742 GLN A O 1
ATOM 5717 N N . HIS A 1 743 ? 33.807 -26.952 -67.852 1.00 28.78 743 HIS A N 1
ATOM 5718 C CA . HIS A 1 743 ? 34.770 -25.981 -67.295 1.00 28.78 743 HIS A CA 1
ATOM 5719 C C . HIS A 1 743 ? 35.178 -26.394 -65.870 1.00 28.78 743 HIS A C 1
ATOM 5721 O O . HIS A 1 743 ? 34.585 -25.951 -64.891 1.00 28.78 743 HIS A O 1
ATOM 5727 N N . PHE A 1 744 ? 36.172 -27.284 -65.760 1.00 29.22 744 PHE A N 1
ATOM 5728 C CA . PHE A 1 744 ? 36.768 -27.689 -64.476 1.00 29.22 744 PHE A CA 1
ATOM 5729 C C . PHE A 1 744 ? 38.258 -28.072 -64.622 1.00 29.22 744 PHE A C 1
ATOM 5731 O O . PHE A 1 744 ? 38.692 -29.146 -64.215 1.00 29.22 744 PHE A O 1
ATOM 5738 N N . VAL A 1 745 ? 39.045 -27.205 -65.270 1.00 28.95 745 VAL A N 1
ATOM 5739 C CA . VAL A 1 745 ? 40.509 -27.331 -65.428 1.00 28.95 745 VAL A CA 1
ATOM 5740 C C . VAL A 1 745 ? 41.138 -25.930 -65.356 1.00 28.95 745 VAL A C 1
ATOM 5742 O O . VAL A 1 745 ? 40.544 -24.994 -65.882 1.00 28.95 745 VAL A O 1
ATOM 5745 N N . ALA A 1 746 ? 42.345 -25.832 -64.774 1.00 27.23 746 ALA A N 1
ATOM 5746 C CA . ALA A 1 746 ? 43.165 -24.620 -64.558 1.00 27.23 746 ALA A CA 1
ATOM 5747 C C . ALA A 1 746 ? 42.632 -23.626 -63.487 1.00 27.23 746 ALA A C 1
ATOM 5749 O O . ALA A 1 746 ? 41.433 -23.403 -63.389 1.00 27.23 746 ALA A O 1
ATOM 5750 N N . SER A 1 747 ? 43.465 -23.002 -62.635 1.00 28.55 747 SER A N 1
ATOM 5751 C CA . SER A 1 747 ? 44.927 -23.134 -62.416 1.00 28.55 747 SER A CA 1
ATOM 5752 C C . SER A 1 747 ? 45.350 -22.743 -60.981 1.00 28.55 747 SER A C 1
ATOM 5754 O O . SER A 1 747 ? 44.591 -22.116 -60.250 1.00 28.55 747 SER A O 1
ATOM 5756 N N . THR A 1 748 ? 46.571 -23.126 -60.588 1.00 30.42 748 THR A N 1
ATOM 5757 C CA . THR A 1 748 ? 47.224 -22.897 -59.275 1.00 30.42 748 THR A CA 1
ATOM 5758 C C . THR A 1 748 ? 47.985 -21.549 -59.182 1.00 30.42 748 THR A C 1
ATOM 5760 O O . THR A 1 748 ? 47.798 -20.706 -60.054 1.00 30.42 748 THR A O 1
ATOM 5763 N N . TRP A 1 749 ? 48.883 -21.400 -58.178 1.00 26.83 749 TRP A N 1
ATOM 5764 C CA . TRP A 1 749 ? 49.736 -20.235 -57.797 1.00 26.83 749 TRP A CA 1
ATOM 5765 C C . TRP A 1 749 ? 49.022 -19.237 -56.843 1.00 26.83 749 TRP A C 1
ATOM 5767 O O . TRP A 1 749 ? 47.859 -18.930 -57.060 1.00 26.83 749 TRP A O 1
ATOM 5777 N N . ILE A 1 750 ? 49.588 -18.737 -55.723 1.00 25.44 750 ILE A N 1
ATOM 5778 C CA . ILE A 1 750 ? 50.970 -18.716 -55.168 1.00 25.44 750 ILE A CA 1
ATOM 5779 C C . ILE A 1 750 ? 51.006 -19.000 -53.646 1.00 25.44 750 ILE A C 1
ATOM 5781 O O . ILE A 1 750 ? 50.031 -18.765 -52.938 1.00 25.44 750 ILE A O 1
ATOM 5785 N N . LYS A 1 751 ? 52.169 -19.440 -53.130 1.00 25.78 751 LYS A N 1
ATOM 5786 C CA . LYS A 1 751 ? 52.500 -19.525 -51.691 1.00 25.78 751 LYS A CA 1
ATOM 5787 C C . LYS A 1 751 ? 53.941 -19.048 -51.437 1.00 25.78 751 LYS A C 1
ATOM 5789 O O . LYS A 1 751 ? 54.861 -19.850 -51.567 1.00 25.78 751 LYS A O 1
ATOM 5794 N N . ALA A 1 752 ? 54.136 -17.782 -51.055 1.00 27.06 752 ALA A N 1
ATOM 5795 C CA . ALA A 1 752 ? 55.397 -17.269 -50.497 1.00 27.06 752 ALA A CA 1
ATOM 5796 C C . ALA A 1 752 ? 55.209 -15.884 -49.846 1.00 27.06 752 ALA A C 1
ATOM 5798 O O . ALA A 1 752 ? 54.856 -14.938 -50.539 1.00 27.06 752 ALA A O 1
ATOM 5799 N N . VAL A 1 753 ? 55.413 -15.787 -48.529 1.00 24.81 753 VAL A N 1
ATOM 5800 C CA . VAL A 1 753 ? 56.473 -15.018 -47.837 1.00 24.81 753 VAL A CA 1
ATOM 5801 C C . VAL A 1 753 ? 56.376 -15.427 -46.362 1.00 24.81 753 VAL A C 1
ATOM 5803 O O . VAL A 1 753 ? 55.336 -15.263 -45.730 1.00 24.81 753 VAL A O 1
ATOM 5806 N N . PHE A 1 754 ? 57.458 -15.989 -45.838 1.00 25.62 754 PHE A N 1
ATOM 5807 C CA . PHE A 1 754 ? 57.728 -16.186 -44.414 1.00 25.62 754 PHE A CA 1
ATOM 5808 C C . PHE A 1 754 ? 59.226 -15.895 -44.208 1.00 25.62 754 PHE A C 1
ATOM 5810 O O . PHE A 1 754 ? 59.966 -15.805 -45.188 1.00 25.62 754 PHE A O 1
ATOM 5817 N N . ASP A 1 755 ? 59.643 -15.760 -42.951 1.00 26.34 755 ASP A N 1
ATOM 5818 C CA . ASP A 1 755 ? 61.042 -15.735 -42.498 1.00 26.34 755 ASP A CA 1
ATOM 5819 C C . ASP A 1 755 ? 61.926 -14.556 -42.959 1.00 26.34 755 ASP A C 1
ATOM 5821 O O . ASP A 1 755 ? 62.741 -14.669 -43.873 1.00 26.34 755 ASP A O 1
ATOM 5825 N N . ILE A 1 756 ? 61.875 -13.455 -42.195 1.00 28.73 756 ILE A N 1
ATOM 5826 C CA . ILE A 1 756 ? 63.062 -12.631 -41.906 1.00 28.73 756 ILE A CA 1
ATOM 5827 C C . ILE A 1 756 ? 63.147 -12.370 -40.385 1.00 28.73 756 ILE A C 1
ATOM 5829 O O . ILE A 1 756 ? 62.248 -11.774 -39.799 1.00 28.73 756 ILE A O 1
ATOM 5833 N N . PHE A 1 757 ? 64.283 -12.786 -39.812 1.00 26.98 757 PHE A N 1
ATOM 5834 C CA . PHE A 1 757 ? 64.803 -12.634 -38.438 1.00 26.98 757 PHE A CA 1
ATOM 5835 C C . PHE A 1 757 ? 64.169 -13.383 -37.243 1.00 26.98 757 PHE A C 1
ATOM 5837 O O . PHE A 1 757 ? 62.981 -13.321 -36.948 1.00 26.98 757 PHE A O 1
ATOM 5844 N N . GLU A 1 758 ? 65.064 -14.061 -36.511 1.00 26.50 758 GLU A N 1
ATOM 5845 C CA . GLU A 1 758 ? 64.846 -14.847 -35.289 1.00 26.50 758 GLU A CA 1
ATOM 5846 C C . GLU A 1 758 ? 65.128 -14.030 -34.011 1.00 26.50 758 GLU A C 1
ATOM 5848 O O . GLU A 1 758 ? 66.029 -13.191 -34.028 1.00 26.50 758 GLU A O 1
ATOM 5853 N N . LEU A 1 759 ? 64.531 -14.409 -32.864 1.00 25.30 759 LEU A N 1
ATOM 5854 C CA . LEU A 1 759 ? 65.269 -14.486 -31.580 1.00 25.30 759 LEU A CA 1
ATOM 5855 C C . LEU A 1 759 ? 64.562 -15.328 -30.480 1.00 25.30 759 LEU A C 1
ATOM 5857 O O . LEU A 1 759 ? 63.723 -14.855 -29.726 1.00 25.30 759 LEU A O 1
ATOM 5861 N N . LYS A 1 760 ? 64.945 -16.612 -30.435 1.00 24.58 760 LYS A N 1
ATOM 5862 C CA . LYS A 1 760 ? 64.943 -17.623 -29.340 1.00 24.58 760 LYS A CA 1
ATOM 5863 C C . LYS A 1 760 ? 64.176 -17.352 -28.011 1.00 24.58 760 LYS A C 1
ATOM 5865 O O . LYS A 1 760 ? 64.656 -16.601 -27.173 1.00 24.58 760 LYS A O 1
ATOM 5870 N N . LEU A 1 761 ? 63.074 -18.107 -27.814 1.00 22.72 761 LEU A N 1
ATOM 5871 C CA . LEU A 1 761 ? 62.789 -19.166 -26.788 1.00 22.72 761 LEU A CA 1
ATOM 5872 C C . LEU A 1 761 ? 63.433 -19.124 -25.369 1.00 22.72 761 LEU A C 1
ATOM 5874 O O . LEU A 1 761 ? 64.555 -18.638 -25.257 1.00 22.72 761 LEU A O 1
ATOM 5878 N N . PRO A 1 762 ? 62.886 -19.833 -24.332 1.00 39.41 762 PRO A N 1
ATOM 5879 C CA . PRO A 1 762 ? 61.634 -20.635 -24.201 1.00 39.41 762 PRO A CA 1
ATOM 5880 C C . PRO A 1 762 ? 60.745 -20.153 -22.992 1.00 39.41 762 PRO A C 1
ATOM 5882 O O . PRO A 1 762 ? 61.032 -19.098 -22.444 1.00 39.41 762 PRO A O 1
ATOM 5885 N N . ILE A 1 763 ? 59.622 -20.747 -22.527 1.00 27.00 763 ILE A N 1
ATOM 5886 C CA . ILE A 1 763 ? 59.311 -22.120 -22.034 1.00 27.00 763 ILE A CA 1
ATOM 5887 C C . ILE A 1 763 ? 57.777 -22.395 -22.052 1.00 27.00 763 ILE A C 1
ATOM 5889 O O . ILE A 1 763 ? 56.987 -21.472 -21.909 1.00 27.00 763 ILE A O 1
ATOM 5893 N N . LEU A 1 764 ? 57.416 -23.683 -22.224 1.00 27.39 764 LEU A N 1
ATOM 5894 C CA . LEU A 1 764 ? 56.118 -24.410 -22.153 1.00 27.39 764 LEU A CA 1
ATOM 5895 C C . LEU A 1 764 ? 54.826 -23.678 -21.671 1.00 27.39 764 LEU A C 1
ATOM 5897 O O . LEU A 1 764 ? 54.846 -22.974 -20.669 1.00 27.39 764 LEU A O 1
ATOM 5901 N N . GLY A 1 765 ? 53.630 -23.966 -22.220 1.00 25.59 765 GLY A N 1
ATOM 5902 C CA . GLY A 1 765 ? 53.314 -24.854 -23.356 1.00 25.59 765 GLY A CA 1
ATOM 5903 C C . GLY A 1 765 ? 51.825 -25.259 -23.521 1.00 25.59 765 GLY A C 1
ATOM 5904 O O . GLY A 1 765 ? 51.105 -25.403 -22.542 1.00 25.59 765 GLY A O 1
ATOM 5905 N N . ASP A 1 766 ? 51.447 -25.495 -24.787 1.00 28.23 766 ASP A N 1
ATOM 5906 C CA . ASP A 1 766 ? 50.427 -26.425 -25.335 1.00 28.23 766 ASP A CA 1
ATOM 5907 C C . ASP A 1 766 ? 48.890 -26.343 -25.071 1.00 28.23 766 ASP A C 1
ATOM 5909 O O . ASP A 1 766 ? 48.410 -26.642 -23.985 1.00 28.23 766 ASP A O 1
ATOM 5913 N N . GLN A 1 767 ? 48.151 -26.175 -26.198 1.00 27.38 767 GLN A N 1
ATOM 5914 C CA . GLN A 1 767 ? 46.785 -26.665 -26.565 1.00 27.38 767 GLN A CA 1
ATOM 5915 C C . GLN A 1 767 ? 45.572 -26.234 -25.677 1.00 27.38 767 GLN A C 1
ATOM 5917 O O . GLN A 1 767 ? 45.739 -25.862 -24.526 1.00 27.38 767 GLN A O 1
ATOM 5922 N N . VAL A 1 768 ? 44.282 -26.194 -26.074 1.00 25.94 768 VAL A N 1
ATOM 5923 C CA . VAL A 1 768 ? 43.417 -26.626 -27.216 1.00 25.94 768 VAL A CA 1
ATOM 5924 C C . VAL A 1 768 ? 42.368 -25.483 -27.409 1.00 25.94 768 VAL A C 1
ATOM 5926 O O . VAL A 1 768 ? 41.973 -24.892 -26.412 1.00 25.94 768 VAL A O 1
ATOM 5929 N N . LYS A 1 769 ? 41.918 -24.958 -28.566 1.00 25.58 769 LYS A N 1
ATOM 5930 C CA . LYS A 1 769 ? 41.340 -25.455 -29.845 1.00 25.58 769 LYS A CA 1
ATOM 5931 C C . LYS A 1 769 ? 39.834 -25.867 -29.843 1.00 25.58 769 LYS A C 1
ATOM 5933 O O . LYS A 1 769 ? 39.507 -27.043 -29.802 1.00 25.58 769 LYS A O 1
ATOM 5938 N N . HIS A 1 770 ? 38.956 -24.876 -30.074 1.00 25.39 770 HIS A N 1
ATOM 5939 C CA . HIS A 1 770 ? 37.506 -24.957 -30.397 1.00 25.39 770 HIS A CA 1
ATOM 5940 C C . HIS A 1 770 ? 36.499 -25.378 -29.304 1.00 25.39 770 HIS A C 1
ATOM 5942 O O . HIS A 1 770 ? 36.752 -26.234 -28.465 1.00 25.39 770 HIS A O 1
ATOM 5948 N N . SER A 1 771 ? 35.289 -24.813 -29.411 1.00 21.53 771 SER A N 1
ATOM 5949 C CA . SER A 1 771 ? 34.050 -25.248 -28.751 1.00 21.53 771 SER A CA 1
ATOM 5950 C C . SER A 1 771 ? 32.871 -25.185 -29.741 1.00 21.53 771 SER A C 1
ATOM 5952 O O . SER A 1 771 ? 32.907 -24.426 -30.710 1.00 21.53 771 SER A O 1
ATOM 5954 N N . PHE A 1 772 ? 31.849 -26.021 -29.524 1.00 21.53 772 PHE A N 1
ATOM 5955 C CA . PHE A 1 772 ? 30.636 -26.125 -30.356 1.00 21.53 772 PHE A CA 1
ATOM 5956 C C . PHE A 1 772 ? 29.435 -25.368 -29.743 1.00 21.53 772 PHE A C 1
ATOM 5958 O O . PHE A 1 772 ? 29.499 -24.859 -28.625 1.00 21.53 772 PHE A O 1
ATOM 5965 N N . THR A 1 773 ? 28.340 -25.264 -30.500 1.00 23.50 773 THR A N 1
ATOM 5966 C CA . THR A 1 773 ? 27.261 -24.279 -30.302 1.00 23.50 773 THR A CA 1
ATOM 5967 C C . THR A 1 773 ? 26.044 -24.792 -29.503 1.00 23.50 773 THR A C 1
ATOM 5969 O O . THR A 1 773 ? 25.547 -25.876 -29.773 1.00 23.50 773 THR A O 1
ATOM 5972 N N . MET A 1 774 ? 25.514 -23.940 -28.606 1.00 21.92 774 MET A N 1
ATOM 5973 C CA . MET A 1 774 ? 24.152 -23.924 -28.012 1.00 21.92 774 MET A CA 1
ATOM 5974 C C . MET A 1 774 ? 23.531 -25.214 -27.412 1.00 21.92 774 MET A C 1
ATOM 5976 O O . MET A 1 774 ? 23.057 -26.082 -28.137 1.00 21.92 774 MET A O 1
ATOM 5980 N N . LYS A 1 775 ? 23.206 -25.178 -26.105 1.00 20.66 775 LYS A N 1
ATOM 5981 C CA . LYS A 1 775 ? 21.884 -24.719 -25.592 1.00 20.66 775 LYS A CA 1
ATOM 5982 C C . LYS A 1 775 ? 21.823 -24.714 -24.048 1.00 20.66 775 LYS A C 1
ATOM 5984 O O . LYS A 1 775 ? 21.967 -25.762 -23.441 1.00 20.66 775 LYS A O 1
ATOM 5989 N N . SER A 1 776 ? 21.480 -23.552 -23.471 1.00 23.11 776 SER A N 1
ATOM 5990 C CA . SER A 1 776 ? 20.887 -23.316 -22.127 1.00 23.11 776 SER A CA 1
ATOM 5991 C C . SER A 1 776 ? 21.540 -23.881 -20.841 1.00 23.11 776 SER A C 1
ATOM 5993 O O . SER A 1 776 ? 21.813 -25.066 -20.724 1.00 23.11 776 SER A O 1
ATOM 5995 N N . ASN A 1 777 ? 21.556 -23.016 -19.815 1.00 24.02 777 ASN A N 1
ATOM 5996 C CA . ASN A 1 777 ? 21.719 -23.269 -18.370 1.00 24.02 777 ASN A CA 1
ATOM 5997 C C . ASN A 1 777 ? 23.149 -23.462 -17.805 1.00 24.02 777 ASN A C 1
ATOM 5999 O O . ASN A 1 777 ? 23.798 -24.476 -18.017 1.00 24.02 777 ASN A O 1
ATOM 6003 N N . TRP A 1 778 ? 23.554 -22.467 -16.997 1.00 25.72 778 TRP A N 1
ATOM 6004 C CA . TRP A 1 778 ? 24.554 -22.477 -15.911 1.00 25.72 778 TRP A CA 1
ATOM 6005 C C . TRP A 1 778 ? 25.858 -23.272 -16.126 1.00 25.72 778 TRP A C 1
ATOM 6007 O O . TRP A 1 778 ? 25.959 -24.447 -15.785 1.00 25.72 778 TRP A O 1
ATOM 6017 N N . ILE A 1 779 ? 26.909 -22.581 -16.585 1.00 24.73 779 ILE A N 1
ATOM 6018 C CA . ILE A 1 779 ? 28.267 -23.141 -16.681 1.00 24.73 779 ILE A CA 1
ATOM 6019 C C . ILE A 1 779 ? 29.009 -22.950 -15.352 1.00 24.73 779 ILE A C 1
ATOM 6021 O O . ILE A 1 779 ? 29.266 -21.820 -14.938 1.00 24.73 779 ILE A O 1
ATOM 6025 N N . LEU A 1 780 ? 29.406 -24.056 -14.720 1.00 26.02 780 LEU A N 1
ATOM 6026 C CA . LEU A 1 780 ? 30.324 -24.070 -13.582 1.00 26.02 780 LEU A CA 1
ATOM 6027 C C . LEU A 1 780 ? 31.748 -24.357 -14.084 1.00 26.02 780 LEU A C 1
ATOM 6029 O O . LEU A 1 780 ? 32.029 -25.465 -14.539 1.00 26.02 780 LEU A O 1
ATOM 6033 N N . PHE A 1 781 ? 32.660 -23.388 -13.990 1.00 28.89 781 PHE A N 1
ATOM 6034 C CA . PHE A 1 781 ? 34.067 -23.619 -14.328 1.00 28.89 781 PHE A CA 1
ATOM 6035 C C . PHE A 1 781 ? 34.823 -24.165 -13.117 1.00 28.89 781 PHE A C 1
ATOM 6037 O O . PHE A 1 781 ? 35.012 -23.451 -12.131 1.00 28.89 781 PHE A O 1
ATOM 6044 N N . ALA A 1 782 ? 35.292 -25.408 -13.223 1.00 29.98 782 ALA A N 1
ATOM 6045 C CA . ALA A 1 782 ? 36.214 -26.032 -12.282 1.00 29.98 782 ALA A CA 1
ATOM 6046 C C . ALA A 1 782 ? 37.499 -26.447 -13.015 1.00 29.98 782 ALA A C 1
ATOM 6048 O O . ALA A 1 782 ? 37.430 -27.094 -14.061 1.00 29.98 782 ALA A O 1
ATOM 6049 N N . ARG A 1 783 ? 38.666 -26.097 -12.463 1.00 34.03 783 ARG A N 1
ATOM 6050 C CA . ARG A 1 783 ? 39.972 -26.603 -12.915 1.00 34.03 783 ARG A CA 1
ATOM 6051 C C . ARG A 1 783 ? 40.631 -27.362 -11.770 1.00 34.03 783 ARG A C 1
ATOM 6053 O O . ARG A 1 783 ? 40.731 -26.834 -10.663 1.00 34.03 783 ARG A O 1
ATOM 6060 N N . GLU A 1 784 ? 41.073 -28.580 -12.052 1.00 31.69 784 GLU A N 1
ATOM 6061 C CA . GLU A 1 784 ? 42.016 -29.309 -11.208 1.00 31.69 784 GLU A CA 1
ATOM 6062 C C . GLU A 1 784 ? 43.439 -28.941 -11.640 1.00 31.69 784 GLU A C 1
ATOM 6064 O O . GLU A 1 784 ? 43.759 -28.943 -12.832 1.00 31.69 784 GLU A O 1
ATOM 6069 N N . GLU A 1 785 ? 44.288 -28.606 -10.675 1.00 41.56 785 GLU A N 1
ATOM 6070 C CA . GLU A 1 785 ? 45.731 -28.482 -10.878 1.00 41.56 785 GLU A CA 1
ATOM 6071 C C . GLU A 1 785 ? 46.453 -29.535 -10.026 1.00 41.56 785 GLU A C 1
ATOM 6073 O O . GLU A 1 785 ? 45.865 -30.145 -9.127 1.00 41.56 785 GLU A O 1
ATOM 6078 N N . LYS A 1 786 ? 47.714 -29.825 -10.369 1.00 34.25 786 LYS A N 1
ATOM 6079 C CA . LYS A 1 786 ? 48.470 -30.924 -9.752 1.00 34.25 786 LYS A CA 1
ATOM 6080 C C . LYS A 1 786 ? 48.535 -30.760 -8.228 1.00 34.25 786 LYS A C 1
ATOM 6082 O O . LYS A 1 786 ? 48.585 -29.645 -7.724 1.00 34.25 786 LYS A O 1
ATOM 6087 N N . GLU A 1 787 ? 48.560 -31.897 -7.534 1.00 38.00 787 GLU A N 1
ATOM 6088 C CA . GLU A 1 787 ? 48.541 -31.996 -6.064 1.00 38.00 787 GLU A CA 1
ATOM 6089 C C . GLU A 1 787 ? 47.187 -31.642 -5.408 1.00 38.00 787 GLU A C 1
ATOM 6091 O O . GLU A 1 787 ? 47.113 -31.209 -4.263 1.00 38.00 787 GLU A O 1
ATOM 6096 N N . GLY A 1 788 ? 46.082 -31.953 -6.100 1.00 36.00 788 GLY A N 1
ATOM 6097 C CA . GLY A 1 788 ? 44.802 -32.285 -5.453 1.00 36.00 788 GLY A CA 1
ATOM 6098 C C . GLY A 1 788 ? 43.894 -31.109 -5.085 1.00 36.00 788 GLY A C 1
ATOM 6099 O O . GLY A 1 788 ? 42.943 -31.287 -4.320 1.00 36.00 788 GLY A O 1
ATOM 6100 N N . HIS A 1 789 ? 44.151 -29.922 -5.634 1.00 30.25 789 HIS A N 1
ATOM 6101 C CA . HIS A 1 789 ? 43.316 -28.740 -5.431 1.00 30.25 789 HIS A CA 1
ATOM 6102 C C . HIS A 1 789 ? 42.427 -28.449 -6.651 1.00 30.25 789 HIS A C 1
ATOM 6104 O O . HIS A 1 789 ? 42.904 -28.281 -7.773 1.00 30.25 789 HIS A O 1
ATOM 6110 N N . ILE A 1 790 ? 41.118 -28.328 -6.404 1.00 31.91 790 ILE A N 1
ATOM 6111 C CA . ILE A 1 790 ? 40.115 -27.907 -7.392 1.00 31.91 790 ILE A CA 1
ATOM 6112 C C . ILE A 1 790 ? 39.753 -26.446 -7.118 1.00 31.91 790 ILE A C 1
ATOM 6114 O O . ILE A 1 790 ? 39.372 -26.106 -5.996 1.00 31.91 790 ILE A O 1
ATOM 6118 N N . ARG A 1 791 ? 39.828 -25.584 -8.138 1.00 34.09 791 ARG A N 1
ATOM 6119 C CA . ARG A 1 791 ? 39.398 -24.179 -8.051 1.00 34.09 791 ARG A CA 1
ATOM 6120 C C . ARG A 1 791 ? 38.133 -23.968 -8.887 1.00 34.09 791 ARG A C 1
ATOM 6122 O O . ARG A 1 791 ? 38.112 -24.334 -10.061 1.00 34.09 791 ARG A O 1
ATOM 6129 N N . VAL A 1 792 ? 37.092 -23.396 -8.275 1.00 31.25 792 VAL A N 1
ATOM 6130 C CA . VAL A 1 792 ? 35.781 -23.130 -8.898 1.00 31.25 792 VAL A CA 1
ATOM 6131 C C . VAL A 1 792 ? 35.564 -21.623 -9.020 1.00 31.25 792 VAL A C 1
ATOM 6133 O O . VAL A 1 792 ? 35.845 -20.890 -8.072 1.00 31.25 792 VAL A O 1
ATOM 6136 N N . PHE A 1 793 ? 35.060 -21.159 -10.164 1.00 33.16 793 PHE A N 1
ATOM 6137 C CA . PHE A 1 793 ? 34.818 -19.737 -10.423 1.00 33.16 793 PHE A CA 1
ATOM 6138 C C . PHE A 1 793 ? 33.332 -19.368 -10.320 1.00 33.16 793 PHE A C 1
ATOM 6140 O O . PHE A 1 793 ? 32.498 -19.920 -11.034 1.00 33.16 793 PHE A O 1
ATOM 6147 N N . PHE A 1 794 ? 33.036 -18.364 -9.492 1.00 27.58 794 PHE A N 1
ATOM 6148 C CA . PHE A 1 794 ? 31.795 -17.583 -9.498 1.00 27.58 794 PHE A CA 1
ATOM 6149 C C . PHE A 1 794 ? 32.158 -16.097 -9.626 1.00 27.58 794 PHE A C 1
ATOM 6151 O O . PHE A 1 794 ? 33.147 -15.649 -9.046 1.00 27.58 794 PHE A O 1
ATOM 6158 N N . GLY A 1 795 ? 31.381 -15.328 -10.391 1.00 26.19 795 GLY A N 1
ATOM 6159 C CA . GLY A 1 795 ? 31.609 -13.891 -10.557 1.00 26.19 795 GLY A CA 1
ATOM 6160 C C . GLY A 1 795 ? 30.847 -13.070 -9.518 1.00 26.19 795 GLY A C 1
ATOM 6161 O O . GLY A 1 795 ? 29.633 -12.947 -9.644 1.00 26.19 795 GLY A O 1
ATOM 6162 N N . GLY A 1 796 ? 31.544 -12.488 -8.533 1.00 24.33 796 GLY A N 1
ATOM 6163 C CA . GLY A 1 796 ? 30.942 -11.511 -7.610 1.00 24.33 796 GLY A CA 1
ATOM 6164 C C . GLY A 1 796 ? 31.459 -11.518 -6.165 1.00 24.33 796 GLY A C 1
ATOM 6165 O O . GLY A 1 796 ? 30.680 -11.770 -5.256 1.00 24.33 796 GLY A O 1
ATOM 6166 N N . ASN A 1 797 ? 32.729 -11.145 -5.960 1.00 26.83 797 ASN A N 1
ATOM 6167 C CA . ASN A 1 797 ? 33.368 -10.859 -4.658 1.00 26.83 797 ASN A CA 1
ATOM 6168 C C . ASN A 1 797 ? 33.499 -12.027 -3.646 1.00 26.83 797 ASN A C 1
ATOM 6170 O O . ASN A 1 797 ? 32.880 -13.080 -3.764 1.00 26.83 797 ASN A O 1
ATOM 6174 N N . PHE A 1 798 ? 34.430 -11.869 -2.693 1.00 25.56 798 PHE A N 1
ATOM 6175 C CA . PHE A 1 798 ? 35.081 -12.975 -1.972 1.00 25.56 798 PHE A CA 1
ATOM 6176 C C . PHE A 1 798 ? 34.976 -12.887 -0.442 1.00 25.56 798 PHE A C 1
ATOM 6178 O O . PHE A 1 798 ? 35.135 -11.817 0.139 1.00 25.56 798 PHE A O 1
ATOM 6185 N N . ALA A 1 799 ? 34.898 -14.057 0.200 1.00 23.70 799 ALA A N 1
ATOM 6186 C CA . ALA A 1 799 ? 35.402 -14.312 1.552 1.00 23.70 799 ALA A CA 1
ATOM 6187 C C . ALA A 1 799 ? 35.987 -15.743 1.607 1.00 23.70 799 ALA A C 1
ATOM 6189 O O . ALA A 1 799 ? 35.425 -16.656 1.003 1.00 23.70 799 ALA A O 1
ATOM 6190 N N . GLN A 1 800 ? 37.124 -15.947 2.286 1.00 26.44 800 GLN A N 1
ATOM 6191 C CA . GLN A 1 800 ? 37.893 -17.207 2.271 1.00 26.44 800 GLN A CA 1
ATOM 6192 C C . GLN A 1 800 ? 38.263 -17.662 3.691 1.00 26.44 800 GLN A C 1
ATOM 6194 O O . GLN A 1 800 ? 38.529 -16.832 4.555 1.00 26.44 800 GLN A O 1
ATOM 6199 N N . ILE A 1 801 ? 38.231 -18.980 3.944 1.00 21.95 801 ILE A N 1
ATOM 6200 C CA . ILE A 1 801 ? 38.107 -19.545 5.301 1.00 21.95 801 ILE A CA 1
ATOM 6201 C C . ILE A 1 801 ? 38.606 -21.032 5.259 1.00 21.95 801 ILE A C 1
ATOM 6203 O O . ILE A 1 801 ? 38.115 -21.810 4.444 1.00 21.95 801 ILE A O 1
ATOM 6207 N N . HIS A 1 802 ? 39.632 -21.448 6.037 1.00 26.48 802 HIS A N 1
ATOM 6208 C CA . HIS A 1 802 ? 40.372 -22.743 5.913 1.00 26.48 802 HIS A CA 1
ATOM 6209 C C . HIS A 1 802 ? 40.808 -23.459 7.236 1.00 26.48 802 HIS A C 1
ATOM 6211 O O . HIS A 1 802 ? 41.587 -22.958 8.032 1.00 26.48 802 HIS A O 1
ATOM 6217 N N . HIS A 1 803 ? 40.404 -24.730 7.387 1.00 28.62 803 HIS A N 1
ATOM 6218 C CA . HIS A 1 803 ? 40.795 -25.740 8.411 1.00 28.62 803 HIS A CA 1
ATOM 6219 C C . HIS A 1 803 ? 40.407 -25.643 9.912 1.00 28.62 803 HIS A C 1
ATOM 6221 O O . HIS A 1 803 ? 40.644 -24.678 10.625 1.00 28.62 803 HIS A O 1
ATOM 6227 N N . ILE A 1 804 ? 39.873 -26.773 10.403 1.00 21.73 804 ILE A N 1
ATOM 6228 C CA . ILE A 1 804 ? 40.139 -27.358 11.729 1.00 21.73 804 ILE A CA 1
ATOM 6229 C C . ILE A 1 804 ? 40.597 -28.808 11.482 1.00 21.73 804 ILE A C 1
ATOM 6231 O O . ILE A 1 804 ? 40.205 -29.416 10.482 1.00 21.73 804 ILE A O 1
ATOM 6235 N N . THR A 1 805 ? 41.445 -29.347 12.355 1.00 26.92 805 THR A N 1
ATOM 6236 C CA . THR A 1 805 ? 42.119 -30.649 12.209 1.00 26.92 805 THR A CA 1
ATOM 6237 C C . THR A 1 805 ? 41.550 -31.746 13.120 1.00 26.92 805 THR A C 1
ATOM 6239 O O . THR A 1 805 ? 40.852 -31.483 14.098 1.00 26.92 805 THR A O 1
ATOM 6242 N N . ARG A 1 806 ? 41.913 -33.001 12.824 1.00 24.08 806 ARG A N 1
ATOM 6243 C CA . ARG A 1 806 ? 42.110 -34.062 13.826 1.00 24.08 806 ARG A CA 1
ATOM 6244 C C . ARG A 1 806 ? 43.589 -34.462 13.795 1.00 24.08 806 ARG A C 1
ATOM 6246 O O . ARG A 1 806 ? 44.117 -34.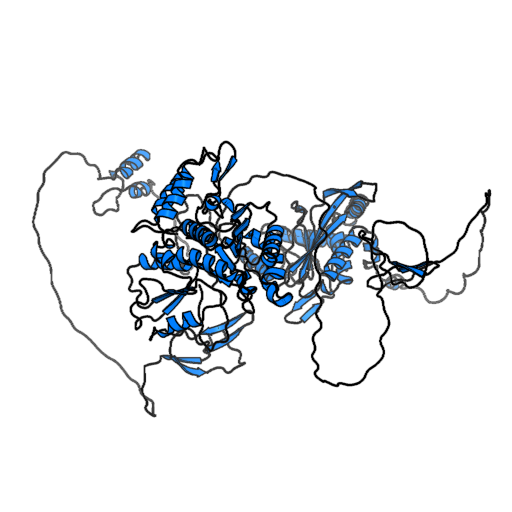678 12.710 1.00 24.08 806 ARG A O 1
ATOM 6253 N N . HIS A 1 807 ? 44.217 -34.583 14.962 1.00 25.47 807 HIS A N 1
ATOM 6254 C CA . HIS A 1 807 ? 45.496 -35.289 15.142 1.00 25.47 807 HIS A CA 1
ATOM 6255 C C . HIS A 1 807 ? 45.237 -36.780 15.447 1.00 25.47 807 HIS A C 1
ATOM 6257 O O . HIS A 1 807 ? 44.100 -37.144 15.770 1.00 25.47 807 HIS A O 1
ATOM 6263 N N . PRO A 1 808 ? 46.251 -37.651 15.297 1.00 29.67 808 PRO A N 1
ATOM 6264 C CA . PRO A 1 808 ? 47.157 -37.921 16.426 1.00 29.67 808 PRO A CA 1
ATOM 6265 C C . PRO A 1 808 ? 48.661 -37.815 16.068 1.00 29.67 808 PRO A C 1
ATOM 6267 O O . PRO A 1 808 ? 49.008 -37.505 14.935 1.00 29.67 808 PRO A O 1
ATOM 6270 N N . ALA A 1 809 ? 49.509 -38.116 17.063 1.00 24.84 809 ALA A N 1
ATOM 6271 C CA . ALA A 1 809 ? 50.955 -38.395 17.000 1.00 24.84 809 ALA A CA 1
ATOM 6272 C C . ALA A 1 809 ? 51.947 -37.240 16.683 1.00 24.84 809 ALA A C 1
ATOM 6274 O O . ALA A 1 809 ? 52.188 -36.875 15.541 1.00 24.84 809 ALA A O 1
ATOM 6275 N N . GLU A 1 810 ? 52.579 -36.757 17.762 1.00 26.22 810 GLU A N 1
ATOM 6276 C CA . GLU A 1 810 ? 54.038 -36.547 17.909 1.00 26.22 810 GLU A CA 1
ATOM 6277 C C . GLU A 1 810 ? 54.814 -35.652 16.914 1.00 26.22 810 GLU A C 1
ATOM 6279 O O . GLU A 1 810 ? 55.388 -36.118 15.935 1.00 26.22 810 GLU A O 1
ATOM 6284 N N . SER A 1 811 ? 55.053 -34.386 17.289 1.00 25.98 811 SER A N 1
ATOM 6285 C CA . SER A 1 811 ? 56.298 -33.961 17.985 1.00 25.98 811 SER A CA 1
ATOM 6286 C C . SER A 1 811 ? 56.618 -32.455 17.820 1.00 25.98 811 SER A C 1
ATOM 6288 O O . SER A 1 811 ? 56.627 -31.938 16.715 1.00 25.98 811 SER A O 1
ATOM 6290 N N . ILE A 1 812 ? 56.901 -31.788 18.956 1.00 26.17 812 ILE A N 1
ATOM 6291 C CA . ILE A 1 812 ? 57.782 -30.606 19.167 1.00 26.17 812 ILE A CA 1
ATOM 6292 C C . ILE A 1 812 ? 57.633 -29.382 18.222 1.00 26.17 812 ILE A C 1
ATOM 6294 O O . ILE A 1 812 ? 57.919 -29.485 17.037 1.00 26.17 812 ILE A O 1
ATOM 6298 N N . GLY A 1 813 ? 57.433 -28.161 18.770 1.00 25.17 813 GLY A N 1
ATOM 6299 C CA . GLY A 1 813 ? 58.018 -26.991 18.071 1.00 25.17 813 GLY A CA 1
ATOM 6300 C C . GLY A 1 813 ? 57.533 -25.542 18.239 1.00 25.17 813 GLY A C 1
ATOM 6301 O O . GLY A 1 813 ? 58.034 -24.726 17.480 1.00 25.17 813 GLY A O 1
ATOM 6302 N N . ALA A 1 814 ? 56.677 -25.175 19.203 1.00 26.45 814 ALA A N 1
ATOM 6303 C CA . ALA A 1 814 ? 56.323 -23.769 19.525 1.00 26.45 814 ALA A CA 1
ATOM 6304 C C . ALA A 1 814 ? 55.599 -22.920 18.436 1.00 26.45 814 ALA A C 1
ATOM 6306 O O . ALA A 1 814 ? 55.616 -23.214 17.248 1.00 26.45 814 ALA A O 1
ATOM 6307 N N . GLY A 1 815 ? 54.950 -21.829 18.874 1.00 25.16 815 GLY A N 1
ATOM 6308 C CA . GLY A 1 815 ? 54.261 -20.850 18.014 1.00 25.16 815 GLY A CA 1
ATOM 6309 C C . GLY A 1 815 ? 52.770 -20.695 18.339 1.00 25.16 815 GLY A C 1
ATOM 6310 O O . GLY A 1 815 ? 51.973 -21.589 18.077 1.00 25.16 815 GLY A O 1
ATOM 6311 N N . ILE A 1 816 ? 52.382 -19.552 18.912 1.00 24.41 816 ILE A N 1
ATOM 6312 C CA . ILE A 1 816 ? 50.987 -19.215 19.249 1.00 24.41 816 ILE A CA 1
ATOM 6313 C C . ILE A 1 816 ? 50.512 -18.085 18.319 1.00 24.41 816 ILE A C 1
ATOM 6315 O O . ILE A 1 816 ? 51.280 -17.152 18.086 1.00 24.41 816 ILE A O 1
ATOM 6319 N N . THR A 1 817 ? 49.227 -18.128 17.918 1.00 24.92 817 THR A N 1
ATOM 6320 C CA . THR A 1 817 ? 48.320 -17.002 17.537 1.00 24.92 817 THR A CA 1
ATOM 6321 C C . THR A 1 817 ? 47.717 -17.043 16.105 1.00 24.92 817 THR A C 1
ATOM 6323 O O . THR A 1 817 ? 48.435 -17.035 15.118 1.00 24.92 817 THR A O 1
ATOM 6326 N N . GLN A 1 818 ? 46.369 -16.983 16.051 1.00 24.50 818 GLN A N 1
ATOM 6327 C CA . GLN A 1 818 ? 45.443 -16.545 14.966 1.00 24.50 818 GLN A CA 1
ATOM 6328 C C . GLN A 1 818 ? 45.222 -17.337 13.634 1.00 24.50 818 GLN A C 1
ATOM 6330 O O . GLN A 1 818 ? 46.002 -17.239 12.701 1.00 24.50 818 GLN A O 1
ATOM 6335 N N . GLN A 1 819 ? 43.989 -17.892 13.518 1.00 23.59 819 GLN A N 1
ATOM 6336 C CA . GLN A 1 819 ? 43.023 -17.809 12.374 1.00 23.59 819 GLN A CA 1
ATOM 6337 C C . GLN A 1 819 ? 43.281 -18.554 11.020 1.00 23.59 819 GLN A C 1
ATOM 6339 O O . GLN A 1 819 ? 44.401 -18.586 10.540 1.00 23.59 819 GLN A O 1
ATOM 6344 N N . ILE A 1 820 ? 42.284 -19.130 10.294 1.00 23.95 820 ILE A N 1
ATOM 6345 C CA . ILE A 1 820 ? 40.876 -19.514 10.620 1.00 23.95 820 ILE A CA 1
ATOM 6346 C C . ILE A 1 820 ? 40.253 -20.561 9.633 1.00 23.95 820 ILE A C 1
ATOM 6348 O O . ILE A 1 820 ? 40.467 -20.462 8.431 1.00 23.95 820 ILE A O 1
ATOM 6352 N N . ARG A 1 821 ? 39.393 -21.464 10.158 1.00 26.08 821 ARG A N 1
ATOM 6353 C CA . ARG A 1 821 ? 38.500 -22.543 9.592 1.00 26.08 821 ARG A CA 1
ATOM 6354 C C . ARG A 1 821 ? 37.418 -22.086 8.571 1.00 26.08 821 ARG A C 1
ATOM 6356 O O . ARG A 1 821 ? 36.903 -21.014 8.839 1.00 26.08 821 ARG A O 1
ATOM 6363 N N . VAL A 1 822 ? 36.838 -22.774 7.541 1.00 26.91 822 VAL A N 1
ATOM 6364 C CA . VAL A 1 822 ? 36.940 -23.995 6.647 1.00 26.91 822 VAL A CA 1
ATOM 6365 C C . VAL A 1 822 ? 35.939 -23.811 5.459 1.00 26.91 822 VAL A C 1
ATOM 6367 O O . VAL A 1 822 ? 34.798 -23.498 5.784 1.00 26.91 822 VAL A O 1
ATOM 6370 N N . PHE A 1 823 ? 36.231 -24.104 4.163 1.00 21.52 823 PHE A N 1
ATOM 6371 C CA . PHE A 1 823 ? 35.170 -24.239 3.115 1.00 21.52 823 PHE A CA 1
ATOM 6372 C C . PHE A 1 823 ? 35.416 -25.180 1.896 1.00 21.52 823 PHE A C 1
ATOM 6374 O O . PHE A 1 823 ? 36.543 -25.395 1.465 1.00 21.52 823 PHE A O 1
ATOM 6381 N N . TYR A 1 824 ? 34.289 -25.645 1.322 1.00 22.55 824 TYR A N 1
ATOM 6382 C CA . TYR A 1 824 ? 34.027 -26.421 0.082 1.00 22.55 824 TYR A CA 1
ATOM 6383 C C . TYR A 1 824 ? 34.228 -27.954 0.020 1.00 22.55 824 TYR A C 1
ATOM 6385 O O . TYR A 1 824 ? 35.328 -28.473 -0.152 1.00 22.55 824 TYR A O 1
ATOM 6393 N N . ARG A 1 825 ? 33.086 -28.669 -0.041 1.00 26.45 825 ARG A N 1
ATOM 6394 C CA . ARG A 1 825 ? 32.876 -29.915 -0.812 1.00 26.45 825 ARG A CA 1
ATOM 6395 C C . ARG A 1 825 ? 31.372 -30.217 -0.957 1.00 26.45 825 ARG A C 1
ATOM 6397 O O . ARG A 1 825 ? 30.762 -30.605 0.031 1.00 26.45 825 ARG A O 1
ATOM 6404 N N . PHE A 1 826 ? 30.796 -30.095 -2.161 1.00 24.98 826 PHE A N 1
ATOM 6405 C CA . PHE A 1 826 ? 29.654 -30.920 -2.611 1.00 24.98 826 PHE A CA 1
ATOM 6406 C C . PHE A 1 826 ? 29.369 -30.742 -4.115 1.00 24.98 826 PHE A C 1
ATOM 6408 O O . PHE A 1 826 ? 29.046 -29.640 -4.546 1.00 24.98 826 PHE A O 1
ATOM 6415 N N . ALA A 1 827 ? 29.455 -31.823 -4.901 1.00 20.23 827 ALA A N 1
ATOM 6416 C CA . ALA A 1 827 ? 28.911 -31.915 -6.262 1.00 20.23 827 ALA A CA 1
ATOM 6417 C C . ALA A 1 827 ? 28.806 -33.389 -6.719 1.00 20.23 827 ALA A C 1
ATOM 6419 O O . ALA A 1 827 ? 29.786 -34.118 -6.636 1.00 20.23 827 ALA A O 1
ATOM 6420 N N . MET A 1 828 ? 27.617 -33.774 -7.206 1.00 23.36 828 MET A N 1
ATOM 6421 C CA . MET A 1 828 ? 27.262 -34.923 -8.072 1.00 23.36 828 MET A CA 1
ATOM 6422 C C . MET A 1 828 ? 27.857 -36.335 -7.863 1.00 23.36 828 MET A C 1
ATOM 6424 O O . MET A 1 828 ? 29.040 -36.568 -8.090 1.00 23.36 828 MET A O 1
ATOM 6428 N N . SER A 1 829 ? 26.961 -37.321 -7.673 1.00 22.64 829 SER A N 1
ATOM 6429 C CA . SER A 1 829 ? 26.743 -38.506 -8.555 1.00 22.64 829 SER A CA 1
ATOM 6430 C C . SER A 1 829 ? 25.693 -39.464 -7.939 1.00 22.64 829 SER A C 1
ATOM 6432 O O . SER A 1 829 ? 25.636 -39.530 -6.717 1.00 22.64 829 SER A O 1
ATOM 6434 N N . THR A 1 830 ? 24.885 -40.303 -8.614 1.00 23.34 830 THR A N 1
ATOM 6435 C CA . THR A 1 830 ? 24.221 -40.316 -9.946 1.00 23.34 830 THR A CA 1
ATOM 6436 C C . THR A 1 830 ? 23.032 -41.317 -9.857 1.00 23.34 830 THR A C 1
ATOM 6438 O O . THR A 1 830 ? 23.035 -42.213 -9.018 1.00 23.34 830 THR A O 1
ATOM 6441 N N . MET A 1 831 ? 21.998 -41.158 -10.689 1.00 21.97 831 MET A N 1
ATOM 6442 C CA . MET A 1 831 ? 20.691 -41.857 -10.676 1.00 21.97 831 MET A CA 1
ATOM 6443 C C . MET A 1 831 ? 20.681 -43.289 -11.270 1.00 21.97 831 MET A C 1
ATOM 6445 O O . MET A 1 831 ? 21.120 -43.451 -12.405 1.00 21.97 831 MET A O 1
ATOM 6449 N N . ILE A 1 832 ? 20.053 -44.284 -10.601 1.00 21.06 832 ILE A N 1
ATOM 6450 C CA . ILE A 1 832 ? 19.642 -45.594 -11.185 1.00 21.06 832 ILE A CA 1
ATOM 6451 C C . ILE A 1 832 ? 18.289 -46.124 -10.617 1.00 21.06 832 ILE A C 1
ATOM 6453 O O . ILE A 1 832 ? 18.158 -46.376 -9.428 1.00 21.06 832 ILE A O 1
ATOM 6457 N N . ILE A 1 833 ? 17.314 -46.320 -11.522 1.00 20.72 833 ILE A N 1
ATOM 6458 C CA . ILE A 1 833 ? 16.265 -47.378 -11.630 1.00 20.72 833 ILE A CA 1
ATOM 6459 C C . ILE A 1 833 ? 15.456 -47.852 -10.378 1.00 20.72 833 ILE A C 1
ATOM 6461 O O . ILE A 1 833 ? 15.879 -48.752 -9.667 1.00 20.72 833 ILE A O 1
ATOM 6465 N N . ARG A 1 834 ? 14.184 -47.391 -10.317 1.00 20.70 834 ARG A N 1
ATOM 6466 C CA . ARG A 1 834 ? 12.888 -48.150 -10.249 1.00 20.70 834 ARG A CA 1
ATOM 6467 C C . ARG A 1 834 ? 12.565 -49.113 -9.065 1.00 20.70 834 ARG A C 1
ATOM 6469 O O . ARG A 1 834 ? 13.392 -49.898 -8.640 1.00 20.70 834 ARG A O 1
ATOM 6476 N N . VAL A 1 835 ? 11.249 -49.196 -8.769 1.00 20.39 835 VAL A N 1
ATOM 6477 C CA . VAL A 1 835 ? 10.458 -50.304 -8.142 1.00 20.39 835 VAL A CA 1
ATOM 6478 C C . VAL A 1 835 ? 9.939 -50.090 -6.694 1.00 20.39 835 VAL A C 1
ATOM 6480 O O . VAL A 1 835 ? 10.693 -50.100 -5.735 1.00 20.39 835 VAL A O 1
ATOM 6483 N N . HIS A 1 836 ? 8.597 -50.074 -6.595 1.00 22.09 836 HIS A N 1
ATOM 6484 C CA . HIS A 1 836 ? 7.700 -50.324 -5.442 1.00 22.09 836 HIS A CA 1
ATOM 6485 C C . HIS A 1 836 ? 7.569 -49.335 -4.267 1.00 22.09 836 HIS A C 1
ATOM 6487 O O . HIS A 1 836 ? 8.492 -48.664 -3.824 1.00 22.09 836 HIS A O 1
ATOM 6493 N N . SER A 1 837 ? 6.336 -49.315 -3.753 1.00 24.41 837 SER A N 1
ATOM 6494 C CA . SER A 1 837 ? 5.865 -48.632 -2.551 1.00 24.41 837 SER A CA 1
ATOM 6495 C C . SER A 1 837 ? 5.966 -49.523 -1.310 1.00 24.41 837 SER A C 1
ATOM 6497 O O . SER A 1 837 ? 5.441 -50.637 -1.320 1.00 24.41 837 SER A O 1
ATOM 6499 N N . VAL A 1 838 ? 6.494 -48.988 -0.209 1.00 22.19 838 VAL A N 1
ATOM 6500 C CA . VAL A 1 838 ? 6.200 -49.449 1.159 1.00 22.19 838 VAL A CA 1
ATOM 6501 C C . VAL A 1 838 ? 6.074 -48.213 2.048 1.00 22.19 838 VAL A C 1
ATOM 6503 O O . VAL A 1 838 ? 6.927 -47.331 1.998 1.00 22.19 838 VAL A O 1
ATOM 6506 N N . ALA A 1 839 ? 5.020 -48.147 2.860 1.00 23.50 839 ALA A N 1
ATOM 6507 C CA . ALA A 1 839 ? 4.876 -47.149 3.916 1.00 23.50 839 ALA A CA 1
ATOM 6508 C C . ALA A 1 839 ? 5.195 -47.784 5.276 1.00 23.50 839 ALA A C 1
ATOM 6510 O O . ALA A 1 839 ? 4.780 -48.914 5.521 1.00 23.50 839 ALA A O 1
ATOM 6511 N N . VAL A 1 840 ? 5.856 -47.052 6.179 1.00 23.42 840 VAL A N 1
ATOM 6512 C CA . VAL A 1 840 ? 5.821 -47.312 7.630 1.00 23.42 840 VAL A CA 1
ATOM 6513 C C . VAL A 1 840 ? 6.233 -46.055 8.413 1.00 23.42 840 VAL A C 1
ATOM 6515 O O . VAL A 1 840 ? 6.906 -45.172 7.888 1.00 23.42 840 VAL A O 1
ATOM 6518 N N . ARG A 1 841 ? 5.758 -45.962 9.661 1.00 23.61 841 ARG A N 1
ATOM 6519 C CA . ARG A 1 841 ? 5.984 -44.856 10.612 1.00 23.61 841 ARG A CA 1
ATOM 6520 C C . ARG A 1 841 ? 7.391 -44.907 11.230 1.00 23.61 841 ARG A C 1
ATOM 6522 O O . ARG A 1 841 ? 7.966 -45.986 11.328 1.00 23.61 841 ARG A O 1
ATOM 6529 N N . GLY A 1 842 ? 7.866 -43.792 11.790 1.00 23.45 842 GLY A N 1
ATOM 6530 C CA . GLY A 1 842 ? 9.007 -43.799 12.715 1.00 23.45 842 GLY A CA 1
ATOM 6531 C C . GLY A 1 842 ? 9.431 -42.405 13.182 1.00 23.45 842 GLY A C 1
ATOM 6532 O O . GLY A 1 842 ? 9.975 -41.632 12.403 1.00 23.45 842 GLY A O 1
ATOM 6533 N N . GLU A 1 843 ? 9.196 -42.089 14.454 1.00 24.38 843 GLU A N 1
ATOM 6534 C CA . GLU A 1 843 ? 9.712 -40.886 15.121 1.00 24.38 843 GLU A CA 1
ATOM 6535 C C . GLU A 1 843 ? 11.138 -41.135 15.655 1.00 24.38 843 GLU A C 1
ATOM 6537 O O . GLU A 1 843 ? 11.404 -42.231 16.144 1.00 24.38 843 GLU A O 1
ATOM 6542 N N . LEU A 1 844 ? 12.026 -40.125 15.650 1.00 23.83 844 LEU A N 1
ATOM 6543 C CA . LEU A 1 844 ? 12.540 -39.502 16.891 1.00 23.83 844 LEU A CA 1
ATOM 6544 C C . LEU A 1 844 ? 13.550 -38.353 16.644 1.00 23.83 844 LEU A C 1
ATOM 6546 O O . LEU A 1 844 ? 14.529 -38.495 15.921 1.00 23.83 844 LEU A O 1
ATOM 6550 N N . LEU A 1 845 ? 13.316 -37.244 17.354 1.00 24.61 845 LEU A N 1
ATOM 6551 C CA . LEU A 1 845 ? 14.269 -36.335 18.024 1.00 24.61 845 LEU A CA 1
ATOM 6552 C C . LEU A 1 845 ? 15.754 -36.270 17.580 1.00 24.61 845 LEU A C 1
ATOM 6554 O O . LEU A 1 845 ? 16.538 -37.182 17.827 1.00 24.61 845 LEU A O 1
ATOM 6558 N N . GLY A 1 846 ? 16.197 -35.068 17.177 1.00 23.72 846 GLY A N 1
ATOM 6559 C CA . GLY A 1 846 ? 17.619 -34.695 17.093 1.00 23.72 846 GLY A CA 1
ATOM 6560 C C . GLY A 1 846 ? 17.844 -33.175 17.084 1.00 23.72 846 GLY A C 1
ATOM 6561 O O . GLY A 1 846 ? 17.773 -32.545 16.036 1.00 23.72 846 GLY A O 1
ATOM 6562 N N . LYS A 1 847 ? 18.108 -32.566 18.251 1.00 24.39 847 LYS A N 1
ATOM 6563 C CA . LYS A 1 847 ? 18.378 -31.116 18.377 1.00 24.39 847 LYS A CA 1
ATOM 6564 C C . LYS A 1 847 ? 19.735 -30.741 17.769 1.00 24.39 847 LYS A C 1
ATOM 6566 O O . LYS A 1 847 ? 20.717 -31.388 18.111 1.00 24.39 847 LYS A O 1
ATOM 6571 N N . PHE A 1 848 ? 19.824 -29.601 17.078 1.00 22.27 848 PHE A N 1
ATOM 6572 C CA . PHE A 1 848 ? 20.952 -28.667 17.232 1.00 22.27 848 PHE A CA 1
ATOM 6573 C C . PHE A 1 848 ? 20.546 -27.230 16.868 1.00 22.27 848 PHE A C 1
ATOM 6575 O O . PHE A 1 848 ? 19.739 -27.009 15.972 1.00 22.27 848 PHE A O 1
ATOM 6582 N N . SER A 1 849 ? 21.115 -26.262 17.586 1.00 23.77 849 SER A N 1
ATOM 6583 C CA . SER A 1 849 ? 20.990 -24.815 17.366 1.00 23.77 849 SER A CA 1
ATOM 6584 C C . SER A 1 849 ? 22.394 -24.225 17.229 1.00 23.77 849 SER A C 1
ATOM 6586 O O . SER A 1 849 ? 23.318 -24.771 17.836 1.00 23.77 849 SER A O 1
ATOM 6588 N N . ILE A 1 850 ? 22.557 -23.135 16.468 1.00 22.89 850 ILE A N 1
ATOM 6589 C CA . ILE A 1 850 ? 23.661 -22.167 16.602 1.00 22.89 850 ILE A CA 1
ATOM 6590 C C . ILE A 1 850 ? 23.327 -20.855 15.863 1.00 22.89 850 ILE A C 1
ATOM 6592 O O . ILE A 1 850 ? 22.436 -20.800 15.018 1.00 22.89 850 ILE A O 1
ATOM 6596 N N . SER A 1 851 ? 24.010 -19.782 16.255 1.00 23.78 851 SER A N 1
ATOM 6597 C CA . SER A 1 851 ? 23.686 -18.375 16.001 1.00 23.78 851 SER A CA 1
ATOM 6598 C C . SER A 1 851 ? 24.349 -17.735 14.770 1.00 23.78 851 SER A C 1
ATOM 6600 O O . SER A 1 851 ? 25.536 -17.942 14.538 1.00 23.78 851 SER A O 1
ATOM 6602 N N . GLY A 1 852 ? 23.646 -16.776 14.156 1.00 23.92 852 GLY A N 1
ATOM 6603 C CA . GLY A 1 852 ? 24.037 -15.360 14.279 1.00 23.92 852 GLY A CA 1
ATOM 6604 C C . GLY A 1 852 ? 25.029 -14.728 13.284 1.00 23.92 852 GLY A C 1
ATOM 6605 O O . GLY A 1 852 ? 26.236 -14.860 13.433 1.00 23.92 852 GLY A O 1
ATOM 6606 N N . SER A 1 853 ? 24.478 -13.820 12.463 1.00 26.58 853 SER A N 1
ATOM 6607 C CA . SER A 1 853 ? 25.055 -12.537 11.989 1.00 26.58 853 SER A CA 1
ATOM 6608 C C . SER A 1 853 ? 26.252 -12.494 11.017 1.00 26.58 853 SER A C 1
ATOM 6610 O O . SER A 1 853 ? 27.233 -13.212 11.164 1.00 26.58 853 SER A O 1
ATOM 6612 N N . GLY A 1 854 ? 26.203 -11.512 10.098 1.00 22.28 854 GLY A N 1
ATOM 6613 C CA . GLY A 1 854 ? 27.395 -10.905 9.486 1.00 22.28 854 GLY A CA 1
ATOM 6614 C C . GLY A 1 854 ? 27.392 -10.725 7.961 1.00 22.28 854 GLY A C 1
ATOM 6615 O O . GLY A 1 854 ? 28.036 -11.513 7.282 1.00 22.28 854 GLY A O 1
ATOM 6616 N N . PHE A 1 855 ? 26.745 -9.671 7.435 1.00 23.33 855 PHE A N 1
ATOM 6617 C CA . PHE A 1 855 ? 27.386 -8.564 6.679 1.00 23.33 855 PHE A CA 1
ATOM 6618 C C . PHE A 1 855 ? 26.359 -7.653 5.982 1.00 23.33 855 PHE A C 1
ATOM 6620 O O . PHE A 1 855 ? 25.454 -8.134 5.308 1.00 23.33 855 PHE A O 1
ATOM 6627 N N . ALA A 1 856 ? 26.557 -6.334 6.075 1.00 25.38 856 ALA A N 1
ATOM 6628 C CA . ALA A 1 856 ? 25.897 -5.344 5.221 1.00 25.38 856 ALA A CA 1
ATOM 6629 C C . ALA A 1 856 ? 26.713 -4.041 5.183 1.00 25.38 856 ALA A C 1
ATOM 6631 O O . ALA A 1 856 ? 26.681 -3.289 6.154 1.00 25.38 856 ALA A O 1
ATOM 6632 N N . HIS A 1 857 ? 27.441 -3.790 4.086 1.00 25.23 857 HIS A N 1
ATOM 6633 C CA . HIS A 1 857 ? 27.814 -2.454 3.578 1.00 25.23 857 HIS A CA 1
ATOM 6634 C C . HIS A 1 857 ? 28.641 -2.565 2.288 1.00 25.23 857 HIS A C 1
ATOM 6636 O O . HIS A 1 857 ? 29.647 -3.269 2.286 1.00 25.23 857 HIS A O 1
ATOM 6642 N N . ALA A 1 858 ? 28.244 -1.823 1.244 1.00 22.14 858 ALA A N 1
ATOM 6643 C CA . ALA A 1 858 ? 29.094 -0.911 0.455 1.00 22.14 858 ALA A CA 1
ATOM 6644 C C . ALA A 1 858 ? 28.496 -0.641 -0.940 1.00 22.14 858 ALA A C 1
ATOM 6646 O O . ALA A 1 858 ? 28.574 -1.501 -1.812 1.00 22.14 858 ALA A O 1
ATOM 6647 N N . MET A 1 859 ? 27.951 0.568 -1.133 1.00 22.39 859 MET A N 1
ATOM 6648 C CA . MET A 1 859 ? 28.102 1.467 -2.300 1.00 22.39 859 MET A CA 1
ATOM 6649 C C . MET A 1 859 ? 26.905 2.427 -2.343 1.00 22.39 859 MET A C 1
ATOM 6651 O O . MET A 1 859 ? 25.785 2.020 -2.637 1.00 22.39 859 MET A O 1
ATOM 6655 N N . CYS A 1 860 ? 27.155 3.702 -2.047 1.00 23.16 860 CYS A N 1
ATOM 6656 C CA . CYS A 1 860 ? 26.155 4.772 -2.078 1.00 23.16 860 CYS A CA 1
ATOM 6657 C C . CYS A 1 860 ? 26.484 5.799 -3.174 1.00 23.16 860 CYS A C 1
ATOM 6659 O O . CYS A 1 860 ? 27.591 5.812 -3.707 1.00 23.16 860 CYS A O 1
ATOM 6661 N N . ASN A 1 861 ? 25.539 6.718 -3.382 1.00 22.83 861 ASN A N 1
ATOM 6662 C CA . ASN A 1 861 ? 25.673 8.014 -4.054 1.00 22.83 861 ASN A CA 1
ATOM 6663 C C . ASN A 1 861 ? 25.821 8.014 -5.585 1.00 22.83 861 ASN A C 1
ATOM 6665 O O . ASN A 1 861 ? 26.889 7.767 -6.140 1.00 22.83 861 ASN A O 1
ATOM 6669 N N . LEU A 1 862 ? 24.790 8.556 -6.238 1.00 22.33 862 LEU A N 1
ATOM 6670 C CA . LEU A 1 862 ? 25.007 9.727 -7.088 1.00 22.33 862 LEU A CA 1
ATOM 6671 C C . LEU A 1 862 ? 23.788 10.660 -6.996 1.00 22.33 862 LEU A C 1
ATOM 6673 O O . LEU A 1 862 ? 22.680 10.275 -7.362 1.00 22.33 862 LEU A O 1
ATOM 6677 N N . ASP A 1 863 ? 23.986 11.866 -6.464 1.00 23.70 863 ASP A N 1
ATOM 6678 C CA . ASP A 1 863 ? 22.933 12.876 -6.320 1.00 23.70 863 ASP A CA 1
ATOM 6679 C C . ASP A 1 863 ? 22.515 13.474 -7.668 1.00 23.70 863 ASP A C 1
ATOM 6681 O O . ASP A 1 863 ? 23.367 13.756 -8.509 1.00 23.70 863 ASP A O 1
ATOM 6685 N N . TYR A 1 864 ? 21.226 13.802 -7.825 1.00 23.36 864 TYR A N 1
ATOM 6686 C CA . TYR A 1 864 ? 20.801 14.884 -8.722 1.00 23.36 864 TYR A CA 1
ATOM 6687 C C . TYR A 1 864 ? 19.513 15.567 -8.243 1.00 23.36 864 TYR A C 1
ATOM 6689 O O . TYR A 1 864 ? 18.394 15.139 -8.521 1.00 23.36 864 TYR A O 1
ATOM 6697 N N . THR A 1 865 ? 19.681 16.688 -7.544 1.00 20.47 865 THR A N 1
ATOM 6698 C CA . THR A 1 865 ? 18.586 17.552 -7.087 1.00 20.47 865 THR A CA 1
ATOM 6699 C C . THR A 1 865 ? 18.030 18.390 -8.239 1.00 20.47 865 THR A C 1
ATOM 6701 O O . THR A 1 865 ? 18.781 19.122 -8.882 1.00 20.47 865 THR A O 1
ATOM 6704 N N . PHE A 1 866 ? 16.709 18.386 -8.449 1.00 21.84 866 PHE A N 1
ATOM 6705 C CA . PHE A 1 866 ? 16.038 19.372 -9.306 1.00 21.84 866 PHE A CA 1
ATOM 6706 C C . PHE A 1 866 ? 14.753 19.908 -8.667 1.00 21.84 866 PHE A C 1
ATOM 6708 O O . PHE A 1 866 ? 13.815 19.166 -8.390 1.00 21.84 866 PHE A O 1
ATOM 6715 N N . ASN A 1 867 ? 14.703 21.225 -8.457 1.00 20.89 867 ASN A N 1
ATOM 6716 C CA . ASN A 1 867 ? 13.518 21.926 -7.967 1.00 20.89 867 ASN A CA 1
ATOM 6717 C C . ASN A 1 867 ? 12.556 22.239 -9.122 1.00 20.89 867 ASN A C 1
ATOM 6719 O O . ASN A 1 867 ? 12.920 22.976 -10.037 1.00 20.89 867 ASN A O 1
ATOM 6723 N N . VAL A 1 868 ? 11.303 21.780 -9.030 1.00 22.23 868 VAL A N 1
ATOM 6724 C CA . VAL A 1 868 ? 10.180 22.309 -9.823 1.00 22.23 868 VAL A CA 1
ATOM 6725 C C . VAL A 1 868 ? 8.957 22.452 -8.920 1.00 22.23 868 VAL A C 1
ATOM 6727 O O . VAL A 1 868 ? 8.389 21.465 -8.462 1.00 22.23 868 VAL A O 1
ATOM 6730 N N . ALA A 1 869 ? 8.527 23.690 -8.677 1.00 22.00 869 ALA A N 1
ATOM 6731 C CA . ALA A 1 869 ? 7.299 23.981 -7.943 1.00 22.00 869 ALA A CA 1
ATOM 6732 C C . ALA A 1 869 ? 6.111 24.138 -8.906 1.00 22.00 869 ALA A C 1
ATOM 6734 O O . ALA A 1 869 ? 6.192 24.912 -9.858 1.00 22.00 869 ALA A O 1
ATOM 6735 N N . LEU A 1 870 ? 4.980 23.481 -8.626 1.00 21.67 870 LEU A N 1
ATOM 6736 C CA . LEU A 1 870 ? 3.696 23.752 -9.288 1.00 21.67 870 LEU A CA 1
ATOM 6737 C C . LEU A 1 870 ? 2.503 23.517 -8.342 1.00 21.67 870 LEU A C 1
ATOM 6739 O O . LEU A 1 870 ? 2.614 22.830 -7.329 1.00 21.67 870 LEU A O 1
ATOM 6743 N N . ARG A 1 871 ? 1.366 24.164 -8.630 1.00 19.81 871 ARG A N 1
ATOM 6744 C CA . ARG A 1 871 ? 0.241 24.342 -7.691 1.00 19.81 871 ARG A CA 1
ATOM 6745 C C . ARG A 1 871 ? -0.976 23.454 -7.995 1.00 19.81 871 ARG A C 1
ATOM 6747 O O . ARG A 1 871 ? -1.517 23.528 -9.087 1.00 19.81 871 ARG A O 1
ATOM 6754 N N . ILE A 1 872 ? -1.478 22.798 -6.941 1.00 23.17 872 ILE A N 1
ATOM 6755 C CA . ILE A 1 872 ? -2.898 22.723 -6.509 1.00 23.17 872 ILE A CA 1
ATOM 6756 C C . ILE A 1 872 ? -3.967 22.358 -7.572 1.00 23.17 872 ILE A C 1
ATOM 6758 O O . ILE A 1 872 ? -4.353 23.199 -8.379 1.00 23.17 872 ILE A O 1
ATOM 6762 N N . GLY A 1 873 ? -4.624 21.196 -7.419 1.00 21.20 873 GLY A N 1
ATOM 6763 C CA . GLY A 1 873 ? -5.899 20.891 -8.101 1.00 21.20 873 GLY A CA 1
ATOM 6764 C C . GLY A 1 873 ? -6.558 19.560 -7.693 1.00 21.20 873 GLY A C 1
ATOM 6765 O O . GLY A 1 873 ? -6.172 18.509 -8.183 1.00 21.20 873 GLY A O 1
ATOM 6766 N N . LYS A 1 874 ? -7.564 19.608 -6.809 1.00 22.19 874 LYS A N 1
ATOM 6767 C CA . LYS A 1 874 ? -8.424 18.496 -6.316 1.00 22.19 874 LYS A CA 1
ATOM 6768 C C . LYS A 1 874 ? -9.900 18.984 -6.341 1.00 22.19 874 LYS A C 1
ATOM 6770 O O . LYS A 1 874 ? -10.065 20.199 -6.503 1.00 22.19 874 LYS A O 1
ATOM 6775 N N . PRO A 1 875 ? -10.964 18.171 -6.116 1.00 32.41 875 PRO A N 1
ATOM 6776 C CA . PRO A 1 875 ? -11.034 16.720 -5.861 1.00 32.41 875 PRO A CA 1
ATOM 6777 C C . PRO A 1 875 ? -12.077 15.959 -6.737 1.00 32.41 875 PRO A C 1
ATOM 6779 O O . PRO A 1 875 ? -12.796 16.553 -7.539 1.00 32.41 875 PRO A O 1
ATOM 6782 N N . ALA A 1 876 ? -12.233 14.653 -6.489 1.00 21.56 876 ALA A N 1
ATOM 6783 C CA . ALA A 1 876 ? -13.469 13.883 -6.714 1.00 21.56 876 ALA A CA 1
ATOM 6784 C C . ALA A 1 876 ? -13.843 13.132 -5.411 1.00 21.56 876 ALA A C 1
ATOM 6786 O O . ALA A 1 876 ? -13.013 13.060 -4.502 1.00 21.56 876 ALA A O 1
ATOM 6787 N N . VAL A 1 877 ? -15.087 12.649 -5.272 1.00 21.64 877 VAL A N 1
ATOM 6788 C CA . VAL A 1 877 ? -15.675 12.239 -3.975 1.00 21.64 877 VAL A CA 1
ATOM 6789 C C . VAL A 1 877 ? -16.504 10.947 -4.094 1.00 21.64 877 VAL A C 1
ATOM 6791 O O . VAL A 1 877 ? -17.320 10.855 -5.002 1.00 21.64 877 VAL A O 1
ATOM 6794 N N . HIS A 1 878 ? -16.278 10.022 -3.146 1.00 21.84 878 HIS A N 1
ATOM 6795 C CA . HIS A 1 878 ? -17.041 8.821 -2.727 1.00 21.84 878 HIS A CA 1
ATOM 6796 C C . HIS A 1 878 ? -17.788 7.940 -3.753 1.00 21.84 878 HIS A C 1
ATOM 6798 O O . HIS A 1 878 ? -18.726 8.383 -4.406 1.00 21.84 878 HIS A O 1
ATOM 6804 N N . MET A 1 879 ? -17.560 6.621 -3.657 1.00 21.17 879 MET A N 1
ATOM 6805 C CA . MET A 1 879 ? -18.581 5.717 -3.089 1.00 21.17 879 MET A CA 1
ATOM 6806 C C . MET A 1 879 ? -17.962 4.433 -2.497 1.00 21.17 879 MET A C 1
ATOM 6808 O O . MET A 1 879 ? -16.756 4.228 -2.603 1.00 21.17 879 MET A O 1
ATOM 6812 N N . ASN A 1 880 ? -18.786 3.660 -1.783 1.00 25.83 880 ASN A N 1
ATOM 6813 C CA . ASN A 1 880 ? -18.407 2.631 -0.804 1.00 25.83 880 ASN A CA 1
ATOM 6814 C C . ASN A 1 880 ? -17.668 1.406 -1.378 1.00 25.83 880 ASN A C 1
ATOM 6816 O O . ASN A 1 880 ? -17.961 0.958 -2.483 1.00 25.83 880 ASN A O 1
ATOM 6820 N N . THR A 1 881 ? -16.848 0.774 -0.532 1.00 25.47 881 THR A N 1
ATOM 6821 C CA . THR A 1 881 ? -16.377 -0.616 -0.678 1.00 25.47 881 THR A CA 1
ATOM 6822 C C . THR A 1 881 ? -16.494 -1.339 0.667 1.00 25.47 881 THR A C 1
ATOM 6824 O O . THR A 1 881 ? -15.567 -1.309 1.473 1.00 25.47 881 THR A O 1
ATOM 6827 N N . GLY A 1 882 ? -17.647 -1.963 0.929 1.00 24.70 882 GLY A N 1
ATOM 6828 C CA . GLY A 1 882 ? -17.798 -2.878 2.068 1.00 24.70 882 GLY A CA 1
ATOM 6829 C C . GLY A 1 882 ? -16.996 -4.162 1.835 1.00 24.70 882 GLY A C 1
ATOM 6830 O O . GLY A 1 882 ? -16.878 -4.614 0.696 1.00 24.70 882 GLY A O 1
ATOM 6831 N N . THR A 1 883 ? -16.432 -4.744 2.895 1.00 28.72 883 THR A N 1
ATOM 6832 C CA . THR A 1 883 ? -15.594 -5.953 2.800 1.00 28.72 883 THR A CA 1
ATOM 6833 C C . THR A 1 883 ? -16.342 -7.157 3.361 1.00 28.72 883 THR A C 1
ATOM 6835 O O . THR A 1 883 ? -16.594 -7.230 4.562 1.00 28.72 883 THR A O 1
ATOM 6838 N N . PHE A 1 884 ? -16.672 -8.123 2.503 1.00 27.31 884 PHE A N 1
ATOM 6839 C CA . PHE A 1 884 ? -17.254 -9.395 2.930 1.00 27.31 884 PHE A CA 1
ATOM 6840 C C . PHE A 1 884 ? -16.168 -10.315 3.501 1.00 27.31 884 PHE A C 1
ATOM 6842 O O . PHE A 1 884 ? -15.206 -10.650 2.812 1.00 27.31 884 PHE A O 1
ATOM 6849 N N . ILE A 1 885 ? -16.338 -10.755 4.751 1.00 28.56 885 ILE A N 1
ATOM 6850 C CA . ILE A 1 885 ? -15.507 -11.795 5.369 1.00 28.56 885 ILE A CA 1
ATOM 6851 C C . ILE A 1 885 ? -16.305 -13.101 5.343 1.00 28.56 885 ILE A C 1
ATOM 6853 O O . ILE A 1 885 ? -17.182 -13.322 6.179 1.00 28.56 885 ILE A O 1
ATOM 6857 N N . ALA A 1 886 ? -16.010 -13.969 4.375 1.00 24.39 886 ALA A N 1
ATOM 6858 C CA . ALA A 1 886 ? -16.580 -15.310 4.331 1.00 24.39 886 ALA A CA 1
ATOM 6859 C C . ALA A 1 886 ? -15.994 -16.166 5.467 1.00 24.39 886 ALA A C 1
ATOM 6861 O O . ALA A 1 886 ? -14.781 -16.343 5.561 1.00 24.39 886 ALA A O 1
ATOM 6862 N N . ASN A 1 887 ? -16.853 -16.718 6.325 1.00 26.44 887 ASN A N 1
ATOM 6863 C CA . ASN A 1 887 ? -16.465 -17.644 7.389 1.00 26.44 887 ASN A CA 1
ATOM 6864 C C . ASN A 1 887 ? -17.439 -18.835 7.409 1.00 26.44 887 ASN A C 1
ATOM 6866 O O . ASN A 1 887 ? -18.647 -18.652 7.247 1.00 26.44 887 ASN A O 1
ATOM 6870 N N . GLN A 1 888 ? -16.932 -20.059 7.589 1.00 28.38 888 GLN A N 1
ATOM 6871 C CA . GLN A 1 888 ? -17.713 -21.300 7.497 1.00 28.38 888 GLN A CA 1
ATOM 6872 C C . GLN A 1 888 ? -18.582 -21.545 8.746 1.00 28.38 888 GLN A C 1
ATOM 6874 O O . GLN A 1 888 ? -18.383 -22.493 9.504 1.00 28.38 888 GLN A O 1
ATOM 6879 N N . ALA A 1 889 ? -19.588 -20.693 8.954 1.00 25.22 889 ALA A N 1
ATOM 6880 C CA . ALA A 1 889 ? -20.494 -20.745 10.100 1.00 25.22 889 ALA A CA 1
ATOM 6881 C C . ALA A 1 889 ? -21.975 -20.597 9.693 1.00 25.22 889 ALA A C 1
ATOM 6883 O O . ALA A 1 889 ? -22.649 -19.669 10.127 1.00 25.22 889 ALA A O 1
ATOM 6884 N N . LYS A 1 890 ? -22.471 -21.547 8.883 1.00 29.77 890 LYS A N 1
ATOM 6885 C CA . LYS A 1 890 ? -23.898 -21.808 8.580 1.00 29.77 890 LYS A CA 1
ATOM 6886 C C . LYS A 1 890 ? -24.793 -20.566 8.378 1.00 29.77 890 LYS A C 1
ATOM 6888 O O . LYS A 1 890 ? -25.555 -20.199 9.267 1.00 29.77 890 LYS A O 1
ATOM 6893 N N . GLY A 1 891 ? -24.784 -20.026 7.157 1.00 28.06 891 GLY A N 1
ATOM 6894 C CA . GLY A 1 891 ? -25.969 -19.387 6.564 1.00 28.06 891 GLY A CA 1
ATOM 6895 C C . GLY A 1 891 ? -26.488 -18.112 7.233 1.00 28.06 891 GLY A C 1
ATOM 6896 O O . GLY A 1 891 ? -27.691 -17.986 7.414 1.00 28.06 891 GLY A O 1
ATOM 6897 N N . ARG A 1 892 ? -25.610 -17.167 7.597 1.00 30.05 892 ARG A N 1
ATOM 6898 C CA . ARG A 1 892 ? -26.011 -15.792 7.952 1.00 30.05 892 ARG A CA 1
ATOM 6899 C C . ARG A 1 892 ? -25.041 -14.769 7.371 1.00 30.05 892 ARG A C 1
ATOM 6901 O O . ARG A 1 892 ? -23.903 -14.673 7.828 1.00 30.05 892 ARG A O 1
ATOM 6908 N N . PHE A 1 893 ? -25.497 -14.000 6.385 1.00 30.72 893 PHE A N 1
ATOM 6909 C CA . PHE A 1 893 ? -24.718 -12.919 5.786 1.00 30.72 893 PHE A CA 1
ATOM 6910 C C . PHE A 1 893 ? -24.694 -11.680 6.692 1.00 30.72 893 PHE A C 1
ATOM 6912 O O . PHE A 1 893 ? -25.720 -11.241 7.209 1.00 30.72 893 PHE A O 1
ATOM 6919 N N . LEU A 1 894 ? -23.501 -11.114 6.879 1.00 33.34 894 LEU A N 1
ATOM 6920 C CA . LEU A 1 894 ? -23.235 -9.928 7.695 1.00 33.34 894 LEU A CA 1
ATOM 6921 C C . LEU A 1 894 ? -22.553 -8.875 6.814 1.00 33.34 894 LEU A C 1
ATOM 6923 O O . LEU A 1 894 ? -21.409 -9.059 6.400 1.00 33.34 894 LEU A O 1
ATOM 6927 N N . HIS A 1 895 ? -23.232 -7.757 6.551 1.00 32.41 895 HIS A N 1
ATOM 6928 C CA . HIS A 1 895 ? -22.599 -6.607 5.904 1.00 32.41 895 HIS A CA 1
ATOM 6929 C C . HIS A 1 895 ? -21.739 -5.836 6.913 1.00 32.41 895 HIS A C 1
ATOM 6931 O O . HIS A 1 895 ? -22.260 -5.273 7.877 1.00 32.41 895 HIS A O 1
ATOM 6937 N N . LEU A 1 896 ? -20.431 -5.794 6.654 1.00 30.00 896 LEU A N 1
ATOM 6938 C CA . LEU A 1 896 ? -19.466 -4.923 7.321 1.00 30.00 896 LEU A CA 1
ATOM 6939 C C . LEU A 1 896 ? -19.246 -3.660 6.467 1.00 30.00 896 LEU A C 1
ATOM 6941 O O . LEU A 1 896 ? -18.942 -3.776 5.274 1.00 30.00 896 LEU A O 1
ATOM 6945 N N . VAL A 1 897 ? -19.405 -2.479 7.078 1.00 35.59 897 VAL A N 1
ATOM 6946 C CA . VAL A 1 897 ? -19.311 -1.151 6.429 1.00 35.59 897 VAL A CA 1
ATOM 6947 C C . VAL A 1 897 ? -18.164 -0.309 6.994 1.00 35.59 897 VAL A C 1
ATOM 6949 O O . VAL A 1 897 ? -18.072 -0.172 8.237 1.00 35.59 897 VAL A O 1
#

Radius of gyration: 41.83 Å; Cα contacts (8 Å, |Δi|>4): 1250; chains: 1; bounding box: 140×114×112 Å